Protein AF-A0A938I556-F1 (afdb_monomer)

Radius of gyration: 32.6 Å; Cα contacts (8 Å, |Δi|>4): 1958; chains: 1; bounding box: 68×65×93 Å

Foldseek 3Di:
DKWWKWFQFQVQQWIWIWIWDADPVRFIDIGGPDIHHPPHRWAEWEAQPPFQWMKTFGADDAFQAGWIKIWHADPLRHTDDIDIGGHRHRFLYWYAFPVLQWIWGAHQAQGKIFIFGADPVSDGDHTLDIDGPRDHAFHYWDADPLRFKIWIFHFDPRGWIFMWTADPVRRDTGADVVRTLRPDPQQRFHEWDAQLPAQKIWTHRFRQCWIWIWRQDPSRRTDTDDTGHQDDPPDDCPQKTKAYKDAANNRFKMWIWMARRPDPDTWIWMWGQDPVRDIDTPHIDHDFHGFHEWEAAPNRQWIWTDHQQSQKTWIFGQDPVRDTHTRDIDRHHHHGHYMYMDGSNPLLLLVLLPDQDLVSLVVSLVPNPQPQLSVLSVVCVVVSNLLNVLQVLQVVLVVLCVSQPWDWDKDAPPDPSNCVRSVHTHSSRIATAETASPRVVDDPPDADDQVGFSCDLVNLLSVLSRLNHQYDHDDHCPDALVSCLSVLSNLNHQEDAYACNLHAELSNLLNCLSNLSNQNHAYYHYENNNHYELNSPLSVLSVLNHQEYEDENYQYLQLSLLNNANNANHAYYAYANYQHALNNLLSVLVRHLNHQEYEAHNHAHYELSNLVSVLSNQNHAEYAHAYQHYECSSLQCVLVHLHAYYEYEHRHCVPVLSVLVSLLSRLNYAEYHYEHDADDLVNLQSNLSSLSYQEYEYEHCDQDPVNLLSLLSVLSHQEYEYEHPVDFDDPVSVVSNCVSNVNHHYYYYD

Sequence (750 aa):
EPFRIYAPAPKTQTLWIVDAVPKEDGGLELKASHKQDLGFKSYVIAAHPEKPLLYIAGGGGERGKVPGAVVTLAKDGTYASHQRVDLNDDAAYLSLDRSGAFLFGVSYGNGRLNVYRLDQDGLPGKAVATIDEGKKEAHCVLISPDNKFLYIPYVKGNLALFQYRFDATAGTVTPLAPANANPPVGTGPRHLVYHPKLPMVYFTNEQGIGLSTYERRADGQLALKQDIPILPEGMSKEGLSASDLEITPDGKFIFAGLRGHTQDFDRIARYRVRDDGQAELLGLTQADKIPWGLALSPDGKYLLVSAFTGATLTAYRITTEGGLEKAASLPWDAEVFDLITLKAASSAAAGLSGIKSRSDLDAVIAATTDAALKQALTDHADAILAAAERHPHVEAVIRTIQKAPGSFTTINTTPEALKKAAGGDIAIFDTLTQISTNILGGKAHDHRKESEDPYNAAFIEHLGHISSLESVKLEASGIQDAWVAPLLKLKKLKSLSVSGFGRLGDASLAQFQQLSECPDLTNLELAYFGKATDTGWEQLAGLKNLESFTPRGAGYPGHFFAKFEGWTKLKRINFHSNGLDDEGFGYVCDRFPNLEFIKLWHSKLLTDASAEHLKKLKKLTGIEISCSKATAGLVKHLRELPMEYVALEYGVNAPAADAIDTVKAIPTLRRLKLSGNPLTDANLTALAGATQLTELSFHVSDLPDERLPQLKAFSFLKSLRIDSPKKPLSPETQAKVKALVPKVEVTFSN

Mean predicted aligned error: 15.03 Å

Structure (mmCIF, N/CA/C/O backbone):
data_AF-A0A938I556-F1
#
_entry.id   AF-A0A938I556-F1
#
loop_
_atom_site.group_PDB
_atom_site.id
_atom_site.type_symbol
_atom_site.label_atom_id
_at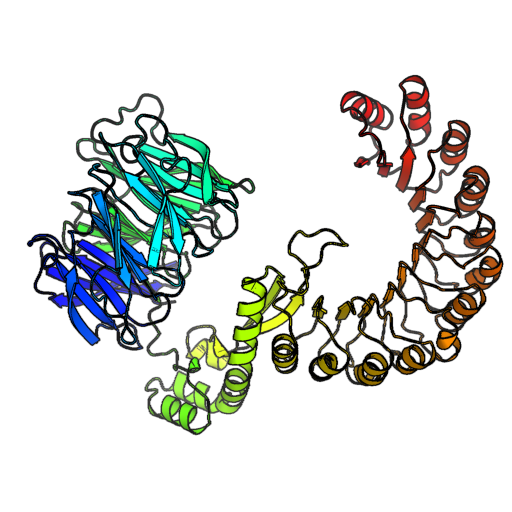om_site.label_alt_id
_atom_site.label_comp_id
_atom_site.label_asym_id
_atom_site.label_entity_id
_atom_site.label_seq_id
_atom_site.pdbx_PDB_ins_code
_atom_site.Cartn_x
_atom_site.Cartn_y
_atom_site.Cartn_z
_atom_site.occupancy
_atom_site.B_iso_or_equiv
_atom_site.auth_seq_id
_atom_site.auth_comp_id
_atom_site.auth_asym_id
_atom_site.auth_atom_id
_atom_site.pdbx_PDB_model_num
ATOM 1 N N . GLU A 1 1 ? -14.324 11.858 10.756 1.00 76.69 1 GLU A N 1
ATOM 2 C CA . GLU A 1 1 ? -15.155 11.096 11.717 1.00 76.69 1 GLU A 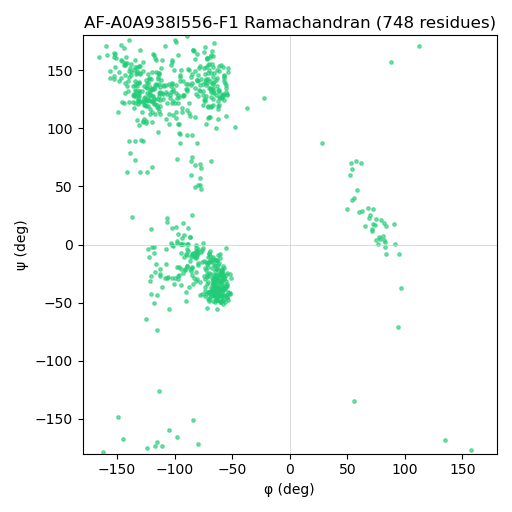CA 1
ATOM 3 C C . GLU A 1 1 ? -14.906 11.636 13.120 1.00 76.69 1 GLU A C 1
ATOM 5 O O . GLU A 1 1 ? -13.821 12.178 13.331 1.00 76.69 1 GLU A O 1
ATOM 10 N N . PRO A 1 2 ? -15.860 11.526 14.058 1.00 86.56 2 PRO A N 1
ATOM 11 C CA . PRO A 1 2 ? -15.594 11.788 15.467 1.00 86.56 2 PRO A CA 1
ATOM 12 C C . PRO A 1 2 ? -14.467 10.900 16.007 1.00 86.56 2 PRO A C 1
ATOM 14 O O . PRO A 1 2 ? -14.306 9.748 15.600 1.00 86.56 2 PRO A O 1
ATOM 17 N N . PHE A 1 3 ? -13.682 11.432 16.935 1.00 93.12 3 PHE A N 1
ATOM 18 C CA . PHE A 1 3 ? -12.609 10.697 17.596 1.00 93.12 3 PHE A CA 1
ATOM 19 C C . PHE A 1 3 ? -12.477 11.097 19.063 1.00 93.12 3 PHE A C 1
ATOM 21 O O . PHE A 1 3 ? -13.113 12.051 19.507 1.00 93.12 3 PHE A O 1
ATOM 28 N N . ARG A 1 4 ? -11.693 10.341 19.836 1.00 95.19 4 ARG A N 1
ATOM 29 C CA . ARG A 1 4 ? -11.379 10.680 21.226 1.00 95.19 4 ARG A CA 1
ATOM 30 C C . ARG A 1 4 ? -9.896 10.867 21.435 1.00 95.19 4 ARG A C 1
ATOM 32 O O . ARG A 1 4 ? -9.077 10.220 20.787 1.00 95.19 4 ARG A O 1
ATOM 39 N N . ILE A 1 5 ? -9.590 11.760 22.362 1.00 97.94 5 ILE A N 1
ATOM 40 C CA . ILE A 1 5 ? -8.243 12.082 22.808 1.00 97.94 5 ILE A CA 1
ATOM 41 C C . ILE A 1 5 ? -8.135 11.626 24.258 1.00 97.94 5 ILE A C 1
ATOM 43 O O . ILE A 1 5 ? -9.003 11.948 25.074 1.00 97.94 5 ILE A O 1
ATOM 47 N N . TYR A 1 6 ? -7.075 10.884 24.562 1.00 98.12 6 TYR A N 1
ATOM 48 C CA . TYR A 1 6 ? -6.786 10.377 25.900 1.00 98.12 6 TYR A CA 1
ATOM 49 C C . TYR A 1 6 ? -5.456 10.950 26.355 1.00 98.12 6 TYR A C 1
ATOM 51 O O . TYR A 1 6 ? -4.470 10.841 25.627 1.00 98.12 6 TYR A O 1
ATOM 59 N N . ALA A 1 7 ? -5.428 11.554 27.540 1.00 97.88 7 ALA A N 1
ATOM 60 C CA . ALA A 1 7 ? -4.225 12.199 28.049 1.00 97.88 7 ALA A CA 1
ATOM 61 C C . ALA A 1 7 ? -4.099 12.027 29.572 1.00 97.88 7 ALA A C 1
ATOM 63 O O . ALA A 1 7 ? -5.010 12.422 30.307 1.00 97.88 7 ALA A O 1
ATOM 64 N N . PRO A 1 8 ? -3.006 11.438 30.085 1.00 97.00 8 PRO A N 1
ATOM 65 C CA . PRO A 1 8 ? -2.737 11.423 31.515 1.00 97.00 8 PRO A CA 1
ATOM 66 C C . PRO A 1 8 ? -2.402 12.836 32.022 1.00 97.00 8 PRO A C 1
ATOM 68 O O . PRO A 1 8 ? -1.580 13.549 31.448 1.00 97.00 8 PRO A O 1
ATOM 71 N N . ALA A 1 9 ? -3.015 13.228 33.137 1.00 95.44 9 ALA A N 1
ATOM 72 C CA . ALA A 1 9 ? -2.806 14.506 33.808 1.00 95.44 9 ALA A CA 1
ATOM 73 C C . ALA A 1 9 ? -2.159 14.283 35.188 1.00 95.44 9 ALA A C 1
ATOM 75 O O . ALA A 1 9 ? -2.850 14.008 36.173 1.00 95.44 9 ALA A O 1
ATOM 76 N N . PRO A 1 10 ? -0.826 14.414 35.303 1.00 93.62 10 PRO A N 1
ATOM 77 C CA . PRO A 1 10 ? -0.105 14.035 36.517 1.00 93.62 10 PRO A CA 1
ATOM 78 C C . PRO A 1 10 ? -0.453 14.877 37.748 1.00 93.62 10 PRO A C 1
ATOM 80 O O . PRO A 1 10 ? -0.428 14.355 38.862 1.00 93.62 10 PRO A O 1
ATOM 83 N N . LYS A 1 11 ? -0.797 16.163 37.581 1.00 92.56 11 LYS A N 1
ATOM 84 C CA . LYS A 1 11 ? -1.189 17.036 38.704 1.00 92.56 11 LYS A CA 1
ATOM 85 C C . LYS A 1 11 ? -2.471 16.576 39.386 1.00 92.56 11 LYS A C 1
ATOM 87 O O . LYS A 1 11 ? -2.545 16.591 40.612 1.00 92.56 11 LYS A O 1
ATOM 92 N N . THR A 1 12 ? -3.461 16.184 38.592 1.00 94.00 12 THR A N 1
ATOM 93 C CA . THR A 1 12 ? -4.776 15.750 39.075 1.00 94.00 12 THR A CA 1
ATOM 94 C C . THR A 1 12 ? -4.869 14.236 39.234 1.00 94.00 12 THR A C 1
ATOM 96 O O . THR A 1 12 ? -5.847 13.766 39.797 1.00 94.00 12 THR A O 1
ATOM 99 N N . GLN A 1 13 ? -3.849 13.488 38.792 1.00 95.88 13 GLN A N 1
ATOM 100 C CA . GLN A 1 13 ? -3.804 12.019 38.804 1.00 95.88 13 GLN A CA 1
ATOM 101 C C . GLN A 1 13 ? -4.936 11.385 37.985 1.00 95.88 13 GLN A C 1
ATOM 103 O O . GLN A 1 13 ? -5.374 10.271 38.265 1.00 95.88 13 GLN A O 1
ATOM 108 N N . THR A 1 14 ? -5.412 12.106 36.965 1.00 96.00 14 THR A N 1
ATOM 109 C CA . THR A 1 14 ? -6.547 11.678 36.147 1.00 96.00 14 THR A CA 1
ATOM 110 C C . THR A 1 14 ? -6.142 11.329 34.721 1.00 96.00 14 THR A C 1
ATOM 112 O O . THR A 1 14 ? -5.195 11.886 34.176 1.00 96.00 14 THR A O 1
ATOM 115 N N . LEU A 1 15 ? -6.889 10.429 34.087 1.00 97.44 15 LEU A N 1
ATOM 116 C CA . LEU A 1 15 ? -6.937 10.274 32.640 1.00 97.44 15 LEU A CA 1
ATOM 117 C C . LEU A 1 15 ? -8.036 11.183 32.087 1.00 97.44 15 LEU A C 1
ATOM 119 O O . LEU A 1 15 ? -9.219 10.972 32.367 1.00 97.44 15 LEU A O 1
ATOM 123 N N . TRP A 1 16 ? -7.653 12.164 31.278 1.00 97.25 16 TRP A N 1
ATOM 124 C CA . TRP A 1 16 ? -8.594 12.942 30.485 1.00 97.25 16 TRP A CA 1
ATOM 125 C C . TRP A 1 16 ? -9.096 12.134 29.301 1.00 97.25 16 TRP A C 1
ATOM 127 O O . TRP A 1 16 ? -8.312 11.481 28.615 1.00 97.25 16 TRP A O 1
ATOM 137 N N . ILE A 1 17 ? -10.396 12.251 29.043 1.00 96.00 17 ILE A N 1
ATOM 138 C CA . ILE A 1 17 ? -11.053 11.767 27.835 1.00 96.00 17 ILE A CA 1
ATOM 139 C C . ILE A 1 17 ? -11.787 12.954 27.224 1.00 96.00 17 ILE A C 1
ATOM 141 O O . ILE A 1 17 ? -12.642 13.574 27.862 1.00 96.00 17 ILE A O 1
ATOM 145 N N . VAL A 1 18 ? -11.402 13.303 26.002 1.00 96.44 18 VAL A N 1
ATOM 146 C CA . VAL A 1 18 ? -11.944 14.446 25.269 1.00 96.44 18 VAL A CA 1
ATOM 147 C C . VAL A 1 18 ? -12.564 13.936 23.979 1.00 96.44 18 VAL A C 1
ATOM 149 O O . VAL A 1 18 ? -11.888 13.297 23.173 1.00 96.44 18 VAL A O 1
ATOM 152 N N . ASP A 1 19 ? -13.842 14.237 23.779 1.00 94.81 19 ASP A N 1
ATOM 153 C CA . ASP A 1 19 ? -14.529 13.991 22.519 1.00 94.81 19 ASP A CA 1
ATOM 154 C C . ASP A 1 19 ? -14.148 15.087 21.518 1.00 94.81 19 ASP A C 1
ATOM 156 O O . ASP A 1 19 ? -14.168 16.279 21.841 1.00 94.81 19 ASP A O 1
ATOM 160 N N . ALA A 1 20 ? -13.807 14.669 20.303 1.00 95.06 20 ALA A N 1
ATOM 161 C CA . ALA A 1 20 ? -13.470 15.532 19.185 1.00 95.06 20 ALA A CA 1
ATOM 162 C C . ALA A 1 20 ? -14.446 15.282 18.028 1.00 95.06 20 ALA A C 1
ATOM 164 O O . ALA A 1 20 ? -14.466 14.197 17.440 1.00 95.06 20 ALA A O 1
ATOM 165 N N . VAL A 1 21 ? -15.261 16.283 17.695 1.00 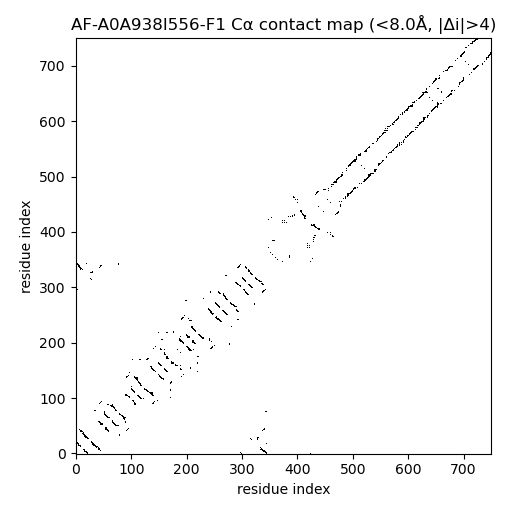93.50 21 VAL A N 1
ATOM 166 C CA . VAL A 1 21 ? -16.301 16.183 16.660 1.00 93.50 21 VAL A CA 1
ATOM 167 C C . VAL A 1 21 ? -15.997 17.169 15.528 1.00 93.50 21 VAL A C 1
ATOM 169 O O . VAL A 1 21 ? -16.038 18.381 15.750 1.00 93.50 21 VAL A O 1
ATOM 172 N N . PRO A 1 22 ? -15.656 16.690 14.316 1.00 88.62 22 PRO A N 1
ATOM 173 C CA . PRO A 1 22 ? -15.439 17.562 13.162 1.00 88.62 22 PRO A CA 1
ATOM 174 C C . PRO A 1 22 ? -16.710 18.316 12.761 1.00 88.62 22 PRO A C 1
ATOM 176 O O . PRO A 1 22 ? -17.803 17.752 12.794 1.00 88.62 22 PRO A O 1
ATOM 179 N N . LYS A 1 23 ? -16.554 19.572 12.336 1.00 86.88 23 LYS A N 1
ATOM 180 C CA . LYS A 1 23 ? -17.626 20.423 11.798 1.00 86.88 23 LYS A CA 1
ATOM 181 C C . LYS A 1 23 ? -17.546 20.496 10.271 1.00 86.88 23 LYS A C 1
ATOM 183 O O . LYS A 1 23 ? -16.486 20.265 9.690 1.00 86.88 23 LYS A O 1
ATOM 188 N N . GLU A 1 24 ? -18.655 20.842 9.615 1.00 79.62 24 GLU A N 1
ATOM 189 C CA . GLU A 1 24 ? -18.729 20.927 8.144 1.00 79.62 24 GLU A CA 1
ATOM 190 C C . GLU A 1 24 ? -17.782 21.979 7.543 1.00 79.62 24 GLU A C 1
ATOM 192 O O . GLU A 1 24 ? -17.250 21.782 6.454 1.00 79.62 24 GLU A O 1
ATOM 197 N N . ASP A 1 25 ? -17.502 23.062 8.270 1.00 83.44 25 ASP A N 1
ATOM 198 C CA . ASP A 1 25 ? -16.553 24.116 7.878 1.00 83.44 25 ASP A CA 1
ATOM 199 C C . ASP A 1 25 ? -15.071 23.706 8.042 1.00 83.44 25 ASP A C 1
ATOM 201 O O . ASP A 1 25 ? -14.147 24.482 7.771 1.00 83.44 25 ASP A O 1
ATOM 205 N N . GLY A 1 26 ? -14.828 22.468 8.482 1.00 78.62 26 GLY A N 1
ATOM 206 C CA . GLY A 1 26 ? -13.518 21.929 8.820 1.00 78.62 26 GLY A CA 1
ATOM 207 C C . GLY A 1 26 ? -12.990 22.385 10.182 1.00 78.62 26 GLY A C 1
ATOM 208 O O . GLY A 1 26 ? -11.851 22.052 10.517 1.00 78.62 26 GLY A O 1
ATOM 209 N N . GLY A 1 27 ? -13.789 23.093 10.983 1.00 91.12 27 GLY A N 1
ATOM 210 C CA . GLY A 1 27 ? -13.536 23.296 12.404 1.00 91.12 27 GLY A CA 1
ATOM 211 C C . GLY A 1 27 ? -13.632 21.991 13.201 1.00 91.12 27 GLY A C 1
ATOM 212 O O . GLY A 1 27 ? -14.016 20.939 12.685 1.00 91.12 27 GLY A O 1
ATOM 213 N N . LEU A 1 28 ? -13.282 22.057 14.484 1.00 95.50 28 LEU A N 1
ATOM 214 C CA . LEU A 1 28 ? -13.376 20.924 15.402 1.00 95.50 28 LEU A CA 1
ATOM 215 C C . LEU A 1 28 ? -14.084 21.378 16.684 1.00 95.50 28 LEU A C 1
ATOM 217 O O . LEU A 1 28 ? -13.865 22.482 17.175 1.00 95.50 28 LEU A O 1
ATOM 221 N N . GLU A 1 29 ? -14.967 20.554 17.225 1.00 96.25 29 GLU A N 1
ATOM 222 C CA . GLU A 1 29 ? -15.479 20.724 18.581 1.00 96.25 29 GLU A CA 1
ATOM 223 C C . GLU A 1 29 ? -14.696 19.811 19.518 1.00 96.25 29 GLU A C 1
ATOM 225 O O . GLU A 1 29 ? -14.602 18.614 19.262 1.00 96.25 29 GLU A O 1
ATOM 230 N N . LEU A 1 30 ? -14.131 20.378 20.586 1.00 97.19 30 LEU A N 1
ATOM 231 C CA . LEU A 1 30 ? -13.453 19.635 21.645 1.00 97.19 30 LEU A CA 1
ATOM 232 C C . LEU A 1 30 ? -14.265 19.753 22.931 1.00 97.19 30 LEU A C 1
ATOM 234 O O . LEU A 1 30 ? -14.515 20.863 23.404 1.00 97.19 30 LEU A O 1
ATOM 238 N N . LYS A 1 31 ? -14.634 18.617 23.520 1.00 94.56 31 LYS A N 1
ATOM 239 C CA . LYS A 1 31 ? -15.391 18.569 24.772 1.00 94.56 31 LYS A CA 1
ATOM 240 C C . LYS A 1 31 ? -14.785 17.547 25.720 1.00 94.56 31 LYS A C 1
ATOM 242 O O . LYS A 1 31 ? -14.713 16.367 25.400 1.00 94.56 31 LYS A O 1
ATOM 247 N N . ALA A 1 32 ? -14.390 17.991 26.910 1.00 92.38 32 ALA A N 1
ATOM 248 C CA . ALA A 1 32 ? -14.003 17.088 27.987 1.00 92.38 32 ALA A CA 1
ATOM 249 C C . ALA A 1 32 ? -15.210 16.223 28.379 1.00 92.38 32 ALA A C 1
ATOM 251 O O . ALA A 1 32 ? -16.178 16.738 28.943 1.00 92.38 32 ALA A O 1
ATOM 252 N N . SER A 1 33 ? -15.179 14.939 28.030 1.00 84.12 33 SER A N 1
ATOM 253 C CA . SER A 1 33 ? -16.306 14.028 28.225 1.00 84.12 33 SER A CA 1
ATOM 254 C C . SER A 1 33 ? -16.203 13.260 29.535 1.00 84.12 33 SER A C 1
ATOM 256 O O . SER A 1 33 ? -17.219 13.052 30.194 1.00 84.12 33 SER A O 1
ATOM 258 N N . HIS A 1 34 ? -14.986 12.907 29.959 1.00 90.44 34 HIS A N 1
ATOM 259 C CA . HIS A 1 34 ? -14.742 12.243 31.239 1.00 90.44 34 HIS A CA 1
ATOM 260 C C . HIS A 1 34 ? -13.351 12.571 31.789 1.00 90.44 34 HIS A C 1
ATOM 262 O O . HIS A 1 34 ? -12.408 12.820 31.036 1.00 90.44 34 HIS A O 1
ATOM 268 N N . LYS A 1 35 ? -13.214 12.528 33.115 1.00 93.94 35 LYS A N 1
ATOM 269 C CA . LYS A 1 35 ? -11.917 12.500 33.800 1.00 93.94 35 LYS A CA 1
ATOM 270 C C . LYS A 1 35 ? -11.919 11.337 34.772 1.00 93.94 35 LYS A C 1
ATOM 272 O O . LYS A 1 35 ? -12.681 11.344 35.736 1.00 93.94 35 LYS A O 1
ATOM 277 N N . GLN A 1 36 ? -11.072 10.350 34.521 1.00 96.75 36 GLN A N 1
ATOM 278 C CA . GLN A 1 36 ? -10.977 9.181 35.381 1.00 96.75 36 GLN A CA 1
ATOM 279 C C . GLN A 1 36 ? -9.822 9.330 36.363 1.00 96.75 36 GLN A C 1
ATOM 281 O O . GLN A 1 36 ? -8.682 9.424 35.932 1.00 96.75 36 GLN A O 1
ATOM 286 N N . ASP A 1 37 ? -10.090 9.266 37.665 1.00 96.75 37 ASP A N 1
ATOM 287 C CA . ASP A 1 37 ? -9.030 9.157 38.670 1.00 96.75 37 ASP A CA 1
ATOM 288 C C . ASP A 1 37 ? -8.307 7.804 38.554 1.00 96.75 37 ASP A C 1
ATOM 290 O O . ASP A 1 37 ? -8.943 6.743 38.565 1.00 96.75 37 ASP A O 1
ATOM 294 N N . LEU A 1 38 ? -6.983 7.856 38.412 1.00 95.94 38 LEU A N 1
ATOM 295 C CA . LEU A 1 38 ? -6.086 6.699 38.409 1.00 95.94 38 LEU A CA 1
ATOM 296 C C . LEU A 1 38 ? -5.443 6.492 39.792 1.00 95.94 38 LEU A C 1
ATOM 298 O O . LEU A 1 38 ? -4.956 5.402 40.106 1.00 95.94 38 LEU A O 1
ATOM 302 N N . GLY A 1 39 ? -5.440 7.529 40.638 1.00 94.56 39 GLY A N 1
ATOM 303 C CA . GLY A 1 39 ? -4.888 7.559 41.992 1.00 94.56 39 GLY A CA 1
ATOM 304 C C . GLY A 1 39 ? -3.359 7.466 42.066 1.00 94.56 39 GLY A C 1
ATOM 305 O O . GLY A 1 39 ? -2.817 6.979 43.064 1.00 94.56 39 GLY A O 1
ATOM 306 N N . PHE A 1 40 ? -2.659 7.825 40.990 1.00 94.81 40 PHE A N 1
ATOM 307 C CA . PHE A 1 40 ? -1.212 8.029 40.977 1.00 94.81 40 PHE A CA 1
ATOM 308 C C . PHE A 1 40 ? -0.835 9.069 39.916 1.00 94.81 40 PHE A C 1
ATOM 310 O O . PHE A 1 40 ? -1.593 9.340 38.984 1.00 94.81 40 PHE A O 1
ATOM 317 N N . LYS A 1 41 ? 0.356 9.664 40.038 1.00 94.12 41 LYS A N 1
ATOM 318 C CA . LYS A 1 41 ? 0.872 10.589 39.021 1.00 94.12 41 LYS A CA 1
ATOM 319 C C . LYS A 1 41 ? 1.212 9.814 37.752 1.00 94.12 41 LYS A C 1
ATOM 321 O O . LYS A 1 41 ? 2.177 9.058 37.753 1.00 94.12 41 LYS A O 1
ATOM 326 N N . SER A 1 42 ? 0.432 10.013 36.697 1.00 93.38 42 SER A N 1
ATOM 327 C CA . SER A 1 42 ? 0.595 9.395 35.378 1.00 93.38 42 SER A CA 1
ATOM 328 C C . SER A 1 42 ? 1.214 10.369 34.376 1.00 93.38 42 SER A C 1
ATOM 330 O O . SER A 1 42 ? 0.794 11.525 34.341 1.00 93.38 42 SER A O 1
ATOM 332 N N . TYR A 1 43 ? 2.155 9.913 33.547 1.00 93.44 43 TYR A N 1
ATOM 333 C CA . TYR A 1 43 ? 2.930 10.788 32.654 1.00 93.44 43 TYR A CA 1
ATOM 334 C C . TYR A 1 43 ? 2.793 10.451 31.173 1.00 93.44 43 TYR A C 1
ATOM 336 O O . TYR A 1 43 ? 2.677 11.368 30.365 1.00 93.44 43 TYR A O 1
ATOM 344 N N . VAL A 1 44 ? 2.815 9.163 30.828 1.00 96.50 44 VAL A N 1
ATOM 345 C CA . VAL A 1 44 ? 2.860 8.691 29.436 1.00 96.50 44 VAL A CA 1
ATOM 346 C C . VAL A 1 44 ? 1.807 7.629 29.180 1.00 96.50 44 VAL A C 1
ATOM 348 O O . VAL A 1 44 ? 1.388 6.926 30.109 1.00 96.50 44 VAL A O 1
ATOM 351 N N . ILE A 1 45 ? 1.382 7.521 27.925 1.00 98.19 45 ILE A N 1
ATOM 352 C CA . ILE A 1 45 ? 0.295 6.647 27.502 1.00 98.19 45 ILE A CA 1
ATOM 353 C C . ILE A 1 45 ? 0.610 5.959 26.169 1.00 98.19 45 ILE A C 1
ATOM 355 O O . ILE A 1 45 ? 1.211 6.540 25.278 1.00 98.19 45 ILE A O 1
ATOM 359 N N . ALA A 1 46 ? 0.171 4.713 26.013 1.00 98.00 46 ALA A N 1
ATOM 360 C CA . ALA A 1 46 ? 0.209 3.996 24.741 1.00 98.00 46 ALA A CA 1
ATOM 361 C C . ALA A 1 46 ? -1.091 3.218 24.520 1.00 98.00 46 ALA A C 1
ATOM 363 O O . ALA A 1 46 ? -1.671 2.691 25.468 1.00 98.00 46 ALA A O 1
ATOM 364 N N . ALA A 1 47 ? -1.541 3.108 23.271 1.00 96.75 47 ALA A N 1
ATOM 365 C CA . ALA A 1 47 ? -2.687 2.277 22.906 1.00 96.75 47 ALA A CA 1
ATOM 366 C C . ALA A 1 47 ? -2.238 0.898 22.421 1.00 96.75 47 ALA A C 1
ATOM 368 O O . ALA A 1 47 ? -1.269 0.781 21.668 1.00 96.75 47 ALA A O 1
ATOM 369 N N . HIS A 1 48 ? -2.976 -0.146 22.795 1.00 96.25 48 HIS A N 1
ATOM 370 C CA . HIS A 1 48 ? -2.814 -1.453 22.169 1.00 96.25 48 HIS A CA 1
ATOM 371 C C . HIS A 1 48 ? -3.249 -1.389 20.685 1.00 96.25 48 HIS A C 1
ATOM 373 O O . HIS A 1 48 ? -4.273 -0.773 20.392 1.00 96.25 48 HIS A O 1
ATOM 379 N N . PRO A 1 49 ? -2.542 -2.047 19.740 1.00 87.06 49 PRO A N 1
ATOM 380 C CA . PRO A 1 49 ? -2.880 -1.978 18.312 1.00 87.06 49 PRO A CA 1
ATOM 381 C C . PRO A 1 49 ? -4.237 -2.609 17.947 1.00 87.06 49 PRO A C 1
ATOM 383 O O . PRO A 1 49 ? -4.908 -2.116 17.047 1.00 87.06 49 PRO A O 1
ATOM 386 N N . GLU A 1 50 ? -4.639 -3.692 18.626 1.00 83.44 50 GLU A N 1
ATOM 387 C CA . GLU A 1 50 ? -5.896 -4.416 18.329 1.00 83.44 50 GLU A CA 1
ATOM 388 C C . GLU A 1 50 ? -6.964 -4.384 19.446 1.00 83.44 50 GLU A C 1
ATOM 390 O O . GLU A 1 50 ? -8.151 -4.218 19.174 1.00 83.44 50 GLU A O 1
ATOM 395 N N . LYS A 1 51 ? -6.575 -4.575 20.712 1.00 87.69 51 LYS A N 1
ATOM 396 C CA . LYS A 1 51 ? -7.474 -4.589 21.874 1.00 87.69 51 LYS A CA 1
ATOM 397 C C . LYS A 1 51 ? -7.853 -3.167 22.319 1.00 87.69 51 LYS A C 1
ATOM 399 O O . LYS A 1 51 ? -7.035 -2.259 22.188 1.00 87.69 51 LYS A O 1
ATOM 404 N N . PRO A 1 52 ? -9.031 -2.964 22.936 1.00 91.94 52 PRO A N 1
ATOM 405 C CA . PRO A 1 52 ? -9.462 -1.665 23.459 1.00 91.94 52 PRO A CA 1
ATOM 406 C C . PRO A 1 52 ? -8.773 -1.344 24.799 1.00 91.94 52 PRO A C 1
ATOM 408 O O . PRO A 1 52 ? -9.432 -1.164 25.821 1.00 91.94 52 PRO A O 1
ATOM 411 N N . LEU A 1 53 ? -7.438 -1.328 24.813 1.00 97.50 53 LEU A N 1
ATOM 412 C CA . LEU A 1 53 ? -6.618 -1.157 26.013 1.00 97.50 53 LEU A CA 1
ATOM 413 C C . LEU A 1 53 ? -5.671 0.035 25.874 1.00 97.50 53 LEU A C 1
ATOM 415 O O . LEU A 1 53 ? -5.040 0.210 24.828 1.00 97.50 53 LEU A O 1
ATOM 419 N N . LEU A 1 54 ? -5.524 0.802 26.955 1.00 98.44 54 LEU A N 1
ATOM 420 C CA . LEU A 1 54 ? -4.502 1.838 27.101 1.00 98.44 54 LEU A CA 1
ATOM 421 C C . LEU A 1 54 ? -3.538 1.462 28.225 1.00 98.44 54 LEU A C 1
ATOM 423 O O . LEU A 1 54 ? -3.965 1.047 29.300 1.00 98.44 54 LEU A O 1
ATOM 427 N N . TYR A 1 55 ? -2.248 1.665 27.998 1.00 98.56 55 TYR A N 1
ATOM 428 C CA . TYR A 1 55 ? -1.188 1.481 28.983 1.00 98.56 55 TYR A CA 1
ATOM 429 C C . TYR A 1 55 ? -0.734 2.839 29.464 1.00 98.56 55 TYR A C 1
ATOM 431 O O . TYR A 1 55 ? -0.367 3.682 28.653 1.00 98.56 55 TYR A O 1
ATOM 439 N N . ILE A 1 56 ? -0.745 3.042 30.774 1.00 98.00 56 ILE A N 1
ATOM 440 C CA . ILE A 1 56 ? -0.358 4.299 31.400 1.00 98.00 56 ILE A CA 1
ATOM 441 C C . ILE A 1 56 ? 0.760 4.008 32.388 1.00 98.00 56 ILE A C 1
ATOM 443 O O . ILE A 1 56 ? 0.595 3.173 33.280 1.00 98.00 56 ILE A O 1
ATOM 447 N N . ALA A 1 57 ? 1.880 4.716 32.257 1.00 95.81 57 ALA A N 1
ATOM 448 C CA . ALA A 1 57 ? 2.953 4.672 33.243 1.00 95.81 57 ALA A CA 1
ATOM 449 C C . ALA A 1 57 ? 2.965 5.944 34.086 1.00 95.81 57 ALA A C 1
ATOM 451 O O . ALA A 1 57 ? 2.787 7.066 33.594 1.00 95.81 57 ALA A O 1
ATOM 452 N N . GLY A 1 58 ? 3.169 5.740 35.380 1.00 90.06 58 GLY A N 1
ATOM 453 C CA . GLY A 1 58 ? 3.406 6.791 36.343 1.00 90.06 58 GLY A CA 1
ATOM 454 C C . GLY A 1 58 ? 4.876 6.992 36.647 1.00 90.06 58 GLY A C 1
ATOM 455 O O . GLY A 1 58 ? 5.760 6.545 35.917 1.00 90.06 58 GLY A O 1
ATOM 456 N N . GLY A 1 59 ? 5.115 7.717 37.732 1.00 83.75 59 GLY A N 1
ATOM 457 C CA . GLY A 1 59 ? 6.453 7.983 38.232 1.00 83.75 59 GLY A CA 1
ATOM 458 C C . GLY A 1 59 ? 6.497 8.010 39.753 1.00 83.75 59 GLY A C 1
ATOM 459 O O . GLY A 1 59 ? 5.500 8.322 40.415 1.00 83.75 59 GLY A O 1
ATOM 460 N N . GLY A 1 60 ? 7.675 7.709 40.289 1.00 79.94 60 GLY A N 1
ATOM 461 C CA . GLY A 1 60 ? 7.906 7.482 41.706 1.00 79.94 60 GLY A CA 1
ATOM 462 C C . GLY A 1 60 ? 7.667 6.025 42.106 1.00 79.94 60 GLY A C 1
ATOM 463 O O . GLY A 1 60 ? 6.940 5.287 41.455 1.00 79.94 60 GLY A O 1
ATOM 464 N N . GLY A 1 61 ? 8.274 5.613 43.217 1.00 81.50 61 GLY A N 1
ATOM 465 C CA . GLY A 1 61 ? 8.258 4.224 43.680 1.00 81.50 61 GLY A CA 1
ATOM 466 C C . GLY A 1 61 ? 9.638 3.574 43.608 1.00 81.50 61 GLY A C 1
ATOM 467 O O . GLY A 1 61 ? 10.602 4.144 43.098 1.00 81.50 61 GLY A O 1
ATOM 468 N N . GLU A 1 62 ? 9.750 2.383 44.189 1.00 87.94 62 GLU A N 1
ATOM 469 C CA . GLU A 1 62 ? 10.958 1.561 44.084 1.00 87.94 62 GLU A CA 1
ATOM 470 C C . GLU A 1 62 ? 10.949 0.778 42.768 1.00 87.94 62 GLU A C 1
ATOM 472 O O . GLU A 1 62 ? 9.891 0.535 42.184 1.00 87.94 62 GLU A O 1
ATOM 477 N N . ARG A 1 63 ? 12.123 0.317 42.320 1.00 89.88 63 ARG A N 1
ATOM 478 C CA . ARG A 1 63 ? 12.217 -0.520 41.119 1.00 89.88 63 ARG A CA 1
ATOM 479 C C . ARG A 1 63 ? 11.303 -1.744 41.240 1.00 89.88 63 ARG A C 1
ATOM 481 O O . ARG A 1 63 ? 11.401 -2.493 42.211 1.00 89.88 63 ARG A O 1
ATOM 488 N N . GLY A 1 64 ? 10.466 -1.970 40.232 1.00 91.44 64 GLY A N 1
ATOM 489 C CA . GLY A 1 64 ? 9.485 -3.063 40.218 1.00 91.44 64 GLY A CA 1
ATOM 490 C C . GLY A 1 64 ? 8.200 -2.768 40.992 1.00 91.44 64 GLY A C 1
ATOM 491 O O . GLY A 1 64 ? 7.408 -3.684 41.178 1.00 91.44 64 GLY A O 1
ATOM 492 N N . LYS A 1 65 ? 8.019 -1.530 41.467 1.00 93.50 65 LYS A N 1
ATOM 493 C CA . LYS A 1 65 ? 6.821 -1.019 42.155 1.00 93.50 65 LYS A CA 1
ATOM 494 C C . LYS A 1 65 ? 6.441 0.382 41.659 1.00 93.50 65 LYS A C 1
ATOM 496 O O . LYS A 1 65 ? 5.851 1.171 42.398 1.00 93.50 65 LYS A O 1
ATOM 501 N N . VAL A 1 66 ? 6.861 0.737 40.446 1.00 95.31 66 VAL A N 1
ATOM 502 C CA . VAL A 1 66 ? 6.480 2.012 39.837 1.00 95.31 66 VAL A CA 1
ATOM 503 C C . VAL A 1 66 ? 5.023 1.894 39.396 1.00 95.31 66 VAL A C 1
ATOM 505 O O . VAL A 1 66 ? 4.708 0.967 38.648 1.00 95.31 66 VAL A O 1
ATOM 508 N N . PRO A 1 67 ? 4.118 2.786 39.830 1.00 95.69 67 PRO A N 1
ATOM 509 C CA . PRO A 1 67 ? 2.704 2.630 39.554 1.00 95.69 67 PRO A CA 1
ATOM 510 C C . PRO A 1 67 ? 2.414 2.838 38.066 1.00 95.69 67 PRO A C 1
ATOM 512 O O . PRO A 1 67 ? 2.864 3.803 37.446 1.00 95.69 67 PRO A O 1
ATOM 515 N N . GLY A 1 68 ? 1.608 1.947 37.506 1.00 96.69 68 GLY A N 1
ATOM 516 C CA . GLY A 1 68 ? 1.004 2.066 36.189 1.00 96.69 68 GLY A CA 1
ATOM 517 C C . GLY A 1 68 ? -0.442 1.579 36.200 1.00 96.69 68 GLY A C 1
ATOM 518 O O . GLY A 1 68 ? -0.953 1.076 37.206 1.00 96.69 68 GLY A O 1
ATOM 519 N N . ALA A 1 69 ? -1.115 1.718 35.063 1.00 97.81 69 ALA A N 1
ATOM 520 C CA . ALA A 1 69 ? -2.452 1.180 34.861 1.00 97.81 69 ALA A CA 1
ATOM 521 C C . ALA A 1 69 ? -2.640 0.649 33.440 1.00 97.81 69 ALA A C 1
ATOM 523 O O . ALA A 1 69 ? -2.135 1.227 32.478 1.00 97.81 69 ALA A O 1
ATOM 524 N N . VAL A 1 70 ? -3.427 -0.419 33.322 1.00 98.50 70 VAL A N 1
ATOM 525 C CA . VAL A 1 70 ? -4.029 -0.856 32.061 1.00 98.50 70 VAL A CA 1
ATOM 526 C C . VAL A 1 70 ? -5.500 -0.470 32.101 1.00 98.50 70 VAL A C 1
ATOM 528 O O . VAL A 1 70 ? -6.266 -0.976 32.921 1.00 98.50 70 VAL A O 1
ATOM 531 N N . VAL A 1 71 ? -5.888 0.473 31.251 1.00 98.44 71 VAL A N 1
ATOM 532 C CA . VAL A 1 71 ? -7.260 0.968 31.124 1.00 98.44 71 VAL A CA 1
ATOM 533 C C . VAL A 1 71 ? -7.966 0.166 30.044 1.00 98.44 71 VAL A C 1
ATOM 535 O O . VAL A 1 71 ? -7.481 0.087 28.921 1.00 98.44 71 VAL A O 1
ATOM 538 N N . THR A 1 72 ? -9.127 -0.387 30.372 1.00 97.19 72 THR A N 1
ATOM 539 C CA . THR A 1 72 ? -10.035 -1.003 29.405 1.00 97.19 72 THR A CA 1
ATOM 540 C C . THR A 1 72 ? -11.044 0.031 28.929 1.00 97.19 72 THR A C 1
ATOM 542 O O . THR A 1 72 ? -11.710 0.693 29.731 1.00 97.19 72 THR A O 1
ATOM 545 N N . LEU A 1 73 ? -11.166 0.158 27.612 1.00 93.31 73 LEU A N 1
ATOM 546 C CA . LEU A 1 73 ? -12.172 0.979 26.958 1.00 93.31 73 LEU A CA 1
ATOM 547 C C . LEU A 1 73 ? -13.384 0.122 26.585 1.00 93.31 73 LEU A C 1
ATOM 549 O O . LEU A 1 73 ? -13.263 -1.042 26.198 1.00 93.31 73 LEU A O 1
ATOM 553 N N . ALA A 1 74 ? -14.570 0.710 26.682 1.00 86.00 74 ALA A N 1
ATOM 554 C CA . ALA A 1 74 ? -15.777 0.141 26.110 1.00 86.00 74 ALA A CA 1
ATOM 555 C C . ALA A 1 74 ? -15.703 0.161 24.575 1.00 86.00 74 ALA A C 1
ATOM 557 O O . ALA A 1 74 ? -14.876 0.854 23.978 1.00 86.00 74 ALA A O 1
ATOM 558 N N . LYS A 1 75 ? -16.605 -0.581 23.919 1.00 73.62 75 LYS A N 1
ATOM 559 C CA . LYS A 1 75 ? -16.663 -0.659 22.448 1.00 73.62 75 LYS A CA 1
ATOM 560 C C . LYS A 1 75 ? -16.789 0.703 21.784 1.00 73.62 75 LYS A C 1
ATOM 562 O O . LYS A 1 75 ? -16.239 0.882 20.710 1.00 73.62 75 LYS A O 1
ATOM 567 N N . ASP A 1 76 ? -17.515 1.623 22.408 1.00 70.50 76 ASP A N 1
ATOM 568 C CA . ASP A 1 76 ? -17.708 2.970 21.890 1.00 70.50 76 ASP A CA 1
ATOM 569 C C . ASP A 1 76 ? -16.485 3.865 22.113 1.00 70.50 76 ASP A C 1
ATOM 571 O O . ASP A 1 76 ? -16.491 4.970 21.599 1.00 70.50 76 ASP A O 1
ATOM 575 N N . GLY A 1 77 ? -15.449 3.421 22.837 1.00 83.56 77 GLY A N 1
ATOM 576 C CA . GLY A 1 77 ? -14.249 4.175 23.209 1.00 83.56 77 GLY A CA 1
ATOM 577 C C . GLY A 1 77 ? -14.346 4.902 24.557 1.00 83.56 77 GLY A C 1
ATOM 578 O O . GLY A 1 77 ? -13.397 5.574 24.957 1.00 83.56 77 GLY A O 1
ATOM 579 N N . THR A 1 78 ? -15.455 4.810 25.288 1.00 87.06 78 THR A N 1
ATOM 580 C CA . THR A 1 78 ? -15.538 5.382 26.642 1.00 87.06 78 THR A CA 1
ATOM 581 C C . THR A 1 78 ? -14.719 4.568 27.644 1.00 87.06 78 THR A C 1
ATOM 583 O O . THR A 1 78 ? -14.358 3.417 27.399 1.00 87.06 78 THR A O 1
ATOM 586 N N . TYR A 1 79 ? -14.378 5.170 28.782 1.00 93.50 79 TYR A N 1
ATOM 587 C CA . TYR A 1 79 ? -13.723 4.449 29.870 1.00 93.50 79 TYR A CA 1
ATOM 588 C C . TYR A 1 79 ? -14.652 3.368 30.441 1.00 93.50 79 TYR A C 1
ATOM 590 O O . TYR A 1 79 ? -15.777 3.682 30.826 1.00 93.50 79 TYR A O 1
ATOM 598 N N . ALA A 1 80 ? -14.173 2.125 30.543 1.00 93.38 80 ALA A N 1
ATOM 599 C CA . ALA A 1 80 ? -14.912 1.040 31.190 1.00 93.38 80 ALA A CA 1
ATOM 600 C C . ALA A 1 80 ? -14.346 0.721 32.580 1.00 93.38 80 ALA A C 1
ATOM 602 O O . ALA A 1 80 ? -15.068 0.735 33.576 1.00 93.38 80 ALA A O 1
ATOM 603 N N . SER A 1 81 ? -13.049 0.431 32.658 1.00 96.81 81 SER A N 1
ATOM 604 C CA . SER A 1 81 ? -12.368 0.070 33.903 1.00 96.81 81 SER A CA 1
ATOM 605 C C . SER A 1 81 ? -10.861 0.286 33.776 1.00 96.81 81 SER A C 1
ATOM 607 O O . SER A 1 81 ? -10.347 0.541 32.688 1.00 96.81 81 SER A O 1
ATOM 609 N N . HIS A 1 82 ? -10.125 0.173 34.879 1.00 97.62 82 HIS A N 1
ATOM 610 C CA . HIS A 1 82 ? -8.676 0.028 34.825 1.00 97.62 82 HIS A CA 1
ATOM 611 C C . HIS A 1 82 ? -8.179 -0.920 35.905 1.00 97.62 82 HIS A C 1
ATOM 613 O O . HIS A 1 82 ? -8.800 -1.076 36.957 1.00 97.62 82 HIS A O 1
ATOM 619 N N . GLN A 1 83 ? -7.026 -1.518 35.642 1.00 97.38 83 GLN A N 1
ATOM 620 C CA . GLN A 1 83 ? -6.291 -2.340 36.584 1.00 97.38 83 GLN A CA 1
ATOM 621 C C . GLN A 1 83 ? -4.933 -1.704 36.852 1.00 97.38 83 GLN A C 1
ATOM 623 O O . GLN A 1 83 ? -4.238 -1.304 35.918 1.00 97.38 83 GLN A O 1
ATOM 628 N N . ARG A 1 84 ? -4.545 -1.616 38.128 1.00 96.00 84 ARG A N 1
ATOM 629 C CA . ARG A 1 84 ? -3.198 -1.179 38.498 1.00 96.00 84 ARG A CA 1
ATOM 630 C C . ARG A 1 84 ? -2.171 -2.256 38.199 1.00 96.00 84 ARG A C 1
ATOM 632 O O . ARG A 1 84 ? -2.424 -3.440 38.416 1.00 96.00 84 ARG A O 1
ATOM 639 N N . VAL A 1 85 ? -1.008 -1.811 37.751 1.00 96.00 85 VAL A N 1
ATOM 640 C CA . VAL A 1 85 ? 0.154 -2.654 37.481 1.00 96.00 85 VAL A CA 1
ATOM 641 C C . VAL A 1 85 ? 1.402 -2.009 38.062 1.00 96.00 85 VAL A C 1
ATOM 643 O O . VAL A 1 85 ? 1.471 -0.786 38.179 1.00 96.00 85 VAL A O 1
ATOM 646 N N . ASP A 1 86 ? 2.385 -2.837 38.396 1.00 95.19 86 ASP A N 1
ATOM 647 C CA . ASP A 1 86 ? 3.700 -2.382 38.831 1.00 95.19 86 ASP A CA 1
ATOM 648 C C . ASP A 1 86 ? 4.693 -2.520 37.675 1.00 95.19 86 ASP A C 1
ATOM 650 O O . ASP A 1 86 ? 4.910 -3.606 37.132 1.00 95.19 86 ASP A O 1
ATOM 654 N N . LEU A 1 87 ? 5.306 -1.404 37.298 1.00 96.31 87 LEU A N 1
ATOM 655 C CA . LEU A 1 87 ? 6.366 -1.334 36.305 1.00 96.31 87 LEU A CA 1
ATOM 656 C C . LEU A 1 87 ? 7.737 -1.323 36.992 1.00 96.31 87 LEU A C 1
ATOM 658 O O . LEU A 1 87 ? 7.881 -1.067 38.191 1.00 96.31 87 LEU A O 1
ATOM 662 N N . ASN A 1 88 ? 8.778 -1.616 36.214 1.00 95.56 88 ASN A N 1
ATOM 663 C CA . ASN A 1 88 ? 10.139 -1.682 36.742 1.00 95.56 88 ASN A CA 1
ATOM 664 C C . ASN A 1 88 ? 10.685 -0.292 37.038 1.00 95.56 88 ASN A C 1
ATOM 666 O O . ASN A 1 88 ? 11.320 -0.122 38.069 1.00 95.56 88 ASN A O 1
ATOM 670 N N . ASP A 1 89 ? 10.476 0.663 36.136 1.00 95.12 89 ASP A N 1
ATOM 671 C CA . ASP A 1 89 ? 11.101 1.980 36.177 1.00 95.12 89 ASP A CA 1
ATOM 672 C C . ASP A 1 89 ? 10.111 3.053 35.685 1.00 95.12 89 ASP A C 1
ATOM 674 O O . ASP A 1 89 ? 9.193 2.748 34.921 1.00 95.12 89 ASP A O 1
ATOM 678 N N . ASP A 1 90 ? 10.327 4.306 36.100 1.00 91.62 90 ASP A N 1
ATOM 679 C CA . ASP A 1 90 ? 9.540 5.480 35.696 1.00 91.62 90 ASP A CA 1
ATOM 680 C C . ASP A 1 90 ? 9.704 5.732 34.194 1.00 91.62 90 ASP A C 1
ATOM 682 O O . ASP A 1 90 ? 10.732 6.268 33.756 1.00 91.62 90 ASP A O 1
ATOM 686 N N . ALA A 1 91 ? 8.724 5.305 33.397 1.00 92.88 91 ALA A N 1
ATOM 687 C CA . ALA A 1 91 ? 8.808 5.379 31.947 1.00 92.88 91 ALA A CA 1
ATOM 688 C C . ALA A 1 91 ? 8.604 6.819 31.453 1.00 92.88 91 ALA A C 1
ATOM 690 O O . ALA A 1 91 ? 7.625 7.484 31.780 1.00 92.88 91 ALA A O 1
ATOM 691 N N . ALA A 1 92 ? 9.529 7.279 30.619 1.00 94.06 92 ALA A N 1
ATOM 692 C CA . ALA A 1 92 ? 9.436 8.522 29.863 1.00 94.06 92 ALA A CA 1
ATOM 693 C C . ALA A 1 92 ? 8.819 8.329 28.473 1.00 94.06 92 ALA A C 1
ATOM 695 O O . ALA A 1 92 ? 8.507 9.312 27.804 1.00 94.06 92 ALA A O 1
ATOM 696 N N . TYR A 1 93 ? 8.653 7.075 28.050 1.00 97.31 93 TYR A N 1
ATOM 697 C CA . TYR A 1 93 ? 7.914 6.695 26.855 1.00 97.31 93 TYR A CA 1
ATOM 698 C C . TYR A 1 93 ? 7.424 5.256 26.979 1.00 97.31 93 TYR A C 1
ATOM 700 O O . TYR A 1 93 ? 8.152 4.404 27.504 1.00 97.31 93 TYR A O 1
ATOM 708 N N . LEU A 1 94 ? 6.226 4.990 26.462 1.00 98.00 94 LEU A N 1
ATOM 709 C CA . LEU A 1 94 ? 5.681 3.648 26.287 1.00 98.00 94 LEU A CA 1
ATOM 710 C C . LEU A 1 94 ? 5.382 3.399 24.811 1.00 98.00 94 LEU A C 1
ATOM 712 O O . LEU A 1 94 ? 4.891 4.277 24.110 1.00 98.00 94 LEU A O 1
ATOM 716 N N . SER A 1 95 ? 5.621 2.180 24.346 1.00 98.12 95 SER A N 1
ATOM 717 C CA . SER A 1 95 ? 5.154 1.726 23.036 1.00 98.12 95 SER A CA 1
ATOM 718 C C . SER A 1 95 ? 4.960 0.220 23.021 1.00 98.12 95 SER A C 1
ATOM 720 O O . SER A 1 95 ? 5.433 -0.479 23.913 1.00 98.12 95 SER A O 1
ATOM 722 N N . LEU A 1 96 ? 4.254 -0.295 22.020 1.00 98.25 96 LEU A N 1
ATOM 723 C CA . LEU A 1 96 ? 4.086 -1.732 21.835 1.00 98.25 96 LEU A CA 1
ATOM 724 C C . LEU A 1 96 ? 4.827 -2.217 20.598 1.00 98.25 96 LEU A C 1
ATOM 726 O O . LEU A 1 96 ? 5.103 -1.459 19.661 1.00 98.25 96 LEU A O 1
ATOM 730 N N . ASP A 1 97 ? 5.111 -3.514 20.586 1.00 97.62 97 ASP A N 1
ATOM 731 C CA . ASP A 1 97 ? 5.469 -4.192 19.354 1.00 97.62 97 ASP A CA 1
ATOM 732 C C . ASP A 1 97 ? 4.271 -4.227 18.381 1.00 97.62 97 ASP A C 1
ATOM 734 O O . ASP A 1 97 ? 3.112 -4.052 18.765 1.00 97.62 97 ASP A O 1
ATOM 738 N N . ARG A 1 98 ? 4.533 -4.472 17.095 1.00 93.06 98 ARG A N 1
ATOM 739 C CA . ARG A 1 98 ? 3.499 -4.439 16.047 1.00 93.06 98 ARG A CA 1
ATOM 740 C C . ARG A 1 98 ? 2.420 -5.509 16.213 1.00 93.06 98 ARG A C 1
ATOM 742 O O . ARG A 1 98 ? 1.344 -5.332 15.655 1.00 93.06 98 ARG A O 1
ATOM 749 N N . SER A 1 99 ? 2.689 -6.592 16.947 1.00 91.31 99 SER A N 1
ATOM 750 C CA . SER A 1 99 ? 1.685 -7.622 17.247 1.00 91.31 99 SER A CA 1
ATOM 751 C C . SER A 1 99 ? 0.847 -7.325 18.495 1.00 91.31 99 SER A C 1
ATOM 753 O O . SER A 1 99 ? -0.177 -7.970 18.697 1.00 91.31 99 SER A O 1
ATOM 755 N N . GLY A 1 100 ? 1.259 -6.366 19.334 1.00 94.19 100 GLY A N 1
ATOM 756 C CA . GLY A 1 100 ? 0.626 -6.105 20.628 1.00 94.19 100 GLY A CA 1
ATOM 757 C C . GLY A 1 100 ? 0.906 -7.179 21.687 1.00 94.19 100 GLY A C 1
ATOM 758 O O . GLY A 1 100 ? 0.188 -7.268 22.675 1.00 94.19 100 GLY A O 1
ATOM 759 N N . ALA A 1 101 ? 1.932 -8.009 21.502 1.00 96.12 101 ALA A N 1
ATOM 760 C CA . ALA A 1 101 ? 2.334 -9.037 22.458 1.00 96.12 101 ALA A CA 1
ATOM 761 C C . ALA A 1 101 ? 3.351 -8.529 23.494 1.00 96.12 101 ALA A C 1
ATOM 763 O O . ALA A 1 101 ? 3.523 -9.160 24.541 1.00 96.12 101 ALA A O 1
ATOM 764 N N . PHE A 1 102 ? 4.035 -7.415 23.220 1.00 98.44 102 PHE A N 1
ATOM 765 C CA . PHE A 1 102 ? 5.039 -6.835 24.106 1.00 98.44 102 PHE A CA 1
ATOM 766 C C . PHE A 1 102 ? 4.848 -5.330 24.286 1.00 98.44 102 PHE A C 1
ATOM 768 O O . PHE A 1 102 ? 4.606 -4.600 23.327 1.00 98.44 102 PHE A O 1
ATOM 775 N N . LEU A 1 103 ? 5.020 -4.875 25.528 1.00 98.62 103 LEU A N 1
ATOM 776 C CA . LEU A 1 103 ? 5.085 -3.468 25.914 1.00 98.62 103 LEU A CA 1
ATOM 777 C C . LEU A 1 103 ? 6.543 -3.089 26.193 1.00 98.62 103 LEU A C 1
ATOM 779 O O . LEU A 1 103 ? 7.234 -3.748 26.973 1.00 98.62 103 LEU A O 1
ATOM 783 N N . PHE A 1 104 ? 6.997 -2.007 25.578 1.00 98.62 104 PHE A N 1
ATOM 784 C CA . PHE A 1 104 ? 8.293 -1.384 25.796 1.00 98.62 104 PHE A CA 1
ATOM 785 C C . PHE A 1 104 ? 8.123 -0.141 26.661 1.00 98.62 104 PHE A C 1
ATOM 787 O O . PHE A 1 104 ? 7.235 0.675 26.420 1.00 98.62 104 PHE A O 1
ATOM 794 N N . GLY A 1 105 ? 9.005 0.027 27.641 1.00 97.88 105 GLY A N 1
ATOM 795 C CA . GLY A 1 105 ? 9.087 1.248 28.433 1.00 97.88 105 GLY A CA 1
ATOM 796 C C . GLY A 1 105 ? 10.532 1.665 28.621 1.00 97.88 105 GLY A C 1
ATOM 797 O O . GLY A 1 105 ? 11.353 0.847 29.037 1.00 97.88 105 GLY A O 1
ATOM 798 N N . VAL A 1 106 ? 10.848 2.925 28.326 1.00 97.50 106 VAL A N 1
ATOM 799 C CA . VAL A 1 106 ? 12.188 3.472 28.562 1.00 97.50 106 VAL A CA 1
ATOM 800 C C . VAL A 1 106 ? 12.145 4.533 29.650 1.00 97.50 106 VAL A C 1
ATOM 802 O O . VAL A 1 106 ? 11.250 5.373 29.646 1.00 97.50 106 VAL A O 1
ATOM 805 N N . SER A 1 107 ? 13.085 4.503 30.593 1.00 95.88 107 SER A N 1
ATOM 806 C CA . SER A 1 107 ? 13.118 5.454 31.707 1.00 95.88 107 SER A CA 1
ATOM 807 C C . SER A 1 107 ? 14.101 6.592 31.472 1.00 95.88 107 SER A C 1
ATOM 809 O O . SER A 1 107 ? 15.279 6.360 31.211 1.00 95.88 107 SER A O 1
ATOM 811 N N . TYR A 1 108 ? 13.656 7.833 31.669 1.00 94.25 108 TYR A N 1
ATOM 812 C CA . TYR A 1 108 ? 14.537 8.999 31.568 1.00 94.25 108 TYR A CA 1
ATOM 813 C C . TYR A 1 108 ? 15.577 9.042 32.698 1.00 94.25 108 TYR A C 1
ATOM 815 O O . TYR A 1 108 ? 16.743 9.351 32.465 1.00 94.25 108 TYR A O 1
ATOM 823 N N . GLY A 1 109 ? 15.189 8.724 33.937 1.00 93.19 109 GLY A N 1
ATOM 824 C CA . GLY A 1 109 ? 16.053 8.916 35.108 1.00 93.19 109 GLY A CA 1
ATOM 825 C C . GLY A 1 109 ? 17.275 7.994 35.139 1.00 93.19 109 GLY A C 1
ATOM 826 O O . GLY A 1 109 ? 18.363 8.419 35.540 1.00 93.19 109 GLY A O 1
ATOM 827 N N . ASN A 1 110 ? 17.106 6.743 34.706 1.00 94.12 110 ASN A N 1
ATOM 828 C CA . ASN A 1 110 ? 18.168 5.734 34.706 1.00 94.12 110 ASN A CA 1
ATOM 829 C C . ASN A 1 110 ? 18.544 5.207 33.313 1.00 94.12 110 ASN A C 1
ATOM 831 O O . ASN A 1 110 ? 19.530 4.491 33.211 1.00 94.12 110 ASN A O 1
ATOM 835 N N . GLY A 1 111 ? 17.796 5.577 32.268 1.00 95.94 111 GLY A N 1
ATOM 836 C CA . GLY A 1 111 ? 18.063 5.229 30.873 1.00 95.94 111 GLY A CA 1
ATOM 837 C C . GLY A 1 111 ? 17.819 3.774 30.492 1.00 95.94 111 GLY A C 1
ATOM 838 O O . GLY A 1 111 ? 18.269 3.358 29.427 1.00 95.94 111 GLY A O 1
ATOM 839 N N . ARG A 1 112 ? 17.135 2.989 31.331 1.00 97.25 112 ARG A N 1
ATOM 840 C CA . ARG A 1 112 ? 16.868 1.575 31.051 1.00 97.25 112 ARG A CA 1
ATOM 841 C C . ARG A 1 112 ? 15.696 1.385 30.106 1.00 97.25 112 ARG A C 1
ATOM 843 O O . ARG A 1 112 ? 14.672 2.050 30.252 1.00 97.25 112 ARG A O 1
ATOM 850 N N . LEU A 1 113 ? 15.824 0.404 29.217 1.00 98.38 113 LEU A N 1
ATOM 851 C CA . LEU A 1 113 ? 14.701 -0.209 28.509 1.00 98.38 113 LEU A CA 1
ATOM 852 C C . LEU A 1 113 ? 14.168 -1.376 29.338 1.00 98.38 113 LEU A C 1
ATOM 854 O O . LEU A 1 113 ? 14.944 -2.237 29.744 1.00 98.38 113 LEU A O 1
ATOM 858 N N . ASN A 1 114 ? 12.852 -1.466 29.492 1.00 98.25 114 ASN A N 1
ATOM 859 C CA . ASN A 1 114 ? 12.154 -2.655 29.959 1.00 98.25 114 ASN A CA 1
ATOM 860 C C . ASN A 1 114 ? 11.229 -3.194 28.868 1.00 98.25 114 ASN A C 1
ATOM 862 O O . ASN A 1 114 ? 10.533 -2.429 28.201 1.00 98.25 114 ASN A O 1
ATOM 866 N N . VAL A 1 115 ? 11.212 -4.517 28.722 1.00 98.56 115 VAL A N 1
ATOM 867 C CA . VAL A 1 115 ? 10.328 -5.248 27.810 1.00 98.56 115 VAL A CA 1
ATOM 868 C C . VAL A 1 115 ? 9.419 -6.141 28.636 1.00 98.56 115 VAL A C 1
ATOM 870 O O . VAL A 1 115 ? 9.904 -7.015 29.352 1.00 98.56 115 VAL A O 1
ATOM 873 N N . TYR A 1 116 ? 8.112 -5.951 28.523 1.00 98.25 116 TYR A N 1
ATOM 874 C CA . TYR A 1 116 ? 7.098 -6.744 29.209 1.00 98.25 116 TYR A CA 1
ATOM 875 C C . TYR A 1 116 ? 6.360 -7.593 28.194 1.00 98.25 116 TYR A C 1
ATOM 877 O O . TYR A 1 116 ? 5.867 -7.070 27.199 1.00 98.25 116 TYR A O 1
ATOM 885 N N . ARG A 1 117 ? 6.248 -8.895 28.454 1.00 97.62 117 ARG A N 1
ATOM 886 C CA . ARG A 1 117 ? 5.313 -9.730 27.705 1.00 97.62 117 ARG A CA 1
ATOM 887 C C . ARG A 1 117 ? 3.910 -9.493 28.245 1.00 97.62 117 ARG A C 1
ATOM 889 O O . ARG A 1 117 ? 3.714 -9.509 29.462 1.00 97.62 117 ARG A O 1
ATOM 896 N N . LEU A 1 118 ? 2.974 -9.280 27.333 1.00 97.75 118 LEU A N 1
ATOM 897 C CA . LEU A 1 118 ? 1.564 -9.130 27.640 1.00 97.75 118 LEU A CA 1
ATOM 898 C C . LEU A 1 118 ? 0.895 -10.506 27.635 1.00 97.75 118 LEU A C 1
ATOM 900 O O . LEU A 1 118 ? 1.197 -11.357 26.792 1.00 97.75 118 LEU A O 1
ATOM 904 N N . ASP A 1 119 ? 0.021 -10.742 28.606 1.00 95.50 119 ASP A N 1
ATOM 905 C CA . ASP A 1 119 ? -0.770 -11.968 28.673 1.00 95.50 119 ASP A CA 1
ATOM 906 C C . ASP A 1 119 ? -1.994 -11.929 27.731 1.00 95.50 119 ASP A C 1
ATOM 908 O O . ASP A 1 119 ? -2.152 -11.045 26.880 1.00 95.50 119 ASP A O 1
ATOM 912 N N . GLN A 1 120 ? -2.869 -12.930 27.848 1.00 91.75 120 GLN A N 1
ATOM 913 C CA . GLN A 1 120 ? -4.069 -13.036 27.013 1.00 91.75 120 GLN A CA 1
ATOM 914 C C . GLN A 1 120 ? -5.058 -11.886 27.238 1.00 91.75 120 GLN A C 1
ATOM 916 O O . GLN A 1 120 ? -5.745 -11.498 26.291 1.00 91.75 120 GLN A O 1
ATOM 921 N N . ASP A 1 121 ? -5.054 -11.275 28.421 1.00 90.75 121 ASP A N 1
ATOM 922 C CA . ASP A 1 121 ? -5.879 -10.116 28.761 1.00 90.75 121 ASP A CA 1
ATOM 923 C C . ASP A 1 121 ? -5.179 -8.794 28.410 1.00 90.75 121 ASP A C 1
ATOM 925 O O . ASP A 1 121 ? -5.790 -7.731 28.433 1.00 90.75 121 ASP A O 1
ATOM 929 N N . GLY A 1 122 ? -3.917 -8.857 27.971 1.00 94.56 122 GLY A N 1
ATOM 930 C CA . GLY A 1 122 ? -3.109 -7.691 27.629 1.00 94.56 122 GLY A CA 1
ATOM 931 C C . GLY A 1 122 ? -2.436 -7.056 28.842 1.00 94.56 122 GLY A C 1
ATOM 932 O O . GLY A 1 122 ? -1.991 -5.921 28.754 1.00 94.56 122 GLY A O 1
ATOM 933 N N . LEU A 1 123 ? -2.347 -7.744 29.979 1.00 97.31 123 LEU A N 1
ATOM 934 C CA . LEU A 1 123 ? -1.684 -7.212 31.165 1.00 97.31 123 LEU A CA 1
ATOM 935 C C . LEU A 1 123 ? -0.172 -7.484 31.107 1.00 97.31 123 LEU A C 1
ATOM 937 O O . LEU A 1 123 ? 0.245 -8.590 30.745 1.00 97.31 123 LEU A O 1
ATOM 941 N N . PRO A 1 124 ? 0.678 -6.504 31.468 1.00 96.69 124 PRO A N 1
ATOM 942 C CA . PRO A 1 124 ? 2.111 -6.724 31.583 1.00 96.69 124 PRO A CA 1
ATOM 943 C C . PRO A 1 124 ? 2.441 -7.564 32.821 1.00 96.69 124 PRO A C 1
ATOM 945 O O . PRO A 1 124 ? 2.053 -7.236 33.941 1.00 96.69 124 PRO A O 1
ATOM 948 N N . GLY A 1 125 ? 3.204 -8.640 32.612 1.00 89.94 125 GLY A N 1
ATOM 949 C CA . GLY A 1 125 ? 3.822 -9.413 33.691 1.00 89.94 125 GLY A CA 1
ATOM 950 C C . GLY A 1 125 ? 5.155 -8.817 34.161 1.00 89.94 125 GLY A C 1
ATOM 951 O O . GLY A 1 125 ? 5.416 -7.623 34.041 1.00 89.94 125 GLY A O 1
ATOM 952 N N . LYS A 1 126 ? 6.062 -9.668 34.660 1.00 93.25 126 LYS A N 1
ATOM 953 C CA . LYS A 1 126 ? 7.457 -9.262 34.915 1.00 93.25 126 LYS A CA 1
ATOM 954 C C . LYS A 1 126 ? 8.169 -8.943 33.598 1.00 93.25 126 LYS A C 1
ATOM 956 O O . LYS A 1 126 ? 7.914 -9.596 32.585 1.00 93.25 126 LYS A O 1
ATOM 961 N N . ALA A 1 127 ? 9.101 -7.989 33.628 1.00 95.81 127 ALA A N 1
ATOM 962 C CA . ALA A 1 127 ? 9.925 -7.696 32.460 1.00 95.81 127 ALA A CA 1
ATOM 963 C C . ALA A 1 127 ? 10.709 -8.948 32.024 1.00 95.81 127 ALA A C 1
ATOM 965 O O . ALA A 1 127 ? 11.388 -9.578 32.838 1.00 95.81 127 ALA A O 1
ATOM 966 N N . VAL A 1 128 ? 10.611 -9.297 30.742 1.00 96.94 128 VAL A N 1
ATOM 967 C CA . VAL A 1 128 ? 11.343 -10.407 30.111 1.00 96.94 128 VAL A CA 1
ATOM 968 C C . VAL A 1 128 ? 12.739 -9.987 29.650 1.00 96.94 128 VAL A C 1
ATOM 970 O O . VAL A 1 128 ? 13.610 -10.836 29.481 1.00 96.94 128 VAL A O 1
ATOM 973 N N . ALA A 1 129 ? 12.973 -8.680 29.502 1.00 96.94 129 ALA A N 1
ATOM 974 C CA . ALA A 1 129 ? 14.291 -8.098 29.291 1.00 96.94 129 ALA A CA 1
ATOM 975 C C . ALA A 1 129 ? 14.388 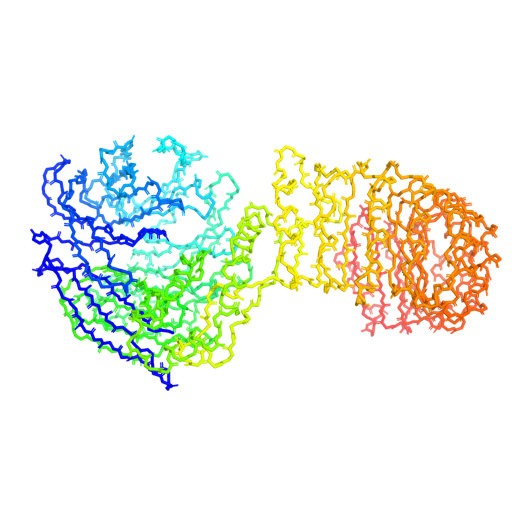-6.712 29.950 1.00 96.94 129 ALA A C 1
ATOM 977 O O . ALA A 1 129 ? 13.434 -5.931 29.917 1.00 96.94 129 ALA A O 1
ATOM 978 N N . THR A 1 130 ? 15.563 -6.400 30.503 1.00 97.38 130 THR A N 1
ATOM 979 C CA . THR A 1 130 ? 15.951 -5.045 30.914 1.00 97.38 130 THR A CA 1
ATOM 980 C C . THR A 1 130 ? 17.333 -4.739 30.347 1.00 97.38 130 THR A C 1
ATOM 982 O O . THR A 1 130 ? 18.277 -5.472 30.642 1.00 97.38 130 THR A O 1
ATOM 985 N N . ILE A 1 131 ? 17.458 -3.670 29.560 1.00 97.88 131 ILE A N 1
ATOM 986 C CA . ILE A 1 131 ? 18.733 -3.222 28.980 1.00 97.88 131 ILE A CA 1
ATOM 987 C C . ILE A 1 131 ? 19.186 -1.952 29.701 1.00 97.88 131 ILE A C 1
ATOM 989 O O . ILE A 1 131 ? 18.392 -1.030 29.884 1.00 97.88 131 ILE A O 1
ATOM 993 N N . ASP A 1 132 ? 20.451 -1.922 30.118 1.00 96.62 132 ASP A N 1
ATOM 994 C CA . ASP A 1 132 ? 21.082 -0.807 30.826 1.00 96.62 132 ASP A CA 1
ATOM 995 C C . ASP A 1 132 ? 22.435 -0.500 30.173 1.00 96.62 132 ASP A C 1
ATOM 997 O O . ASP A 1 132 ? 23.388 -1.264 30.308 1.00 96.62 132 ASP A O 1
ATOM 1001 N N . GLU A 1 133 ? 22.504 0.615 29.448 1.00 95.38 133 GLU A N 1
ATOM 1002 C CA . GLU A 1 133 ? 23.724 1.087 28.775 1.00 95.38 133 GLU A CA 1
ATOM 1003 C C . GLU A 1 133 ? 24.610 1.946 29.698 1.00 95.38 133 GLU A C 1
ATOM 1005 O O . GLU A 1 133 ? 25.574 2.571 29.250 1.00 95.38 133 GLU A O 1
ATOM 1010 N N . GLY A 1 134 ? 24.265 2.061 30.988 1.00 95.31 134 GLY A N 1
ATOM 1011 C CA . GLY A 1 134 ? 24.963 2.929 31.939 1.00 95.31 134 GLY A CA 1
ATOM 1012 C C . GLY A 1 134 ? 24.826 4.423 31.625 1.00 95.31 134 GLY A C 1
ATOM 1013 O O . GLY A 1 134 ? 25.591 5.240 32.140 1.00 95.31 134 GLY A O 1
ATOM 1014 N N . LYS A 1 135 ? 23.864 4.794 30.774 1.00 94.50 135 LYS A N 1
ATOM 1015 C CA . LYS A 1 135 ? 23.544 6.173 30.388 1.00 94.50 135 LYS A CA 1
ATOM 1016 C C . LYS A 1 135 ? 22.174 6.549 30.914 1.00 94.50 135 LYS A C 1
ATOM 1018 O O . LYS A 1 135 ? 21.290 5.709 30.964 1.00 94.50 135 LYS A O 1
ATOM 1023 N N . LYS A 1 136 ? 21.988 7.818 31.269 1.00 95.56 136 LYS A N 1
ATOM 1024 C CA . LYS A 1 136 ? 20.683 8.373 31.662 1.00 95.56 136 LYS A CA 1
ATOM 1025 C C . LYS A 1 136 ? 20.046 9.098 30.480 1.00 95.56 136 LYS A C 1
ATOM 1027 O O . LYS A 1 136 ? 20.701 9.320 29.471 1.00 95.56 136 LYS A O 1
ATOM 1032 N N . GLU A 1 137 ? 18.808 9.546 30.646 1.00 95.75 137 GLU A N 1
ATOM 1033 C CA . GLU A 1 137 ? 18.125 10.458 29.718 1.00 95.75 137 GLU A CA 1
ATOM 1034 C C . GLU A 1 137 ? 17.713 9.798 28.393 1.00 95.75 137 GLU A C 1
ATOM 1036 O O . GLU A 1 137 ? 17.625 10.461 27.359 1.00 95.75 137 GLU A O 1
ATOM 1041 N N . ALA A 1 138 ? 17.422 8.494 28.431 1.00 97.44 138 ALA A N 1
ATOM 1042 C CA . ALA A 1 138 ? 16.714 7.815 27.352 1.00 97.44 138 ALA A CA 1
ATOM 1043 C C . ALA A 1 138 ? 15.283 8.358 27.259 1.00 97.44 138 ALA A C 1
ATOM 1045 O O . ALA A 1 138 ? 14.595 8.455 28.279 1.00 97.44 138 ALA A O 1
ATOM 1046 N N . HIS A 1 139 ? 14.841 8.737 26.061 1.00 96.50 139 HIS A N 1
ATOM 1047 C CA . HIS A 1 139 ? 13.633 9.557 25.937 1.00 96.50 139 HIS A CA 1
ATOM 1048 C C . HIS A 1 139 ? 12.506 8.915 25.118 1.00 96.50 139 HIS A C 1
ATOM 1050 O O . HIS A 1 139 ? 11.341 9.224 25.348 1.00 96.50 139 HIS A O 1
ATOM 1056 N N . CYS A 1 140 ? 12.815 8.025 24.183 1.00 97.56 140 CYS A N 1
ATOM 1057 C CA . CYS A 1 140 ? 11.817 7.392 23.325 1.00 97.56 140 CYS A CA 1
ATOM 1058 C C . CYS A 1 140 ? 12.210 5.936 23.066 1.00 97.56 140 CYS A C 1
ATOM 1060 O O . CYS A 1 140 ? 13.383 5.573 23.151 1.00 97.56 140 CYS A O 1
ATOM 1062 N N . VAL A 1 141 ? 11.232 5.091 22.764 1.00 98.25 141 VAL A N 1
ATOM 1063 C CA . VAL A 1 141 ? 11.472 3.749 22.239 1.00 98.25 141 VAL A CA 1
ATOM 1064 C C . VAL A 1 141 ? 10.356 3.408 21.271 1.00 98.25 141 VAL A C 1
ATOM 1066 O O . VAL A 1 141 ? 9.186 3.412 21.644 1.00 98.25 141 VAL A O 1
ATOM 1069 N N . LEU A 1 142 ? 10.709 3.098 20.027 1.00 97.88 142 LEU A N 1
ATOM 1070 C CA . LEU A 1 142 ? 9.746 2.703 19.005 1.00 97.88 142 LEU A CA 1
ATOM 1071 C C . LEU A 1 142 ? 10.307 1.595 18.121 1.00 97.88 142 LEU A C 1
ATOM 1073 O O . LEU A 1 142 ? 11.453 1.655 17.661 1.00 97.88 142 LEU A O 1
ATOM 1077 N N . ILE A 1 143 ? 9.466 0.598 17.844 1.00 97.69 143 ILE A N 1
ATOM 1078 C CA . ILE A 1 143 ? 9.825 -0.533 16.995 1.00 97.69 143 ILE A CA 1
ATOM 1079 C C . ILE A 1 143 ? 9.609 -0.234 15.511 1.00 97.69 143 ILE A C 1
ATOM 1081 O O . ILE A 1 143 ? 8.643 0.429 15.110 1.00 97.69 143 ILE A O 1
ATOM 1085 N N . SER A 1 144 ? 10.499 -0.760 14.676 1.00 97.19 144 SER A N 1
ATOM 1086 C CA . SER A 1 144 ? 10.423 -0.640 13.226 1.00 97.19 144 SER A CA 1
ATOM 1087 C C . SER A 1 144 ? 9.108 -1.216 12.668 1.00 97.19 144 SER A C 1
ATOM 1089 O O . SER A 1 144 ? 8.509 -2.109 13.275 1.00 97.19 144 SER A O 1
ATOM 1091 N N . PRO A 1 145 ? 8.615 -0.736 11.508 1.00 94.50 145 PRO A N 1
ATOM 1092 C CA . PRO A 1 145 ? 7.382 -1.232 10.890 1.00 94.50 145 PRO A CA 1
ATOM 1093 C C . PRO A 1 145 ? 7.383 -2.736 10.587 1.00 94.50 145 PRO A C 1
ATOM 1095 O O . PRO A 1 145 ? 6.328 -3.355 10.579 1.00 94.50 145 PRO A O 1
ATOM 1098 N N . ASP A 1 146 ? 8.555 -3.340 10.379 1.00 93.50 146 ASP A N 1
ATOM 1099 C CA . ASP A 1 146 ? 8.721 -4.785 10.175 1.00 93.50 146 ASP A CA 1
ATOM 1100 C C . ASP A 1 146 ? 8.863 -5.590 11.483 1.00 93.50 146 ASP A C 1
ATOM 1102 O O . ASP A 1 146 ? 9.098 -6.795 11.431 1.00 93.50 146 ASP A O 1
ATOM 1106 N N . ASN A 1 147 ? 8.692 -4.936 12.638 1.00 96.50 147 ASN A N 1
ATOM 1107 C CA . ASN A 1 147 ? 8.725 -5.502 13.989 1.00 96.50 147 ASN A CA 1
ATOM 1108 C C . ASN A 1 147 ? 10.068 -6.125 14.416 1.00 96.50 147 ASN A C 1
ATOM 1110 O O . ASN A 1 147 ? 10.091 -7.078 15.192 1.00 96.50 147 ASN A O 1
ATOM 1114 N N . LYS A 1 148 ? 11.191 -5.626 13.881 1.00 96.88 148 LYS A N 1
ATOM 1115 C CA . LYS A 1 148 ? 12.516 -6.259 14.042 1.00 96.88 148 LYS A CA 1
ATOM 1116 C C . LYS A 1 148 ? 13.552 -5.427 14.779 1.00 96.88 148 LYS A C 1
ATOM 1118 O O . LYS A 1 148 ? 14.507 -6.012 15.286 1.00 96.88 148 LYS A O 1
ATOM 1123 N N . PHE A 1 149 ? 13.419 -4.103 14.810 1.00 98.50 149 PHE A N 1
ATOM 1124 C CA . PHE A 1 149 ? 14.463 -3.219 15.324 1.00 98.50 149 PHE A CA 1
ATOM 1125 C C . PHE A 1 149 ? 13.902 -2.152 16.257 1.00 98.50 149 PHE A C 1
ATOM 1127 O O . PHE A 1 149 ? 12.876 -1.548 15.956 1.00 98.50 149 PHE A O 1
ATOM 1134 N N . LEU A 1 150 ? 14.591 -1.910 17.370 1.00 98.44 150 LEU A N 1
ATOM 1135 C CA . LEU A 1 150 ? 14.276 -0.857 18.336 1.00 98.44 150 LEU A CA 1
ATOM 1136 C C . LEU A 1 150 ? 15.342 0.235 18.265 1.00 98.44 150 LEU A C 1
ATOM 1138 O O . LEU A 1 150 ? 16.535 -0.075 18.236 1.00 98.44 150 LEU A O 1
ATOM 1142 N N . TYR A 1 151 ? 14.907 1.494 18.302 1.00 98.62 151 TYR A N 1
ATOM 1143 C CA . TYR A 1 151 ? 15.793 2.654 18.404 1.00 98.62 151 TYR A CA 1
ATOM 1144 C C . TYR A 1 151 ? 15.482 3.449 19.661 1.00 98.62 151 TYR A C 1
ATOM 1146 O O . TYR A 1 151 ? 14.316 3.716 19.955 1.00 98.62 151 TYR A O 1
ATOM 1154 N N . ILE A 1 152 ? 16.536 3.815 20.387 1.00 98.44 152 ILE A N 1
ATOM 1155 C CA . ILE A 1 152 ? 16.440 4.491 21.678 1.00 98.44 152 ILE A CA 1
ATOM 1156 C C . ILE A 1 152 ? 17.367 5.706 21.667 1.00 98.44 152 ILE A C 1
ATOM 1158 O O . ILE A 1 152 ? 18.590 5.554 21.776 1.00 98.44 152 ILE A O 1
ATOM 1162 N N . PRO A 1 153 ? 16.815 6.916 21.503 1.00 98.12 153 PRO A N 1
ATOM 1163 C CA . PRO A 1 153 ? 17.586 8.139 21.611 1.00 98.12 153 PRO A CA 1
ATOM 1164 C C . PRO A 1 153 ? 17.807 8.557 23.075 1.00 98.12 153 PRO A C 1
ATOM 1166 O O . PRO A 1 153 ? 16.917 8.442 23.924 1.00 98.12 153 PRO A O 1
ATOM 116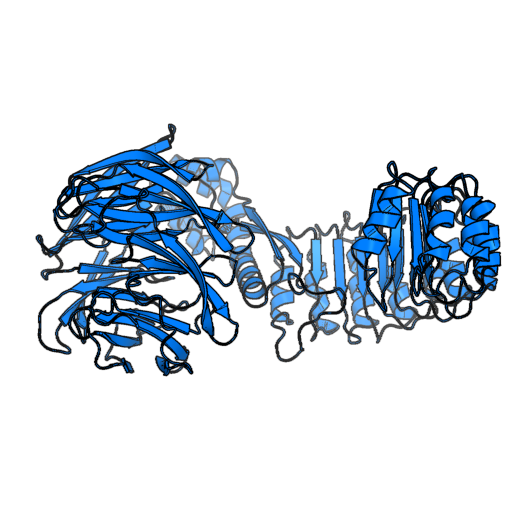9 N N . TYR A 1 154 ? 19.006 9.072 23.346 1.00 97.38 154 TYR A N 1
ATOM 1170 C CA . TYR A 1 154 ? 19.442 9.630 24.625 1.00 97.38 154 TYR A CA 1
ATOM 1171 C C . TYR A 1 154 ? 19.801 11.102 24.419 1.00 97.38 154 TYR A C 1
ATOM 1173 O O . TYR A 1 154 ? 20.667 11.427 23.599 1.00 97.38 154 TYR A O 1
ATOM 1181 N N . VAL A 1 155 ? 19.147 11.980 25.177 1.00 95.44 155 VAL A N 1
ATOM 1182 C CA . VAL A 1 155 ? 19.286 13.439 25.045 1.00 95.44 155 VAL A CA 1
ATOM 1183 C C . VAL A 1 155 ? 20.421 14.000 25.915 1.00 95.44 155 VAL A C 1
ATOM 1185 O O . VAL A 1 155 ? 21.096 13.275 26.650 1.00 95.44 155 VAL A O 1
ATOM 1188 N N . LYS A 1 156 ? 20.619 15.323 25.841 1.00 88.94 156 LYS A N 1
ATOM 1189 C CA . LYS A 1 156 ? 21.496 16.122 26.712 1.00 88.94 156 LYS A CA 1
ATOM 1190 C C . LYS A 1 156 ? 22.939 15.603 26.720 1.00 88.94 156 LYS A C 1
ATOM 1192 O O . LYS A 1 156 ? 23.517 15.378 25.660 1.00 88.94 156 LYS A O 1
ATOM 1197 N N . GLY A 1 157 ? 23.558 15.488 27.895 1.00 83.12 157 GLY A N 1
ATOM 1198 C CA . GLY A 1 157 ? 24.983 15.183 28.031 1.00 83.12 157 GLY A CA 1
ATOM 1199 C C . GLY A 1 157 ? 25.345 13.748 27.649 1.00 83.12 157 GLY A C 1
ATOM 1200 O O . GLY A 1 157 ? 26.519 13.462 27.433 1.00 83.12 157 GLY A O 1
ATOM 1201 N N . ASN A 1 158 ? 24.360 12.848 27.557 1.00 90.94 158 ASN A N 1
ATOM 1202 C CA . ASN A 1 158 ? 24.592 11.445 27.218 1.00 90.94 158 ASN A CA 1
ATOM 1203 C C . ASN A 1 158 ? 24.751 11.199 25.714 1.00 90.94 158 ASN A C 1
ATOM 1205 O O . ASN A 1 158 ? 25.490 10.274 25.365 1.00 90.94 158 ASN A O 1
ATOM 1209 N N . LEU A 1 159 ? 24.065 12.006 24.890 1.00 94.62 159 LEU A N 1
ATOM 1210 C CA . LEU A 1 159 ? 24.039 12.015 23.422 1.00 94.62 159 LEU A CA 1
ATOM 1211 C C . LEU A 1 159 ? 24.317 10.643 22.783 1.00 94.62 159 LEU A C 1
ATOM 1213 O O . LEU A 1 159 ? 25.451 10.316 22.424 1.00 94.62 159 LEU A O 1
ATOM 1217 N N . ALA A 1 160 ? 23.269 9.845 22.607 1.00 96.69 160 ALA A N 1
ATOM 1218 C CA . ALA A 1 160 ? 23.370 8.544 21.952 1.00 96.69 160 ALA A CA 1
ATOM 1219 C C . ALA A 1 160 ? 22.104 8.209 21.162 1.00 96.69 160 ALA A C 1
ATOM 1221 O O . ALA A 1 160 ? 21.028 8.740 21.427 1.00 96.69 160 ALA A O 1
ATOM 1222 N N . LEU A 1 161 ? 22.241 7.306 20.196 1.00 98.06 161 LEU A N 1
ATOM 1223 C CA . LEU A 1 161 ? 21.124 6.687 19.495 1.00 98.06 161 LEU A CA 1
ATOM 1224 C C . LEU A 1 161 ? 21.406 5.190 19.412 1.00 98.06 161 LEU A C 1
ATOM 1226 O O . LEU A 1 161 ? 22.069 4.728 18.483 1.00 98.06 161 LEU A O 1
ATOM 1230 N N . PHE A 1 162 ? 20.965 4.446 20.425 1.00 98.50 162 PHE A N 1
ATOM 1231 C CA . PHE A 1 162 ? 21.184 3.006 20.449 1.00 98.50 162 PHE A CA 1
ATOM 1232 C C . PHE A 1 162 ? 20.174 2.276 19.575 1.00 98.50 162 PHE A C 1
ATOM 1234 O O . PHE A 1 162 ? 19.017 2.681 19.449 1.00 98.50 162 PHE A O 1
ATOM 1241 N N . GLN A 1 163 ? 20.641 1.195 18.966 1.00 98.56 163 GLN A N 1
ATOM 1242 C CA . GLN A 1 163 ? 19.930 0.429 17.957 1.00 98.56 163 GLN A CA 1
ATOM 1243 C C . GLN A 1 163 ? 20.067 -1.066 18.248 1.00 98.56 163 GLN A C 1
ATOM 1245 O O . GLN A 1 163 ? 21.170 -1.592 18.422 1.00 98.56 163 GLN A O 1
ATOM 1250 N N . TYR A 1 164 ? 18.928 -1.751 18.295 1.00 98.69 164 TYR A N 1
ATOM 1251 C CA . TYR A 1 164 ? 18.837 -3.144 18.717 1.00 98.69 164 TYR A CA 1
ATOM 1252 C C . TYR A 1 164 ? 18.000 -3.967 17.746 1.00 98.69 164 TYR A C 1
ATOM 1254 O O . TYR A 1 164 ? 17.071 -3.457 17.123 1.00 98.69 164 TYR A O 1
ATOM 1262 N N . ARG A 1 165 ? 18.283 -5.266 17.680 1.00 98.56 165 ARG A N 1
ATOM 1263 C CA . ARG A 1 165 ? 17.383 -6.282 17.139 1.00 98.56 165 ARG A CA 1
ATOM 1264 C C . ARG A 1 165 ? 16.420 -6.739 18.232 1.00 98.56 165 ARG A C 1
ATOM 1266 O O . ARG A 1 165 ? 16.831 -6.960 19.369 1.00 98.56 165 ARG A O 1
ATOM 1273 N N . PHE A 1 166 ? 15.160 -6.918 17.861 1.00 98.38 166 PHE A N 1
ATOM 1274 C CA . PHE A 1 166 ? 14.109 -7.471 18.703 1.00 98.38 166 PHE A CA 1
ATOM 1275 C C . PHE A 1 166 ? 13.693 -8.853 18.193 1.00 98.38 166 PHE A C 1
ATOM 1277 O O . PHE A 1 166 ? 13.422 -9.030 17.003 1.00 98.38 166 PHE A O 1
ATOM 1284 N N . ASP A 1 167 ? 13.641 -9.830 19.094 1.00 96.94 167 ASP A N 1
ATOM 1285 C CA . ASP A 1 167 ? 13.048 -11.140 18.840 1.00 96.94 167 ASP A CA 1
ATOM 1286 C C . ASP A 1 167 ? 11.608 -11.151 19.365 1.00 96.94 167 ASP A C 1
ATOM 1288 O O . ASP A 1 167 ? 11.371 -11.280 20.565 1.00 96.94 167 ASP A O 1
ATOM 1292 N N . ALA A 1 168 ? 10.638 -11.053 18.455 1.00 93.25 168 ALA A N 1
ATOM 1293 C CA . ALA A 1 168 ? 9.215 -11.042 18.793 1.00 93.25 168 ALA A CA 1
ATOM 1294 C C . ALA A 1 168 ? 8.672 -12.390 19.313 1.00 93.25 168 ALA A C 1
ATOM 1296 O O . ALA A 1 168 ? 7.519 -12.468 19.721 1.00 93.25 168 ALA A O 1
ATOM 1297 N N . THR A 1 169 ? 9.466 -13.464 19.306 1.00 91.62 169 THR A N 1
ATOM 1298 C CA . THR A 1 169 ? 9.077 -14.754 19.897 1.00 91.62 169 THR A CA 1
ATOM 1299 C C . THR A 1 169 ? 9.489 -14.813 21.362 1.00 91.62 169 THR A C 1
ATOM 1301 O O . THR A 1 169 ? 8.693 -15.177 22.232 1.00 91.62 169 THR A O 1
ATOM 1304 N N . ALA A 1 170 ? 10.746 -14.457 21.634 1.00 90.50 170 ALA A N 1
ATOM 1305 C CA . ALA A 1 170 ? 11.340 -14.554 22.962 1.00 90.50 170 ALA A CA 1
ATOM 1306 C C . ALA A 1 170 ? 11.173 -13.275 23.803 1.00 90.50 170 ALA A C 1
ATOM 1308 O O . ALA A 1 170 ? 11.268 -13.335 25.027 1.00 90.50 170 ALA A O 1
ATOM 1309 N N . GLY A 1 171 ? 10.930 -12.126 23.168 1.00 94.44 171 GLY A N 1
ATOM 1310 C CA . GLY A 1 171 ? 10.951 -10.812 23.811 1.00 94.44 171 GLY A CA 1
ATOM 1311 C C . GLY A 1 171 ? 12.362 -10.315 24.137 1.00 94.44 171 GLY A C 1
ATOM 1312 O O . GLY A 1 171 ? 12.519 -9.430 24.976 1.00 94.44 171 GLY A O 1
ATOM 1313 N N . THR A 1 172 ? 13.397 -10.900 23.525 1.00 96.56 172 THR A N 1
ATOM 1314 C CA . THR A 1 172 ? 14.795 -10.533 23.777 1.00 96.56 172 THR A CA 1
ATOM 1315 C C . THR A 1 172 ? 15.236 -9.382 22.878 1.00 96.56 172 THR A C 1
ATOM 1317 O O . THR A 1 172 ? 14.749 -9.202 21.759 1.00 96.56 172 THR A O 1
ATOM 1320 N N . VAL A 1 173 ? 16.175 -8.586 23.389 1.00 97.94 173 VAL A N 1
ATOM 1321 C CA . VAL A 1 173 ? 16.730 -7.410 22.714 1.00 97.94 173 VAL A CA 1
ATOM 1322 C C . VAL A 1 173 ? 18.243 -7.570 22.660 1.00 97.94 173 VAL A C 1
ATOM 1324 O O . VAL A 1 173 ? 18.877 -7.768 23.695 1.00 97.94 173 VAL A O 1
ATOM 1327 N N . THR A 1 174 ? 18.824 -7.508 21.463 1.00 98.06 174 THR A N 1
ATOM 1328 C CA . THR A 1 174 ? 20.273 -7.643 21.259 1.00 98.06 174 THR A CA 1
ATOM 1329 C C . THR A 1 174 ? 20.830 -6.433 20.513 1.00 98.06 174 THR A C 1
ATOM 1331 O O . THR A 1 174 ? 20.215 -5.981 19.546 1.00 98.06 174 THR A O 1
ATOM 1334 N N . PRO A 1 175 ? 21.965 -5.857 20.948 1.00 98.25 175 PRO A N 1
ATOM 1335 C CA . PRO A 1 175 ? 22.530 -4.680 20.297 1.00 98.25 175 PRO A CA 1
ATOM 1336 C C . PRO A 1 175 ? 22.961 -5.003 18.867 1.00 98.25 175 PRO A C 1
ATOM 1338 O O . PRO A 1 175 ? 23.490 -6.083 18.592 1.00 98.25 175 PRO A O 1
ATOM 1341 N N . LEU A 1 176 ? 22.747 -4.057 17.952 1.00 98.38 176 LEU A N 1
ATOM 1342 C CA . LEU A 1 176 ? 23.374 -4.120 16.635 1.00 98.38 176 LEU A CA 1
ATOM 1343 C C . LEU A 1 176 ? 24.873 -3.786 16.742 1.00 98.38 176 LEU A C 1
ATOM 1345 O O . LEU A 1 176 ? 25.360 -3.356 17.787 1.00 98.38 176 LEU A O 1
ATOM 1349 N N . ALA A 1 177 ? 25.625 -3.994 15.660 1.00 95.75 177 ALA A N 1
ATOM 1350 C CA . ALA A 1 177 ? 27.053 -3.693 15.602 1.00 95.75 177 ALA A CA 1
ATOM 1351 C C . ALA A 1 177 ? 27.340 -2.685 14.471 1.00 95.75 177 ALA A C 1
ATOM 1353 O O . ALA A 1 177 ? 27.230 -3.051 13.300 1.00 95.75 177 ALA A O 1
ATOM 1354 N N . PRO A 1 178 ? 27.747 -1.437 14.786 1.00 96.88 178 PRO A N 1
ATOM 1355 C CA . PRO A 1 178 ? 27.853 -0.837 16.125 1.00 96.88 178 PRO A CA 1
ATOM 1356 C C . PRO A 1 178 ? 26.500 -0.636 16.828 1.00 96.88 178 PRO A C 1
ATOM 1358 O O . PRO A 1 178 ? 25.484 -0.421 16.172 1.00 96.88 178 PRO A O 1
ATOM 1361 N N . ALA A 1 179 ? 26.510 -0.640 18.165 1.00 96.81 179 ALA A N 1
ATOM 1362 C CA . ALA A 1 179 ? 25.299 -0.490 18.981 1.00 96.81 179 ALA A CA 1
ATOM 1363 C C . ALA A 1 179 ? 24.754 0.942 18.990 1.00 96.81 179 ALA A C 1
ATOM 1365 O O . ALA A 1 179 ? 23.551 1.139 19.116 1.00 96.81 179 ALA A O 1
ATOM 1366 N N . ASN A 1 180 ? 25.630 1.940 18.850 1.00 97.56 180 ASN A N 1
ATOM 1367 C CA . ASN A 1 180 ? 25.270 3.354 18.793 1.00 97.56 180 ASN A CA 1
ATOM 1368 C C . ASN A 1 180 ? 25.415 3.866 17.353 1.00 97.56 180 ASN A C 1
ATOM 1370 O O . ASN A 1 180 ? 26.467 3.688 16.735 1.00 97.56 180 ASN A O 1
ATOM 1374 N N . ALA A 1 181 ? 24.378 4.527 16.839 1.00 97.25 181 ALA A N 1
ATOM 1375 C CA . ALA A 1 181 ? 24.375 5.162 15.524 1.00 97.25 181 ALA A CA 1
ATOM 1376 C C . ALA A 1 181 ? 25.163 6.488 15.487 1.00 97.25 181 ALA A C 1
ATOM 1378 O O . ALA A 1 181 ? 25.333 7.056 14.412 1.00 97.25 181 ALA A O 1
ATOM 1379 N N . ASN A 1 182 ? 25.665 6.957 16.640 1.00 95.19 182 ASN A N 1
ATOM 1380 C CA . ASN A 1 182 ? 26.481 8.164 16.806 1.00 95.19 182 ASN A CA 1
ATOM 1381 C C . ASN A 1 182 ? 25.817 9.409 16.185 1.00 95.19 182 ASN A C 1
ATOM 1383 O O . ASN A 1 182 ? 26.285 9.908 15.158 1.00 95.19 182 ASN A O 1
ATOM 1387 N N . PRO A 1 183 ? 24.719 9.909 16.786 1.00 96.12 183 PRO A N 1
ATOM 1388 C CA . PRO A 1 183 ? 24.026 11.082 16.264 1.00 96.12 183 PRO A CA 1
ATOM 1389 C C . PRO A 1 183 ? 24.949 12.317 16.274 1.00 96.12 183 PRO A C 1
ATOM 1391 O O . PRO A 1 183 ? 25.866 12.380 17.103 1.00 96.12 183 PRO A O 1
ATOM 1394 N N . PRO A 1 184 ? 24.729 13.317 15.395 1.00 94.94 184 PRO A N 1
ATOM 1395 C CA . PRO A 1 184 ? 25.612 14.477 15.309 1.00 94.94 184 PRO A CA 1
ATOM 1396 C C . PRO A 1 184 ? 25.739 15.221 16.641 1.00 94.94 184 PRO A C 1
ATOM 1398 O O . PRO A 1 184 ? 24.775 15.356 17.403 1.00 94.94 184 PRO A O 1
ATOM 1401 N N . VAL A 1 185 ? 26.941 15.722 16.928 1.00 92.88 185 VAL A N 1
ATOM 1402 C CA . VAL A 1 185 ? 27.247 16.383 18.201 1.00 92.88 185 VAL A CA 1
ATOM 1403 C C . VAL A 1 185 ? 26.327 17.581 18.430 1.00 92.88 185 VAL A C 1
ATOM 1405 O O . VAL A 1 185 ? 26.204 18.460 17.584 1.00 92.88 185 VAL A O 1
ATOM 1408 N N . GLY A 1 186 ? 25.685 17.619 19.600 1.00 90.56 186 GLY A N 1
ATOM 1409 C CA . GLY A 1 186 ? 24.815 18.722 20.010 1.00 90.56 186 GLY A CA 1
ATOM 1410 C C . GLY A 1 186 ? 23.380 18.668 19.473 1.00 90.56 186 GLY A C 1
ATOM 1411 O O . GLY A 1 186 ? 22.617 19.585 19.778 1.00 90.56 186 GLY A O 1
ATOM 1412 N N . THR A 1 187 ? 23.003 17.622 18.723 1.00 93.31 187 THR A N 1
ATOM 1413 C CA . THR A 1 187 ? 21.619 17.410 18.249 1.00 93.31 187 THR A CA 1
ATOM 1414 C C . THR A 1 187 ? 20.693 17.004 19.385 1.00 93.31 187 THR A C 1
ATOM 1416 O O . THR A 1 187 ? 19.677 17.656 19.624 1.00 93.31 187 THR A O 1
ATOM 1419 N N . GLY A 1 188 ? 21.065 15.946 20.106 1.00 94.94 188 GLY A N 1
ATOM 1420 C CA . GLY A 1 188 ? 20.231 15.379 21.150 1.00 94.94 188 GLY A CA 1
ATOM 1421 C C . GLY A 1 188 ? 18.908 14.855 20.609 1.00 94.94 188 GLY A C 1
ATOM 1422 O O . GLY A 1 188 ? 17.877 15.484 20.861 1.00 94.94 188 GLY A O 1
ATOM 1423 N N . PRO A 1 189 ? 18.921 13.753 19.837 1.00 96.25 189 PRO A N 1
ATOM 1424 C CA . PRO A 1 189 ? 17.691 13.160 19.330 1.00 96.25 189 PRO A CA 1
ATOM 1425 C C . PRO A 1 189 ? 16.772 12.816 20.511 1.00 96.25 189 PRO A C 1
ATOM 1427 O O . PRO A 1 189 ? 17.265 12.377 21.549 1.00 96.25 189 PRO A O 1
ATOM 1430 N N . ARG A 1 190 ? 15.459 13.036 20.381 1.00 96.81 190 ARG A N 1
ATOM 1431 C CA . ARG A 1 190 ? 14.497 12.919 21.491 1.00 96.81 190 ARG A CA 1
ATOM 1432 C C . ARG A 1 190 ? 13.352 11.959 21.194 1.00 96.81 190 ARG A C 1
ATOM 1434 O O . ARG A 1 190 ? 13.239 10.946 21.872 1.00 96.81 190 ARG A O 1
ATOM 1441 N N . HIS A 1 191 ? 12.522 12.264 20.200 1.00 97.88 191 HIS A N 1
ATOM 1442 C CA . HIS A 1 191 ? 11.452 11.380 19.713 1.00 97.88 191 HIS A CA 1
ATOM 1443 C C . HIS A 1 191 ? 11.702 11.002 18.269 1.00 97.88 191 HIS A C 1
ATOM 1445 O O . HIS A 1 191 ? 12.469 11.686 17.588 1.00 97.88 191 HIS A O 1
ATOM 1451 N N . LEU A 1 192 ? 11.076 9.915 17.815 1.00 98.25 192 LEU A N 1
ATOM 1452 C CA . LEU A 1 192 ? 11.238 9.429 16.452 1.00 98.25 192 LEU A CA 1
ATOM 1453 C C . LEU A 1 192 ? 9.913 9.047 15.798 1.00 98.25 192 LEU A C 1
ATOM 1455 O O . LEU A 1 192 ? 9.004 8.575 16.466 1.00 98.25 192 LEU A O 1
ATOM 1459 N N . VAL A 1 193 ? 9.835 9.186 14.477 1.00 98.50 193 VAL A N 1
ATOM 1460 C CA . VAL A 1 193 ? 8.726 8.669 13.662 1.00 98.50 193 VAL A CA 1
ATOM 1461 C C . VAL A 1 193 ? 9.265 7.953 12.431 1.00 98.50 193 VAL A C 1
ATOM 1463 O O . VAL A 1 193 ? 10.306 8.315 11.878 1.00 98.50 193 VAL A O 1
ATOM 1466 N N . TYR A 1 194 ? 8.556 6.914 11.995 1.00 98.44 194 TYR A N 1
ATOM 1467 C CA . TYR A 1 194 ? 8.883 6.184 10.773 1.00 98.44 194 TYR A CA 1
ATOM 1468 C C . TYR A 1 194 ? 8.113 6.749 9.593 1.00 98.44 194 TYR A C 1
ATOM 1470 O O . TYR A 1 194 ? 6.914 6.998 9.695 1.00 98.44 194 TYR A O 1
ATOM 1478 N N . HIS A 1 195 ? 8.769 6.842 8.438 1.00 98.38 195 HIS A N 1
ATOM 1479 C CA . HIS A 1 195 ? 8.029 7.036 7.202 1.00 98.38 195 HIS A CA 1
ATOM 1480 C C . HIS A 1 195 ? 7.117 5.815 6.937 1.00 98.38 195 HIS A C 1
ATOM 1482 O O . HIS A 1 195 ? 7.581 4.678 7.066 1.00 98.38 195 HIS A O 1
ATOM 1488 N N . PRO A 1 196 ? 5.846 5.995 6.520 1.00 93.06 196 PRO A N 1
ATOM 1489 C CA . PRO A 1 196 ? 4.907 4.880 6.335 1.00 93.06 196 PRO A CA 1
ATOM 1490 C C . PRO A 1 196 ? 5.294 3.912 5.203 1.00 93.06 196 PRO A C 1
ATOM 1492 O O . PRO A 1 196 ? 4.936 2.739 5.242 1.00 93.06 196 PRO A O 1
ATOM 1495 N N . LYS A 1 197 ? 6.004 4.404 4.177 1.00 92.19 197 LYS A N 1
ATOM 1496 C CA . LYS A 1 197 ? 6.415 3.625 2.985 1.00 92.19 197 LYS A CA 1
ATOM 1497 C C . LYS A 1 197 ? 7.929 3.479 2.779 1.00 92.19 197 LYS A C 1
ATOM 1499 O O . LYS A 1 197 ? 8.413 2.381 2.528 1.00 92.19 197 LYS A O 1
ATOM 1504 N N . LEU A 1 198 ? 8.672 4.582 2.831 1.00 95.88 198 LEU A N 1
ATOM 1505 C CA . LEU A 1 198 ? 10.124 4.617 2.671 1.00 95.88 198 LEU A CA 1
ATOM 1506 C C . LEU A 1 198 ? 10.852 4.040 3.898 1.00 95.88 198 LEU A C 1
ATOM 1508 O O . LEU A 1 198 ? 10.345 4.141 5.016 1.00 95.88 198 LEU A O 1
ATOM 1512 N N . PRO A 1 199 ? 12.070 3.494 3.735 1.00 96.88 199 PRO A N 1
ATOM 1513 C CA . PRO A 1 199 ? 12.886 3.009 4.845 1.00 96.88 199 PRO A CA 1
ATOM 1514 C C . PRO A 1 199 ? 13.570 4.169 5.591 1.00 96.88 199 PRO A C 1
ATOM 1516 O O . PRO A 1 199 ? 14.780 4.158 5.788 1.00 96.88 199 PRO A O 1
ATOM 1519 N N . MET A 1 200 ? 12.808 5.190 5.987 1.00 98.31 200 MET A N 1
ATOM 1520 C CA . MET A 1 200 ? 13.311 6.396 6.650 1.00 98.31 200 MET A CA 1
ATOM 1521 C C . MET A 1 200 ? 12.793 6.512 8.081 1.00 98.31 200 MET A C 1
ATOM 1523 O O . MET A 1 200 ? 11.670 6.103 8.393 1.00 98.31 200 MET A O 1
ATOM 1527 N N . VAL A 1 201 ? 13.628 7.090 8.940 1.00 98.62 201 VAL A N 1
ATOM 1528 C CA . VAL A 1 201 ? 13.330 7.410 10.337 1.00 98.62 201 VAL A CA 1
ATOM 1529 C C . VAL A 1 201 ? 13.730 8.855 10.597 1.00 98.62 201 VAL A C 1
ATOM 1531 O O . VAL A 1 201 ? 14.841 9.263 10.251 1.00 98.62 201 VAL A O 1
ATOM 1534 N N . TYR A 1 202 ? 12.841 9.618 11.218 1.00 98.69 202 TYR A N 1
ATOM 1535 C CA . TYR A 1 202 ? 13.064 11.023 11.545 1.00 98.69 202 TYR A CA 1
ATOM 1536 C C . TYR A 1 202 ? 13.118 11.199 13.049 1.00 98.69 202 TYR A C 1
ATOM 1538 O O . TYR A 1 202 ? 12.364 10.536 13.755 1.00 98.69 202 TYR A O 1
ATOM 1546 N N . PHE A 1 203 ? 13.973 12.101 13.525 1.00 98.44 203 PHE A N 1
ATOM 1547 C CA . PHE A 1 203 ? 14.131 12.402 14.943 1.00 98.44 203 PHE A CA 1
ATOM 1548 C C . PHE A 1 203 ? 13.986 13.896 15.203 1.00 98.44 203 PHE A C 1
ATOM 1550 O O . PHE A 1 203 ? 14.596 14.700 14.492 1.00 98.44 203 PHE A O 1
ATOM 1557 N N . THR A 1 204 ? 13.252 14.273 16.255 1.00 97.75 204 THR A N 1
ATOM 1558 C CA . THR A 1 204 ? 13.381 15.626 16.818 1.00 97.75 204 THR A CA 1
ATOM 1559 C C . THR A 1 204 ? 14.700 15.762 17.544 1.00 97.75 204 THR A C 1
ATOM 1561 O O . THR A 1 204 ? 15.092 14.874 18.297 1.00 97.75 204 THR A O 1
ATOM 1564 N N . ASN A 1 205 ? 15.346 16.911 17.378 1.00 96.31 205 ASN A N 1
ATOM 1565 C CA . ASN A 1 205 ? 16.595 17.236 18.057 1.00 96.31 205 ASN A CA 1
ATOM 1566 C C . ASN A 1 205 ? 16.330 18.242 19.176 1.00 96.31 205 ASN A C 1
ATOM 1568 O O . ASN A 1 205 ? 16.131 19.430 18.911 1.00 96.31 205 ASN A O 1
ATOM 1572 N N . GLU A 1 206 ? 16.320 17.781 20.429 1.00 95.25 206 GLU A N 1
ATOM 1573 C CA . GLU A 1 206 ? 15.974 18.602 21.591 1.00 95.25 206 GLU A CA 1
ATOM 1574 C C . GLU A 1 206 ? 16.972 19.738 21.805 1.00 95.25 206 GLU A C 1
ATOM 1576 O O . GLU A 1 206 ? 16.549 20.872 22.004 1.00 95.25 206 GLU A O 1
ATOM 1581 N N . GLN A 1 207 ? 18.277 19.456 21.749 1.00 93.75 207 GLN A N 1
ATOM 1582 C CA . GLN A 1 207 ? 19.329 20.462 21.947 1.00 93.75 207 GLN A CA 1
ATOM 1583 C C . GLN A 1 207 ? 19.772 21.128 20.637 1.00 93.75 207 GLN A C 1
ATOM 1585 O O . GLN A 1 207 ? 20.340 22.224 20.657 1.00 93.75 207 GLN A O 1
ATOM 1590 N N . GLY A 1 208 ? 19.546 20.468 19.501 1.00 92.38 208 GLY A N 1
ATOM 1591 C CA . GLY A 1 208 ? 19.859 20.981 18.170 1.00 92.38 208 GLY A CA 1
ATOM 1592 C C . GLY A 1 208 ? 18.804 21.941 17.626 1.00 92.38 208 GLY A C 1
ATOM 1593 O O . GLY A 1 208 ? 19.140 22.782 16.803 1.00 92.38 208 GLY A O 1
ATOM 1594 N N . ILE A 1 209 ? 17.559 21.844 18.111 1.00 94.31 209 ILE A N 1
ATOM 1595 C CA . ILE A 1 209 ? 16.387 22.564 17.587 1.00 94.31 209 ILE A CA 1
ATOM 1596 C C . ILE A 1 209 ? 16.235 22.298 16.088 1.00 94.31 209 ILE A C 1
ATOM 1598 O O . ILE A 1 209 ? 16.424 23.170 15.239 1.00 94.31 209 ILE A O 1
ATOM 1602 N N . GLY A 1 210 ? 15.957 21.036 15.773 1.00 93.38 210 GLY A N 1
ATOM 1603 C CA . GLY A 1 210 ? 16.109 20.509 14.425 1.00 93.38 210 GLY A CA 1
ATOM 1604 C C . GLY A 1 210 ? 15.362 19.210 14.172 1.00 93.38 210 GLY A C 1
ATOM 1605 O O . GLY A 1 210 ? 14.710 18.659 15.066 1.00 93.38 210 GLY A O 1
ATOM 1606 N N . LEU A 1 211 ? 15.524 18.716 12.949 1.00 97.62 211 LEU A N 1
ATOM 1607 C CA . LEU A 1 211 ? 15.120 17.381 12.530 1.00 97.62 211 LEU A CA 1
ATOM 1608 C C . LEU A 1 211 ? 16.322 16.668 11.910 1.00 97.62 211 LEU A C 1
ATOM 1610 O O . LEU A 1 211 ? 16.920 17.176 10.960 1.00 97.62 211 LEU A O 1
ATOM 1614 N N . SER A 1 212 ? 16.637 15.470 12.395 1.00 97.94 212 SER A N 1
ATOM 1615 C CA . SER A 1 212 ? 17.569 14.573 11.707 1.00 97.94 212 SER A CA 1
ATOM 1616 C C . SER A 1 212 ? 16.814 13.466 10.976 1.00 97.94 212 SER A C 1
ATOM 1618 O O . SER A 1 212 ? 15.872 12.886 11.512 1.00 97.94 212 SER A O 1
ATOM 1620 N N . THR A 1 213 ? 17.261 13.146 9.763 1.00 98.44 213 THR A N 1
ATOM 1621 C CA . THR A 1 213 ? 16.728 12.075 8.913 1.00 98.44 213 THR A CA 1
ATOM 1622 C C . THR A 1 213 ? 17.765 10.973 8.764 1.00 98.44 213 THR A C 1
ATOM 1624 O O . THR A 1 213 ? 18.913 11.238 8.391 1.00 98.44 213 THR A O 1
ATOM 1627 N N . TYR A 1 214 ? 17.350 9.732 8.996 1.00 98.69 214 TYR A N 1
ATOM 1628 C CA . TYR A 1 214 ? 18.170 8.538 8.841 1.00 98.69 214 TYR A CA 1
ATOM 1629 C C . TYR A 1 214 ? 17.507 7.554 7.876 1.00 98.69 214 TYR A C 1
ATOM 1631 O O . TYR A 1 214 ? 16.307 7.303 7.955 1.00 98.69 214 TYR A O 1
ATOM 1639 N N . GLU A 1 215 ? 18.307 6.933 7.014 1.00 98.50 215 GLU A N 1
ATOM 1640 C CA . GLU A 1 215 ? 17.914 5.719 6.299 1.00 98.50 215 GLU A CA 1
ATOM 1641 C C . GLU A 1 215 ? 18.075 4.517 7.230 1.00 98.50 215 GLU A C 1
ATOM 1643 O O . GLU A 1 215 ? 19.155 4.299 7.784 1.00 98.50 215 GLU A O 1
ATOM 1648 N N . ARG A 1 216 ? 17.025 3.704 7.363 1.00 98.19 216 ARG A N 1
ATOM 1649 C CA . ARG A 1 216 ? 17.105 2.380 7.975 1.00 98.19 216 ARG A CA 1
ATOM 1650 C C . ARG A 1 216 ? 17.505 1.360 6.919 1.00 98.19 216 ARG A C 1
ATOM 1652 O O . ARG A 1 216 ? 16.709 0.993 6.056 1.00 98.19 216 ARG A O 1
ATOM 1659 N N . ARG A 1 217 ? 18.721 0.840 7.032 1.00 97.69 217 ARG A N 1
ATOM 1660 C CA . ARG A 1 217 ? 19.204 -0.255 6.186 1.00 97.69 217 ARG A CA 1
ATOM 1661 C C . ARG A 1 217 ? 18.483 -1.564 6.515 1.00 97.69 217 ARG A C 1
ATOM 1663 O O . ARG A 1 217 ? 17.907 -1.727 7.589 1.00 97.69 217 ARG A O 1
ATOM 1670 N N . ALA A 1 218 ? 18.541 -2.526 5.596 1.00 94.88 218 ALA A N 1
ATOM 1671 C CA . ALA A 1 218 ? 17.884 -3.829 5.753 1.00 94.88 218 ALA A CA 1
ATOM 1672 C C . ALA A 1 218 ? 18.379 -4.636 6.972 1.00 94.88 218 ALA A C 1
ATOM 1674 O O . ALA A 1 218 ? 17.646 -5.461 7.513 1.00 94.88 218 ALA A O 1
ATOM 1675 N N . ASP A 1 219 ? 19.615 -4.393 7.412 1.00 94.81 219 ASP A N 1
ATOM 1676 C CA . ASP A 1 219 ? 20.210 -4.989 8.612 1.00 94.81 219 ASP A CA 1
ATOM 1677 C C . ASP A 1 219 ? 19.791 -4.295 9.922 1.00 94.81 219 ASP A C 1
ATOM 1679 O O . ASP A 1 219 ? 20.116 -4.797 10.999 1.00 94.81 219 ASP A O 1
ATOM 1683 N N . GLY A 1 220 ? 19.045 -3.189 9.833 1.00 97.44 220 GLY A N 1
ATOM 1684 C CA . GLY A 1 220 ? 18.578 -2.379 10.954 1.00 97.44 220 GLY A CA 1
ATOM 1685 C C . GLY A 1 220 ? 19.465 -1.181 11.286 1.00 97.44 220 GLY A C 1
ATOM 1686 O O . GLY A 1 220 ? 19.048 -0.345 12.086 1.00 97.44 220 GLY A O 1
ATOM 1687 N N . GLN A 1 221 ? 20.649 -1.049 10.679 1.00 98.50 221 GLN A N 1
ATOM 1688 C CA . GLN A 1 221 ? 21.549 0.071 10.952 1.00 98.50 221 GLN A CA 1
ATOM 1689 C C . GLN A 1 221 ? 20.958 1.386 10.436 1.00 98.50 221 GLN A C 1
ATOM 1691 O O . GLN A 1 221 ? 20.532 1.477 9.279 1.00 98.50 221 GLN A O 1
ATOM 1696 N N . LEU A 1 222 ? 20.993 2.424 11.272 1.00 98.56 222 LEU A N 1
ATOM 1697 C CA . LEU A 1 222 ? 20.651 3.780 10.854 1.00 98.56 222 LEU A CA 1
ATOM 1698 C C . LEU A 1 222 ? 21.846 4.460 10.180 1.00 98.56 222 LEU A C 1
ATOM 1700 O O . LEU A 1 222 ? 22.971 4.423 10.675 1.00 98.56 222 LEU A O 1
ATOM 1704 N N . ALA A 1 223 ? 21.592 5.110 9.048 1.00 98.00 223 ALA A N 1
ATOM 1705 C CA . ALA A 1 223 ? 22.565 5.927 8.337 1.00 98.00 223 ALA A CA 1
ATOM 1706 C C . ALA A 1 223 ? 22.041 7.356 8.205 1.00 98.00 223 ALA A C 1
ATOM 1708 O O . ALA A 1 223 ? 21.029 7.577 7.541 1.00 98.00 223 ALA A O 1
ATOM 1709 N N . LEU A 1 224 ? 22.732 8.320 8.818 1.00 97.94 224 LEU A N 1
ATOM 1710 C CA . LEU A 1 224 ? 22.369 9.734 8.735 1.00 97.94 224 LEU A CA 1
ATOM 1711 C C . LEU A 1 224 ? 22.354 10.189 7.269 1.00 97.94 224 LEU A C 1
ATOM 1713 O O . LEU A 1 224 ? 23.321 9.982 6.535 1.00 97.94 224 LEU A O 1
ATOM 1717 N N . LYS A 1 225 ? 21.252 10.813 6.857 1.00 98.06 225 LYS A N 1
ATOM 1718 C CA . LYS A 1 225 ? 21.081 11.411 5.526 1.00 98.06 225 LYS A CA 1
ATOM 1719 C C . LYS A 1 225 ? 21.030 12.922 5.578 1.00 98.06 225 LYS A C 1
ATOM 1721 O O . LYS A 1 225 ? 21.541 13.575 4.677 1.00 98.06 225 LYS A O 1
ATOM 1726 N N . GLN A 1 226 ? 20.413 13.460 6.622 1.00 97.31 226 GLN A N 1
ATOM 1727 C CA . GLN A 1 226 ? 20.151 14.883 6.725 1.00 97.31 226 GLN A CA 1
ATOM 1728 C C . GLN A 1 226 ? 20.088 15.298 8.189 1.00 97.31 226 GLN A C 1
ATOM 1730 O O . GLN A 1 226 ? 19.567 14.557 9.021 1.00 97.31 226 GLN A O 1
ATOM 1735 N N . ASP A 1 227 ? 20.567 16.498 8.482 1.00 94.69 227 ASP A N 1
ATOM 1736 C CA . ASP A 1 227 ? 20.354 17.186 9.750 1.00 94.69 227 ASP A CA 1
ATOM 1737 C C . ASP A 1 227 ? 19.986 18.638 9.435 1.00 94.69 227 ASP A C 1
ATOM 1739 O O . ASP A 1 227 ? 20.751 19.336 8.767 1.00 94.69 227 ASP A O 1
ATOM 1743 N N . ILE A 1 228 ? 18.779 19.057 9.815 1.00 90.06 228 ILE A N 1
ATOM 1744 C CA . ILE A 1 228 ? 18.220 20.364 9.459 1.00 90.06 228 ILE A CA 1
ATOM 1745 C C . ILE A 1 228 ? 18.054 21.202 10.731 1.00 90.06 228 ILE A C 1
ATOM 1747 O O . ILE A 1 228 ? 17.245 20.829 11.589 1.00 90.06 228 ILE A O 1
ATOM 1751 N N . PRO A 1 229 ? 18.746 22.348 10.858 1.00 85.62 229 PRO A N 1
ATOM 1752 C CA . PRO A 1 229 ? 18.432 23.331 11.887 1.00 85.62 229 PRO A CA 1
ATOM 1753 C C . PRO A 1 229 ? 17.125 24.060 11.543 1.00 85.62 229 PRO A C 1
ATOM 1755 O O . PRO A 1 229 ? 16.862 24.374 10.384 1.00 85.62 229 PRO A O 1
ATOM 1758 N N . ILE A 1 230 ? 16.301 24.351 12.551 1.00 87.38 230 ILE A N 1
ATOM 1759 C CA . ILE A 1 230 ? 15.004 25.026 12.353 1.00 87.38 230 ILE A CA 1
ATOM 1760 C C . ILE A 1 230 ? 15.079 26.531 12.605 1.00 87.38 230 ILE A C 1
ATOM 1762 O O . ILE A 1 230 ? 14.251 27.294 12.103 1.00 87.38 230 ILE A O 1
ATOM 1766 N N . LEU A 1 231 ? 16.020 26.960 13.444 1.00 88.25 231 LEU A N 1
ATOM 1767 C CA . LEU A 1 231 ? 16.080 28.347 13.882 1.00 88.25 231 LEU A CA 1
ATOM 1768 C C . LEU A 1 231 ? 16.526 29.272 12.741 1.00 88.25 231 LEU A C 1
ATOM 1770 O O . LEU A 1 231 ? 17.411 28.894 11.970 1.00 88.25 231 LEU A O 1
ATOM 1774 N N . PRO A 1 232 ? 15.956 30.490 12.651 1.00 81.19 232 PRO A N 1
ATOM 1775 C CA . PRO A 1 232 ? 16.468 31.523 11.763 1.00 81.19 232 PRO A CA 1
ATOM 1776 C C . PRO A 1 232 ? 17.958 31.772 11.995 1.00 81.19 232 PRO A C 1
ATOM 1778 O O . PRO A 1 232 ? 18.453 31.668 13.121 1.00 81.19 232 PRO A O 1
ATOM 1781 N N . GLU A 1 233 ? 18.662 32.148 10.932 1.00 82.88 233 GLU A N 1
ATOM 1782 C CA . GLU A 1 233 ? 20.083 32.467 11.011 1.00 82.88 233 GLU A CA 1
ATOM 1783 C C . GLU A 1 233 ? 20.347 33.552 12.072 1.00 82.88 233 GLU A C 1
ATOM 1785 O O . GLU A 1 233 ? 19.655 34.568 12.140 1.00 82.88 233 GLU A O 1
ATOM 1790 N N . GLY A 1 234 ? 21.330 33.306 12.944 1.00 85.69 234 GLY A N 1
ATOM 1791 C CA . GLY A 1 234 ? 21.713 34.213 14.031 1.00 85.69 234 GLY A CA 1
ATOM 1792 C C . GLY A 1 234 ? 20.879 34.116 15.317 1.00 85.69 234 GLY A C 1
ATOM 1793 O O . GLY A 1 234 ? 21.267 34.713 16.320 1.00 85.69 234 GLY A O 1
ATOM 1794 N N . MET A 1 235 ? 19.775 33.358 15.345 1.00 91.06 235 MET A N 1
ATOM 1795 C CA . MET A 1 235 ? 19.002 33.150 16.577 1.00 91.06 235 MET A CA 1
ATOM 1796 C C . MET A 1 235 ? 19.713 32.172 17.526 1.00 91.06 235 MET A C 1
ATOM 1798 O O . MET A 1 235 ? 20.116 31.077 17.131 1.00 91.06 235 MET A O 1
ATOM 1802 N N . SER A 1 236 ? 19.829 32.544 18.805 1.00 91.81 236 SER A N 1
ATOM 1803 C CA . SER A 1 236 ? 20.361 31.648 19.837 1.00 91.81 236 SER A CA 1
ATOM 1804 C C . SER A 1 236 ? 19.364 30.542 20.177 1.00 91.81 236 SER A C 1
ATOM 1806 O O . SER A 1 236 ? 18.176 30.794 20.379 1.00 91.81 236 SER A O 1
ATOM 1808 N N . LYS A 1 237 ? 19.872 29.315 20.318 1.00 92.62 237 LYS A N 1
ATOM 1809 C CA . LYS A 1 237 ? 19.103 28.157 20.791 1.00 92.62 237 LYS A CA 1
ATOM 1810 C C . LYS A 1 237 ? 18.977 28.072 22.316 1.00 92.62 237 LYS A C 1
ATOM 1812 O O . LYS A 1 237 ? 18.282 27.195 22.821 1.00 92.62 237 LYS A O 1
ATOM 1817 N N . GLU A 1 238 ? 19.669 28.930 23.065 1.00 92.69 238 GLU A N 1
ATOM 1818 C CA . GLU A 1 238 ? 19.663 28.897 24.531 1.00 92.69 238 GLU A CA 1
ATOM 1819 C C . GLU A 1 238 ? 18.260 29.127 25.094 1.00 92.69 238 GLU A C 1
ATOM 1821 O O . GLU A 1 238 ? 17.598 30.100 24.757 1.00 92.69 238 GLU A O 1
ATOM 1826 N N . GLY A 1 239 ? 17.784 28.235 25.962 1.00 94.12 239 GLY A N 1
ATOM 1827 C CA . GLY A 1 239 ? 16.421 28.330 26.492 1.00 94.12 239 GLY A CA 1
ATOM 1828 C C . GLY A 1 239 ? 15.327 27.839 25.543 1.00 94.12 239 GLY A C 1
ATOM 1829 O O . GLY A 1 239 ? 14.149 27.931 25.889 1.00 94.12 239 GLY A O 1
ATOM 1830 N N . LEU A 1 240 ? 15.697 27.287 24.384 1.00 95.94 240 LEU A N 1
ATOM 1831 C CA . LEU A 1 240 ? 14.798 26.566 23.488 1.00 95.94 240 LEU A CA 1
ATOM 1832 C C . LEU A 1 240 ? 15.017 25.059 23.610 1.00 95.94 240 LEU A C 1
ATOM 1834 O O . LEU A 1 240 ? 16.097 24.590 23.968 1.00 95.94 240 LEU A O 1
ATOM 1838 N N . SER A 1 241 ? 13.982 24.286 23.293 1.00 96.06 241 SER A N 1
ATOM 1839 C CA . SER A 1 241 ? 14.098 22.834 23.130 1.00 96.06 241 SER A CA 1
ATOM 1840 C C . SER A 1 241 ? 13.038 22.307 22.169 1.00 96.06 241 SER A C 1
ATOM 1842 O O . SER A 1 241 ? 11.895 22.765 22.213 1.00 96.06 241 SER A O 1
ATOM 1844 N N . ALA A 1 242 ? 13.372 21.325 21.332 1.00 96.25 242 ALA A N 1
ATOM 1845 C CA . ALA A 1 242 ? 12.347 20.594 20.585 1.00 96.25 242 ALA A CA 1
ATOM 1846 C C . ALA A 1 242 ? 11.595 19.620 21.510 1.00 96.25 242 ALA A C 1
ATOM 1848 O O . ALA A 1 242 ? 12.136 19.167 22.526 1.00 96.25 242 ALA A O 1
ATOM 1849 N N . SER A 1 243 ? 10.340 19.324 21.186 1.00 95.44 243 SER A N 1
ATOM 1850 C CA . SER A 1 243 ? 9.507 18.364 21.902 1.00 95.44 243 SER A CA 1
ATOM 1851 C C . SER A 1 243 ? 9.190 17.149 21.028 1.00 95.44 243 SER A C 1
ATOM 1853 O O . SER A 1 243 ? 10.116 16.429 20.638 1.00 95.44 243 SER A O 1
ATOM 1855 N N . ASP A 1 244 ? 7.919 16.816 20.873 1.00 96.44 244 ASP A N 1
ATOM 1856 C CA . ASP A 1 244 ? 7.452 15.639 20.152 1.00 96.44 244 ASP A CA 1
ATOM 1857 C C . ASP A 1 244 ? 7.375 15.900 18.638 1.00 96.44 244 ASP A C 1
ATOM 1859 O O . ASP A 1 244 ? 7.460 17.059 18.204 1.00 96.44 244 ASP A O 1
ATOM 1863 N N . LEU A 1 245 ? 7.239 14.839 17.840 1.00 97.94 245 LEU A N 1
ATOM 1864 C CA . LEU A 1 245 ? 6.954 14.930 16.408 1.00 97.94 245 LEU A CA 1
ATOM 1865 C C . LEU A 1 245 ? 5.947 13.902 15.924 1.00 97.94 245 LEU A C 1
ATOM 1867 O O . LEU A 1 245 ? 5.903 12.775 16.394 1.00 97.94 245 LEU A O 1
ATOM 1871 N N . GLU A 1 246 ? 5.243 14.289 14.870 1.00 98.50 246 GLU A N 1
ATOM 1872 C CA . GLU A 1 246 ? 4.277 13.451 14.179 1.00 98.50 246 GLU A CA 1
ATOM 1873 C C . GLU A 1 246 ? 4.481 13.508 12.668 1.00 98.50 246 GLU A C 1
ATOM 1875 O O . GLU A 1 246 ? 4.899 14.538 12.131 1.00 98.50 246 GLU A O 1
ATOM 1880 N N . ILE A 1 247 ? 4.163 12.412 11.976 1.00 98.56 247 ILE A N 1
ATOM 1881 C CA . ILE A 1 247 ? 4.175 12.324 10.509 1.00 98.56 247 ILE A CA 1
ATOM 1882 C C . ILE A 1 247 ? 2.794 11.936 9.990 1.00 98.56 247 ILE A C 1
ATOM 1884 O O . ILE A 1 247 ? 2.156 11.024 10.513 1.00 98.56 247 ILE A O 1
ATOM 1888 N N . THR A 1 248 ? 2.321 12.614 8.943 1.00 97.81 248 THR A N 1
ATOM 1889 C CA . THR A 1 248 ? 1.011 12.317 8.354 1.00 97.81 248 THR A CA 1
ATOM 1890 C C . THR A 1 248 ? 0.948 10.884 7.809 1.00 97.81 248 THR A C 1
ATOM 1892 O O . THR A 1 248 ? 1.959 10.365 7.330 1.00 97.81 248 THR A O 1
ATOM 1895 N N . PRO A 1 249 ? -0.231 10.225 7.807 1.00 93.75 249 PRO A N 1
ATOM 1896 C CA . PRO A 1 249 ? -0.360 8.834 7.352 1.00 93.75 249 PRO A CA 1
ATOM 1897 C C . PRO A 1 249 ? 0.078 8.591 5.901 1.00 93.75 249 PRO A C 1
ATOM 1899 O O . PRO A 1 249 ? 0.482 7.485 5.539 1.00 93.75 249 PRO A O 1
ATOM 1902 N N . ASP A 1 250 ? 0.006 9.619 5.054 1.00 93.25 250 ASP A N 1
ATOM 1903 C CA . ASP A 1 250 ? 0.482 9.567 3.671 1.00 93.25 250 ASP A CA 1
ATOM 1904 C C . ASP A 1 250 ? 2.004 9.761 3.533 1.00 93.25 250 ASP A C 1
ATOM 1906 O O . ASP A 1 250 ? 2.547 9.542 2.448 1.00 93.25 250 ASP A O 1
ATOM 1910 N N . GLY A 1 251 ? 2.687 10.111 4.626 1.00 96.75 251 GLY A N 1
ATOM 1911 C CA . GLY A 1 251 ? 4.128 10.320 4.722 1.00 96.75 251 GLY A CA 1
ATOM 1912 C C . GLY A 1 251 ? 4.602 11.692 4.257 1.00 96.75 251 GLY A C 1
ATOM 1913 O O . GLY A 1 251 ? 5.805 11.917 4.224 1.00 96.75 251 GLY A O 1
ATOM 1914 N N . LYS A 1 252 ? 3.699 12.606 3.880 1.00 97.62 252 LYS A N 1
ATOM 1915 C CA . LYS A 1 252 ? 4.078 13.855 3.204 1.00 97.62 252 LYS A CA 1
ATOM 1916 C C . LYS A 1 252 ? 4.514 14.975 4.132 1.00 97.62 252 LYS A C 1
ATOM 1918 O O . LYS A 1 252 ? 5.297 15.816 3.694 1.00 97.62 252 LYS A O 1
ATOM 1923 N N . PHE A 1 253 ? 4.013 15.027 5.364 1.00 98.69 253 PHE A N 1
ATOM 1924 C CA . PHE A 1 253 ? 4.289 16.139 6.270 1.00 98.69 253 PHE A CA 1
ATOM 1925 C C . PHE A 1 253 ? 4.728 15.664 7.647 1.00 98.69 253 PHE A C 1
ATOM 1927 O O . PHE A 1 253 ? 4.160 14.718 8.186 1.00 98.69 253 PHE A O 1
ATOM 1934 N N . ILE A 1 254 ? 5.716 16.357 8.218 1.00 98.75 254 ILE A N 1
ATOM 1935 C CA . ILE A 1 254 ? 6.179 16.160 9.596 1.00 98.75 254 ILE A CA 1
ATOM 1936 C C . ILE A 1 254 ? 5.931 17.444 10.384 1.00 98.75 254 ILE A C 1
ATOM 1938 O O . ILE A 1 254 ? 6.213 18.545 9.901 1.00 98.75 254 ILE A O 1
ATOM 1942 N N . PHE A 1 255 ? 5.448 17.299 11.612 1.00 98.69 255 PHE A N 1
ATOM 1943 C CA . PHE A 1 255 ? 5.221 18.391 12.550 1.00 98.69 255 PHE A CA 1
ATOM 1944 C C . PHE A 1 255 ? 6.033 18.155 13.814 1.00 98.69 255 PHE A C 1
ATOM 1946 O O . PHE A 1 255 ? 5.998 17.053 14.341 1.00 98.69 255 PHE A O 1
ATOM 1953 N N . ALA A 1 256 ? 6.746 19.168 14.303 1.00 98.06 256 ALA A N 1
ATOM 1954 C CA . ALA A 1 256 ? 7.547 19.064 15.523 1.00 98.06 256 ALA A CA 1
ATOM 1955 C C . ALA A 1 256 ? 7.331 20.271 16.439 1.00 98.06 256 ALA A C 1
ATOM 1957 O O . ALA A 1 256 ? 7.379 21.416 15.984 1.00 98.06 256 ALA A O 1
ATOM 1958 N N . GLY A 1 257 ? 7.111 20.036 17.732 1.00 97.56 257 GLY A N 1
ATOM 1959 C CA . GLY A 1 257 ? 6.936 21.111 18.709 1.00 97.56 257 GLY A CA 1
ATOM 1960 C C . GLY A 1 257 ? 8.262 21.765 19.112 1.00 97.56 257 GLY A C 1
ATOM 1961 O O . GLY A 1 257 ? 9.285 21.095 19.261 1.00 97.56 257 GLY A O 1
ATOM 1962 N N . LEU A 1 258 ? 8.249 23.085 19.306 1.00 97.12 258 LEU A N 1
ATOM 1963 C CA . LEU A 1 258 ? 9.366 23.894 19.796 1.00 97.12 258 LEU A CA 1
ATOM 1964 C C . LEU A 1 258 ? 8.929 24.669 21.040 1.00 97.12 258 LEU A C 1
ATOM 1966 O O . LEU A 1 258 ? 7.957 25.424 20.998 1.00 97.12 258 LEU A O 1
ATOM 1970 N N . ARG A 1 259 ? 9.664 24.479 22.136 1.00 96.94 259 ARG A N 1
ATOM 1971 C CA . ARG A 1 259 ? 9.356 25.000 23.471 1.00 96.94 259 ARG A CA 1
ATOM 1972 C C . ARG A 1 259 ? 10.293 26.148 23.826 1.00 96.94 259 ARG A C 1
ATOM 1974 O O . ARG A 1 259 ? 11.507 25.932 23.892 1.00 96.94 259 ARG A O 1
ATOM 1981 N N . GLY A 1 260 ? 9.729 27.320 24.106 1.00 96.44 260 GLY A N 1
ATOM 1982 C CA . GLY A 1 260 ? 10.463 28.488 24.586 1.00 96.44 260 GLY A CA 1
ATOM 1983 C C . GLY A 1 260 ? 10.421 28.596 26.108 1.00 96.44 260 GLY A C 1
ATOM 1984 O O . GLY A 1 260 ? 9.477 29.144 26.664 1.00 96.44 260 GLY A O 1
ATOM 1985 N N . HIS A 1 261 ? 11.442 28.086 26.804 1.00 94.56 261 HIS A N 1
ATOM 1986 C CA . HIS A 1 261 ? 11.477 28.089 28.278 1.00 94.56 261 HIS A CA 1
ATOM 1987 C C . HIS A 1 261 ? 11.814 29.461 28.854 1.00 94.56 261 HIS A C 1
ATOM 1989 O O . HIS A 1 261 ? 11.216 29.894 29.835 1.00 94.56 261 HIS A O 1
ATOM 1995 N N . THR A 1 262 ? 12.787 30.138 28.248 1.00 94.75 262 THR A N 1
ATOM 1996 C CA . THR A 1 262 ? 13.223 31.487 28.649 1.00 94.75 262 THR A CA 1
ATOM 1997 C C . THR A 1 262 ? 13.124 32.500 27.512 1.00 94.75 262 THR A C 1
ATOM 1999 O O . THR A 1 262 ? 13.374 33.684 27.724 1.00 94.75 262 THR A O 1
ATOM 2002 N N . GLN A 1 263 ? 12.742 32.050 26.315 1.00 93.25 263 GLN A N 1
ATOM 2003 C CA . GLN A 1 263 ? 12.466 32.896 25.158 1.00 93.25 263 GLN A CA 1
ATOM 2004 C C . GLN A 1 263 ? 10.977 32.829 24.808 1.00 93.25 263 GLN A C 1
ATOM 2006 O O . GLN A 1 263 ? 10.358 31.774 24.932 1.00 93.25 263 GLN A O 1
ATOM 2011 N N . ASP A 1 264 ? 10.412 33.925 24.297 1.00 92.81 264 ASP A N 1
ATOM 2012 C CA . ASP A 1 264 ? 9.035 33.959 23.788 1.00 92.81 264 ASP A CA 1
ATOM 2013 C C . ASP A 1 264 ? 8.929 33.317 22.389 1.00 92.81 264 ASP A C 1
ATOM 2015 O O . ASP A 1 264 ? 8.696 33.977 21.374 1.00 92.81 264 ASP A O 1
ATOM 2019 N N . PHE A 1 265 ? 9.172 32.005 22.324 1.00 94.56 265 PHE A N 1
ATOM 2020 C CA . PHE A 1 265 ? 9.328 31.262 21.072 1.00 94.56 265 PHE A CA 1
ATOM 2021 C C . PHE A 1 265 ? 8.676 29.874 21.128 1.00 94.56 265 PHE A C 1
ATOM 2023 O O . PHE A 1 265 ? 9.323 28.839 20.995 1.00 94.56 265 PHE A O 1
ATOM 2030 N N . ASP A 1 266 ? 7.360 29.851 21.311 1.00 97.44 266 ASP A N 1
ATOM 2031 C CA . ASP A 1 266 ? 6.570 28.620 21.242 1.00 97.44 266 ASP A CA 1
ATOM 2032 C C . ASP A 1 266 ? 6.005 28.431 19.835 1.00 97.44 266 ASP A C 1
ATOM 2034 O O . ASP A 1 266 ? 5.225 29.257 19.340 1.00 97.44 266 ASP A O 1
ATOM 2038 N N . ARG A 1 267 ? 6.458 27.383 19.141 1.00 97.44 267 ARG A N 1
ATOM 2039 C CA . ARG A 1 267 ? 6.166 27.156 17.718 1.00 97.44 267 ARG A CA 1
ATOM 2040 C C . ARG A 1 267 ? 5.950 25.676 17.411 1.00 97.44 267 ARG A C 1
ATOM 2042 O O . ARG A 1 267 ? 6.395 24.805 18.146 1.00 97.44 267 ARG A O 1
ATOM 2049 N N . ILE A 1 268 ? 5.320 25.406 16.273 1.00 98.44 268 ILE A N 1
ATOM 2050 C CA . ILE A 1 268 ? 5.315 24.098 15.613 1.00 98.44 268 ILE A CA 1
ATOM 2051 C C . ILE A 1 268 ? 6.084 24.253 14.302 1.00 98.44 268 ILE A C 1
ATOM 2053 O O . ILE A 1 268 ? 5.708 25.065 13.450 1.00 98.44 268 ILE A O 1
ATOM 2057 N N . ALA A 1 269 ? 7.171 23.506 14.151 1.00 98.00 269 ALA A N 1
ATOM 2058 C CA . ALA A 1 269 ? 7.901 23.389 12.899 1.00 98.00 269 ALA A CA 1
ATOM 2059 C C . ALA A 1 269 ? 7.164 22.439 11.954 1.00 98.00 269 ALA A C 1
ATOM 2061 O O . ALA A 1 269 ? 6.682 21.391 12.381 1.00 98.00 269 ALA A O 1
ATOM 2062 N N . ARG A 1 270 ? 7.073 22.814 10.678 1.00 98.19 270 ARG A N 1
ATOM 2063 C CA . ARG A 1 270 ? 6.360 22.062 9.642 1.00 98.19 270 ARG A CA 1
ATOM 2064 C C . ARG A 1 270 ? 7.332 21.701 8.537 1.00 98.19 270 ARG A C 1
ATOM 2066 O O . ARG A 1 270 ? 8.031 22.581 8.034 1.00 98.19 270 ARG A O 1
ATOM 2073 N N . TYR A 1 271 ? 7.333 20.444 8.129 1.00 98.44 271 TYR A N 1
ATOM 2074 C CA . TYR A 1 271 ? 8.186 19.952 7.059 1.00 98.44 271 TYR A CA 1
ATOM 2075 C C . TYR A 1 271 ? 7.377 19.223 6.006 1.00 98.44 271 TYR A C 1
ATOM 2077 O O . TYR A 1 271 ? 6.395 18.561 6.331 1.00 98.44 271 TYR A O 1
ATOM 2085 N N . ARG A 1 272 ? 7.847 19.285 4.763 1.00 98.31 272 ARG A N 1
ATOM 2086 C CA . ARG A 1 272 ? 7.453 18.386 3.683 1.00 98.31 272 ARG A CA 1
ATOM 2087 C C . ARG A 1 272 ? 8.508 17.299 3.533 1.00 98.31 272 ARG A C 1
ATOM 2089 O O . ARG A 1 272 ? 9.699 17.592 3.558 1.00 98.31 272 ARG A O 1
ATOM 2096 N N . VAL A 1 273 ? 8.079 16.061 3.345 1.00 98.50 273 VAL A N 1
ATOM 2097 C CA . VAL A 1 273 ? 8.956 14.952 2.970 1.00 98.50 273 VAL A CA 1
ATOM 2098 C C . VAL A 1 273 ? 8.979 14.841 1.449 1.00 98.50 273 VAL A C 1
ATOM 2100 O O . VAL A 1 273 ? 7.932 14.817 0.802 1.00 98.50 273 VAL A O 1
ATOM 2103 N N . ARG A 1 274 ? 10.181 14.809 0.875 1.00 97.38 274 ARG A N 1
ATOM 2104 C CA . ARG A 1 274 ? 10.413 14.639 -0.563 1.00 97.38 274 ARG A CA 1
ATOM 2105 C C . ARG A 1 274 ? 10.404 13.160 -0.947 1.00 97.38 274 ARG A C 1
ATOM 2107 O O . ARG A 1 274 ? 10.524 12.285 -0.095 1.00 97.38 274 ARG A O 1
ATOM 2114 N N . ASP A 1 275 ? 10.344 12.880 -2.246 1.00 94.19 275 ASP A N 1
ATOM 2115 C CA . ASP A 1 275 ? 10.322 11.507 -2.777 1.00 94.19 275 ASP A CA 1
ATOM 2116 C C . ASP A 1 275 ? 11.563 10.677 -2.398 1.00 94.19 275 ASP A C 1
ATOM 2118 O O . ASP A 1 275 ? 11.490 9.453 -2.300 1.00 94.19 275 ASP A O 1
ATOM 2122 N N . ASP A 1 276 ? 12.700 11.334 -2.150 1.00 93.56 276 ASP A N 1
ATOM 2123 C CA . ASP A 1 276 ? 13.938 10.703 -1.677 1.00 93.56 276 ASP A CA 1
ATOM 2124 C C . ASP A 1 276 ? 13.955 10.441 -0.158 1.00 93.56 276 ASP A C 1
ATOM 2126 O O . ASP A 1 276 ? 14.929 9.907 0.374 1.00 93.56 276 ASP A O 1
ATOM 2130 N N . GLY A 1 277 ? 12.883 10.813 0.544 1.00 96.50 277 GLY A N 1
ATOM 2131 C CA . GLY A 1 277 ? 12.724 10.652 1.982 1.00 96.50 277 GLY A CA 1
ATOM 2132 C C . GLY A 1 277 ? 13.367 11.750 2.826 1.00 96.50 277 GLY A C 1
ATOM 2133 O O . GLY A 1 277 ? 13.218 11.718 4.045 1.00 96.50 277 GLY A O 1
ATOM 2134 N N . GLN A 1 278 ? 14.051 12.729 2.233 1.00 97.88 278 GLN A N 1
ATOM 2135 C CA . GLN A 1 278 ? 14.578 13.876 2.974 1.00 97.88 278 GLN A CA 1
ATOM 2136 C C . GLN A 1 278 ? 13.478 14.899 3.278 1.00 97.88 278 GLN A C 1
ATOM 2138 O O . GLN A 1 278 ? 12.495 15.017 2.546 1.00 97.88 278 GLN A O 1
ATOM 2143 N N . ALA A 1 279 ? 13.659 15.665 4.351 1.00 97.75 279 ALA A N 1
ATOM 2144 C CA . ALA A 1 279 ? 12.723 16.695 4.776 1.00 97.75 279 ALA A CA 1
ATOM 2145 C C . ALA A 1 279 ? 13.107 18.087 4.240 1.00 97.75 279 ALA A C 1
ATOM 2147 O O . ALA A 1 279 ? 14.277 18.422 4.042 1.00 97.75 279 ALA A O 1
ATOM 2148 N N . GLU A 1 280 ? 12.097 18.922 4.030 1.00 97.06 280 GLU A N 1
ATOM 2149 C CA . GLU A 1 280 ? 12.189 20.329 3.650 1.00 97.06 280 GLU A CA 1
ATOM 2150 C C . GLU A 1 280 ? 11.373 21.155 4.648 1.00 97.06 280 GLU A C 1
ATOM 2152 O O . GLU A 1 280 ? 10.195 20.872 4.861 1.00 97.06 280 GLU A O 1
ATOM 2157 N N . LEU A 1 281 ? 11.978 22.171 5.272 1.00 96.75 281 LEU A N 1
ATOM 2158 C CA . LEU A 1 281 ? 11.278 23.055 6.206 1.00 96.75 281 LEU A CA 1
ATOM 2159 C C . LEU A 1 281 ? 10.305 23.969 5.443 1.00 96.75 281 LEU A C 1
ATOM 2161 O O . LEU A 1 281 ? 10.726 24.804 4.651 1.00 96.75 281 LEU A O 1
ATOM 2165 N N . LEU A 1 282 ? 9.008 23.851 5.735 1.00 96.81 282 LEU A N 1
ATOM 2166 C CA . LEU A 1 282 ? 7.958 24.722 5.189 1.00 96.81 282 LEU A CA 1
ATOM 2167 C C . LEU A 1 282 ? 7.799 26.016 5.994 1.00 96.81 282 LEU A C 1
ATOM 2169 O O . LEU A 1 282 ? 7.314 27.023 5.481 1.00 96.81 282 LEU A O 1
ATOM 2173 N N . GLY A 1 283 ? 8.166 25.981 7.275 1.00 95.81 283 GLY A N 1
ATOM 2174 C CA . GLY A 1 283 ? 8.158 27.135 8.167 1.00 95.81 283 GLY A CA 1
ATOM 2175 C C . GLY A 1 283 ? 7.552 26.832 9.533 1.00 95.81 283 GLY A C 1
ATOM 2176 O O . GLY A 1 283 ? 7.308 25.682 9.899 1.00 95.81 283 GLY A O 1
ATOM 2177 N N . LEU A 1 284 ? 7.297 27.896 10.294 1.00 96.94 284 LEU A N 1
ATOM 2178 C CA . LEU A 1 284 ? 6.863 27.829 11.690 1.00 96.94 284 LEU A CA 1
ATOM 2179 C C . LEU A 1 284 ? 5.421 28.312 11.848 1.00 96.94 284 LEU A C 1
ATOM 2181 O O . LEU A 1 284 ? 5.025 29.290 11.218 1.00 96.94 284 LEU A O 1
ATOM 2185 N N . THR A 1 285 ? 4.660 27.653 12.717 1.00 98.00 285 THR A N 1
ATOM 2186 C CA . THR A 1 285 ? 3.326 28.088 13.157 1.00 98.00 285 THR A CA 1
ATOM 2187 C C . THR A 1 285 ? 3.374 28.454 14.635 1.00 98.00 285 THR A C 1
ATOM 2189 O O . THR A 1 285 ? 4.015 27.759 15.419 1.00 98.00 285 THR A O 1
ATOM 2192 N N . GLN A 1 286 ? 2.715 29.543 15.034 1.00 97.50 286 GLN A N 1
ATOM 2193 C CA . GLN A 1 286 ? 2.616 29.926 16.444 1.00 97.50 286 GLN A CA 1
ATOM 2194 C C . GLN A 1 286 ? 1.794 28.914 17.251 1.00 97.50 286 GLN A C 1
ATOM 2196 O O . GLN A 1 286 ? 0.717 28.495 16.823 1.00 97.50 286 GLN A O 1
ATOM 2201 N N . ALA A 1 287 ? 2.313 28.544 18.422 1.00 97.56 287 ALA A N 1
ATOM 2202 C CA . ALA A 1 287 ? 1.672 27.624 19.349 1.00 97.56 287 ALA A CA 1
ATOM 2203 C C . ALA A 1 287 ? 1.361 28.297 20.690 1.00 97.56 287 ALA A C 1
ATOM 2205 O O . ALA A 1 287 ? 1.905 29.357 21.011 1.00 97.56 287 ALA A O 1
ATOM 2206 N N . ASP A 1 288 ? 0.482 27.665 21.464 1.00 96.88 288 ASP A N 1
ATOM 2207 C CA . ASP A 1 288 ? 0.275 28.019 22.867 1.00 96.88 288 ASP A CA 1
ATOM 2208 C C . ASP A 1 288 ? 1.527 27.645 23.698 1.00 96.88 288 ASP A C 1
ATOM 2210 O O . ASP A 1 288 ? 2.382 26.879 23.248 1.00 96.88 288 ASP A O 1
ATOM 2214 N N . LYS A 1 289 ? 1.657 28.206 24.908 1.00 96.50 289 LYS A N 1
ATOM 2215 C CA . LYS A 1 289 ? 2.895 28.155 25.705 1.00 96.50 289 LYS A CA 1
ATOM 2216 C C . LYS A 1 289 ? 3.382 26.727 25.998 1.00 96.50 289 LYS A C 1
ATOM 2218 O O . LYS A 1 289 ? 2.673 25.944 26.636 1.00 96.50 289 LYS A O 1
ATOM 2223 N N . ILE A 1 290 ? 4.632 26.448 25.610 1.00 97.31 290 ILE A N 1
ATOM 2224 C CA . ILE A 1 290 ? 5.352 25.179 25.772 1.00 97.31 290 ILE A CA 1
ATOM 2225 C C . ILE A 1 290 ? 4.596 24.002 25.112 1.00 97.31 290 ILE A C 1
ATOM 2227 O O . ILE A 1 290 ? 4.047 23.154 25.821 1.00 97.31 290 ILE A O 1
ATOM 2231 N N . PRO A 1 291 ? 4.555 23.912 23.766 1.00 97.38 291 PRO A N 1
ATOM 2232 C CA . PRO A 1 291 ? 3.938 22.786 23.065 1.00 97.38 291 PRO A CA 1
ATOM 2233 C C . PRO A 1 291 ? 4.745 21.508 23.320 1.00 97.38 291 PRO A C 1
ATOM 2235 O O . PRO A 1 291 ? 5.943 21.445 23.020 1.00 97.38 291 PRO A O 1
ATOM 2238 N N . TRP A 1 292 ? 4.121 20.491 23.908 1.00 95.81 292 TRP A N 1
ATOM 2239 C CA . TRP A 1 292 ? 4.829 19.330 24.443 1.00 95.81 292 TRP A CA 1
ATOM 2240 C C . TRP A 1 292 ? 4.501 18.030 23.720 1.00 95.81 292 TRP A C 1
ATOM 2242 O O . TRP A 1 292 ? 5.368 17.537 23.003 1.00 95.81 292 TRP A O 1
ATOM 2252 N N . GLY A 1 293 ? 3.308 17.479 23.936 1.00 96.81 293 GLY A N 1
ATOM 2253 C CA . GLY A 1 293 ? 2.831 16.261 23.287 1.00 96.81 293 GLY A CA 1
ATOM 2254 C C . GLY A 1 293 ? 2.097 16.608 22.001 1.00 96.81 293 GLY A C 1
ATOM 2255 O O . GLY A 1 293 ? 1.345 17.592 21.957 1.00 96.81 293 GLY A O 1
ATOM 2256 N N . LEU A 1 294 ? 2.336 15.826 20.953 1.00 98.38 294 LEU A N 1
ATOM 2257 C CA . LEU A 1 294 ? 1.676 15.961 19.661 1.00 98.38 294 LEU A CA 1
ATOM 2258 C C . LEU A 1 294 ? 0.974 14.639 19.337 1.00 98.38 294 LEU A C 1
ATOM 2260 O O . LEU A 1 294 ? 1.492 13.579 19.640 1.00 98.38 294 LEU A O 1
ATOM 2264 N N . ALA A 1 295 ? -0.198 14.703 18.712 1.00 98.25 295 ALA A N 1
ATOM 2265 C CA . ALA A 1 295 ? -0.844 13.526 18.137 1.00 98.25 295 ALA A CA 1
ATOM 2266 C C . ALA A 1 295 ? -1.661 13.926 16.909 1.00 98.25 295 ALA A C 1
ATOM 2268 O O . ALA A 1 295 ? -2.212 15.027 16.848 1.00 98.25 295 ALA A O 1
ATOM 2269 N N . LEU A 1 296 ? -1.784 13.038 15.928 1.00 98.38 296 LEU A N 1
ATOM 2270 C CA . LEU A 1 296 ? -2.678 13.249 14.788 1.00 98.38 296 LEU A CA 1
ATOM 2271 C C . LEU A 1 296 ? -4.076 12.718 15.081 1.00 98.38 296 LEU A C 1
ATOM 2273 O O . LEU A 1 296 ? -4.231 11.748 15.819 1.00 98.38 296 LEU A O 1
ATOM 2277 N N . SER A 1 297 ? -5.105 13.308 14.469 1.00 97.06 297 SER A N 1
ATOM 2278 C CA . SER A 1 297 ? -6.406 12.643 14.369 1.00 97.06 297 SER A CA 1
ATOM 2279 C C . SER A 1 297 ? -6.258 11.319 13.604 1.00 97.06 297 SER A C 1
ATOM 2281 O O . SER A 1 297 ? -5.368 11.203 12.757 1.00 97.06 297 SER A O 1
ATOM 2283 N N . PRO A 1 298 ? -7.136 10.323 13.817 1.00 91.75 298 PRO A N 1
ATOM 2284 C CA . PRO A 1 298 ? -6.996 9.014 13.170 1.00 91.75 298 PRO A CA 1
ATOM 2285 C C . PRO A 1 298 ? -7.004 9.043 11.632 1.00 91.75 298 PRO A C 1
ATOM 2287 O O . PRO A 1 298 ? -6.511 8.120 10.992 1.00 91.75 298 PRO A O 1
ATOM 2290 N N . ASP A 1 299 ? -7.584 10.084 11.033 1.00 88.44 299 ASP A N 1
ATOM 2291 C CA . ASP A 1 299 ? -7.596 10.324 9.585 1.00 88.44 299 ASP A CA 1
ATOM 2292 C C . ASP A 1 299 ? -6.463 11.247 9.097 1.00 88.44 299 ASP A C 1
ATOM 2294 O O . ASP A 1 299 ? -6.378 11.539 7.906 1.00 88.44 299 ASP A O 1
ATOM 2298 N N . GLY A 1 300 ? -5.602 11.723 10.001 1.00 94.62 300 GLY A N 1
ATOM 2299 C CA . GLY A 1 300 ? -4.466 12.593 9.704 1.00 94.62 300 GLY A CA 1
ATOM 2300 C C . GLY A 1 300 ? -4.826 14.029 9.316 1.00 94.62 300 GLY A C 1
ATOM 2301 O O . GLY A 1 300 ? -3.958 14.740 8.817 1.00 94.62 300 GLY A O 1
ATOM 2302 N N . LYS A 1 301 ? -6.079 14.468 9.501 1.00 95.75 301 LYS A N 1
ATOM 2303 C CA . LYS A 1 301 ? -6.536 15.815 9.102 1.00 95.75 301 LYS A CA 1
ATOM 2304 C C . LYS A 1 301 ? -6.294 16.899 10.147 1.00 95.75 301 LYS A C 1
ATOM 2306 O O . LYS A 1 301 ? -6.274 18.079 9.797 1.00 95.75 301 LYS A O 1
ATOM 2311 N N . TYR A 1 302 ? -6.129 16.522 11.411 1.00 98.31 302 TYR A N 1
ATOM 2312 C CA . TYR A 1 302 ? -5.871 17.452 12.503 1.00 98.31 302 TYR A CA 1
ATOM 2313 C C . TYR A 1 302 ? -4.602 17.065 13.256 1.00 98.31 302 TYR A C 1
ATOM 2315 O O . TYR A 1 302 ? -4.357 15.886 13.500 1.00 98.31 302 TYR A O 1
ATOM 2323 N N . LEU A 1 303 ? -3.835 18.072 13.667 1.00 98.69 303 LEU A N 1
ATOM 2324 C CA . LEU A 1 303 ? -2.755 17.955 14.639 1.00 98.69 303 LEU A CA 1
ATOM 2325 C C . LEU A 1 303 ? -3.248 18.471 15.992 1.00 98.69 303 LEU A C 1
ATOM 2327 O O . LEU A 1 303 ? -3.693 19.614 16.101 1.00 98.69 303 LEU A O 1
ATOM 2331 N N . LEU A 1 304 ? -3.162 17.633 17.015 1.00 98.62 304 LEU A N 1
ATOM 2332 C CA . LEU A 1 304 ? -3.526 17.924 18.393 1.00 98.62 304 LEU A CA 1
ATOM 2333 C C . LEU A 1 304 ? -2.242 18.204 19.171 1.00 98.62 304 LEU A C 1
ATOM 2335 O O . LEU A 1 304 ? -1.283 17.444 19.066 1.00 98.62 304 LEU A O 1
ATOM 2339 N N . VAL A 1 305 ? -2.221 19.292 19.937 1.00 98.44 305 VAL A N 1
ATOM 2340 C CA . VAL A 1 305 ? -1.023 19.745 20.653 1.00 98.44 305 VAL A CA 1
ATOM 2341 C C . VAL A 1 305 ? -1.371 20.057 22.101 1.00 98.44 305 VAL A C 1
ATOM 2343 O O . VAL A 1 305 ? -2.247 20.888 22.362 1.00 98.44 305 VAL A O 1
ATOM 2346 N N . SER A 1 306 ? -0.666 19.419 23.038 1.00 97.75 306 SER A N 1
ATOM 2347 C CA . SER A 1 306 ? -0.715 19.787 24.452 1.00 97.75 306 SER A CA 1
ATOM 2348 C C . SER A 1 306 ? 0.206 20.973 24.732 1.00 97.75 306 SER A C 1
ATOM 2350 O O . SER A 1 306 ? 1.381 20.968 24.367 1.00 97.75 306 SER A O 1
ATOM 2352 N N . ALA A 1 307 ? -0.312 22.003 25.396 1.00 96.06 307 ALA A N 1
ATOM 2353 C CA . ALA A 1 307 ? 0.469 23.137 25.876 1.00 96.06 307 ALA A CA 1
ATOM 2354 C C . ALA A 1 307 ? 0.732 22.979 27.377 1.00 96.06 307 ALA A C 1
ATOM 2356 O O . ALA A 1 307 ? -0.183 23.063 28.198 1.00 96.06 307 ALA A O 1
ATOM 2357 N N . PHE A 1 308 ? 1.991 22.741 27.736 1.00 93.56 308 PHE A N 1
ATOM 2358 C CA . PHE A 1 308 ? 2.401 22.320 29.073 1.00 93.56 308 PHE A CA 1
ATOM 2359 C C . PHE A 1 308 ? 2.099 23.376 30.146 1.00 93.56 308 PHE A C 1
ATOM 2361 O O . PHE A 1 308 ? 1.393 23.092 31.112 1.00 93.56 308 PHE A O 1
ATOM 2368 N N . THR A 1 309 ? 2.593 24.606 29.974 1.00 94.19 309 THR A N 1
ATOM 2369 C CA . THR A 1 309 ? 2.263 25.747 30.852 1.00 94.19 309 THR A CA 1
ATOM 2370 C C . THR A 1 309 ? 1.106 26.573 30.312 1.00 94.19 309 THR A C 1
ATOM 2372 O O . THR A 1 309 ? 0.452 27.263 31.090 1.00 94.19 309 THR A O 1
ATOM 2375 N N . GLY A 1 310 ? 0.825 26.486 29.007 1.00 94.62 310 GLY A N 1
ATOM 2376 C CA . GLY A 1 310 ? -0.354 27.102 28.399 1.00 94.62 310 GLY A CA 1
ATOM 2377 C C . GLY A 1 310 ? -1.673 26.511 28.897 1.00 94.62 310 GLY A C 1
ATOM 2378 O O . GLY A 1 310 ? -2.684 27.201 28.845 1.00 94.62 310 GLY A O 1
ATOM 2379 N N . ALA A 1 311 ? -1.651 25.277 29.419 1.00 96.69 311 ALA A N 1
ATOM 2380 C CA . ALA A 1 311 ? -2.812 24.571 29.961 1.00 96.69 311 ALA A CA 1
ATOM 2381 C C . ALA A 1 311 ? -3.966 24.460 28.945 1.00 96.69 311 ALA A C 1
ATOM 2383 O O . ALA A 1 311 ? -5.145 24.585 29.279 1.00 96.69 311 ALA A O 1
ATOM 2384 N N . THR A 1 312 ? -3.617 24.208 27.682 1.00 97.44 312 THR A N 1
ATOM 2385 C CA . THR A 1 312 ? -4.569 24.030 26.581 1.00 97.44 312 THR A CA 1
ATOM 2386 C C . THR A 1 312 ? -4.274 22.765 25.784 1.00 97.44 312 THR A C 1
ATOM 2388 O O . THR A 1 312 ? -3.122 22.361 25.614 1.00 97.44 312 THR A O 1
ATOM 2391 N N . LEU A 1 313 ? -5.337 22.147 25.279 1.00 98.38 313 LEU A N 1
ATOM 2392 C CA . LEU A 1 313 ? -5.310 21.246 24.136 1.00 98.38 313 LEU A CA 1
ATOM 2393 C C . LEU A 1 313 ? -5.741 22.053 22.919 1.00 98.38 313 LEU A C 1
ATOM 2395 O O . LEU A 1 313 ? -6.893 22.484 22.843 1.00 98.38 313 LEU A O 1
ATOM 2399 N N . THR A 1 314 ? -4.843 22.250 21.963 1.00 98.25 314 THR A N 1
ATOM 2400 C CA . THR A 1 314 ? -5.158 22.984 20.736 1.00 98.25 314 THR A CA 1
ATOM 2401 C C . THR A 1 314 ? -5.127 22.052 19.536 1.00 98.25 314 THR A C 1
ATOM 2403 O O . THR A 1 314 ? -4.183 21.289 19.350 1.00 98.25 314 THR A O 1
ATOM 2406 N N . ALA A 1 315 ? -6.178 22.122 18.720 1.00 98.31 315 ALA A N 1
ATOM 2407 C CA . ALA A 1 315 ? -6.288 21.385 17.472 1.00 98.31 315 ALA A CA 1
ATOM 2408 C C . ALA A 1 315 ? -6.027 22.319 16.291 1.00 98.31 315 ALA A C 1
ATOM 2410 O O . ALA A 1 315 ? -6.638 23.387 16.183 1.00 98.31 315 ALA A O 1
ATOM 2411 N N . TYR A 1 316 ? -5.168 21.886 15.379 1.00 98.56 316 TYR A N 1
ATOM 2412 C CA . TYR A 1 316 ? -4.882 22.554 14.120 1.00 98.56 316 TYR A CA 1
ATOM 2413 C C . TYR A 1 316 ? -5.368 21.687 12.964 1.00 98.56 316 TYR A C 1
ATOM 2415 O O . TYR A 1 316 ? -4.996 20.522 12.873 1.00 98.56 316 TYR A O 1
ATOM 2423 N N . ARG A 1 317 ? -6.170 22.246 12.060 1.00 98.06 317 ARG A N 1
ATOM 2424 C CA . ARG A 1 317 ? -6.459 21.634 10.764 1.00 98.06 317 ARG A CA 1
ATOM 2425 C C . ARG A 1 317 ? -5.195 21.662 9.912 1.00 98.06 317 ARG A C 1
ATOM 2427 O O . ARG A 1 317 ? -4.564 22.712 9.780 1.00 98.06 317 ARG A O 1
ATOM 2434 N N . ILE A 1 318 ? -4.857 20.520 9.327 1.00 98.12 318 ILE A N 1
ATOM 2435 C CA . ILE A 1 318 ? -3.745 20.374 8.393 1.00 98.12 318 ILE A CA 1
ATOM 2436 C C . ILE A 1 318 ? -4.259 20.694 6.987 1.00 98.12 318 ILE A C 1
ATOM 2438 O O . ILE A 1 318 ? -5.205 20.069 6.506 1.00 98.12 318 ILE A O 1
ATOM 2442 N N . THR A 1 319 ? -3.665 21.687 6.325 1.00 96.69 319 THR A N 1
ATOM 2443 C CA . THR A 1 319 ? -4.024 22.027 4.940 1.00 96.69 319 THR A CA 1
ATOM 2444 C C . THR A 1 319 ? -3.346 21.079 3.952 1.00 96.69 319 THR A C 1
ATOM 2446 O O . THR A 1 319 ? -2.371 20.403 4.281 1.00 96.69 319 THR A O 1
ATOM 2449 N N . THR A 1 320 ? -3.821 21.058 2.705 1.00 93.31 320 THR A N 1
ATOM 2450 C CA . THR A 1 320 ? -3.263 20.213 1.630 1.00 93.31 320 THR A CA 1
ATOM 2451 C C . THR A 1 320 ? -1.782 20.478 1.352 1.00 93.31 320 THR A C 1
ATOM 2453 O O . THR A 1 320 ? -1.085 19.590 0.873 1.00 93.31 320 THR A O 1
ATOM 2456 N N . GLU A 1 321 ? -1.298 21.676 1.686 1.00 95.06 321 GLU A N 1
ATOM 2457 C CA . GLU A 1 321 ? 0.095 22.099 1.512 1.00 95.06 321 GLU A CA 1
ATOM 2458 C C . GLU A 1 321 ? 0.945 21.957 2.787 1.00 95.06 321 GLU A C 1
ATOM 2460 O O . GLU A 1 321 ? 2.069 22.454 2.834 1.00 95.06 321 GLU A O 1
ATOM 2465 N N . GLY A 1 322 ? 0.427 21.312 3.839 1.00 95.31 322 GLY A N 1
ATOM 2466 C CA . GLY A 1 322 ? 1.124 21.181 5.125 1.00 95.31 322 GLY A CA 1
ATOM 2467 C C . GLY A 1 322 ? 1.028 22.437 5.998 1.00 95.31 322 GLY A C 1
ATOM 2468 O O . GLY A 1 322 ? 1.863 22.675 6.873 1.00 95.31 322 GLY A O 1
ATOM 2469 N N . GLY A 1 323 ? 0.030 23.287 5.747 1.00 98.00 323 GLY A N 1
ATOM 2470 C CA . GLY A 1 323 ? -0.360 24.398 6.614 1.00 98.00 323 GLY A CA 1
ATOM 2471 C C . GLY A 1 323 ? -1.002 23.922 7.913 1.00 98.00 323 GLY A C 1
ATOM 2472 O O . GLY A 1 323 ? -1.567 22.835 7.950 1.00 98.00 323 GLY A O 1
ATOM 2473 N N . LEU A 1 324 ? -0.940 24.744 8.964 1.00 98.50 324 LEU A N 1
ATOM 2474 C CA . LEU A 1 324 ? -1.656 24.508 10.221 1.00 98.50 324 LEU A CA 1
ATOM 2475 C C . LEU A 1 324 ? -2.558 25.702 10.531 1.00 98.50 324 LEU A C 1
ATOM 2477 O O . LEU A 1 324 ? -2.068 26.815 10.721 1.00 98.50 324 LEU A O 1
ATOM 2481 N N . GLU A 1 325 ? -3.861 25.456 10.615 1.00 97.25 325 GLU A N 1
ATOM 2482 C CA . GLU A 1 325 ? -4.885 26.458 10.920 1.00 97.25 325 GLU A CA 1
ATOM 2483 C C . GLU A 1 325 ? -5.583 26.083 12.226 1.00 97.25 325 GLU A C 1
ATOM 2485 O O . GLU A 1 325 ? -6.078 24.967 12.358 1.00 97.25 325 GLU A O 1
ATOM 2490 N N . LYS A 1 326 ? -5.625 26.981 13.218 1.00 97.31 326 LYS A N 1
ATOM 2491 C CA . LYS A 1 326 ? -6.248 26.676 14.518 1.00 97.31 326 LYS A CA 1
ATOM 2492 C C . LYS A 1 326 ? -7.741 26.382 14.322 1.00 97.31 326 LYS A C 1
ATOM 2494 O O . LYS A 1 326 ? -8.492 27.256 13.906 1.00 97.31 326 LYS A O 1
ATOM 2499 N N . ALA A 1 327 ? -8.152 25.154 14.630 1.00 97.25 327 ALA A N 1
ATOM 2500 C CA . ALA A 1 327 ? -9.514 24.653 14.442 1.00 97.25 327 ALA A CA 1
ATOM 2501 C C . ALA A 1 327 ? -10.320 24.648 15.748 1.00 97.25 327 ALA A C 1
ATOM 2503 O O . ALA A 1 327 ? -11.530 24.862 15.724 1.00 97.25 327 ALA A O 1
ATOM 2504 N N . ALA A 1 328 ? -9.654 24.399 16.879 1.00 97.56 328 ALA A N 1
ATOM 2505 C CA . ALA A 1 328 ? -10.263 24.392 18.205 1.00 97.56 328 ALA A CA 1
ATOM 2506 C C . ALA A 1 328 ? -9.216 24.594 19.301 1.00 97.56 328 ALA A C 1
ATOM 2508 O O . ALA A 1 328 ? -8.019 24.390 19.087 1.00 97.56 328 ALA A O 1
ATOM 2509 N N . SER A 1 329 ? -9.673 24.949 20.497 1.00 97.25 329 SER A N 1
ATOM 2510 C CA . SER A 1 329 ? -8.858 24.922 21.707 1.00 97.25 329 SER A CA 1
ATOM 2511 C C . SER A 1 329 ? -9.740 24.599 22.904 1.00 97.25 329 SER A C 1
ATOM 2513 O O . SER A 1 329 ? -10.872 25.076 22.982 1.00 97.25 329 SER A O 1
ATOM 2515 N N . LEU A 1 330 ? -9.223 23.785 23.816 1.00 97.75 330 LEU A N 1
ATOM 2516 C CA . LEU A 1 330 ? -9.877 23.381 25.051 1.00 97.75 330 LEU A CA 1
ATOM 2517 C C . LEU A 1 330 ? -8.929 23.675 26.221 1.00 97.75 330 LEU A C 1
ATOM 2519 O O . LEU A 1 330 ? -7.831 23.117 26.251 1.00 97.75 330 LEU A O 1
ATOM 2523 N N . PRO A 1 331 ? -9.321 24.513 27.195 1.00 96.56 331 PRO A N 1
ATOM 2524 C CA . PRO A 1 331 ? -8.596 24.621 28.455 1.00 96.56 331 PRO A CA 1
ATOM 2525 C C . PRO A 1 331 ? -8.609 23.279 29.198 1.00 96.56 331 PRO A C 1
ATOM 2527 O O . PRO A 1 331 ? -9.671 22.676 29.373 1.00 96.56 331 PRO A O 1
ATOM 2530 N N . TRP A 1 332 ? -7.447 22.819 29.653 1.00 93.56 332 TRP A N 1
ATOM 2531 C CA . TRP A 1 332 ? -7.321 21.599 30.456 1.00 93.56 332 TRP A CA 1
ATOM 2532 C C . TRP A 1 332 ? -6.217 21.727 31.512 1.00 93.56 332 TRP A C 1
ATOM 2534 O O . TRP A 1 332 ? -5.772 22.833 31.806 1.00 93.56 332 TRP A O 1
ATOM 2544 N N . ASP A 1 333 ? -5.811 20.628 32.145 1.00 93.25 333 ASP A N 1
ATOM 2545 C CA . ASP A 1 333 ? -4.826 20.695 33.226 1.00 93.25 333 ASP A CA 1
ATOM 2546 C C . ASP A 1 333 ? -3.448 21.132 32.695 1.00 93.25 333 ASP A C 1
ATOM 2548 O O . ASP A 1 333 ? -3.024 20.763 31.599 1.00 93.25 333 ASP A O 1
ATOM 2552 N N . ALA A 1 334 ? -2.721 21.918 33.491 1.00 93.81 334 ALA A N 1
ATOM 2553 C CA . ALA A 1 334 ? -1.313 22.182 33.220 1.00 93.81 334 ALA A CA 1
ATOM 2554 C C . ALA A 1 334 ? -0.486 20.901 33.412 1.00 93.81 334 ALA A C 1
ATOM 2556 O O . ALA A 1 334 ? -0.818 20.044 34.231 1.00 93.81 334 ALA A O 1
ATOM 2557 N N . GLU A 1 335 ? 0.654 20.840 32.736 1.00 94.12 335 GLU A N 1
ATOM 2558 C CA . GLU A 1 335 ? 1.607 19.730 32.801 1.00 94.12 335 GLU A CA 1
ATOM 2559 C C . GLU A 1 335 ? 1.122 18.399 32.202 1.00 94.12 335 GLU A C 1
ATOM 2561 O O . GLU A 1 335 ? 1.533 17.326 32.636 1.00 94.12 335 GLU A O 1
ATOM 2566 N N . VAL A 1 336 ? 0.269 18.460 31.177 1.00 95.00 336 VAL A N 1
ATOM 2567 C CA . VAL A 1 336 ? -0.097 17.295 30.356 1.00 95.00 336 VAL A CA 1
ATOM 2568 C C . VAL A 1 336 ? 0.977 17.066 29.288 1.00 95.00 336 VAL A C 1
ATOM 2570 O O . VAL A 1 336 ? 1.141 17.866 28.362 1.00 95.00 336 VAL A O 1
ATOM 2573 N N . PHE A 1 337 ? 1.739 15.985 29.449 1.00 89.62 337 PHE A N 1
ATOM 2574 C CA . PHE A 1 337 ? 2.931 15.694 28.646 1.00 89.62 337 PHE A CA 1
ATOM 2575 C C . PHE A 1 337 ? 2.635 14.936 27.355 1.00 89.62 337 PHE A C 1
ATOM 2577 O O . PHE A 1 337 ? 3.318 15.154 26.361 1.00 89.62 337 PHE A O 1
ATOM 2584 N N . ASP A 1 338 ? 1.668 14.028 27.398 1.00 95.88 338 ASP A N 1
ATOM 2585 C CA . ASP A 1 338 ? 1.476 12.993 26.391 1.00 95.88 338 ASP A CA 1
ATOM 2586 C C . ASP A 1 338 ? -0.016 12.826 26.101 1.00 95.88 338 ASP A C 1
ATOM 2588 O O . ASP A 1 338 ? -0.863 13.082 26.965 1.00 95.88 338 ASP A O 1
ATOM 2592 N N . LEU A 1 339 ? -0.338 12.441 24.875 1.00 98.00 339 LEU A N 1
ATOM 2593 C CA . LEU A 1 339 ? -1.700 12.229 24.419 1.00 98.00 339 LEU A CA 1
ATOM 2594 C C . LEU A 1 339 ? -1.718 11.269 23.237 1.00 98.00 339 LEU A C 1
ATOM 2596 O O . LEU A 1 339 ? -0.827 11.267 22.398 1.00 98.00 339 LEU A O 1
ATOM 2600 N N . ILE A 1 340 ? -2.802 10.517 23.127 1.00 97.81 340 ILE A N 1
ATOM 2601 C CA . ILE A 1 340 ? -3.086 9.688 21.957 1.00 97.81 340 ILE A CA 1
ATOM 2602 C C . ILE A 1 340 ? -4.481 10.001 21.437 1.00 97.81 340 ILE A C 1
ATOM 2604 O O . ILE A 1 340 ? -5.352 10.462 22.184 1.00 97.81 340 ILE A O 1
ATOM 2608 N N . THR A 1 341 ? -4.715 9.705 20.163 1.00 97.06 341 THR A N 1
ATOM 2609 C CA . THR A 1 341 ? -6.059 9.727 19.589 1.00 97.06 341 THR A CA 1
ATOM 2610 C C . THR A 1 341 ? -6.477 8.324 19.183 1.00 97.06 341 THR A C 1
ATOM 2612 O O . THR A 1 341 ? -5.672 7.530 18.700 1.00 97.06 341 THR A O 1
ATOM 2615 N N . LEU A 1 342 ? -7.752 8.009 19.379 1.00 91.38 342 LEU A N 1
ATOM 2616 C CA . LEU A 1 342 ? -8.373 6.803 18.842 1.00 91.38 342 LEU A CA 1
ATOM 2617 C C . LEU A 1 342 ? -9.662 7.197 18.143 1.00 91.38 342 LEU A C 1
ATOM 2619 O O . LEU A 1 342 ? -10.348 8.131 18.570 1.00 91.38 342 LEU A O 1
ATOM 2623 N N . LYS A 1 343 ? -10.022 6.470 17.081 1.00 81.81 343 LYS A N 1
ATOM 2624 C CA . LYS A 1 343 ? -11.348 6.623 16.479 1.00 81.81 343 LYS A CA 1
ATOM 2625 C C . LYS A 1 343 ? -12.390 6.429 17.573 1.00 81.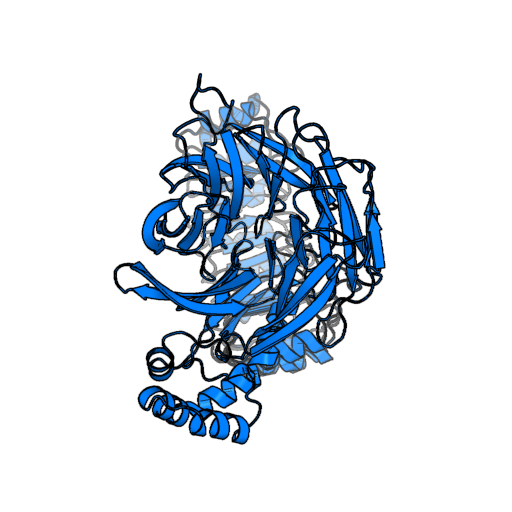81 343 LYS A C 1
ATOM 2627 O O . LYS A 1 343 ? -12.347 5.445 18.308 1.00 81.81 343 LYS A O 1
ATOM 2632 N N . ALA A 1 344 ? -13.324 7.367 17.673 1.00 62.94 344 ALA A N 1
ATOM 2633 C CA . ALA A 1 344 ? -14.522 7.122 18.437 1.00 62.94 344 ALA A CA 1
ATOM 2634 C C . ALA A 1 344 ? -15.251 6.099 17.585 1.00 62.94 344 ALA A C 1
ATOM 2636 O O . ALA A 1 344 ? -15.667 6.414 16.470 1.00 62.94 344 ALA A O 1
ATOM 2637 N N . ALA A 1 345 ? -15.323 4.857 18.057 1.00 50.38 345 ALA A N 1
ATOM 2638 C CA . ALA A 1 345 ? -16.303 3.949 17.507 1.00 50.38 345 ALA A CA 1
ATOM 2639 C C . ALA A 1 345 ? -17.626 4.682 17.684 1.00 50.38 345 ALA A C 1
ATOM 2641 O O . ALA A 1 345 ? -18.028 4.988 18.811 1.00 50.38 345 ALA A O 1
ATOM 2642 N N . SER A 1 346 ? -18.213 5.122 16.575 1.00 40.69 346 SER A N 1
ATOM 2643 C CA . SER A 1 346 ? -19.460 5.847 16.656 1.00 40.69 346 SER A CA 1
ATOM 2644 C C . SER A 1 346 ? -20.418 4.944 17.424 1.00 40.69 346 SER A C 1
ATOM 2646 O O . SER A 1 346 ? -20.523 3.747 17.152 1.00 40.69 346 SER A O 1
ATOM 2648 N N . SER A 1 347 ? -21.180 5.524 18.346 1.00 41.94 347 SER A N 1
ATOM 2649 C CA . SER A 1 347 ? -22.416 4.895 18.819 1.00 41.94 347 SER A CA 1
ATOM 2650 C C . SER A 1 347 ? -23.383 4.578 17.656 1.00 41.94 347 SER A C 1
ATOM 2652 O O . SER A 1 347 ? -24.419 3.959 17.870 1.00 41.94 347 SER A O 1
ATOM 2654 N N . ALA A 1 348 ? -23.017 4.966 16.426 1.00 35.75 348 ALA A N 1
ATOM 2655 C CA . ALA A 1 348 ? -23.668 4.716 15.152 1.00 35.75 348 ALA A CA 1
ATOM 2656 C C . ALA A 1 348 ? -22.810 3.947 14.114 1.00 35.75 348 ALA A C 1
ATOM 2658 O O . ALA A 1 348 ? -23.201 3.862 12.954 1.00 35.75 348 ALA A O 1
ATOM 2659 N N . ALA A 1 349 ? -21.682 3.337 14.484 1.00 44.00 349 ALA A N 1
ATOM 2660 C CA . ALA A 1 349 ? -21.139 2.217 13.727 1.00 44.00 349 ALA A CA 1
ATOM 2661 C C . ALA A 1 349 ? -21.693 1.019 14.463 1.00 44.00 349 ALA A C 1
ATOM 2663 O O . ALA A 1 349 ? -21.098 0.519 15.418 1.00 44.00 349 ALA A O 1
ATOM 2664 N N . ALA A 1 350 ? -22.893 0.608 14.059 1.00 48.94 350 ALA A N 1
ATOM 2665 C CA . ALA A 1 350 ? -23.371 -0.731 14.336 1.00 48.94 350 ALA A CA 1
ATOM 2666 C C . ALA A 1 350 ? -22.152 -1.656 14.200 1.00 48.94 350 ALA A C 1
ATOM 2668 O O . ALA A 1 350 ? -21.474 -1.604 13.178 1.00 48.94 350 ALA A O 1
ATOM 2669 N N . GLY A 1 351 ? -21.736 -2.341 15.267 1.00 58.22 351 GLY A N 1
ATOM 2670 C CA . GLY A 1 351 ? -20.497 -3.120 15.270 1.00 58.22 351 GLY A CA 1
ATOM 2671 C C . GLY A 1 351 ? -20.639 -4.328 14.349 1.00 58.22 351 GLY A C 1
ATOM 2672 O O . GLY A 1 351 ? -20.789 -5.446 14.831 1.00 58.22 351 GLY A O 1
ATOM 2673 N N . LEU A 1 352 ? -20.658 -4.096 13.032 1.00 73.38 352 LEU A N 1
ATOM 2674 C CA . LEU A 1 352 ? -21.040 -5.075 12.022 1.00 73.38 352 LEU A CA 1
ATOM 2675 C C . LEU A 1 352 ? -19.896 -6.051 11.732 1.00 73.38 352 LEU A C 1
ATOM 2677 O O . LEU A 1 352 ? -20.144 -7.132 11.216 1.00 73.38 352 LEU A O 1
ATOM 2681 N N . SER A 1 353 ? -18.656 -5.717 12.110 1.00 69.44 353 SER A N 1
ATOM 2682 C CA . SER A 1 353 ? -17.487 -6.598 11.955 1.00 69.44 353 SER A CA 1
ATOM 2683 C C . SER A 1 353 ? -17.587 -7.895 12.762 1.00 69.44 353 SER A C 1
ATOM 2685 O O . SER A 1 353 ? -16.917 -8.871 12.441 1.00 69.44 353 SER A O 1
ATOM 2687 N N . GLY A 1 354 ? -18.437 -7.930 13.795 1.00 75.12 354 GLY A N 1
ATOM 2688 C CA . GLY A 1 354 ? -18.711 -9.132 14.583 1.00 75.12 354 GLY A CA 1
ATOM 2689 C C . GLY A 1 354 ? -19.852 -10.003 14.052 1.00 75.12 354 GLY A C 1
ATOM 2690 O O . GLY A 1 354 ? -20.111 -11.050 14.642 1.00 75.12 354 GLY A O 1
ATOM 2691 N N . ILE A 1 355 ? -20.548 -9.587 12.989 1.00 85.56 355 ILE A N 1
ATOM 2692 C CA . ILE A 1 355 ? -21.703 -10.318 12.459 1.00 85.56 355 ILE A CA 1
ATOM 2693 C C . ILE A 1 355 ? -21.220 -11.573 11.740 1.00 85.56 355 ILE A C 1
ATOM 2695 O O . ILE A 1 355 ? -20.430 -11.499 10.806 1.00 85.56 355 ILE A O 1
ATOM 2699 N N . LYS A 1 356 ? -21.723 -12.733 12.161 1.00 86.06 356 LYS A N 1
ATOM 2700 C CA . LYS A 1 356 ? -21.492 -14.024 11.495 1.00 86.06 356 LYS A CA 1
ATOM 2701 C C . LYS A 1 356 ? -22.795 -14.693 11.071 1.00 86.06 356 LYS A C 1
ATOM 2703 O O . LYS A 1 356 ? -22.779 -15.693 10.361 1.00 86.06 356 LYS A O 1
ATOM 2708 N N . SER A 1 357 ? -23.923 -14.167 11.534 1.00 91.12 357 SER A N 1
ATOM 2709 C CA . SER A 1 357 ? -25.241 -14.759 11.363 1.00 91.12 357 SER A CA 1
ATOM 2710 C C . SER A 1 357 ? -26.332 -13.695 11.348 1.00 91.12 357 SER A C 1
ATOM 2712 O O . SER A 1 357 ? -26.144 -12.569 11.818 1.00 91.12 357 SER A O 1
ATOM 2714 N N . ARG A 1 358 ? -27.519 -14.077 10.866 1.00 94.06 358 ARG A N 1
ATOM 2715 C CA . ARG A 1 358 ? -28.703 -13.216 10.928 1.00 94.06 358 ARG A CA 1
ATOM 2716 C C . ARG A 1 358 ? -29.050 -12.816 12.364 1.00 94.06 358 ARG A C 1
ATOM 2718 O O . ARG A 1 358 ? -29.376 -11.660 12.599 1.00 94.06 358 ARG A O 1
ATOM 2725 N N . SER A 1 359 ? -28.901 -13.734 13.318 1.00 93.69 359 SER A N 1
ATOM 2726 C CA . SER A 1 359 ? -29.136 -13.458 14.738 1.00 93.69 359 SER A CA 1
ATOM 2727 C C . SER A 1 359 ? -28.210 -12.382 15.304 1.00 93.69 359 SER A C 1
ATOM 2729 O O . SER A 1 359 ? -28.666 -11.560 16.096 1.00 93.69 359 SER A O 1
ATOM 2731 N N . ASP A 1 360 ? -26.941 -12.343 14.882 1.00 89.25 360 ASP A N 1
ATOM 2732 C CA . ASP A 1 360 ? -26.011 -11.296 15.325 1.00 89.25 360 ASP A CA 1
ATOM 2733 C C . ASP A 1 360 ? -26.464 -9.924 14.817 1.00 89.25 360 ASP A C 1
ATOM 2735 O O . ASP A 1 360 ? -26.484 -8.949 15.568 1.00 89.25 360 ASP A O 1
ATOM 2739 N N . LEU A 1 361 ? -26.876 -9.856 13.546 1.00 92.56 361 LEU A N 1
ATOM 2740 C CA . LEU A 1 361 ? -27.388 -8.629 12.945 1.00 92.56 361 LEU A CA 1
ATOM 2741 C C . LEU A 1 361 ? -28.699 -8.177 13.600 1.00 92.56 361 LEU A C 1
ATOM 2743 O O . LEU A 1 361 ? -28.835 -7.002 13.930 1.00 92.56 361 LEU A O 1
ATOM 2747 N N . ASP A 1 362 ? -29.641 -9.087 13.840 1.00 92.12 362 ASP A N 1
ATOM 2748 C CA . ASP A 1 362 ? -30.910 -8.750 14.490 1.00 92.12 362 ASP A CA 1
ATOM 2749 C C . ASP A 1 362 ? -30.684 -8.235 15.924 1.00 92.12 362 ASP A C 1
ATOM 2751 O O . ASP A 1 362 ? -31.359 -7.298 16.353 1.00 92.12 362 ASP A O 1
ATOM 2755 N N . ALA A 1 363 ? -29.690 -8.765 16.649 1.00 83.50 363 ALA A N 1
ATOM 2756 C CA . ALA A 1 363 ? -29.295 -8.247 17.960 1.00 83.50 363 ALA A CA 1
ATOM 2757 C C . ALA A 1 363 ? -28.727 -6.820 17.872 1.00 83.50 363 ALA A C 1
ATOM 2759 O O . ALA A 1 363 ? -29.060 -5.965 18.696 1.00 83.50 363 ALA A O 1
ATOM 2760 N N . VAL A 1 364 ? -27.916 -6.536 16.847 1.00 83.19 364 VAL A N 1
ATOM 2761 C CA . VAL A 1 364 ? -27.401 -5.186 16.574 1.00 83.19 364 VAL A CA 1
ATOM 2762 C C . VAL A 1 364 ? -28.538 -4.224 16.207 1.00 83.19 364 VAL A C 1
ATOM 2764 O O . VAL A 1 364 ? -28.604 -3.122 16.753 1.00 83.19 364 VAL A O 1
ATOM 2767 N N . ILE A 1 365 ? -29.478 -4.640 15.353 1.00 86.94 365 ILE A N 1
ATOM 2768 C CA . ILE A 1 365 ? -30.674 -3.860 14.990 1.00 86.94 365 ILE A CA 1
ATOM 2769 C C . ILE A 1 365 ? -31.530 -3.576 16.232 1.00 86.94 365 ILE A C 1
ATOM 2771 O O . ILE A 1 365 ? -31.991 -2.450 16.426 1.00 86.94 365 ILE A O 1
ATOM 2775 N N . ALA A 1 366 ? -31.737 -4.573 17.095 1.00 83.69 366 ALA A N 1
ATOM 2776 C CA . ALA A 1 366 ? -32.513 -4.424 18.322 1.00 83.69 366 ALA A CA 1
ATOM 2777 C C . ALA A 1 366 ? -31.870 -3.424 19.296 1.00 83.69 366 ALA A C 1
ATOM 2779 O O . ALA A 1 366 ? -32.584 -2.605 19.874 1.00 83.69 366 ALA A O 1
ATOM 2780 N N . ALA A 1 367 ? -30.540 -3.460 19.430 1.00 77.12 367 ALA A N 1
ATOM 2781 C CA . ALA A 1 367 ? -29.764 -2.563 20.285 1.00 77.12 367 ALA A CA 1
ATOM 2782 C C . ALA A 1 367 ? -29.577 -1.144 19.709 1.00 77.12 367 ALA A C 1
ATOM 2784 O O . ALA A 1 367 ? -29.194 -0.234 20.444 1.00 77.12 367 ALA A O 1
ATOM 2785 N N . THR A 1 368 ? -29.845 -0.936 18.416 1.00 78.06 368 THR A N 1
ATOM 2786 C CA . THR A 1 368 ? -29.706 0.374 17.764 1.00 78.06 368 THR A CA 1
ATOM 2787 C C . THR A 1 368 ? -30.863 1.294 18.162 1.00 78.06 368 THR A C 1
ATOM 2789 O O . THR A 1 368 ? -32.031 0.989 17.913 1.00 78.06 368 THR A O 1
ATOM 2792 N N . THR A 1 369 ? -30.539 2.431 18.784 1.00 77.12 369 THR A N 1
ATOM 2793 C CA . THR A 1 369 ? -31.517 3.425 19.261 1.00 77.12 369 THR A CA 1
ATOM 2794 C C . THR A 1 369 ? -31.805 4.529 18.244 1.00 77.12 369 THR A C 1
ATOM 2796 O O . THR A 1 369 ? -32.893 5.102 18.271 1.00 77.12 369 THR A O 1
ATOM 2799 N N . ASP A 1 370 ? -30.874 4.806 17.325 1.00 79.50 370 ASP A N 1
ATOM 2800 C CA . ASP A 1 370 ? -31.096 5.738 16.217 1.00 79.50 370 ASP A CA 1
ATOM 2801 C C . ASP A 1 370 ? -32.075 5.131 15.200 1.00 79.50 370 ASP A C 1
ATOM 2803 O O . ASP A 1 370 ? -31.822 4.074 14.619 1.00 79.50 370 ASP A O 1
ATOM 2807 N N . ALA A 1 371 ? -33.215 5.792 14.995 1.00 81.25 371 ALA A N 1
ATOM 2808 C CA . ALA A 1 371 ? -34.289 5.272 14.154 1.00 81.25 371 ALA A CA 1
ATOM 2809 C C . ALA A 1 371 ? -33.899 5.174 12.668 1.00 81.25 371 ALA A C 1
ATOM 2811 O O . ALA A 1 371 ? -34.309 4.225 11.998 1.00 81.25 371 ALA A O 1
ATOM 2812 N N . ALA A 1 372 ? -33.103 6.118 12.154 1.00 80.50 372 ALA A N 1
ATOM 2813 C CA . ALA A 1 372 ? -32.693 6.136 10.752 1.00 80.50 372 ALA A CA 1
ATOM 2814 C C . ALA A 1 372 ? -31.666 5.033 10.466 1.00 80.50 372 ALA A C 1
ATOM 2816 O O . ALA A 1 372 ? -31.796 4.306 9.481 1.00 80.50 372 ALA A O 1
ATOM 2817 N N . LEU A 1 373 ? -30.694 4.851 11.361 1.00 82.88 373 LEU A N 1
ATOM 2818 C CA . LEU A 1 373 ? -29.722 3.767 11.294 1.00 82.88 373 LEU A CA 1
ATOM 2819 C C . LEU A 1 373 ? -30.389 2.408 11.487 1.00 82.88 373 LEU A C 1
ATOM 2821 O O . LEU A 1 373 ? -30.109 1.487 10.728 1.00 82.88 373 LEU A O 1
ATOM 2825 N N . LYS A 1 374 ? -31.311 2.272 12.444 1.00 86.75 374 LYS A N 1
ATOM 2826 C CA . LYS A 1 374 ? -32.054 1.024 12.658 1.00 86.75 374 LYS A CA 1
ATOM 2827 C C . LYS A 1 374 ? -32.833 0.604 11.412 1.00 86.75 374 LYS A C 1
ATOM 2829 O O . LYS A 1 374 ? -32.795 -0.570 11.036 1.00 86.75 374 LYS A O 1
ATOM 2834 N N . GLN A 1 375 ? -33.507 1.554 10.763 1.00 91.50 375 GLN A N 1
ATOM 2835 C CA . GLN A 1 375 ? -34.208 1.300 9.509 1.00 91.50 375 GLN A CA 1
ATOM 2836 C C . GLN A 1 375 ? -33.222 0.910 8.402 1.00 91.50 375 GLN A C 1
ATOM 2838 O O . GLN A 1 375 ? -33.406 -0.126 7.775 1.00 91.50 375 GLN A O 1
ATOM 2843 N N . ALA A 1 376 ? -32.124 1.652 8.230 1.00 91.62 376 ALA A N 1
ATOM 2844 C CA . ALA A 1 376 ? -31.118 1.348 7.213 1.00 91.62 376 ALA A CA 1
ATOM 2845 C C . ALA A 1 376 ? -30.446 -0.025 7.415 1.00 91.62 376 ALA A C 1
ATOM 2847 O O . ALA A 1 376 ? -30.223 -0.748 6.447 1.00 91.62 376 ALA A O 1
ATOM 2848 N N . LEU A 1 377 ? -30.154 -0.420 8.659 1.00 92.62 377 LEU A N 1
ATOM 2849 C CA . LEU A 1 377 ? -29.638 -1.754 8.987 1.00 92.62 377 LEU A CA 1
ATOM 2850 C C . LEU A 1 377 ? -30.646 -2.857 8.644 1.00 92.62 377 LEU A C 1
ATOM 2852 O O . LEU A 1 377 ? -30.248 -3.931 8.199 1.00 92.62 377 LEU A O 1
ATOM 2856 N N . THR A 1 378 ? -31.938 -2.588 8.839 1.00 94.81 378 THR A N 1
ATOM 2857 C CA . THR A 1 378 ? -33.023 -3.519 8.501 1.00 94.81 378 THR A CA 1
ATOM 2858 C C . THR A 1 378 ? -33.179 -3.647 6.985 1.00 94.81 378 THR A C 1
ATOM 2860 O O . THR A 1 378 ? -33.191 -4.762 6.466 1.00 94.81 378 THR A O 1
ATOM 2863 N N . ASP A 1 379 ? -33.224 -2.519 6.273 1.00 96.75 379 ASP A N 1
ATOM 2864 C CA . ASP A 1 379 ? -33.412 -2.453 4.818 1.00 96.75 379 ASP A CA 1
ATOM 2865 C C . ASP A 1 379 ? -32.232 -3.057 4.045 1.00 96.75 379 ASP A C 1
ATOM 2867 O O . ASP A 1 379 ? -32.404 -3.607 2.958 1.00 96.75 379 ASP A O 1
ATOM 2871 N N . HIS A 1 380 ? -31.023 -2.977 4.606 1.00 96.25 380 HIS A N 1
ATOM 2872 C CA . HIS A 1 380 ? -29.795 -3.483 3.991 1.00 96.25 380 HIS A CA 1
ATOM 2873 C C . HIS A 1 380 ? -29.258 -4.756 4.645 1.00 96.25 380 HIS A C 1
ATOM 2875 O O . HIS A 1 380 ? -28.086 -5.093 4.461 1.00 96.25 380 HIS A O 1
ATOM 2881 N N . ALA A 1 381 ? -30.093 -5.490 5.379 1.00 95.38 381 ALA A N 1
ATOM 2882 C CA . ALA A 1 381 ? -29.641 -6.634 6.157 1.00 95.38 381 ALA A CA 1
ATOM 2883 C C . ALA A 1 381 ? -28.955 -7.725 5.314 1.00 95.38 381 ALA A C 1
ATOM 2885 O O . ALA A 1 381 ? -27.917 -8.252 5.711 1.00 95.38 381 ALA A O 1
ATOM 2886 N N . ASP A 1 382 ? -29.469 -8.009 4.117 1.00 95.81 382 ASP A N 1
ATOM 2887 C CA . ASP A 1 382 ? -28.873 -9.004 3.216 1.00 95.81 382 ASP A CA 1
ATOM 2888 C C . ASP A 1 382 ? -27.510 -8.547 2.681 1.00 95.81 382 ASP A C 1
ATOM 2890 O O . ASP A 1 382 ? -26.567 -9.335 2.596 1.00 95.81 382 ASP A O 1
ATOM 2894 N N . ALA A 1 383 ? -27.371 -7.253 2.376 1.00 94.25 383 ALA A N 1
ATOM 2895 C CA . ALA A 1 383 ? -26.103 -6.677 1.941 1.00 94.25 383 ALA A CA 1
ATOM 2896 C C . ALA A 1 383 ? -25.057 -6.726 3.064 1.00 94.25 383 ALA A C 1
ATOM 2898 O O . ALA A 1 383 ? -23.894 -7.028 2.801 1.00 94.25 383 ALA A O 1
ATOM 2899 N N . ILE A 1 384 ? -25.475 -6.478 4.310 1.00 94.50 384 ILE A N 1
ATOM 2900 C CA . ILE A 1 384 ? -24.626 -6.586 5.501 1.00 94.50 384 ILE A CA 1
ATOM 2901 C C . ILE A 1 384 ? -24.156 -8.027 5.699 1.00 94.50 384 ILE A C 1
ATOM 2903 O O . ILE A 1 384 ? -22.965 -8.244 5.893 1.00 94.50 384 ILE A O 1
ATOM 2907 N N . LEU A 1 385 ? -25.054 -9.012 5.614 1.00 94.44 3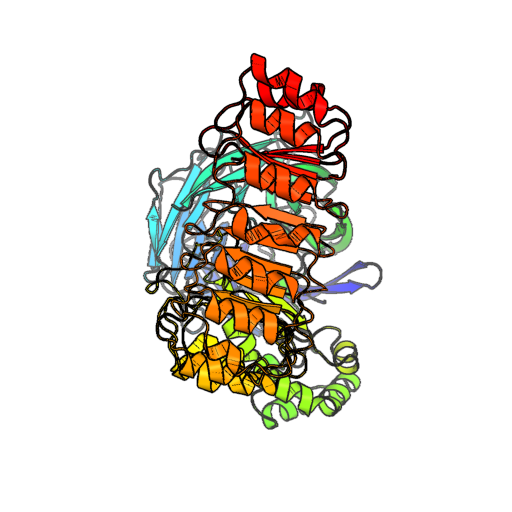85 LEU A N 1
ATOM 2908 C CA . LEU A 1 385 ? -24.692 -10.424 5.773 1.00 94.44 385 LEU A CA 1
ATOM 2909 C C . LEU A 1 385 ? -23.731 -10.889 4.674 1.00 94.44 385 LEU A C 1
ATOM 2911 O O . LEU A 1 385 ? -22.709 -11.500 4.976 1.00 94.44 385 LEU A O 1
ATOM 2915 N N . ALA A 1 386 ? -23.995 -10.525 3.417 1.00 92.94 386 ALA A N 1
ATOM 2916 C CA . ALA A 1 386 ? -23.108 -10.844 2.300 1.00 92.94 386 ALA A CA 1
ATOM 2917 C C . ALA A 1 386 ? -21.742 -10.137 2.402 1.00 92.94 386 ALA A C 1
ATOM 2919 O O . ALA A 1 386 ? -20.725 -10.645 1.928 1.00 92.94 386 ALA A O 1
ATOM 2920 N N . ALA A 1 387 ? -21.695 -8.931 2.970 1.00 92.81 387 ALA A N 1
ATOM 2921 C CA . ALA A 1 387 ? -20.449 -8.228 3.254 1.00 92.81 387 ALA A CA 1
ATOM 2922 C C . ALA A 1 387 ? -19.682 -8.908 4.398 1.00 92.81 387 ALA A C 1
ATOM 2924 O O . ALA A 1 387 ? -18.503 -9.212 4.240 1.00 92.81 387 ALA A O 1
ATOM 2925 N N . ALA A 1 388 ? -20.364 -9.247 5.491 1.00 91.69 388 ALA A N 1
ATOM 2926 C CA . ALA A 1 388 ? -19.787 -9.920 6.648 1.00 91.69 388 ALA A CA 1
ATOM 2927 C C . ALA A 1 388 ? -19.220 -11.311 6.316 1.00 91.69 388 ALA A C 1
ATOM 2929 O O . ALA A 1 388 ? -18.146 -11.658 6.796 1.00 91.69 388 ALA A O 1
ATOM 2930 N N . GLU A 1 389 ? -19.882 -12.078 5.446 1.00 92.25 389 GLU A N 1
ATOM 2931 C CA . GLU A 1 389 ? -19.375 -13.371 4.968 1.00 92.25 389 GLU A CA 1
ATOM 2932 C C . GLU A 1 389 ? -18.065 -13.217 4.177 1.00 92.25 389 GLU A C 1
ATOM 2934 O O . GLU A 1 389 ? -17.124 -13.988 4.356 1.00 92.25 389 GLU A O 1
ATOM 2939 N N . ARG A 1 390 ? -17.966 -12.187 3.329 1.00 93.12 390 ARG A N 1
ATOM 2940 C CA . ARG A 1 390 ? -16.783 -11.943 2.487 1.00 93.12 390 ARG A CA 1
ATOM 2941 C C . ARG A 1 390 ? -15.638 -11.266 3.233 1.00 93.12 390 ARG A C 1
ATOM 2943 O O . ARG A 1 390 ? -14.478 -11.463 2.869 1.00 93.12 390 ARG A O 1
ATOM 2950 N N . HIS A 1 391 ? -15.944 -10.464 4.247 1.00 92.56 391 HIS A N 1
ATOM 2951 C CA . HIS A 1 391 ? -14.987 -9.592 4.921 1.00 92.56 391 HIS A CA 1
ATOM 2952 C C . HIS A 1 391 ? -13.736 -10.327 5.450 1.00 92.56 391 HIS A C 1
ATOM 2954 O O . HIS A 1 391 ? -12.631 -9.886 5.121 1.00 92.56 391 HIS A O 1
ATOM 2960 N N . PRO A 1 392 ? -13.835 -11.500 6.115 1.00 91.88 392 PRO A N 1
ATOM 2961 C CA . PRO A 1 392 ? -12.655 -12.257 6.539 1.00 91.88 392 PRO A CA 1
ATOM 2962 C C . PRO A 1 392 ? -11.737 -12.675 5.381 1.00 91.88 392 PRO A C 1
ATOM 2964 O O . PRO A 1 392 ? -10.518 -12.733 5.542 1.00 91.88 392 PRO A O 1
ATOM 2967 N N . HIS A 1 393 ? -12.296 -12.954 4.197 1.00 96.75 393 HIS A N 1
ATOM 2968 C CA . HIS A 1 393 ? -11.505 -13.291 3.011 1.00 96.75 393 HIS A CA 1
ATOM 2969 C C . HIS A 1 393 ? -10.766 -12.065 2.468 1.00 96.75 393 HIS A C 1
ATOM 2971 O O . HIS A 1 393 ? -9.590 -12.168 2.117 1.00 96.75 393 HIS A O 1
ATOM 2977 N N . VAL A 1 394 ? -11.425 -10.902 2.446 1.00 95.81 394 VAL A N 1
ATOM 2978 C CA . VAL A 1 394 ? -10.810 -9.627 2.045 1.00 95.81 394 VAL A CA 1
ATOM 2979 C C . VAL A 1 394 ? -9.642 -9.283 2.971 1.00 95.81 394 VAL A C 1
ATOM 2981 O O . VAL A 1 394 ? -8.538 -9.017 2.492 1.00 95.81 394 VAL A O 1
ATOM 2984 N N . GLU A 1 395 ? -9.844 -9.363 4.287 1.00 93.31 395 GLU A N 1
ATOM 2985 C CA . GLU A 1 395 ? -8.792 -9.098 5.272 1.00 93.31 395 GLU A CA 1
ATOM 2986 C C . GLU A 1 395 ? -7.620 -10.078 5.156 1.00 93.31 395 GLU A C 1
ATOM 2988 O O . GLU A 1 395 ? -6.458 -9.661 5.183 1.00 93.31 395 GLU A O 1
ATOM 2993 N N . ALA A 1 396 ? -7.896 -11.376 4.981 1.00 94.38 396 ALA A N 1
ATOM 2994 C CA . ALA A 1 396 ? -6.861 -12.394 4.816 1.00 94.38 396 ALA A CA 1
ATOM 2995 C C . ALA A 1 396 ? -5.989 -12.131 3.576 1.00 94.38 396 ALA A C 1
ATOM 2997 O O . ALA A 1 396 ? -4.757 -12.242 3.640 1.00 94.38 396 ALA A O 1
ATOM 2998 N N . VAL A 1 397 ? -6.606 -11.734 2.458 1.00 97.44 397 VAL A N 1
ATOM 2999 C CA . VAL A 1 397 ? -5.899 -11.399 1.214 1.00 97.44 397 VAL A CA 1
ATOM 3000 C C . VAL A 1 397 ? -5.051 -10.142 1.392 1.00 97.44 397 VAL A C 1
ATOM 3002 O O . VAL A 1 397 ? -3.860 -10.177 1.077 1.00 97.44 397 VAL A O 1
ATOM 3005 N N . ILE A 1 398 ? -5.614 -9.066 1.954 1.00 93.50 398 ILE A N 1
ATOM 3006 C CA . ILE A 1 398 ? -4.886 -7.813 2.222 1.00 93.50 398 ILE A CA 1
ATOM 3007 C C . ILE A 1 398 ? -3.677 -8.080 3.120 1.00 93.50 398 ILE A C 1
ATOM 3009 O O . ILE A 1 398 ? -2.553 -7.723 2.762 1.00 93.50 398 ILE A O 1
ATOM 3013 N N . ARG A 1 399 ? -3.885 -8.774 4.245 1.00 92.19 399 ARG A N 1
ATOM 3014 C CA . ARG A 1 399 ? -2.826 -9.119 5.202 1.00 92.19 399 ARG A CA 1
ATOM 3015 C C . ARG A 1 399 ? -1.696 -9.897 4.528 1.00 92.19 399 ARG A C 1
ATOM 3017 O O . ARG A 1 399 ? -0.520 -9.617 4.761 1.00 92.19 399 ARG A O 1
ATOM 3024 N N . THR A 1 400 ? -2.041 -10.859 3.674 1.00 93.75 400 THR A N 1
ATOM 3025 C CA . THR A 1 400 ? -1.054 -11.680 2.959 1.00 93.75 400 THR A CA 1
ATOM 3026 C C . THR A 1 400 ? -0.267 -10.855 1.937 1.00 93.75 400 THR A C 1
ATOM 3028 O O . THR A 1 400 ? 0.961 -10.949 1.899 1.00 93.75 400 THR A O 1
ATOM 3031 N N . ILE A 1 401 ? -0.933 -10.000 1.150 1.00 91.31 401 ILE A N 1
ATOM 3032 C CA . ILE A 1 401 ? -0.267 -9.137 0.160 1.00 91.31 401 ILE A CA 1
ATOM 3033 C C . ILE A 1 401 ? 0.643 -8.104 0.839 1.00 91.31 401 ILE A C 1
ATOM 3035 O O . ILE A 1 401 ? 1.747 -7.857 0.355 1.00 91.31 401 ILE A O 1
ATOM 3039 N N . GLN A 1 402 ? 0.226 -7.529 1.968 1.00 87.38 402 GLN A N 1
ATOM 3040 C CA . GLN A 1 402 ? 1.041 -6.577 2.730 1.00 87.38 402 GLN A CA 1
ATOM 3041 C C . GLN A 1 402 ? 2.296 -7.230 3.325 1.00 87.38 402 GLN A C 1
ATOM 3043 O O . GLN A 1 402 ? 3.358 -6.612 3.343 1.00 87.38 402 GLN A O 1
ATOM 3048 N N . LYS A 1 403 ? 2.201 -8.492 3.770 1.00 84.38 403 LYS A N 1
ATOM 3049 C CA . LYS A 1 403 ? 3.341 -9.238 4.327 1.00 84.38 403 LYS A CA 1
ATOM 3050 C C . LYS A 1 403 ? 4.425 -9.541 3.287 1.00 84.38 403 LYS A C 1
ATOM 3052 O O . LYS A 1 403 ? 5.601 -9.593 3.640 1.00 84.38 403 LYS A O 1
ATOM 3057 N N . ALA A 1 404 ? 4.051 -9.741 2.024 1.00 84.94 404 ALA A N 1
ATOM 3058 C CA . ALA A 1 404 ? 4.989 -9.947 0.925 1.00 84.94 404 ALA A CA 1
ATOM 3059 C C . ALA A 1 404 ? 4.645 -9.002 -0.235 1.00 84.94 404 ALA A C 1
ATOM 3061 O O . ALA A 1 404 ? 3.881 -9.400 -1.107 1.00 84.94 404 ALA A O 1
ATOM 3062 N N . PRO A 1 405 ? 5.213 -7.784 -0.279 1.00 77.25 405 PRO A N 1
ATOM 3063 C CA . PRO A 1 405 ? 4.678 -6.648 -1.032 1.00 77.25 405 PRO A CA 1
ATOM 3064 C C . PRO A 1 405 ? 4.274 -6.957 -2.481 1.00 77.25 405 PRO A C 1
ATOM 3066 O O . PRO A 1 405 ? 5.118 -7.035 -3.377 1.00 77.25 405 PRO A O 1
ATOM 3069 N N . GLY A 1 406 ? 2.968 -7.127 -2.684 1.00 86.88 406 GLY A N 1
ATOM 3070 C CA . GLY A 1 406 ? 2.283 -6.993 -3.971 1.00 86.88 406 GLY A CA 1
ATOM 3071 C C . GLY A 1 406 ? 1.497 -5.680 -4.022 1.00 86.88 406 GLY A C 1
ATOM 3072 O O . GLY A 1 406 ? 1.759 -4.761 -3.245 1.00 86.88 406 GLY A O 1
ATOM 3073 N N . SER A 1 407 ? 0.508 -5.582 -4.907 1.00 91.38 407 SER A N 1
ATOM 3074 C CA . SER A 1 407 ? -0.412 -4.441 -4.961 1.00 91.38 407 SER A CA 1
ATOM 3075 C C . SER A 1 407 ? -1.870 -4.888 -5.006 1.00 91.38 407 SER A C 1
ATOM 3077 O O . SER A 1 407 ? -2.192 -5.993 -5.443 1.00 91.38 407 SER A O 1
ATOM 3079 N N . PHE A 1 408 ? -2.759 -4.025 -4.523 1.00 95.31 408 PHE A N 1
ATOM 3080 C CA . PHE A 1 408 ? -4.200 -4.236 -4.560 1.00 95.31 408 PHE A CA 1
ATOM 3081 C C . PHE A 1 408 ? -4.940 -2.896 -4.577 1.00 95.31 408 PHE A C 1
ATOM 3083 O O . PHE A 1 408 ? -4.384 -1.862 -4.201 1.00 95.31 408 PHE A O 1
ATOM 3090 N N . THR A 1 409 ? -6.202 -2.924 -4.993 1.00 93.56 409 THR A N 1
ATOM 3091 C CA . THR A 1 409 ? -7.111 -1.775 -4.942 1.00 93.56 409 THR A CA 1
ATOM 3092 C C . THR A 1 409 ? -8.331 -2.138 -4.116 1.00 93.56 409 THR A C 1
ATOM 3094 O O . THR A 1 409 ? -9.011 -3.120 -4.421 1.00 93.56 409 THR A O 1
ATOM 3097 N N . THR A 1 410 ? -8.598 -1.341 -3.083 1.00 89.50 410 THR A N 1
ATOM 3098 C CA . THR A 1 410 ? -9.798 -1.447 -2.254 1.00 89.50 410 THR A CA 1
ATOM 3099 C C . THR A 1 410 ? -10.873 -0.487 -2.737 1.00 89.50 410 THR A C 1
ATOM 3101 O O . THR A 1 410 ? -10.585 0.624 -3.183 1.00 89.50 410 THR A O 1
ATOM 3104 N N . ILE A 1 411 ? -12.125 -0.912 -2.613 1.00 92.19 411 ILE A N 1
ATOM 3105 C CA . ILE A 1 411 ? -13.297 -0.042 -2.697 1.00 92.19 411 ILE A CA 1
ATOM 3106 C C . ILE A 1 411 ? -14.216 -0.360 -1.524 1.00 92.19 411 ILE A C 1
ATOM 3108 O O . ILE A 1 411 ? -14.302 -1.518 -1.113 1.00 92.19 411 ILE A O 1
ATOM 3112 N N . ASN A 1 412 ? -14.931 0.642 -1.027 1.00 91.12 412 ASN A N 1
ATOM 3113 C CA . ASN A 1 412 ? -15.998 0.421 -0.068 1.00 91.12 412 ASN A CA 1
ATOM 3114 C C . ASN A 1 412 ? -17.340 0.370 -0.808 1.00 91.12 412 ASN A C 1
ATOM 3116 O O . ASN A 1 412 ? -17.654 1.261 -1.595 1.00 91.12 412 ASN A O 1
ATOM 3120 N N . THR A 1 413 ? -18.106 -0.698 -0.590 1.00 93.06 413 THR A N 1
ATOM 3121 C CA . THR A 1 413 ? -19.390 -0.943 -1.272 1.00 93.06 413 THR A CA 1
ATOM 3122 C C . THR A 1 413 ? -20.605 -0.733 -0.366 1.00 93.06 413 THR A C 1
ATOM 3124 O O . THR A 1 413 ? -21.669 -1.297 -0.625 1.00 93.06 413 THR A O 1
ATOM 3127 N N . THR A 1 414 ? -20.459 0.057 0.705 1.00 91.75 414 THR A N 1
ATOM 3128 C CA . THR A 1 414 ? -21.558 0.351 1.637 1.00 91.75 414 THR A CA 1
ATOM 3129 C C . THR A 1 414 ? -22.729 0.982 0.872 1.00 91.75 414 THR A C 1
ATOM 3131 O O . THR A 1 414 ? -22.518 1.954 0.145 1.00 91.75 414 THR A O 1
ATOM 3134 N N . PRO A 1 415 ? -23.970 0.478 1.023 1.00 94.00 415 PRO A N 1
ATOM 3135 C CA . PRO A 1 415 ? -25.144 1.114 0.432 1.00 94.00 415 PRO A CA 1
ATOM 3136 C C . PRO A 1 415 ? -25.266 2.582 0.859 1.00 94.00 415 PRO A C 1
ATOM 3138 O O . PRO A 1 415 ? -25.160 2.880 2.044 1.00 94.00 415 PRO A O 1
ATOM 3141 N N . GLU A 1 416 ? -25.542 3.499 -0.073 1.00 89.69 416 GLU A N 1
ATOM 3142 C CA . GLU A 1 416 ? -25.555 4.950 0.207 1.00 89.69 416 GLU A CA 1
ATOM 3143 C C . GLU A 1 416 ? -26.507 5.357 1.342 1.00 89.69 416 GLU A C 1
ATOM 3145 O O . GLU A 1 416 ? -26.176 6.211 2.164 1.00 89.69 416 GLU A O 1
ATOM 3150 N N . ALA A 1 417 ? -27.679 4.722 1.444 1.00 88.31 417 ALA A N 1
ATOM 3151 C CA . ALA A 1 417 ? -28.604 4.990 2.544 1.00 88.31 417 ALA A CA 1
ATOM 3152 C C . ALA A 1 417 ? -28.029 4.546 3.901 1.00 88.31 417 ALA A C 1
ATOM 3154 O O . ALA A 1 417 ? -28.162 5.273 4.886 1.00 88.31 417 ALA A O 1
ATOM 3155 N N . LEU A 1 418 ? -27.321 3.411 3.941 1.00 86.88 418 LEU A N 1
ATOM 3156 C CA . LEU A 1 418 ? -26.616 2.945 5.134 1.00 86.88 418 LEU A CA 1
ATOM 3157 C C . LEU A 1 418 ? -25.404 3.827 5.454 1.00 86.88 418 LEU A C 1
ATOM 3159 O O . LEU A 1 418 ? -25.218 4.184 6.611 1.00 86.88 418 LEU A O 1
ATOM 3163 N N . LYS A 1 419 ? -24.639 4.251 4.444 1.00 82.69 419 LYS A N 1
ATOM 3164 C CA . LYS A 1 419 ? -23.516 5.189 4.581 1.00 82.69 419 LYS A CA 1
ATOM 3165 C C . LYS A 1 419 ? -23.970 6.511 5.196 1.00 82.69 419 LYS A C 1
ATOM 3167 O O . LYS A 1 419 ? -23.375 7.001 6.153 1.00 82.69 419 LYS A O 1
ATOM 3172 N N . LYS A 1 420 ? -25.071 7.069 4.686 1.00 80.31 420 LYS A N 1
ATOM 3173 C CA . LYS A 1 420 ? -25.685 8.293 5.210 1.00 80.31 420 LYS A CA 1
ATOM 3174 C C . LYS A 1 420 ? -26.161 8.118 6.652 1.00 80.31 420 LYS A C 1
ATOM 3176 O O . LYS A 1 420 ? -25.919 9.000 7.468 1.00 80.31 420 LYS A O 1
ATOM 3181 N N . ALA A 1 421 ? -26.820 7.001 6.964 1.00 77.19 421 ALA A N 1
ATOM 3182 C CA . ALA A 1 421 ? -27.352 6.739 8.300 1.00 77.19 421 ALA A CA 1
ATOM 3183 C C . ALA A 1 421 ? -26.257 6.422 9.338 1.00 77.19 421 ALA A C 1
ATOM 3185 O O . ALA A 1 421 ? -26.382 6.810 10.495 1.00 77.19 421 ALA A O 1
ATOM 3186 N N . ALA A 1 422 ? -25.174 5.759 8.928 1.00 69.31 422 ALA A N 1
ATOM 3187 C CA . ALA A 1 422 ? -24.025 5.430 9.775 1.00 69.31 422 ALA A CA 1
ATOM 3188 C C . ALA A 1 422 ? -22.997 6.575 9.885 1.00 69.31 422 ALA A C 1
ATOM 3190 O O . ALA A 1 422 ? -22.053 6.491 10.670 1.00 69.31 422 ALA A O 1
ATOM 3191 N N . GLY A 1 423 ? -23.170 7.650 9.105 1.00 68.81 423 GLY A N 1
ATOM 3192 C CA . GLY A 1 423 ? -22.269 8.803 9.093 1.00 68.81 423 GLY A CA 1
ATOM 3193 C C . GLY A 1 423 ? -20.942 8.562 8.365 1.00 68.81 423 GLY A C 1
ATOM 3194 O O . GLY A 1 423 ? -19.970 9.268 8.631 1.00 68.81 423 GLY A O 1
ATOM 3195 N N . GLY A 1 424 ? -20.880 7.582 7.460 1.00 72.38 424 GLY A N 1
ATOM 3196 C CA . GLY A 1 424 ? -19.665 7.237 6.728 1.00 72.38 424 GLY A CA 1
ATOM 3197 C C . GLY A 1 424 ? -19.651 5.814 6.178 1.00 72.38 424 GLY A C 1
ATOM 3198 O O . GLY A 1 424 ? -20.626 5.070 6.277 1.00 72.38 424 GLY A O 1
ATOM 3199 N N . ASP A 1 425 ? -18.527 5.459 5.558 1.00 76.31 425 ASP A N 1
ATOM 3200 C CA . ASP A 1 425 ? -18.276 4.114 5.042 1.00 76.31 425 ASP A CA 1
ATOM 3201 C C . ASP A 1 425 ? -18.128 3.096 6.181 1.00 76.31 425 ASP A C 1
ATOM 3203 O O . ASP A 1 425 ? -17.616 3.411 7.255 1.00 76.31 425 ASP A O 1
ATOM 3207 N N . ILE A 1 426 ? -18.543 1.851 5.936 1.00 79.44 426 ILE A N 1
ATOM 3208 C CA . ILE A 1 426 ? -18.435 0.764 6.911 1.00 79.44 426 ILE A CA 1
ATOM 3209 C C . ILE A 1 426 ? -17.453 -0.290 6.393 1.00 79.44 426 ILE A C 1
ATOM 3211 O O . ILE A 1 426 ? -17.641 -0.852 5.314 1.00 79.44 426 ILE A O 1
ATOM 3215 N N . ALA A 1 427 ? -16.432 -0.606 7.192 1.00 79.81 427 ALA A N 1
ATOM 3216 C CA . ALA A 1 427 ? -15.303 -1.451 6.787 1.00 79.81 427 ALA A CA 1
ATOM 3217 C C . ALA A 1 427 ? -15.685 -2.871 6.322 1.00 79.81 427 ALA A C 1
ATOM 3219 O O . ALA A 1 427 ? -15.018 -3.428 5.456 1.00 79.81 427 ALA A O 1
ATOM 3220 N N . ILE A 1 428 ? -16.780 -3.463 6.821 1.00 87.00 428 ILE A N 1
ATOM 3221 C CA . ILE A 1 428 ? -17.198 -4.804 6.364 1.00 87.00 428 ILE A CA 1
ATOM 3222 C C . ILE A 1 428 ? -17.544 -4.849 4.868 1.00 87.00 428 ILE A C 1
ATOM 3224 O O . ILE A 1 428 ? -17.508 -5.915 4.261 1.00 87.00 428 ILE A O 1
ATOM 3228 N N . PHE A 1 429 ? -17.866 -3.696 4.272 1.00 91.88 429 PHE A N 1
ATOM 3229 C CA . PHE A 1 429 ? -18.145 -3.552 2.845 1.00 91.88 429 PHE A CA 1
ATOM 3230 C C . PHE A 1 429 ? -16.898 -3.252 2.009 1.00 91.88 429 PHE A C 1
ATOM 3232 O O . PHE A 1 429 ? -17.022 -3.094 0.786 1.00 91.88 429 PHE A O 1
ATOM 3239 N N . ASP A 1 430 ? -15.720 -3.160 2.630 1.00 89.69 430 ASP A N 1
ATOM 3240 C CA . ASP A 1 430 ? -14.465 -3.088 1.899 1.00 89.69 430 ASP A CA 1
ATOM 3241 C C . ASP A 1 430 ? -14.277 -4.369 1.091 1.00 89.69 430 ASP A C 1
ATOM 3243 O O . ASP A 1 430 ? -14.460 -5.492 1.566 1.00 89.69 430 ASP A O 1
ATOM 3247 N N . THR A 1 431 ? -13.916 -4.200 -0.172 1.00 95.69 431 THR A N 1
ATOM 3248 C CA . THR A 1 431 ? -13.666 -5.307 -1.081 1.00 95.69 431 THR A CA 1
ATOM 3249 C C . THR A 1 431 ? -12.568 -4.958 -2.076 1.00 95.69 431 THR A C 1
ATOM 3251 O O . THR A 1 431 ? -12.106 -3.817 -2.131 1.00 95.69 431 THR A O 1
ATOM 3254 N N . LEU A 1 432 ? -12.119 -5.946 -2.851 1.00 97.38 432 LEU A N 1
ATOM 3255 C CA . LEU A 1 432 ? -11.015 -5.788 -3.797 1.00 97.38 432 LEU A CA 1
ATOM 3256 C C . LEU A 1 432 ? -11.526 -5.834 -5.233 1.00 97.38 432 LEU A C 1
ATOM 3258 O O . LEU A 1 432 ? -12.328 -6.699 -5.586 1.00 97.38 432 LEU A O 1
ATOM 3262 N N . THR A 1 433 ? -11.028 -4.929 -6.071 1.00 97.62 433 THR A N 1
ATOM 3263 C CA . THR A 1 433 ? -11.298 -4.933 -7.521 1.00 97.62 433 THR A CA 1
ATOM 3264 C C . THR A 1 433 ? -10.095 -5.391 -8.328 1.00 97.62 433 THR A C 1
ATOM 3266 O O . THR A 1 433 ? -10.253 -5.974 -9.399 1.00 97.62 433 THR A O 1
ATOM 3269 N N . GLN A 1 434 ? -8.886 -5.158 -7.821 1.00 98.12 434 GLN A N 1
ATOM 3270 C CA . GLN A 1 434 ? -7.649 -5.514 -8.501 1.00 98.12 434 GLN A CA 1
ATOM 3271 C C . GLN A 1 434 ? -6.632 -6.047 -7.507 1.00 98.12 434 GLN A C 1
ATOM 3273 O O . GLN A 1 434 ? -6.489 -5.496 -6.413 1.00 98.12 434 GLN A O 1
ATOM 3278 N N . ILE A 1 435 ? -5.898 -7.080 -7.915 1.00 97.62 435 ILE A N 1
ATOM 3279 C CA . ILE A 1 435 ? -4.740 -7.594 -7.185 1.00 97.62 435 ILE A CA 1
ATOM 3280 C C . ILE A 1 435 ? -3.596 -7.926 -8.139 1.00 97.62 435 ILE A C 1
ATOM 3282 O O . ILE A 1 435 ? -3.800 -8.389 -9.263 1.00 97.62 435 ILE A O 1
ATOM 3286 N N . SER A 1 436 ? -2.378 -7.758 -7.642 1.00 96.31 436 SER A N 1
ATOM 3287 C CA . SER A 1 436 ? -1.163 -8.264 -8.261 1.00 96.31 436 SER A CA 1
ATOM 3288 C C . SER A 1 436 ? -0.234 -8.804 -7.188 1.00 96.31 436 SER A C 1
ATOM 3290 O O . SER A 1 436 ? 0.187 -8.071 -6.293 1.00 96.31 436 SER A O 1
ATOM 3292 N N . THR A 1 437 ? 0.137 -10.074 -7.307 1.00 95.31 437 THR A N 1
ATOM 3293 C CA . THR A 1 437 ? 1.095 -10.704 -6.396 1.00 95.31 437 THR A CA 1
ATOM 3294 C C . THR A 1 437 ? 2.547 -10.544 -6.845 1.00 95.31 437 THR A C 1
ATOM 3296 O O . THR A 1 437 ? 3.447 -10.991 -6.141 1.00 95.31 437 THR A O 1
ATOM 3299 N N . ASN A 1 438 ? 2.826 -9.879 -7.971 1.00 89.94 438 ASN A N 1
ATOM 3300 C CA . ASN A 1 438 ? 4.195 -9.560 -8.388 1.00 89.94 438 ASN A CA 1
ATOM 3301 C C . ASN A 1 438 ? 4.972 -8.829 -7.289 1.00 89.94 438 ASN A C 1
ATOM 3303 O O . ASN A 1 438 ? 4.396 -8.107 -6.476 1.00 89.94 438 ASN A O 1
ATOM 3307 N N . ILE A 1 439 ? 6.293 -8.994 -7.283 1.00 85.12 439 ILE A N 1
ATOM 3308 C CA . ILE A 1 439 ? 7.165 -8.235 -6.385 1.00 85.12 439 ILE A CA 1
ATOM 3309 C C . ILE A 1 439 ? 7.037 -6.748 -6.729 1.00 85.12 439 ILE A C 1
ATOM 3311 O O . ILE A 1 439 ? 7.328 -6.335 -7.854 1.00 85.12 439 ILE A O 1
ATOM 3315 N N . LEU A 1 440 ? 6.593 -5.941 -5.766 1.00 79.88 440 LEU A N 1
ATOM 3316 C CA . LEU A 1 440 ? 6.466 -4.498 -5.941 1.00 79.88 440 LEU A CA 1
ATOM 3317 C C . LEU A 1 440 ? 7.840 -3.875 -6.241 1.00 79.88 440 LEU A C 1
ATOM 3319 O O . LEU A 1 440 ? 8.771 -4.003 -5.450 1.00 79.88 440 LEU A O 1
ATOM 3323 N N . GLY A 1 441 ? 7.972 -3.219 -7.398 1.00 75.69 441 GLY A N 1
ATOM 3324 C CA . GLY A 1 441 ? 9.250 -2.671 -7.875 1.00 75.69 441 GLY A CA 1
ATOM 3325 C C . GLY A 1 441 ? 10.241 -3.713 -8.417 1.00 75.69 441 GLY A C 1
ATOM 3326 O O . GLY A 1 441 ? 11.361 -3.349 -8.774 1.00 75.69 441 GLY A O 1
ATOM 3327 N N . GLY A 1 442 ? 9.847 -4.988 -8.496 1.00 72.75 442 GLY A N 1
ATOM 3328 C CA . GLY A 1 442 ? 10.654 -6.058 -9.080 1.00 72.75 442 GLY A CA 1
ATOM 3329 C C . GLY A 1 442 ? 10.772 -5.952 -10.603 1.00 72.75 442 GLY A C 1
ATOM 3330 O O . GLY A 1 442 ? 9.914 -5.390 -11.290 1.00 72.75 442 GLY A O 1
ATOM 3331 N N . LYS A 1 443 ? 11.850 -6.515 -11.152 1.00 76.00 443 LYS A N 1
ATOM 3332 C CA . LYS A 1 443 ? 12.062 -6.663 -12.597 1.00 76.00 443 LYS A CA 1
ATOM 3333 C C . LYS A 1 443 ? 11.176 -7.778 -13.164 1.00 76.00 443 LYS A C 1
ATOM 3335 O O . LYS A 1 443 ? 10.671 -8.628 -12.441 1.00 76.00 443 LYS A O 1
ATOM 3340 N N . ALA A 1 444 ? 11.048 -7.836 -14.491 1.00 65.88 444 ALA A N 1
ATOM 3341 C CA . ALA A 1 444 ? 10.162 -8.768 -15.209 1.00 65.88 444 ALA A CA 1
ATOM 3342 C C . ALA A 1 444 ? 10.433 -10.281 -15.002 1.00 65.88 444 ALA A C 1
ATOM 3344 O O . ALA A 1 444 ? 9.655 -11.108 -15.484 1.00 65.88 444 ALA A O 1
ATOM 3345 N N . HIS A 1 445 ? 11.535 -10.643 -14.337 1.00 70.44 445 HIS A N 1
ATOM 3346 C CA . HIS A 1 445 ? 11.915 -12.023 -14.012 1.00 70.44 445 HIS A CA 1
ATOM 3347 C C . HIS A 1 445 ? 12.042 -12.275 -12.506 1.00 70.44 445 HIS A C 1
ATOM 3349 O O . HIS A 1 445 ? 12.315 -13.408 -12.102 1.00 70.44 445 HIS A O 1
ATOM 3355 N N . ASP A 1 446 ? 11.851 -11.241 -11.687 1.00 82.56 446 ASP A N 1
ATOM 3356 C CA . ASP A 1 446 ? 11.955 -11.366 -10.244 1.00 82.56 446 ASP A CA 1
ATOM 3357 C C . ASP A 1 446 ? 10.728 -12.115 -9.736 1.00 82.56 446 ASP A C 1
ATOM 3359 O O . ASP A 1 446 ? 9.589 -11.730 -9.990 1.00 82.56 446 ASP A O 1
ATOM 3363 N N . HIS A 1 447 ? 10.973 -13.196 -9.011 1.00 85.75 447 HIS A N 1
ATOM 3364 C CA . HIS A 1 447 ? 9.943 -14.004 -8.382 1.00 85.75 447 HIS A CA 1
ATOM 3365 C C . HIS A 1 447 ? 10.397 -14.396 -6.983 1.00 85.75 447 HIS A C 1
ATOM 3367 O O . HIS A 1 447 ? 11.593 -14.424 -6.675 1.00 85.75 447 HIS A O 1
ATOM 3373 N N . ARG A 1 448 ? 9.425 -14.674 -6.115 1.00 88.75 448 ARG A N 1
ATOM 3374 C CA . ARG A 1 448 ? 9.704 -15.136 -4.755 1.00 88.75 448 ARG A CA 1
ATOM 3375 C C . ARG A 1 448 ? 10.246 -16.560 -4.808 1.00 88.75 448 ARG A C 1
ATOM 3377 O O . ARG A 1 448 ? 9.873 -17.346 -5.680 1.00 88.75 448 ARG A O 1
ATOM 3384 N N . LYS A 1 449 ? 11.130 -16.889 -3.868 1.00 88.62 449 LYS A N 1
ATOM 3385 C CA . LYS A 1 449 ? 11.544 -18.275 -3.645 1.00 88.62 449 LYS A CA 1
ATOM 3386 C C . LYS A 1 449 ? 10.369 -19.052 -3.065 1.00 88.62 449 LYS A C 1
ATOM 3388 O O . LYS A 1 449 ? 9.700 -18.546 -2.172 1.00 88.62 449 LYS A O 1
ATOM 3393 N N . GLU A 1 450 ? 10.188 -20.297 -3.496 1.00 88.38 450 GLU A N 1
ATOM 3394 C CA . GLU A 1 450 ? 9.083 -21.162 -3.050 1.00 88.38 450 GLU A CA 1
ATOM 3395 C C . GLU A 1 450 ? 8.977 -21.285 -1.525 1.00 88.38 450 GLU A C 1
ATOM 3397 O O . GLU A 1 450 ? 7.885 -21.196 -0.976 1.00 88.38 450 GLU A O 1
ATOM 3402 N N . SER A 1 451 ? 10.104 -21.415 -0.822 1.00 87.00 451 SER A N 1
ATOM 3403 C CA . SER A 1 451 ? 10.138 -21.517 0.644 1.00 87.00 451 SER A CA 1
ATOM 3404 C C . SER A 1 451 ? 9.732 -20.234 1.380 1.00 87.00 451 SER A C 1
ATOM 3406 O O . SER A 1 451 ? 9.519 -20.263 2.588 1.00 87.00 451 SER A O 1
ATOM 3408 N N . GLU A 1 452 ? 9.683 -19.102 0.679 1.00 86.88 452 GLU A N 1
ATOM 3409 C CA . GLU A 1 452 ? 9.444 -17.763 1.230 1.00 86.88 452 GLU A CA 1
ATOM 3410 C C . GLU A 1 452 ? 8.161 -17.127 0.666 1.00 86.88 452 GLU A C 1
ATOM 3412 O O . GLU A 1 452 ? 7.801 -16.016 1.055 1.00 86.88 452 GLU A O 1
ATOM 3417 N N . ASP A 1 453 ? 7.473 -17.808 -0.254 1.00 92.44 453 ASP A N 1
ATOM 3418 C CA . ASP A 1 453 ? 6.307 -17.283 -0.954 1.00 92.44 453 ASP A CA 1
ATOM 3419 C C . ASP A 1 453 ? 5.018 -17.561 -0.165 1.00 92.44 453 ASP A C 1
ATOM 3421 O O . ASP A 1 453 ? 4.620 -18.720 -0.014 1.00 92.44 453 ASP A O 1
ATOM 3425 N N . PRO A 1 454 ? 4.334 -16.530 0.367 1.00 92.75 454 PRO A N 1
ATOM 3426 C CA . PRO A 1 454 ? 3.130 -16.745 1.158 1.00 92.75 454 PRO A CA 1
ATOM 3427 C C . PRO A 1 454 ? 1.886 -17.009 0.299 1.00 92.75 454 PRO A C 1
ATOM 3429 O O . PRO A 1 454 ? 0.830 -17.319 0.854 1.00 92.75 454 PRO A O 1
ATOM 3432 N N . TYR A 1 455 ? 1.971 -16.878 -1.030 1.00 95.81 455 TYR A N 1
ATOM 3433 C CA . TYR A 1 455 ? 0.845 -17.122 -1.928 1.00 95.81 455 TYR A CA 1
ATOM 3434 C C . TYR A 1 455 ? 0.684 -18.622 -2.182 1.00 95.81 455 TYR A C 1
ATOM 3436 O O . TYR A 1 455 ? 1.233 -19.196 -3.120 1.00 95.81 455 TYR A O 1
ATOM 3444 N N . ASN A 1 456 ? -0.075 -19.268 -1.302 1.00 95.56 456 ASN A N 1
ATOM 3445 C CA . ASN A 1 456 ? -0.328 -20.706 -1.312 1.00 95.56 456 ASN A CA 1
ATOM 3446 C C . ASN A 1 456 ? -1.791 -21.036 -1.680 1.00 95.56 456 ASN A C 1
ATOM 3448 O O . ASN A 1 456 ? -2.580 -20.153 -2.020 1.00 95.56 456 ASN A O 1
ATOM 3452 N N . ALA A 1 457 ? -2.167 -22.316 -1.582 1.00 97.31 457 ALA A N 1
ATOM 3453 C CA . ALA A 1 457 ? -3.535 -22.778 -1.831 1.00 97.31 457 ALA A CA 1
ATOM 3454 C C . ALA A 1 457 ? -4.595 -22.000 -1.032 1.00 97.31 457 ALA A C 1
ATOM 3456 O O . ALA A 1 457 ? -5.626 -21.629 -1.584 1.00 97.31 457 ALA A O 1
ATOM 3457 N N . ALA A 1 458 ? -4.337 -21.723 0.252 1.00 97.56 458 ALA A N 1
ATOM 3458 C CA . ALA A 1 458 ? -5.282 -21.018 1.116 1.00 97.56 458 ALA A CA 1
ATOM 3459 C C . ALA A 1 458 ? -5.469 -19.560 0.677 1.00 97.56 458 ALA A C 1
ATOM 3461 O O . ALA A 1 458 ? -6.593 -19.065 0.648 1.00 97.56 458 ALA A O 1
ATOM 3462 N N . PHE A 1 459 ? -4.387 -18.889 0.271 1.00 98.06 459 PHE A N 1
ATOM 3463 C CA . PHE A 1 459 ? -4.472 -17.547 -0.303 1.00 98.06 459 PHE A CA 1
ATOM 3464 C C . PHE A 1 459 ? -5.378 -17.523 -1.542 1.00 98.06 459 PHE A C 1
ATOM 3466 O O . PHE A 1 459 ? -6.278 -16.690 -1.624 1.00 98.06 459 PHE A O 1
ATOM 3473 N N . ILE A 1 460 ? -5.185 -18.462 -2.476 1.00 98.31 460 ILE A N 1
ATOM 3474 C CA . ILE A 1 460 ? -5.995 -18.544 -3.701 1.00 98.31 460 ILE A CA 1
ATOM 3475 C C . ILE A 1 460 ? -7.448 -18.934 -3.389 1.00 98.31 460 ILE A C 1
ATOM 3477 O O . ILE A 1 460 ? -8.362 -18.413 -4.025 1.00 98.31 460 ILE A O 1
ATOM 3481 N N . GLU A 1 461 ? -7.688 -19.776 -2.379 1.00 98.25 461 GLU A N 1
ATOM 3482 C CA . GLU A 1 461 ? -9.048 -20.057 -1.911 1.00 98.25 461 GLU A CA 1
ATOM 3483 C C . GLU A 1 461 ? -9.734 -18.774 -1.435 1.00 98.25 461 GLU A C 1
ATOM 3485 O O . GLU A 1 461 ? -10.834 -18.486 -1.900 1.00 98.25 461 GLU A O 1
ATOM 3490 N N . HIS A 1 462 ? -9.083 -17.956 -0.594 1.00 98.38 462 HIS A N 1
ATOM 3491 C CA . HIS A 1 462 ? -9.649 -16.671 -0.168 1.00 98.38 462 HIS A CA 1
ATOM 3492 C C . HIS A 1 462 ? -9.950 -15.743 -1.349 1.00 98.38 462 HIS A C 1
ATOM 3494 O O . HIS A 1 462 ? -11.005 -15.111 -1.344 1.00 98.38 462 HIS A O 1
ATOM 3500 N N . LEU A 1 463 ? -9.085 -15.699 -2.373 1.00 97.88 463 LEU A N 1
ATOM 3501 C CA . LEU A 1 463 ? -9.356 -14.925 -3.588 1.00 97.88 463 LEU A CA 1
ATOM 3502 C C . LEU A 1 463 ? -10.692 -15.308 -4.218 1.00 97.88 463 LEU A C 1
ATOM 3504 O O . LEU A 1 463 ? -11.459 -14.418 -4.571 1.00 97.88 463 LEU A O 1
ATOM 3508 N N . GLY A 1 464 ? -10.994 -16.605 -4.305 1.00 97.56 464 G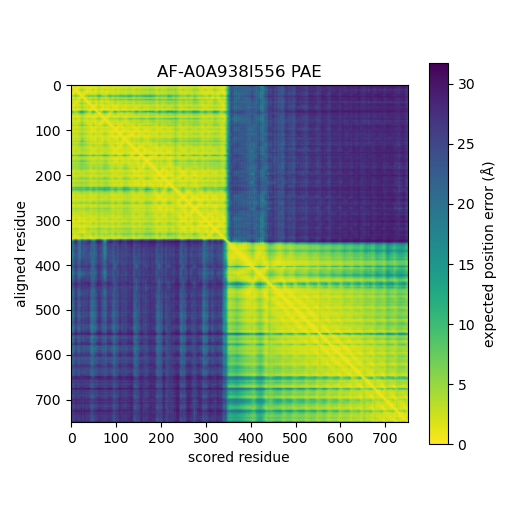LY A N 1
ATOM 3509 C CA . GLY A 1 464 ? -12.216 -17.120 -4.924 1.00 97.56 464 GLY A CA 1
ATOM 3510 C C . GLY A 1 464 ? -13.526 -16.663 -4.269 1.00 97.56 464 GLY A C 1
ATOM 3511 O O . GLY A 1 464 ? -14.575 -16.764 -4.899 1.00 97.56 464 GLY A O 1
ATOM 3512 N N . HIS A 1 465 ? -13.487 -16.132 -3.042 1.00 97.38 465 HIS A N 1
ATOM 3513 C CA . HIS A 1 465 ? -14.663 -15.588 -2.342 1.00 97.38 465 HIS A CA 1
ATOM 3514 C C . HIS A 1 465 ? -14.892 -14.090 -2.608 1.00 97.38 465 HIS A C 1
ATOM 3516 O O . HIS A 1 465 ? -15.931 -13.535 -2.248 1.00 97.38 465 HIS A O 1
ATOM 3522 N N . ILE A 1 466 ? -13.952 -13.413 -3.274 1.00 97.31 466 ILE A N 1
ATOM 3523 C CA . ILE A 1 466 ? -14.004 -11.968 -3.528 1.00 97.31 466 ILE A CA 1
ATOM 3524 C C . ILE A 1 466 ? -14.544 -11.714 -4.941 1.00 97.31 466 ILE A C 1
ATOM 3526 O O . ILE A 1 466 ? -13.828 -11.333 -5.864 1.00 97.31 466 ILE A O 1
ATOM 3530 N N . SER A 1 467 ? -15.850 -11.920 -5.115 1.00 94.06 467 SER A N 1
ATOM 3531 C CA . SER A 1 467 ? -16.550 -11.852 -6.412 1.00 94.06 467 SER A CA 1
ATOM 3532 C C . SER A 1 467 ? -16.522 -10.488 -7.122 1.00 94.06 467 SER A C 1
ATOM 3534 O O . SER A 1 467 ? -16.941 -10.382 -8.275 1.00 94.06 467 SER A O 1
ATOM 3536 N N . SER A 1 468 ? -16.044 -9.439 -6.452 1.00 95.69 468 SER A N 1
ATOM 3537 C CA . SER A 1 468 ? -15.823 -8.105 -7.020 1.00 95.69 468 SER A CA 1
ATOM 3538 C C . SER A 1 468 ? -14.524 -7.970 -7.815 1.00 95.69 468 SER A C 1
ATOM 3540 O O . SER A 1 468 ? -14.337 -6.938 -8.455 1.00 95.69 468 SER A O 1
ATOM 3542 N N . LEU A 1 469 ? -13.623 -8.958 -7.764 1.00 98.19 469 LEU A N 1
ATOM 3543 C CA . LEU A 1 469 ? -12.352 -8.905 -8.481 1.00 98.19 469 LEU A CA 1
ATOM 3544 C C . LEU A 1 469 ? -12.575 -8.842 -9.996 1.00 98.19 469 LEU A C 1
ATOM 3546 O O . LEU A 1 469 ? -13.192 -9.721 -10.596 1.00 98.19 469 LEU A O 1
ATOM 3550 N N . GLU A 1 470 ? -12.011 -7.804 -10.607 1.00 98.44 470 GLU A N 1
ATOM 3551 C CA . GLU A 1 470 ? -12.029 -7.566 -12.049 1.00 98.44 470 GLU A CA 1
ATOM 3552 C C . GLU A 1 470 ? -10.670 -7.861 -12.693 1.00 98.44 470 GLU A C 1
ATOM 3554 O O . GLU A 1 470 ? -10.600 -8.211 -13.870 1.00 98.44 470 GLU A O 1
ATOM 3559 N N . SER A 1 471 ? -9.576 -7.719 -11.940 1.00 98.62 471 SER A N 1
ATOM 3560 C CA . SER A 1 471 ? -8.221 -7.970 -12.433 1.00 98.62 471 SER A CA 1
ATOM 3561 C C . SER A 1 471 ? -7.399 -8.750 -11.418 1.00 98.62 471 SER A C 1
ATOM 3563 O O . SER A 1 471 ? -7.219 -8.310 -10.280 1.00 98.62 471 SER A O 1
ATOM 3565 N N . VAL A 1 472 ? -6.881 -9.903 -11.837 1.00 98.62 472 VAL A N 1
ATOM 3566 C CA . VAL A 1 472 ? -6.021 -10.757 -11.013 1.00 98.62 472 VAL A CA 1
ATOM 3567 C C . VAL A 1 472 ? -4.725 -11.036 -11.756 1.00 98.62 472 VAL A C 1
ATOM 3569 O O . VAL A 1 472 ? -4.737 -11.643 -12.826 1.00 98.62 472 VAL A O 1
ATOM 3572 N N . LYS A 1 473 ? -3.600 -10.637 -11.159 1.00 97.81 473 LYS A N 1
ATOM 3573 C CA . LYS A 1 473 ? -2.264 -11.077 -11.564 1.00 97.81 473 LYS A CA 1
ATOM 3574 C C . LYS A 1 473 ? -1.643 -11.939 -10.469 1.00 97.81 473 LYS A C 1
ATOM 3576 O O . LYS A 1 473 ? -1.348 -11.444 -9.381 1.00 97.81 473 LYS A O 1
ATOM 3581 N N . LEU A 1 474 ? -1.467 -13.223 -10.765 1.00 97.00 474 LEU A N 1
ATOM 3582 C CA . LEU A 1 474 ? -1.062 -14.251 -9.818 1.00 97.00 474 LEU A CA 1
ATOM 3583 C C . LEU A 1 474 ? 0.266 -14.900 -10.226 1.00 97.00 474 LEU A C 1
ATOM 3585 O O . LEU A 1 474 ? 0.345 -15.750 -11.114 1.00 97.00 474 LEU A O 1
ATOM 3589 N N . GLU A 1 475 ? 1.307 -14.531 -9.499 1.00 95.00 475 GLU A N 1
ATOM 3590 C CA . GLU A 1 475 ? 2.572 -15.241 -9.378 1.00 95.00 475 GLU A CA 1
ATOM 3591 C C . GLU A 1 475 ? 2.643 -15.888 -7.990 1.00 95.00 475 GLU A C 1
ATOM 3593 O O . GLU A 1 475 ? 2.787 -15.197 -6.980 1.00 95.00 475 GLU A O 1
ATOM 3598 N N . ALA A 1 476 ? 2.512 -17.214 -7.965 1.00 95.44 476 ALA A N 1
ATOM 3599 C CA . ALA A 1 476 ? 2.673 -18.061 -6.789 1.00 95.44 476 ALA A CA 1
ATOM 3600 C C . ALA A 1 476 ? 3.674 -19.170 -7.141 1.00 95.44 476 ALA A C 1
ATOM 3602 O O . ALA A 1 476 ? 3.367 -20.088 -7.899 1.00 95.44 476 ALA A O 1
ATOM 3603 N N . SER A 1 477 ? 4.899 -19.075 -6.633 1.00 93.94 477 SER A N 1
ATOM 3604 C CA . SER A 1 477 ? 6.020 -19.952 -7.014 1.00 93.94 477 SER A CA 1
ATOM 3605 C C . SER A 1 477 ? 5.779 -21.438 -6.704 1.00 93.94 477 SER A C 1
ATOM 3607 O O . SER A 1 477 ? 6.316 -22.309 -7.391 1.00 93.94 477 SER A O 1
ATOM 3609 N N . GLY A 1 478 ? 4.926 -21.733 -5.717 1.00 95.12 478 GLY A N 1
ATOM 3610 C CA . GLY A 1 478 ? 4.501 -23.084 -5.343 1.00 95.12 478 GLY A CA 1
ATOM 3611 C C . GLY A 1 478 ? 3.231 -23.597 -6.036 1.00 95.12 478 GLY A C 1
ATOM 3612 O O . GLY A 1 478 ? 2.735 -24.648 -5.635 1.00 95.12 478 GLY A O 1
ATOM 3613 N N . ILE A 1 479 ? 2.682 -22.883 -7.030 1.00 97.06 479 ILE A N 1
ATOM 3614 C CA . ILE A 1 479 ? 1.363 -23.178 -7.620 1.00 97.06 479 ILE A CA 1
ATOM 3615 C C . ILE A 1 479 ? 1.248 -24.603 -8.188 1.00 97.06 479 ILE A C 1
ATOM 3617 O O . ILE A 1 479 ? 2.201 -25.163 -8.735 1.00 97.06 479 ILE A O 1
ATOM 3621 N N . GLN A 1 480 ? 0.054 -25.187 -8.067 1.00 96.94 480 GLN A N 1
ATOM 3622 C CA . GLN A 1 480 ? -0.280 -26.535 -8.538 1.00 96.94 480 GLN A CA 1
ATOM 3623 C C . GLN A 1 480 ? -1.622 -26.533 -9.274 1.00 96.94 480 GLN A C 1
ATOM 3625 O O . GLN A 1 480 ? -2.455 -25.661 -9.030 1.00 96.94 480 GLN A O 1
ATOM 3630 N N . ASP A 1 481 ? -1.868 -27.539 -10.121 1.00 97.31 481 ASP A N 1
ATOM 3631 C CA . ASP A 1 481 ? -3.099 -27.615 -10.922 1.00 97.31 481 ASP A CA 1
ATOM 3632 C C . ASP A 1 481 ? -4.383 -27.633 -10.079 1.00 97.31 481 ASP A C 1
ATOM 3634 O O . ASP A 1 481 ? -5.410 -27.101 -10.490 1.00 97.31 481 ASP A O 1
ATOM 3638 N N . ALA A 1 482 ? -4.331 -28.195 -8.870 1.00 96.69 482 ALA A N 1
ATOM 3639 C CA . ALA A 1 482 ? -5.477 -28.231 -7.963 1.00 96.69 482 ALA A CA 1
ATOM 3640 C C . ALA A 1 482 ? -5.847 -26.852 -7.381 1.00 96.69 482 ALA A C 1
ATOM 3642 O O . ALA A 1 482 ? -6.925 -26.697 -6.817 1.00 96.69 482 ALA A O 1
ATOM 3643 N N . TRP A 1 483 ? -4.964 -25.851 -7.478 1.00 97.50 483 TRP A N 1
ATOM 3644 C CA . TRP A 1 483 ? -5.159 -24.555 -6.821 1.00 97.50 483 TRP A CA 1
ATOM 3645 C C . TRP A 1 483 ? -5.928 -23.551 -7.680 1.00 97.50 483 TRP A C 1
ATOM 3647 O O . TRP A 1 483 ? -6.272 -22.490 -7.175 1.00 97.50 483 TRP A O 1
ATOM 3657 N N . VAL A 1 484 ? -6.185 -23.831 -8.964 1.00 97.25 484 VAL A N 1
ATOM 3658 C CA . VAL A 1 484 ? -6.775 -22.835 -9.882 1.00 97.25 484 VAL A CA 1
ATOM 3659 C C . VAL A 1 484 ? -8.302 -22.764 -9.818 1.00 97.25 484 VAL A C 1
ATOM 3661 O O . VAL A 1 484 ? -8.872 -21.738 -10.187 1.00 97.25 484 VAL A O 1
ATOM 3664 N N . ALA A 1 485 ? -8.970 -23.806 -9.310 1.00 97.81 485 ALA A N 1
ATOM 3665 C CA . ALA A 1 485 ? -10.431 -23.883 -9.223 1.00 97.81 485 ALA A CA 1
ATOM 3666 C C . ALA A 1 485 ? -11.101 -22.663 -8.550 1.00 97.81 485 ALA A C 1
ATOM 3668 O O . ALA A 1 485 ? -12.112 -22.186 -9.074 1.00 97.81 485 ALA A O 1
ATOM 3669 N N . PRO A 1 486 ? -10.571 -22.088 -7.449 1.00 98.31 486 PRO A N 1
ATOM 3670 C CA . PRO A 1 486 ? -11.189 -20.930 -6.804 1.00 98.31 486 PRO A CA 1
ATOM 3671 C C . PRO A 1 486 ? -11.236 -19.688 -7.702 1.00 98.31 486 PRO A C 1
ATOM 3673 O O . PRO A 1 486 ? -12.180 -18.907 -7.606 1.00 98.31 486 PRO A O 1
ATOM 3676 N N . LEU A 1 487 ? -10.279 -19.524 -8.625 1.00 97.75 487 LEU A N 1
ATOM 3677 C CA . LEU A 1 487 ? -10.251 -18.393 -9.563 1.00 97.75 487 LEU A CA 1
ATOM 3678 C C . LEU A 1 487 ? -11.450 -18.408 -10.523 1.00 97.75 487 LEU A C 1
ATOM 3680 O O . LEU A 1 487 ? -11.881 -17.357 -10.987 1.00 97.75 487 LEU A O 1
ATOM 3684 N N . LEU A 1 488 ? -12.028 -19.583 -10.789 1.00 96.94 488 LEU A N 1
ATOM 3685 C CA . LEU A 1 488 ? -13.174 -19.750 -11.689 1.00 96.94 488 LEU A CA 1
ATOM 3686 C C . LEU A 1 488 ? -14.489 -19.228 -11.088 1.00 96.94 488 LEU A C 1
ATOM 3688 O O . LEU A 1 488 ? -15.462 -19.021 -11.818 1.00 96.94 488 LEU A O 1
ATOM 3692 N N . LYS A 1 489 ? -14.525 -18.987 -9.770 1.00 97.00 489 LYS A N 1
ATOM 3693 C CA . LYS A 1 489 ? -15.659 -18.359 -9.070 1.00 97.00 489 LYS A CA 1
ATOM 3694 C C . LYS A 1 489 ? -15.773 -16.857 -9.390 1.00 97.00 489 LYS A C 1
ATOM 3696 O O . LYS A 1 489 ? -16.826 -16.257 -9.177 1.00 97.00 489 LYS A O 1
ATOM 3701 N N . LEU A 1 490 ? -14.717 -16.240 -9.927 1.00 97.50 490 LEU A N 1
ATOM 3702 C CA . LEU A 1 490 ? -14.610 -14.795 -10.150 1.00 97.50 490 LEU A CA 1
ATOM 3703 C C . LEU A 1 490 ? -15.249 -14.359 -11.479 1.00 97.50 490 LEU A C 1
ATOM 3705 O O . LEU A 1 490 ? -14.572 -14.043 -12.455 1.00 97.50 490 LEU A O 1
ATOM 3709 N N . LYS A 1 491 ? -16.583 -14.315 -11.523 1.00 96.75 491 LYS A N 1
ATOM 3710 C CA . LYS A 1 491 ? -17.342 -14.055 -12.764 1.00 96.75 491 LYS A CA 1
ATOM 3711 C C . LYS A 1 491 ? -17.259 -12.616 -13.300 1.00 96.75 491 LYS A C 1
ATOM 3713 O O . LYS A 1 491 ? -17.675 -12.375 -14.427 1.00 96.75 491 LYS A O 1
ATOM 3718 N N . LYS A 1 492 ? -16.712 -11.671 -12.524 1.00 97.31 492 LYS A N 1
ATOM 3719 C CA . LYS A 1 492 ? -16.493 -10.267 -12.933 1.00 97.31 492 LYS A CA 1
ATOM 3720 C C . LYS A 1 492 ? -15.101 -9.996 -13.516 1.00 97.31 492 LYS A C 1
ATOM 3722 O O . LYS A 1 492 ? -14.768 -8.842 -13.785 1.00 97.31 492 LYS A O 1
ATOM 3727 N N . LEU A 1 493 ? -14.282 -11.034 -13.705 1.00 98.44 493 LEU A N 1
ATOM 3728 C CA . LEU A 1 493 ? -12.943 -10.876 -14.264 1.00 98.44 493 LEU A CA 1
ATOM 3729 C C . LEU A 1 493 ? -12.994 -10.271 -15.671 1.00 98.44 493 LEU A C 1
ATOM 3731 O O . LEU A 1 493 ? -13.620 -10.813 -16.575 1.00 98.44 493 LEU A O 1
ATOM 3735 N N . LYS A 1 494 ? -12.242 -9.185 -15.842 1.00 98.62 494 LYS A N 1
ATOM 3736 C CA . LYS A 1 494 ? -11.889 -8.545 -17.115 1.00 98.62 494 LYS A CA 1
ATOM 3737 C C . LYS A 1 494 ? -10.484 -8.935 -17.567 1.00 98.62 494 LYS A C 1
ATOM 3739 O O . LYS A 1 494 ? -10.196 -8.961 -18.767 1.00 98.62 494 LYS A O 1
ATOM 3744 N N . SER A 1 495 ? -9.611 -9.235 -16.604 1.00 98.75 495 SER A N 1
ATOM 3745 C CA . SER A 1 495 ? -8.218 -9.610 -16.830 1.00 98.75 495 SER A CA 1
ATOM 3746 C C . SER A 1 495 ? -7.756 -10.685 -15.851 1.00 98.75 495 SER A C 1
ATOM 3748 O O . SER A 1 495 ? -7.891 -10.526 -14.637 1.00 98.75 495 SER A O 1
ATOM 3750 N N . LEU A 1 496 ? -7.140 -11.744 -16.374 1.00 98.69 496 LEU A N 1
ATOM 3751 C CA . LEU A 1 496 ? -6.497 -12.788 -15.581 1.00 98.69 496 LEU A CA 1
ATOM 3752 C C . LEU A 1 496 ? -5.086 -13.059 -16.108 1.00 98.69 496 LEU A C 1
ATOM 3754 O O . LEU A 1 496 ? -4.900 -13.333 -17.291 1.00 98.69 496 LEU A O 1
ATOM 3758 N N . SER A 1 497 ? -4.098 -13.012 -15.220 1.00 98.12 497 SER A N 1
ATOM 3759 C CA . SER A 1 497 ? -2.714 -13.393 -15.493 1.00 98.12 497 SER A CA 1
ATOM 3760 C C . SER A 1 497 ? -2.262 -14.414 -14.454 1.00 98.12 497 SER A C 1
ATOM 3762 O O . SER A 1 497 ? -2.353 -14.152 -13.254 1.00 98.12 497 SER A O 1
ATOM 3764 N N . VAL A 1 498 ? -1.811 -15.587 -14.902 1.00 97.56 498 VAL A N 1
ATOM 3765 C CA . VAL A 1 498 ? -1.334 -16.678 -14.038 1.00 97.56 498 VAL A CA 1
ATOM 3766 C C . VAL A 1 498 ? 0.032 -17.153 -14.521 1.00 97.56 498 VAL A C 1
ATOM 3768 O O . VAL A 1 498 ? 0.185 -17.584 -15.666 1.00 97.56 498 VAL A O 1
ATOM 3771 N N . SER A 1 499 ? 1.026 -17.117 -13.632 1.00 95.31 499 SER A N 1
ATOM 3772 C CA . SER A 1 499 ? 2.325 -17.753 -13.858 1.00 95.31 499 SER A CA 1
ATOM 3773 C C . SER A 1 499 ? 2.334 -19.153 -13.257 1.00 95.31 499 SER A C 1
ATOM 3775 O O . SER A 1 499 ? 2.211 -19.324 -12.047 1.00 95.31 499 SER A O 1
ATOM 3777 N N . GLY A 1 500 ? 2.503 -20.158 -14.109 1.00 93.50 500 GLY A N 1
ATOM 3778 C CA . GLY A 1 500 ? 2.516 -21.563 -13.741 1.00 93.50 500 GLY A CA 1
ATOM 3779 C C . GLY A 1 500 ? 3.865 -22.092 -13.264 1.00 93.50 500 GLY A C 1
ATOM 3780 O O . GLY A 1 500 ? 3.908 -23.227 -12.805 1.00 93.50 500 GLY A O 1
ATOM 3781 N N . PHE A 1 501 ? 4.962 -21.328 -13.377 1.00 92.44 501 PHE A N 1
ATOM 3782 C CA . PHE A 1 501 ? 6.315 -21.713 -12.920 1.00 92.44 501 PHE A CA 1
ATOM 3783 C C . PHE A 1 501 ? 6.793 -23.111 -13.375 1.00 92.44 501 PHE A C 1
ATOM 3785 O O . PHE A 1 501 ? 7.546 -23.789 -12.680 1.00 92.44 501 PHE A O 1
ATOM 3792 N N . GLY A 1 502 ? 6.340 -23.576 -14.541 1.00 91.81 502 GLY A N 1
ATOM 3793 C CA . GLY A 1 502 ? 6.611 -24.918 -15.065 1.00 91.81 502 GLY A CA 1
ATOM 3794 C C . GLY A 1 502 ? 5.784 -26.037 -14.418 1.00 91.81 502 GLY A C 1
ATOM 3795 O O . GLY A 1 502 ? 5.941 -27.199 -14.779 1.00 91.81 502 GLY A O 1
ATOM 3796 N N . ARG A 1 503 ? 4.909 -25.709 -13.462 1.00 94.25 503 ARG A N 1
ATOM 3797 C CA . ARG A 1 503 ? 4.164 -26.659 -12.625 1.00 94.25 503 ARG A CA 1
ATOM 3798 C C . ARG A 1 503 ? 2.760 -26.947 -13.123 1.00 94.25 503 ARG A C 1
ATOM 3800 O O . ARG A 1 503 ? 2.290 -28.055 -12.874 1.00 94.25 503 ARG A O 1
ATOM 3807 N N . LEU A 1 504 ? 2.130 -25.982 -13.792 1.00 96.50 504 LEU A N 1
ATOM 3808 C CA . LEU A 1 504 ? 0.789 -26.123 -14.359 1.00 96.50 504 LEU A CA 1
ATOM 3809 C C . LEU A 1 504 ? 0.830 -26.778 -15.742 1.00 96.50 504 LEU A C 1
ATOM 3811 O O . LEU A 1 504 ? 1.779 -26.571 -16.510 1.00 96.50 504 LEU A O 1
ATOM 3815 N N . GLY A 1 505 ? -0.208 -27.554 -16.052 1.00 95.25 505 GLY A N 1
ATOM 3816 C CA . GLY A 1 505 ? -0.364 -28.253 -17.325 1.00 95.25 505 GLY A CA 1
ATOM 3817 C C . GLY A 1 505 ? -1.819 -28.429 -17.747 1.00 95.25 505 GLY A C 1
ATOM 3818 O O . GLY A 1 505 ? -2.677 -27.600 -17.437 1.00 95.25 505 GLY A O 1
ATOM 3819 N N . ASP A 1 506 ? -2.092 -29.528 -18.449 1.00 96.56 506 ASP A N 1
ATOM 3820 C CA . ASP A 1 506 ? -3.397 -29.816 -19.061 1.00 96.56 506 ASP A CA 1
ATOM 3821 C C . ASP A 1 506 ? -4.549 -29.812 -18.047 1.00 96.56 506 ASP A C 1
ATOM 3823 O O . ASP A 1 506 ? -5.639 -29.340 -18.360 1.00 96.56 506 ASP A O 1
ATOM 3827 N N . ALA A 1 507 ? -4.310 -30.258 -16.810 1.00 97.81 507 ALA A N 1
ATOM 3828 C CA . ALA A 1 507 ? -5.323 -30.262 -15.754 1.00 97.81 507 ALA A CA 1
ATOM 3829 C C . ALA A 1 507 ? -5.789 -28.845 -15.364 1.00 97.81 507 ALA A C 1
ATOM 3831 O O . ALA A 1 507 ? -6.977 -28.636 -15.111 1.00 97.81 507 ALA A O 1
ATOM 3832 N N . SER A 1 508 ? -4.888 -27.857 -15.339 1.00 97.62 508 SER A N 1
ATOM 3833 C CA . SER A 1 508 ? -5.272 -26.451 -15.155 1.00 97.62 508 SER A CA 1
ATOM 3834 C C . SER A 1 508 ? -5.995 -25.892 -16.374 1.00 97.62 508 SER A C 1
ATOM 3836 O O . SER A 1 508 ? -6.973 -25.167 -16.228 1.00 97.62 508 SER A O 1
ATOM 3838 N N . LEU A 1 509 ? -5.542 -26.224 -17.585 1.00 97.62 509 LEU A N 1
ATOM 3839 C CA . LEU A 1 509 ? -6.149 -25.719 -18.822 1.00 97.62 509 LEU A CA 1
ATOM 3840 C C . LEU A 1 509 ? -7.573 -26.259 -19.027 1.00 97.62 509 LEU A C 1
ATOM 3842 O O . LEU A 1 509 ? -8.474 -25.500 -19.379 1.00 97.62 509 LEU A O 1
ATOM 3846 N N . ALA A 1 510 ? -7.805 -27.532 -18.696 1.00 98.19 510 ALA A N 1
ATOM 3847 C CA . ALA A 1 510 ? -9.133 -28.139 -18.673 1.00 98.19 510 ALA A CA 1
ATOM 3848 C C . ALA A 1 510 ? -10.076 -27.460 -17.666 1.00 98.19 510 ALA A C 1
ATOM 3850 O O . ALA A 1 510 ? -11.283 -27.427 -17.878 1.00 98.19 510 ALA A O 1
ATOM 3851 N N . GLN A 1 511 ? -9.550 -26.891 -16.580 1.00 98.44 511 GLN A N 1
ATOM 3852 C CA . GLN A 1 511 ? -10.329 -26.070 -15.652 1.00 98.44 511 GLN A CA 1
ATOM 3853 C C . GLN A 1 511 ? -10.567 -24.659 -16.217 1.00 98.44 511 GLN A C 1
ATOM 3855 O O . GLN A 1 511 ? -11.692 -24.162 -16.189 1.00 98.44 511 GLN A O 1
ATOM 3860 N N . PHE A 1 512 ? -9.542 -24.031 -16.802 1.00 98.38 512 PHE A N 1
ATOM 3861 C CA . PHE A 1 512 ? -9.630 -22.681 -17.367 1.00 98.38 512 PHE A CA 1
ATOM 3862 C C . PHE A 1 512 ? -10.564 -22.545 -18.577 1.00 98.38 512 PHE A C 1
ATOM 3864 O O . PHE A 1 512 ? -10.959 -21.423 -18.887 1.00 98.38 512 PHE A O 1
ATOM 3871 N N . GLN A 1 513 ? -11.019 -23.632 -19.208 1.00 97.00 513 GLN A N 1
ATOM 3872 C CA . GLN A 1 513 ? -12.104 -23.548 -20.199 1.00 97.00 513 GLN A CA 1
ATOM 3873 C C . GLN A 1 513 ? -13.389 -22.905 -19.624 1.00 97.00 513 GLN A C 1
ATOM 3875 O O . GLN A 1 513 ? -14.136 -22.239 -20.345 1.00 97.00 513 GLN A O 1
ATOM 3880 N N . GLN A 1 514 ? -13.623 -23.037 -18.308 1.00 97.69 514 GLN A N 1
ATOM 3881 C CA . GLN A 1 514 ? -14.767 -22.440 -17.600 1.00 97.69 514 GLN A CA 1
ATOM 3882 C C . GLN A 1 514 ? -14.680 -20.910 -17.494 1.00 97.69 514 GLN A C 1
ATOM 3884 O O . GLN A 1 514 ? -15.663 -20.261 -17.147 1.00 97.69 514 GLN A O 1
ATOM 3889 N N . LEU A 1 515 ? -13.541 -20.297 -17.841 1.00 98.06 515 LEU A N 1
ATOM 3890 C CA . LEU A 1 515 ? -13.438 -18.839 -17.971 1.00 98.06 515 LEU A CA 1
ATOM 3891 C C . LEU A 1 515 ? -14.347 -18.280 -19.079 1.00 98.06 515 LEU A C 1
ATOM 3893 O O . LEU A 1 515 ? -14.588 -17.077 -19.116 1.00 98.06 515 LEU A O 1
ATOM 3897 N N . SER A 1 516 ? -14.896 -19.136 -19.949 1.00 95.94 516 SER A N 1
ATOM 3898 C CA . SER A 1 516 ? -15.964 -18.773 -20.892 1.00 95.94 516 SER A CA 1
ATOM 3899 C C . SER A 1 516 ? -17.230 -18.255 -20.197 1.00 95.94 516 SER A C 1
ATOM 3901 O O . SER A 1 516 ? -18.005 -17.523 -20.809 1.00 95.94 516 SER A O 1
ATOM 3903 N N . GLU A 1 517 ? -17.414 -18.570 -18.913 1.00 96.12 517 GLU A N 1
ATOM 3904 C CA . GLU A 1 517 ? -18.504 -18.065 -18.074 1.00 96.12 517 GLU A CA 1
ATOM 3905 C C . GLU A 1 517 ? -18.242 -16.656 -17.508 1.00 96.12 517 GLU A C 1
ATOM 3907 O O . GLU A 1 517 ? -19.101 -16.110 -16.818 1.00 96.12 517 GLU A O 1
ATOM 3912 N N . CYS A 1 518 ? -17.073 -16.059 -17.770 1.00 97.00 518 CYS A N 1
ATOM 3913 C CA . CYS A 1 518 ? -16.755 -14.677 -17.410 1.00 97.00 518 CYS A CA 1
ATOM 3914 C C . CYS A 1 518 ? -17.025 -13.767 -18.626 1.00 97.00 518 CYS A C 1
ATOM 3916 O O . CYS A 1 518 ? -16.165 -13.659 -19.505 1.00 97.00 518 CYS A O 1
ATOM 3918 N N . PRO A 1 519 ? -18.201 -13.116 -18.723 1.00 94.56 519 PRO A N 1
ATOM 3919 C CA . PRO A 1 519 ? -18.625 -12.425 -19.946 1.00 94.56 519 PRO A CA 1
ATOM 3920 C C . PRO A 1 519 ? -17.729 -11.237 -20.317 1.00 94.56 519 PRO A C 1
ATOM 3922 O O . PRO A 1 519 ? -17.571 -10.942 -21.502 1.00 94.56 519 PRO A O 1
ATOM 3925 N N . ASP A 1 520 ? -17.119 -10.600 -19.316 1.00 97.62 520 ASP A N 1
ATOM 3926 C CA . ASP A 1 520 ? -16.285 -9.408 -19.481 1.00 97.62 520 ASP A CA 1
ATOM 3927 C C . ASP A 1 520 ? -14.786 -9.728 -19.618 1.00 97.62 520 ASP A C 1
ATOM 3929 O O . ASP A 1 520 ? -13.966 -8.814 -19.767 1.00 97.62 520 ASP A O 1
ATOM 3933 N N . LEU A 1 521 ? -14.403 -11.014 -19.586 1.00 98.56 521 LEU A N 1
ATOM 3934 C CA . LEU A 1 521 ? -13.006 -11.424 -19.682 1.00 98.56 521 LEU A CA 1
ATOM 3935 C C . LEU A 1 521 ? -12.486 -11.182 -21.099 1.00 98.56 521 LEU A C 1
ATOM 3937 O O . LEU A 1 521 ? -12.815 -11.897 -22.046 1.00 98.56 521 LEU A O 1
ATOM 3941 N N . THR A 1 522 ? -11.624 -10.179 -21.219 1.00 98.62 522 THR A N 1
ATOM 3942 C CA . THR A 1 522 ? -11.045 -9.739 -22.495 1.00 98.62 522 THR A CA 1
ATOM 3943 C C . THR A 1 522 ? -9.532 -9.927 -22.548 1.00 98.62 522 THR A C 1
ATOM 3945 O O . THR A 1 522 ? -8.962 -9.944 -23.639 1.00 98.62 522 THR A O 1
ATOM 3948 N N . ASN A 1 523 ? -8.870 -10.109 -21.401 1.00 98.81 523 ASN A N 1
ATOM 3949 C CA . ASN A 1 523 ? -7.419 -10.255 -21.310 1.00 98.81 523 ASN A CA 1
ATOM 3950 C C . ASN A 1 523 ? -7.041 -11.523 -20.539 1.00 98.81 523 ASN A C 1
ATOM 3952 O O . ASN A 1 523 ? -7.409 -11.676 -19.373 1.00 98.81 523 ASN A O 1
ATOM 3956 N N . LEU A 1 524 ? -6.272 -12.406 -21.179 1.00 98.62 524 LEU A N 1
ATOM 3957 C CA . LEU A 1 524 ? -5.771 -13.631 -20.559 1.00 98.62 524 LEU A CA 1
ATOM 3958 C C . LEU A 1 524 ? -4.269 -13.798 -20.802 1.00 98.62 524 LEU A C 1
ATOM 3960 O O . LEU A 1 524 ? -3.813 -13.861 -21.944 1.00 98.62 524 LEU A O 1
ATOM 3964 N N . GLU A 1 525 ? -3.502 -13.922 -19.724 1.00 97.69 525 GLU A N 1
ATOM 3965 C CA . GLU A 1 525 ? -2.084 -14.274 -19.751 1.00 97.69 525 GLU A CA 1
ATOM 3966 C C . GLU A 1 525 ? -1.844 -15.569 -18.975 1.00 97.69 525 GLU A C 1
ATOM 3968 O O . GLU A 1 525 ? -2.156 -15.677 -17.791 1.00 97.69 525 GLU A O 1
ATOM 3973 N N . LEU A 1 526 ? -1.253 -16.551 -19.649 1.00 96.69 526 LEU A N 1
ATOM 3974 C CA . LEU A 1 526 ? -0.884 -17.841 -19.080 1.00 96.69 526 LEU A CA 1
ATOM 3975 C C . LEU A 1 526 ? 0.606 -18.055 -19.344 1.00 96.69 526 LEU A C 1
ATOM 3977 O O . LEU A 1 526 ? 1.018 -18.317 -20.476 1.00 96.69 526 LEU A O 1
ATOM 3981 N N . ALA A 1 527 ? 1.425 -17.891 -18.307 1.00 94.12 527 ALA A N 1
ATOM 3982 C CA . ALA A 1 527 ? 2.878 -17.929 -18.416 1.00 94.12 527 ALA A CA 1
ATOM 3983 C C . ALA A 1 527 ? 3.461 -19.208 -17.805 1.00 94.12 527 ALA A C 1
ATOM 3985 O O . ALA A 1 527 ? 3.083 -19.605 -16.712 1.00 94.12 527 ALA A O 1
ATOM 3986 N N . TYR A 1 528 ? 4.428 -19.833 -18.475 1.00 93.19 528 TYR A N 1
ATOM 3987 C CA . TYR A 1 528 ? 5.214 -20.967 -17.974 1.00 93.19 528 TYR A CA 1
ATOM 3988 C C . TYR A 1 528 ? 4.381 -22.202 -17.583 1.00 93.19 528 TYR A C 1
ATOM 3990 O O . TYR A 1 528 ? 4.601 -22.808 -16.535 1.00 93.19 528 TYR A O 1
ATOM 3998 N N . PHE A 1 529 ? 3.440 -22.614 -18.433 1.00 94.44 529 PHE A N 1
ATOM 3999 C CA . PHE A 1 529 ? 2.678 -23.864 -18.276 1.00 94.44 529 PHE A CA 1
ATOM 4000 C C . PHE A 1 529 ? 3.497 -25.053 -18.806 1.00 94.44 529 PHE A C 1
ATOM 4002 O O . PHE A 1 529 ? 3.207 -25.623 -19.854 1.00 94.44 529 PHE A O 1
ATOM 4009 N N . GLY A 1 530 ? 4.590 -25.379 -18.112 1.00 90.38 530 GLY A N 1
ATOM 4010 C CA . GLY A 1 530 ? 5.609 -26.327 -18.587 1.00 90.38 530 GLY A CA 1
ATOM 4011 C C . GLY A 1 530 ? 5.145 -27.779 -18.735 1.00 90.38 530 GLY A C 1
ATOM 4012 O O . GLY A 1 530 ? 5.808 -28.542 -19.430 1.00 90.38 530 GLY A O 1
ATOM 4013 N N . LYS A 1 531 ? 4.021 -28.162 -18.115 1.00 90.81 531 LYS A N 1
ATOM 4014 C CA . LYS A 1 531 ? 3.426 -29.504 -18.246 1.00 90.81 531 LYS A CA 1
ATOM 4015 C C . LYS A 1 531 ? 2.290 -29.564 -19.269 1.00 90.81 531 LYS A C 1
ATOM 4017 O O . LYS A 1 531 ? 1.649 -30.604 -19.386 1.00 90.81 531 LYS A O 1
ATOM 4022 N N . ALA A 1 532 ? 1.983 -28.453 -19.936 1.00 93.50 532 ALA A N 1
ATOM 4023 C CA . ALA A 1 532 ? 0.896 -28.410 -20.900 1.00 93.50 532 ALA A CA 1
ATOM 4024 C C . ALA A 1 532 ? 1.318 -29.001 -22.250 1.00 93.50 532 ALA A C 1
ATOM 4026 O O . ALA A 1 532 ? 2.422 -28.747 -22.735 1.00 93.50 532 ALA A O 1
ATOM 4027 N N . THR A 1 533 ? 0.404 -29.737 -22.867 1.00 91.88 533 THR A N 1
ATOM 4028 C CA . THR A 1 533 ? 0.486 -30.258 -24.231 1.00 91.88 533 THR A CA 1
ATOM 4029 C C . THR A 1 533 ? -0.489 -29.511 -25.137 1.00 91.88 533 THR A C 1
ATOM 4031 O O . THR A 1 533 ? -1.344 -28.761 -24.658 1.00 91.88 533 THR A O 1
ATOM 4034 N N . ASP A 1 534 ? -0.404 -29.732 -26.449 1.00 89.69 534 ASP A N 1
ATOM 4035 C CA . ASP A 1 534 ? -1.374 -29.180 -27.401 1.00 89.69 534 ASP A CA 1
ATOM 4036 C C . ASP A 1 534 ? -2.818 -29.540 -27.011 1.00 89.69 534 ASP A C 1
ATOM 4038 O O . ASP A 1 534 ? -3.667 -28.655 -26.977 1.00 89.69 534 ASP A O 1
ATOM 4042 N N . THR A 1 535 ? -3.072 -30.777 -26.566 1.00 92.88 535 THR A N 1
ATOM 4043 C CA . THR A 1 535 ? -4.394 -31.229 -26.083 1.00 92.88 535 THR A CA 1
ATOM 4044 C C . THR A 1 535 ? -4.938 -30.363 -24.942 1.00 92.88 535 THR A C 1
ATOM 4046 O O . THR A 1 535 ? -6.139 -30.087 -24.879 1.00 92.88 535 THR A O 1
ATOM 4049 N N . GLY A 1 536 ? -4.071 -29.924 -24.026 1.00 94.88 536 GLY A N 1
ATOM 4050 C CA . GLY A 1 536 ? -4.456 -29.018 -22.949 1.00 94.88 536 GLY A CA 1
ATOM 4051 C C . GLY A 1 536 ? -4.798 -27.626 -23.463 1.00 94.88 536 GLY A C 1
ATOM 4052 O O . GLY A 1 536 ? -5.820 -27.062 -23.081 1.00 94.88 536 GLY A O 1
ATOM 4053 N N . TRP A 1 537 ? -3.978 -27.067 -24.354 1.00 95.50 537 TRP A N 1
ATOM 4054 C CA . TRP A 1 537 ? -4.222 -25.736 -24.918 1.00 95.50 537 TRP A CA 1
ATOM 4055 C C . TRP A 1 537 ? -5.466 -25.683 -25.810 1.00 95.50 537 TRP A C 1
ATOM 4057 O O . TRP A 1 537 ? -6.154 -24.660 -25.820 1.00 95.50 537 TRP A O 1
ATOM 4067 N N . GLU A 1 538 ? -5.815 -26.783 -26.486 1.00 96.44 538 GLU A N 1
ATOM 4068 C CA . GLU A 1 538 ? -7.066 -26.913 -27.248 1.00 96.44 538 GLU A CA 1
ATOM 4069 C C . GLU A 1 538 ? -8.310 -26.632 -26.393 1.00 96.44 538 GLU A C 1
ATOM 4071 O O . GLU A 1 538 ? -9.283 -26.075 -26.902 1.00 96.44 538 GLU A O 1
ATOM 4076 N N . GLN A 1 539 ? -8.273 -26.934 -25.088 1.00 97.50 539 GLN A N 1
ATOM 4077 C CA . GLN A 1 539 ? -9.398 -26.693 -24.172 1.00 97.50 539 GLN A CA 1
ATOM 4078 C C . GLN A 1 539 ? -9.788 -25.210 -24.094 1.00 97.50 539 GLN A C 1
ATOM 4080 O O . GLN A 1 539 ? -10.928 -24.874 -23.778 1.00 97.50 539 GLN A O 1
ATOM 4085 N N . LEU A 1 540 ? -8.861 -24.301 -24.410 1.00 97.62 540 LEU A N 1
ATOM 4086 C CA . LEU A 1 540 ? -9.123 -22.866 -24.375 1.00 97.62 540 LEU A CA 1
ATOM 4087 C C . LEU A 1 540 ? -9.833 -22.346 -25.631 1.00 97.62 540 LEU A C 1
ATOM 4089 O O . LEU A 1 540 ? -10.234 -21.185 -25.641 1.00 97.62 540 LEU A O 1
ATOM 4093 N N . ALA A 1 541 ? -10.048 -23.161 -26.671 1.00 97.50 541 ALA A N 1
ATOM 4094 C CA . ALA A 1 541 ? -10.636 -22.728 -27.944 1.00 97.50 541 ALA A CA 1
ATOM 4095 C C . ALA A 1 541 ? -12.033 -22.076 -27.810 1.00 97.50 541 ALA A C 1
ATOM 4097 O O . ALA A 1 541 ? -12.456 -21.323 -28.692 1.00 97.50 541 ALA A O 1
ATOM 4098 N N . GLY A 1 542 ? -12.745 -22.322 -26.704 1.00 97.25 542 GLY A N 1
ATOM 4099 C CA . GLY A 1 542 ? -14.031 -21.697 -26.386 1.00 97.25 542 GLY A CA 1
ATOM 4100 C C . GLY A 1 542 ? -13.961 -20.233 -25.921 1.00 97.25 542 GLY A C 1
ATOM 4101 O O . GLY A 1 542 ? -14.990 -19.559 -25.921 1.00 97.25 542 GLY A O 1
ATOM 4102 N N . LEU A 1 543 ? -12.783 -19.700 -25.565 1.00 97.81 543 LEU A N 1
ATOM 4103 C CA . LEU A 1 543 ? -12.607 -18.363 -24.965 1.00 97.81 543 LEU A CA 1
ATOM 4104 C C . LEU A 1 543 ? -12.646 -17.210 -25.993 1.00 97.81 543 LEU A C 1
ATOM 4106 O O . LEU A 1 543 ? -11.785 -16.335 -26.034 1.00 97.81 543 LEU A O 1
ATOM 4110 N N . LYS A 1 544 ? -13.688 -17.180 -26.826 1.00 96.50 544 LYS A N 1
ATOM 4111 C CA . LYS A 1 544 ? -13.813 -16.305 -28.010 1.00 96.50 544 LYS A CA 1
ATOM 4112 C C . LYS A 1 544 ? -14.014 -14.815 -27.699 1.00 96.50 544 LYS A C 1
ATOM 4114 O O . LYS A 1 544 ? -14.019 -13.997 -28.619 1.00 96.50 544 LYS A O 1
ATOM 4119 N N . ASN A 1 545 ? -14.206 -14.456 -26.428 1.00 96.81 545 ASN A N 1
ATOM 4120 C CA . ASN A 1 545 ? -14.385 -13.069 -25.991 1.00 96.81 545 ASN A CA 1
ATOM 4121 C C . ASN A 1 545 ? -13.073 -12.297 -25.810 1.00 96.81 545 ASN A C 1
ATOM 4123 O O . ASN A 1 545 ? -13.117 -11.075 -25.682 1.00 96.81 545 ASN A O 1
ATOM 4127 N N . LEU A 1 546 ? -11.925 -12.978 -25.846 1.00 98.62 546 LEU A N 1
ATOM 4128 C CA . LEU A 1 546 ? -10.631 -12.351 -25.615 1.00 98.62 546 LEU A CA 1
ATOM 4129 C C . LEU A 1 546 ? -10.260 -11.351 -26.721 1.00 98.62 546 LEU A C 1
ATOM 4131 O O . LEU A 1 546 ? -10.324 -11.651 -27.913 1.00 98.62 546 LEU A O 1
ATOM 4135 N N . GLU A 1 547 ? -9.809 -10.171 -26.297 1.00 98.69 547 GLU A N 1
ATOM 4136 C CA . GLU A 1 547 ? -9.173 -9.153 -27.139 1.00 98.69 547 GLU A CA 1
ATOM 4137 C C . GLU A 1 547 ? -7.640 -9.247 -27.078 1.00 98.69 547 GLU A C 1
ATOM 4139 O O . GLU A 1 547 ? -6.957 -8.889 -28.043 1.00 98.69 547 GLU A O 1
ATOM 4144 N N . SER A 1 548 ? -7.102 -9.781 -25.976 1.00 98.75 548 SER A N 1
ATOM 4145 C CA . SER A 1 548 ? -5.674 -10.013 -25.760 1.00 98.75 548 SER A CA 1
ATOM 4146 C C . SER A 1 548 ? -5.415 -11.400 -25.171 1.00 98.75 548 SER A C 1
ATOM 4148 O O . SER A 1 548 ? -6.003 -11.768 -24.149 1.00 98.75 548 SER A O 1
ATOM 4150 N N . PHE A 1 549 ? -4.496 -12.151 -25.782 1.00 98.06 549 PHE A N 1
ATOM 4151 C CA . PHE A 1 549 ? -4.076 -13.469 -25.304 1.00 98.06 549 PHE A CA 1
ATOM 4152 C C . PHE A 1 549 ? -2.548 -13.583 -25.260 1.00 98.06 549 PHE A C 1
ATOM 4154 O O . PHE A 1 549 ? -1.854 -13.282 -26.229 1.00 98.06 549 PHE A O 1
ATOM 4161 N N . THR A 1 550 ? -2.001 -14.006 -24.123 1.00 96.38 550 THR A N 1
ATOM 4162 C CA . THR A 1 550 ? -0.551 -14.135 -23.912 1.00 96.38 550 THR A CA 1
ATOM 4163 C C . THR A 1 550 ? -0.209 -15.533 -23.402 1.00 96.38 550 THR A C 1
ATOM 4165 O O . THR A 1 550 ? -0.167 -15.750 -22.190 1.00 96.38 550 THR A O 1
ATOM 4168 N N . PRO A 1 551 ? 0.040 -16.499 -24.299 1.00 93.81 551 PRO A N 1
ATOM 4169 C CA . PRO A 1 551 ? 0.553 -17.806 -23.915 1.00 93.81 551 PRO A CA 1
ATOM 4170 C C . PRO A 1 551 ? 2.096 -17.776 -23.899 1.00 93.81 551 PRO A C 1
ATOM 4172 O O . PRO A 1 551 ? 2.764 -17.946 -24.920 1.00 93.81 551 PRO A O 1
ATOM 4175 N N . ARG A 1 552 ? 2.688 -17.522 -22.727 1.00 90.25 552 ARG A N 1
ATOM 4176 C CA . ARG A 1 552 ? 4.138 -17.302 -22.540 1.00 90.25 552 ARG A CA 1
ATOM 4177 C C . ARG A 1 552 ? 4.844 -18.547 -22.004 1.00 90.25 552 ARG A C 1
ATOM 4179 O O . ARG A 1 552 ? 4.290 -19.279 -21.193 1.00 90.25 552 ARG A O 1
ATOM 4186 N N . GLY A 1 553 ? 6.120 -18.729 -22.349 1.00 83.12 553 GLY A N 1
ATOM 4187 C CA . GLY A 1 553 ? 7.004 -19.654 -21.630 1.00 83.12 553 GLY A CA 1
ATOM 4188 C C . GLY A 1 553 ? 6.666 -21.131 -21.825 1.00 83.12 553 GLY A C 1
ATOM 4189 O O . GLY A 1 553 ? 6.930 -21.931 -20.932 1.00 83.12 553 GLY A O 1
ATOM 4190 N N . ALA A 1 554 ? 6.027 -21.478 -22.938 1.00 70.81 554 ALA A N 1
ATOM 4191 C CA . ALA A 1 554 ? 5.472 -22.799 -23.170 1.00 70.81 554 ALA A CA 1
ATOM 4192 C C . ALA A 1 554 ? 6.152 -23.472 -24.371 1.00 70.81 554 ALA A C 1
ATOM 4194 O O . ALA A 1 554 ? 6.384 -22.848 -25.407 1.00 70.81 554 ALA A O 1
ATOM 4195 N N . GLY A 1 555 ? 6.511 -24.745 -24.197 1.00 74.31 555 GLY A N 1
ATOM 4196 C CA . GLY A 1 555 ? 7.265 -25.542 -25.169 1.00 74.31 555 GLY A CA 1
ATOM 4197 C C . GLY A 1 555 ? 6.410 -26.199 -26.254 1.00 74.31 555 GLY A C 1
ATOM 4198 O O . GLY A 1 555 ? 6.806 -27.240 -26.763 1.00 74.31 555 GLY A O 1
ATOM 4199 N N . TYR A 1 556 ? 5.238 -25.645 -26.568 1.00 82.38 556 TYR A N 1
ATOM 4200 C CA . TYR A 1 556 ? 4.340 -26.191 -27.588 1.00 82.38 556 TYR A CA 1
ATOM 4201 C C . TYR A 1 556 ? 4.749 -25.745 -29.005 1.00 82.38 556 TYR A C 1
ATOM 4203 O O . TYR A 1 556 ? 5.229 -24.619 -29.142 1.00 82.38 556 TYR A O 1
ATOM 4211 N N . PRO A 1 557 ? 4.507 -26.562 -30.052 1.00 88.62 557 PRO A N 1
ATOM 4212 C CA . PRO A 1 557 ? 4.640 -26.161 -31.458 1.00 88.62 557 PRO A CA 1
ATOM 4213 C C . PRO A 1 557 ? 3.504 -25.240 -31.929 1.00 88.62 557 PRO A C 1
ATOM 4215 O O . PRO A 1 557 ? 3.678 -24.498 -32.890 1.00 88.62 557 PRO A O 1
ATOM 4218 N N . GLY A 1 558 ? 2.364 -25.234 -31.226 1.00 91.38 558 GLY A N 1
ATOM 4219 C CA . GLY A 1 558 ? 1.228 -24.340 -31.479 1.00 91.38 558 GLY A CA 1
ATOM 4220 C C . GLY A 1 558 ? 0.196 -24.899 -32.457 1.00 91.38 558 GLY A C 1
ATOM 4221 O O . GLY A 1 558 ? -0.609 -24.139 -32.993 1.00 91.38 558 GLY A O 1
ATOM 4222 N N . HIS A 1 559 ? 0.189 -26.210 -32.701 1.00 95.12 559 HIS A N 1
ATOM 4223 C CA . HIS A 1 559 ? -0.740 -26.835 -33.648 1.00 95.12 559 HIS A CA 1
ATOM 4224 C C . HIS A 1 559 ? -2.173 -26.858 -33.108 1.00 95.12 559 HIS A C 1
ATOM 4226 O O . HIS A 1 559 ? -3.125 -26.768 -33.883 1.00 95.12 559 HIS A O 1
ATOM 4232 N N . PHE A 1 560 ? -2.344 -26.831 -31.782 1.00 94.88 560 PHE A N 1
ATOM 4233 C CA . PHE A 1 560 ? -3.645 -26.664 -31.120 1.00 94.88 560 PHE A CA 1
ATOM 4234 C C . PHE A 1 560 ? -4.455 -25.452 -31.607 1.00 94.88 560 PHE A C 1
ATOM 4236 O O . PHE A 1 560 ? -5.688 -25.461 -31.534 1.00 94.88 560 PHE A O 1
ATOM 4243 N N . PHE A 1 561 ? -3.804 -24.402 -32.132 1.00 97.44 561 PHE A N 1
ATOM 4244 C CA . PHE A 1 561 ? -4.516 -23.246 -32.675 1.00 97.44 561 PHE A CA 1
ATOM 4245 C C . PHE A 1 561 ? -5.446 -23.628 -33.826 1.00 97.44 561 PHE A C 1
ATOM 4247 O O . PHE A 1 561 ? -6.438 -22.937 -34.031 1.00 97.44 561 PHE A O 1
ATOM 4254 N N . ALA A 1 562 ? -5.235 -24.761 -34.507 1.00 97.56 562 ALA A N 1
ATOM 4255 C CA . ALA A 1 562 ? -6.151 -25.275 -35.523 1.00 97.56 562 ALA A CA 1
ATOM 4256 C C . ALA A 1 562 ? -7.617 -25.362 -35.040 1.00 97.56 562 ALA A C 1
ATOM 4258 O O . ALA A 1 562 ? -8.534 -25.194 -35.851 1.00 97.56 562 ALA A O 1
ATOM 4259 N N . LYS A 1 563 ? -7.845 -25.557 -33.730 1.00 97.81 563 LYS A N 1
ATOM 4260 C CA . LYS A 1 563 ? -9.172 -25.646 -33.093 1.00 97.81 563 LYS A CA 1
ATOM 4261 C C . LYS A 1 563 ? -9.805 -24.298 -32.717 1.00 97.81 563 LYS A C 1
ATOM 4263 O O . LYS A 1 563 ? -10.973 -24.270 -32.339 1.00 97.81 563 LYS A O 1
ATOM 4268 N N . PHE A 1 564 ? -9.086 -23.177 -32.819 1.00 97.62 564 PHE A N 1
ATOM 4269 C CA . PHE A 1 564 ? -9.516 -21.858 -32.319 1.00 97.62 564 PHE A CA 1
ATOM 4270 C C . PHE A 1 564 ? -10.456 -21.134 -33.301 1.00 97.62 564 PHE A C 1
ATOM 4272 O O . PHE A 1 564 ? -10.267 -19.977 -33.672 1.00 97.62 564 PHE A O 1
ATOM 4279 N N . GLU A 1 565 ? -11.493 -21.820 -33.770 1.00 95.44 565 GLU A N 1
ATOM 4280 C CA . GLU A 1 565 ? -12.416 -21.292 -34.774 1.00 95.44 565 GLU A CA 1
ATOM 4281 C C . GLU A 1 565 ? -13.306 -20.161 -34.229 1.00 95.44 565 GLU A C 1
ATOM 4283 O O . GLU A 1 565 ? -13.925 -20.264 -33.163 1.00 95.44 565 GLU A O 1
ATOM 4288 N N . GLY A 1 566 ? -13.431 -19.079 -35.004 1.00 95.19 566 GLY A N 1
ATOM 4289 C CA . GLY A 1 566 ? -14.338 -17.966 -34.703 1.00 95.19 566 GLY A CA 1
ATOM 4290 C C . GLY A 1 566 ? -13.807 -16.939 -33.697 1.00 95.19 566 GLY A C 1
ATOM 4291 O O . GLY A 1 566 ? -14.595 -16.175 -33.143 1.00 95.19 566 GLY A O 1
ATOM 4292 N N . TRP A 1 567 ? -12.495 -16.883 -33.459 1.00 97.38 567 TRP A N 1
ATOM 4293 C CA . TRP A 1 567 ? -11.857 -15.874 -32.605 1.00 97.38 567 TRP A CA 1
ATOM 4294 C C . TRP A 1 567 ? -11.706 -14.521 -33.314 1.00 97.38 567 TRP A C 1
ATOM 4296 O O . TRP A 1 567 ? -10.616 -14.059 -33.646 1.00 97.38 567 TRP A O 1
ATOM 4306 N N . THR A 1 568 ? -12.830 -13.852 -33.555 1.00 96.44 568 THR A N 1
ATOM 4307 C CA . THR A 1 568 ? -12.858 -12.585 -34.299 1.00 96.44 568 THR A CA 1
ATOM 4308 C C . THR A 1 568 ? -12.605 -11.352 -33.433 1.00 96.44 568 THR A C 1
ATOM 4310 O O . THR A 1 568 ? -12.438 -10.266 -33.981 1.00 96.44 568 THR A O 1
ATOM 4313 N N . LYS A 1 569 ? -12.601 -11.476 -32.101 1.00 98.19 569 LYS A N 1
ATOM 4314 C CA . LYS A 1 569 ? -12.365 -10.348 -31.183 1.00 98.19 569 LYS A CA 1
ATOM 4315 C C . LYS A 1 569 ? -10.891 -10.132 -30.843 1.00 98.19 569 LYS A C 1
ATOM 4317 O O . LYS A 1 569 ? -10.537 -9.041 -30.407 1.00 98.19 569 LYS A O 1
ATOM 4322 N N . LEU A 1 570 ? -10.041 -11.134 -31.070 1.00 98.62 570 LEU A N 1
ATOM 4323 C CA . LEU A 1 570 ? -8.636 -11.069 -30.693 1.00 98.62 570 LEU A CA 1
ATOM 4324 C C . LEU A 1 570 ? -7.893 -10.038 -31.549 1.00 98.62 570 LEU A C 1
ATOM 4326 O O . LEU A 1 570 ? -7.811 -10.177 -32.769 1.00 98.62 570 LEU A O 1
ATOM 4330 N N . LYS A 1 571 ? -7.331 -9.024 -30.889 1.00 98.75 571 LYS A N 1
ATOM 4331 C CA . LYS A 1 571 ? -6.548 -7.946 -31.509 1.00 98.75 571 LYS A CA 1
ATOM 4332 C C . LYS A 1 571 ? -5.065 -8.065 -31.198 1.00 98.75 571 LYS A C 1
ATOM 4334 O O . LYS A 1 571 ? -4.235 -7.610 -31.981 1.00 98.75 571 LYS A O 1
ATOM 4339 N N . ARG A 1 572 ? -4.711 -8.643 -30.049 1.00 98.81 572 ARG A N 1
ATOM 4340 C CA . ARG A 1 572 ? -3.327 -8.709 -29.571 1.00 98.81 572 ARG A CA 1
ATOM 4341 C C . ARG A 1 572 ? -2.980 -10.126 -29.150 1.00 98.81 572 ARG A C 1
ATOM 4343 O O . ARG A 1 572 ? -3.697 -10.732 -28.357 1.00 98.81 572 ARG A O 1
ATOM 4350 N N . ILE A 1 573 ? -1.852 -10.630 -29.635 1.00 97.81 573 ILE A N 1
ATOM 4351 C CA . ILE A 1 573 ? -1.300 -11.901 -29.167 1.00 97.81 573 ILE A CA 1
ATOM 4352 C C . ILE A 1 573 ? 0.190 -11.764 -28.870 1.00 97.81 573 ILE A C 1
ATOM 4354 O O . ILE A 1 573 ? 0.937 -11.122 -29.615 1.00 97.81 573 ILE A O 1
ATOM 4358 N N . ASN A 1 574 ? 0.618 -12.331 -27.744 1.00 95.88 574 ASN A N 1
ATOM 4359 C CA . ASN A 1 574 ? 1.993 -12.224 -27.277 1.00 95.88 574 ASN A CA 1
ATOM 4360 C C . ASN A 1 574 ? 2.597 -13.597 -26.994 1.00 95.88 574 ASN A C 1
ATOM 4362 O O . ASN A 1 574 ? 2.303 -14.239 -25.986 1.00 95.88 574 ASN A O 1
ATOM 4366 N N . PHE A 1 575 ? 3.506 -13.989 -27.876 1.00 94.25 575 PHE A N 1
ATOM 4367 C CA . PHE A 1 575 ? 4.364 -15.144 -27.731 1.00 94.25 575 PHE A CA 1
ATOM 4368 C C . PHE A 1 575 ? 5.732 -14.683 -27.233 1.00 94.25 575 PHE A C 1
ATOM 4370 O O . PHE A 1 575 ? 6.522 -14.086 -27.964 1.00 94.25 575 PHE A O 1
ATOM 4377 N N . HIS A 1 576 ? 6.040 -14.991 -25.977 1.00 90.88 576 HIS A N 1
ATOM 4378 C CA . HIS A 1 576 ? 7.359 -14.760 -25.395 1.00 90.88 576 HIS A CA 1
ATOM 4379 C C . HIS A 1 576 ? 7.926 -16.084 -24.888 1.00 90.88 576 HIS A C 1
ATOM 4381 O O . HIS A 1 576 ? 7.259 -16.782 -24.128 1.00 90.88 576 HIS A O 1
ATOM 4387 N N . SER A 1 577 ? 9.167 -16.411 -25.260 1.00 88.50 577 SER A N 1
ATOM 4388 C CA . SER A 1 577 ? 9.842 -17.662 -24.866 1.00 88.50 577 SER A CA 1
ATOM 4389 C C . SER A 1 577 ? 8.988 -18.892 -25.180 1.00 88.50 577 SER A C 1
ATOM 4391 O O . SER A 1 577 ? 8.579 -19.619 -24.279 1.00 88.50 577 SER A O 1
ATOM 4393 N N . ASN A 1 578 ? 8.669 -19.077 -26.456 1.00 88.94 578 ASN A N 1
ATOM 4394 C CA . ASN A 1 578 ? 7.706 -20.067 -26.935 1.00 88.94 578 ASN A CA 1
ATOM 4395 C C . ASN A 1 578 ? 8.367 -21.090 -27.880 1.00 88.94 578 ASN A C 1
ATOM 4397 O O . ASN A 1 578 ? 9.474 -20.863 -28.381 1.00 88.94 578 ASN A O 1
ATOM 4401 N N . GLY A 1 579 ? 7.676 -22.207 -28.112 1.00 89.31 579 GLY A N 1
ATOM 4402 C CA . GLY A 1 579 ? 8.058 -23.253 -29.063 1.00 89.31 579 GLY A CA 1
ATOM 4403 C C . GLY A 1 579 ? 7.350 -23.185 -30.420 1.00 89.31 579 GLY A C 1
ATOM 4404 O O . GLY A 1 579 ? 7.402 -24.174 -31.137 1.00 89.31 579 GLY A O 1
ATOM 4405 N N . LEU A 1 580 ? 6.693 -22.071 -30.768 1.00 93.00 580 LEU A N 1
ATOM 4406 C CA . LEU A 1 580 ? 5.862 -21.955 -31.972 1.00 93.00 580 LEU A CA 1
ATOM 4407 C C . LEU A 1 580 ? 6.681 -22.242 -33.240 1.00 93.00 580 LEU A C 1
ATOM 4409 O O . LEU A 1 580 ? 7.723 -21.610 -33.454 1.00 93.00 580 LEU A O 1
ATOM 4413 N N . ASP A 1 581 ? 6.210 -23.179 -34.063 1.00 95.38 581 ASP A N 1
ATOM 4414 C CA . ASP A 1 581 ? 6.776 -23.480 -35.380 1.00 95.38 581 ASP A CA 1
ATOM 4415 C C . ASP A 1 581 ? 5.971 -22.828 -36.517 1.00 95.38 581 ASP A C 1
ATOM 4417 O O . ASP A 1 581 ? 4.967 -22.148 -36.282 1.00 95.38 581 ASP A O 1
ATOM 4421 N N . ASP A 1 582 ? 6.456 -22.967 -37.755 1.00 97.50 582 ASP A N 1
ATOM 4422 C CA . ASP A 1 582 ? 5.863 -22.288 -38.912 1.00 97.50 582 ASP A CA 1
ATOM 4423 C C . ASP A 1 582 ? 4.411 -22.732 -39.177 1.00 97.50 582 ASP A C 1
ATOM 4425 O O . ASP A 1 582 ? 3.572 -21.902 -39.528 1.00 97.50 582 ASP A O 1
ATOM 4429 N N . GLU A 1 583 ? 4.089 -24.012 -38.959 1.00 97.50 583 GLU A N 1
ATOM 4430 C CA . GLU A 1 583 ? 2.731 -24.541 -39.137 1.00 97.50 583 GLU A CA 1
ATOM 4431 C C . GLU A 1 583 ? 1.788 -24.023 -38.041 1.00 97.50 583 GLU A C 1
ATOM 4433 O O . GLU A 1 583 ? 0.707 -23.505 -38.338 1.00 97.50 583 GLU A O 1
ATOM 4438 N N . GLY A 1 584 ? 2.225 -24.075 -36.779 1.00 96.62 584 GLY A N 1
ATOM 4439 C CA . GLY A 1 584 ? 1.508 -23.515 -35.637 1.00 96.62 584 GLY A CA 1
ATOM 4440 C C . GLY A 1 584 ? 1.204 -22.031 -35.820 1.00 96.62 584 GLY A C 1
ATOM 4441 O O . GLY A 1 584 ? 0.075 -21.582 -35.604 1.00 96.62 584 GLY A O 1
ATOM 4442 N N . PHE A 1 585 ? 2.185 -21.259 -36.288 1.00 97.38 585 PHE A N 1
ATOM 4443 C CA . PHE A 1 585 ? 1.985 -19.850 -36.616 1.00 97.38 585 PHE A CA 1
ATOM 4444 C C . PHE A 1 585 ? 1.038 -19.648 -37.809 1.00 97.38 585 PHE A C 1
ATOM 4446 O O . PHE A 1 585 ? 0.237 -18.710 -37.808 1.00 97.38 585 PHE A O 1
ATOM 4453 N N . GLY A 1 586 ? 1.047 -20.556 -38.786 1.00 98.12 586 GLY A N 1
ATOM 4454 C CA . GLY A 1 586 ? 0.046 -20.606 -39.849 1.00 98.12 586 GLY A CA 1
ATOM 4455 C C . GLY A 1 586 ? -1.383 -20.654 -39.304 1.00 98.12 586 GLY A C 1
ATOM 4456 O O . GLY A 1 586 ? -2.213 -19.830 -39.703 1.00 98.12 586 GLY A O 1
ATOM 4457 N N . TYR A 1 587 ? -1.653 -21.527 -38.327 1.00 98.25 587 TYR A N 1
ATOM 4458 C CA . TYR A 1 587 ? -2.962 -21.596 -37.669 1.00 98.25 587 TYR A CA 1
ATOM 4459 C C . TYR A 1 587 ? -3.315 -20.311 -36.909 1.00 98.25 587 TYR A C 1
ATOM 4461 O O . TYR A 1 587 ? -4.461 -19.868 -36.984 1.00 98.25 587 TYR A O 1
ATOM 4469 N N . VAL A 1 588 ? -2.352 -19.669 -36.235 1.00 97.62 588 VAL A N 1
ATOM 4470 C CA . VAL A 1 588 ? -2.549 -18.350 -35.595 1.00 97.62 588 VAL A CA 1
ATOM 4471 C C . VAL A 1 588 ? -3.034 -17.326 -36.627 1.00 97.62 588 VAL A C 1
ATOM 4473 O O . VAL A 1 588 ? -4.039 -16.648 -36.406 1.00 97.62 588 VAL A O 1
ATOM 4476 N N . CYS A 1 589 ? -2.366 -17.238 -37.780 1.00 97.62 589 CYS A N 1
ATOM 4477 C CA . CYS A 1 589 ? -2.752 -16.318 -38.849 1.00 97.62 589 CYS A CA 1
ATOM 4478 C C . CYS A 1 589 ? -4.123 -16.643 -39.463 1.00 97.62 589 CYS A C 1
ATOM 4480 O O . CYS A 1 589 ? -4.841 -15.729 -39.864 1.00 97.62 589 CYS A O 1
ATOM 4482 N N . ASP A 1 590 ? -4.494 -17.923 -39.528 1.00 97.19 590 ASP A N 1
ATOM 4483 C CA . ASP A 1 590 ? -5.773 -18.369 -40.091 1.00 97.19 590 ASP A CA 1
ATOM 4484 C C . ASP A 1 590 ? -6.961 -18.163 -39.149 1.00 97.19 590 ASP A C 1
ATOM 4486 O O . ASP A 1 590 ? -8.086 -17.946 -39.602 1.00 97.19 590 ASP A O 1
ATOM 4490 N N . ARG A 1 591 ? -6.744 -18.266 -37.836 1.00 97.69 591 ARG A N 1
ATOM 4491 C CA . ARG A 1 591 ? -7.824 -18.269 -36.838 1.00 97.69 591 ARG A CA 1
ATOM 4492 C C . ARG A 1 591 ? -8.085 -16.908 -36.210 1.00 97.69 591 ARG A C 1
ATOM 4494 O O . ARG A 1 591 ? -9.190 -16.682 -35.717 1.00 97.69 591 ARG A O 1
ATOM 4501 N N . PHE A 1 592 ? -7.124 -15.988 -36.292 1.00 98.00 592 PHE A N 1
ATOM 4502 C CA . PHE A 1 592 ? -7.216 -14.651 -35.702 1.00 98.00 592 PHE A CA 1
ATOM 4503 C C . PHE A 1 592 ? -7.111 -13.543 -36.769 1.00 98.00 592 PHE A C 1
ATOM 4505 O O . PHE A 1 592 ? -6.153 -12.767 -36.786 1.00 98.00 592 PHE A O 1
ATOM 4512 N N . PRO A 1 593 ? -8.103 -13.416 -37.671 1.00 96.19 593 PRO A N 1
ATOM 4513 C CA . PRO A 1 593 ? -8.019 -12.520 -38.830 1.00 96.19 593 PRO A CA 1
ATOM 4514 C C . PRO A 1 593 ? -8.008 -11.025 -38.471 1.00 96.19 593 PRO A C 1
ATOM 4516 O O . PRO A 1 593 ? -7.683 -10.190 -39.315 1.00 96.19 593 PRO A O 1
ATOM 4519 N N . ASN A 1 594 ? -8.378 -10.677 -37.234 1.00 98.00 594 ASN A N 1
ATOM 4520 C CA . ASN A 1 594 ? -8.461 -9.301 -36.746 1.00 98.00 594 ASN A CA 1
ATOM 4521 C C . ASN A 1 594 ? -7.277 -8.887 -35.860 1.00 98.00 594 ASN A C 1
ATOM 4523 O O . ASN A 1 594 ? -7.363 -7.852 -35.203 1.00 98.00 594 ASN A O 1
ATOM 4527 N N . LEU A 1 595 ? -6.181 -9.655 -35.848 1.00 98.62 595 LEU A N 1
ATOM 4528 C CA . LEU A 1 595 ? -4.978 -9.257 -35.122 1.00 98.62 595 LEU A CA 1
ATOM 4529 C C . LEU A 1 595 ? -4.435 -7.923 -35.643 1.00 98.62 595 LEU A C 1
ATOM 4531 O O . LEU A 1 595 ? -4.165 -7.757 -36.830 1.00 98.62 595 LEU A O 1
ATOM 4535 N N . GLU A 1 596 ? -4.239 -7.006 -34.706 1.00 98.62 596 GLU A N 1
ATOM 4536 C CA . GLU A 1 596 ? -3.634 -5.690 -34.894 1.00 98.62 596 GLU A CA 1
ATOM 4537 C C . GLU A 1 596 ? -2.180 -5.690 -34.409 1.00 98.62 596 GLU A C 1
ATOM 4539 O O . GLU A 1 596 ? -1.343 -4.963 -34.943 1.00 98.62 596 GLU A O 1
ATOM 4544 N N . PHE A 1 597 ? -1.853 -6.535 -33.422 1.00 98.75 597 PHE A N 1
ATOM 4545 C CA . PHE A 1 597 ? -0.518 -6.610 -32.843 1.00 98.75 597 PHE A CA 1
ATOM 4546 C C . PHE A 1 597 ? -0.072 -8.041 -32.539 1.00 98.75 597 PHE A C 1
ATOM 4548 O O . PHE A 1 597 ? -0.775 -8.793 -31.858 1.00 98.75 597 PHE A O 1
ATOM 4555 N N . ILE A 1 598 ? 1.147 -8.375 -32.961 1.00 97.81 598 ILE A N 1
ATOM 4556 C CA . ILE A 1 598 ? 1.794 -9.655 -32.667 1.00 97.81 598 ILE A CA 1
ATOM 4557 C C . ILE A 1 598 ? 3.153 -9.424 -32.009 1.00 97.81 598 ILE A C 1
ATOM 4559 O O . ILE A 1 598 ? 3.967 -8.631 -32.478 1.00 97.81 598 ILE A O 1
ATOM 4563 N N . LYS A 1 599 ? 3.441 -10.190 -30.959 1.00 96.50 599 LYS A N 1
ATOM 4564 C CA . LYS A 1 599 ? 4.784 -10.299 -30.385 1.00 96.50 599 LYS A CA 1
ATOM 4565 C C . LYS A 1 599 ? 5.295 -11.731 -30.506 1.00 96.50 599 LYS A C 1
ATOM 4567 O O . LYS A 1 599 ? 4.627 -12.652 -30.057 1.00 96.50 599 LYS A O 1
ATOM 4572 N N . LEU A 1 600 ? 6.466 -11.894 -31.119 1.00 94.62 600 LEU A N 1
ATOM 4573 C CA . LEU A 1 600 ? 7.170 -13.152 -31.392 1.00 94.62 600 LEU A CA 1
ATOM 4574 C C . LEU A 1 600 ? 8.575 -13.088 -30.783 1.00 94.62 600 LEU A C 1
ATOM 4576 O O . LEU A 1 600 ? 9.581 -13.087 -31.493 1.00 94.62 600 LEU A O 1
ATOM 4580 N N . TRP A 1 601 ? 8.655 -12.956 -29.462 1.00 91.75 601 TRP A N 1
ATOM 4581 C CA . TRP A 1 601 ? 9.930 -12.875 -28.757 1.00 91.75 601 TRP A CA 1
ATOM 4582 C C . TRP A 1 601 ? 10.456 -14.248 -28.357 1.00 91.75 601 TRP A C 1
ATOM 4584 O O . TRP A 1 601 ? 9.752 -15.046 -27.734 1.00 91.75 601 TRP A O 1
ATOM 4594 N N . HIS A 1 602 ? 11.738 -14.486 -28.640 1.00 90.38 602 HIS A N 1
ATOM 4595 C CA . HIS A 1 602 ? 12.413 -15.755 -28.381 1.00 90.38 602 HIS A CA 1
ATOM 4596 C C . HIS A 1 602 ? 11.676 -16.958 -28.999 1.00 90.38 602 HIS A C 1
ATOM 4598 O O . HIS A 1 602 ? 11.627 -18.027 -28.387 1.00 90.38 602 HIS A O 1
ATOM 4604 N N . SER A 1 603 ? 11.112 -16.786 -30.198 1.00 91.31 603 SER A N 1
ATOM 4605 C CA . SER A 1 603 ? 10.456 -17.854 -30.962 1.00 91.31 603 SER A CA 1
ATOM 4606 C C . SER A 1 603 ? 11.526 -18.609 -31.751 1.00 91.31 603 SER A C 1
ATOM 4608 O O . SER A 1 603 ? 11.974 -18.177 -32.812 1.00 91.31 603 SER A O 1
ATOM 4610 N N . LYS A 1 604 ? 12.034 -19.705 -31.186 1.00 88.69 604 LYS A N 1
ATOM 4611 C CA . LYS A 1 604 ? 13.265 -20.350 -31.682 1.00 88.69 604 LYS A CA 1
ATOM 4612 C C . LYS A 1 604 ? 13.058 -21.270 -32.888 1.00 88.69 604 LYS A C 1
ATOM 4614 O O . LYS A 1 604 ? 14.055 -21.722 -33.453 1.00 88.69 604 LYS A O 1
ATOM 4619 N N . LEU A 1 605 ? 11.813 -21.599 -33.236 1.00 92.75 605 LEU A N 1
ATOM 4620 C CA . LEU A 1 605 ? 11.497 -22.558 -34.299 1.00 92.75 605 LEU A CA 1
ATOM 4621 C C . LEU A 1 605 ? 10.947 -21.917 -35.577 1.00 92.75 605 LEU A C 1
ATOM 4623 O O . LEU A 1 605 ? 11.029 -22.565 -36.613 1.00 92.75 605 LEU A O 1
ATOM 4627 N N . LEU A 1 606 ? 10.490 -20.662 -35.534 1.00 94.25 606 LEU A N 1
ATOM 4628 C CA . LEU A 1 606 ? 10.031 -19.940 -36.724 1.00 94.25 606 LEU A CA 1
ATOM 4629 C C . LEU A 1 606 ? 11.172 -19.668 -37.709 1.00 94.25 606 LEU A C 1
ATOM 4631 O O . LEU A 1 606 ? 12.268 -19.253 -37.312 1.00 94.25 606 LEU A O 1
ATOM 4635 N N . THR A 1 607 ? 10.876 -19.857 -38.992 1.00 95.31 607 THR A N 1
ATOM 4636 C CA . THR A 1 607 ? 11.779 -19.611 -40.120 1.00 95.31 607 THR A CA 1
ATOM 4637 C C . THR A 1 607 ? 11.144 -18.635 -41.114 1.00 95.31 607 THR A C 1
ATOM 4639 O O . THR A 1 607 ? 10.059 -18.099 -40.888 1.00 95.31 607 THR A O 1
ATOM 4642 N N . ASP A 1 608 ? 11.802 -18.395 -42.249 1.00 94.94 608 ASP A N 1
ATOM 4643 C CA . ASP A 1 608 ? 11.253 -17.547 -43.314 1.00 94.94 608 ASP A CA 1
ATOM 4644 C C . ASP A 1 608 ? 10.003 -18.148 -43.987 1.00 94.94 608 ASP A C 1
ATOM 4646 O O . ASP A 1 608 ? 9.286 -17.432 -44.691 1.00 94.94 608 ASP A O 1
ATOM 4650 N N . ALA A 1 609 ? 9.690 -19.431 -43.752 1.00 96.38 609 ALA A N 1
ATOM 4651 C CA . ALA A 1 609 ? 8.466 -20.064 -44.249 1.00 96.38 609 ALA A CA 1
ATOM 4652 C C . ALA A 1 609 ? 7.194 -19.381 -43.708 1.00 96.38 609 ALA A C 1
ATOM 4654 O O . ALA A 1 609 ? 6.207 -19.240 -44.432 1.00 96.38 609 ALA A O 1
ATOM 4655 N N . SER A 1 610 ? 7.249 -18.847 -42.483 1.00 96.50 610 SER A N 1
ATOM 4656 C CA . SER A 1 610 ? 6.154 -18.088 -41.865 1.00 96.50 610 SER A CA 1
ATOM 4657 C C . SER A 1 610 ? 5.784 -16.786 -42.592 1.00 96.50 610 SER A C 1
ATOM 4659 O O . SER A 1 610 ? 4.708 -16.228 -42.353 1.00 96.50 610 SER A O 1
ATOM 4661 N N . ALA A 1 611 ? 6.622 -16.291 -43.510 1.00 95.81 611 ALA A N 1
ATOM 4662 C CA . ALA A 1 611 ? 6.368 -15.046 -44.237 1.00 95.81 611 ALA A CA 1
ATOM 4663 C C . ALA A 1 611 ? 5.062 -15.075 -45.050 1.00 95.81 611 ALA A C 1
ATOM 4665 O O . ALA A 1 611 ? 4.379 -14.055 -45.172 1.00 95.81 611 ALA A O 1
ATOM 4666 N N . GLU A 1 612 ? 4.702 -16.231 -45.616 1.00 96.44 612 GLU A N 1
ATOM 4667 C CA . GLU A 1 612 ? 3.474 -16.372 -46.410 1.00 96.44 612 GLU A CA 1
ATOM 4668 C C . GLU A 1 612 ? 2.213 -16.323 -45.536 1.00 96.44 612 GLU A C 1
ATOM 4670 O O . GLU A 1 612 ? 1.158 -15.872 -45.986 1.00 96.44 612 GLU A O 1
ATOM 4675 N N . HIS A 1 613 ? 2.317 -16.720 -44.266 1.00 97.44 613 HIS A N 1
ATOM 4676 C CA . HIS A 1 613 ? 1.209 -16.660 -43.316 1.00 97.44 613 HIS A CA 1
ATOM 4677 C C . HIS A 1 613 ? 0.911 -15.224 -42.869 1.00 97.44 613 HIS A C 1
ATOM 4679 O O . HIS A 1 613 ? -0.258 -14.834 -42.831 1.00 97.44 613 HIS A O 1
ATOM 4685 N N . LEU A 1 614 ? 1.942 -14.396 -42.643 1.00 95.81 614 LEU A N 1
ATOM 4686 C CA . LEU A 1 614 ? 1.784 -12.992 -42.227 1.00 95.81 614 LEU A CA 1
ATOM 4687 C C . LEU A 1 614 ? 0.884 -12.180 -43.166 1.00 95.81 614 LEU A C 1
ATOM 4689 O O . LEU A 1 614 ? 0.096 -11.357 -42.702 1.00 95.81 614 LEU A O 1
ATOM 4693 N N . LYS A 1 615 ? 0.928 -12.446 -44.480 1.00 94.25 615 LYS A N 1
ATOM 4694 C CA . LYS A 1 615 ? 0.084 -11.764 -45.480 1.00 94.25 615 LYS A CA 1
ATOM 4695 C C . LYS A 1 615 ? -1.409 -11.845 -45.193 1.00 94.25 615 LYS A C 1
ATOM 4697 O O . LYS A 1 615 ? -2.159 -11.002 -45.692 1.00 94.25 615 LYS A O 1
ATOM 4702 N N . LYS A 1 616 ? -1.857 -12.880 -44.481 1.00 96.12 616 LYS A N 1
ATOM 4703 C CA . LYS A 1 616 ? -3.274 -13.117 -44.188 1.00 96.12 616 LYS A CA 1
ATOM 4704 C C . LYS A 1 616 ? -3.825 -12.086 -43.195 1.00 96.12 616 LYS A C 1
ATOM 4706 O O . LYS A 1 616 ? -5.014 -11.782 -43.226 1.00 96.12 616 LYS A O 1
ATOM 4711 N N . LEU A 1 617 ? -2.963 -11.482 -42.376 1.00 97.56 617 LEU A N 1
ATOM 4712 C CA . LEU A 1 617 ? -3.338 -10.573 -41.295 1.00 97.56 617 LEU A CA 1
ATOM 4713 C C . LEU A 1 617 ? -3.503 -9.129 -41.779 1.00 97.56 617 LEU A C 1
ATOM 4715 O O . LEU A 1 617 ? -2.698 -8.248 -41.490 1.00 97.56 617 LEU A O 1
ATOM 4719 N N . LYS A 1 618 ? -4.583 -8.871 -42.520 1.00 97.06 618 LYS A N 1
ATOM 4720 C CA . LYS A 1 618 ? -4.834 -7.575 -43.181 1.00 97.06 618 LYS A CA 1
ATOM 4721 C C . LYS A 1 618 ? -5.034 -6.385 -42.236 1.00 97.06 618 LYS A C 1
ATOM 4723 O O . LYS A 1 618 ? -5.006 -5.252 -42.705 1.00 97.06 618 LYS A O 1
ATOM 4728 N N . LYS A 1 619 ? -5.235 -6.629 -40.939 1.00 98.31 619 LYS A N 1
ATOM 4729 C CA . LYS A 1 619 ? -5.377 -5.594 -39.902 1.00 98.31 619 LYS A CA 1
ATOM 4730 C C . LYS A 1 619 ? -4.124 -5.401 -39.046 1.00 98.31 619 LYS A C 1
ATOM 4732 O O . LYS A 1 619 ? -4.148 -4.571 -38.144 1.00 98.31 619 LYS A O 1
ATOM 4737 N N . LEU A 1 620 ? -3.044 -6.135 -39.320 1.00 98.50 620 LEU A N 1
ATOM 4738 C CA . LEU A 1 620 ? -1.820 -6.058 -38.532 1.00 98.50 620 LEU A CA 1
ATOM 4739 C C . LEU A 1 620 ? -1.150 -4.696 -38.734 1.00 98.50 620 LEU A C 1
ATOM 4741 O O . LEU A 1 620 ? -0.755 -4.354 -39.848 1.00 98.50 620 LEU A O 1
ATOM 4745 N N . THR A 1 621 ? -1.016 -3.935 -37.650 1.00 98.50 621 THR A N 1
ATOM 4746 C CA . THR A 1 621 ? -0.363 -2.618 -37.637 1.00 98.50 621 THR A CA 1
ATOM 4747 C C . THR A 1 621 ? 0.939 -2.633 -36.839 1.00 98.50 621 THR A C 1
ATOM 4749 O O . THR A 1 621 ? 1.802 -1.780 -37.054 1.00 98.50 621 THR A O 1
ATOM 4752 N N . GLY A 1 622 ? 1.132 -3.602 -35.939 1.00 98.50 622 GLY A N 1
ATOM 4753 C CA . GLY A 1 622 ? 2.325 -3.704 -35.102 1.00 98.50 622 GLY A CA 1
ATOM 4754 C C . GLY A 1 622 ? 2.881 -5.120 -34.993 1.00 98.50 622 GLY A C 1
ATOM 4755 O O . GLY A 1 622 ? 2.133 -6.069 -34.763 1.00 98.50 622 GLY A O 1
ATOM 4756 N N . ILE A 1 623 ? 4.203 -5.270 -35.099 1.00 97.44 623 ILE A N 1
ATOM 4757 C CA . ILE A 1 623 ? 4.864 -6.557 -34.858 1.00 97.44 623 ILE A CA 1
ATOM 4758 C C . ILE A 1 623 ? 6.216 -6.403 -34.155 1.00 97.44 623 ILE A C 1
ATOM 4760 O O . ILE A 1 623 ? 7.008 -5.525 -34.495 1.00 97.44 623 ILE A O 1
ATOM 4764 N N . GLU A 1 624 ? 6.496 -7.282 -33.193 1.00 96.62 624 GLU A N 1
ATOM 4765 C CA . GLU A 1 624 ? 7.819 -7.425 -32.574 1.00 96.62 624 GLU A CA 1
ATOM 4766 C C . GLU A 1 624 ? 8.358 -8.834 -32.802 1.00 96.62 624 GLU A C 1
ATOM 4768 O O . GLU A 1 624 ? 7.681 -9.807 -32.476 1.00 96.62 624 GLU A O 1
ATOM 4773 N N . ILE A 1 625 ? 9.577 -8.959 -33.325 1.00 93.50 625 ILE A N 1
ATOM 4774 C CA . ILE A 1 625 ? 10.122 -10.240 -33.777 1.00 93.50 625 ILE A CA 1
ATOM 4775 C C . ILE A 1 625 ? 11.532 -10.448 -33.234 1.00 93.50 625 ILE A C 1
ATOM 4777 O O . ILE A 1 625 ? 12.420 -9.628 -33.439 1.00 93.50 625 ILE A O 1
ATOM 4781 N N . SER A 1 626 ? 11.736 -11.587 -32.579 1.00 92.12 626 SER A N 1
ATOM 4782 C CA . SER A 1 626 ? 13.034 -12.106 -32.150 1.00 92.12 626 SER A CA 1
ATOM 4783 C C . SER A 1 626 ? 13.029 -13.615 -32.397 1.00 92.12 626 SER A C 1
ATOM 4785 O O . SER A 1 626 ? 12.585 -14.401 -31.552 1.00 92.12 626 SER A O 1
ATOM 4787 N N . CYS A 1 627 ? 13.443 -14.003 -33.605 1.00 91.88 627 CYS A N 1
ATOM 4788 C CA . CYS A 1 627 ? 13.398 -15.377 -34.107 1.00 91.88 627 CYS A CA 1
ATOM 4789 C C . CYS A 1 627 ? 14.786 -15.773 -34.610 1.00 91.88 627 CYS A C 1
ATOM 4791 O O . CYS A 1 627 ? 15.224 -15.329 -35.667 1.00 91.88 627 CYS A O 1
ATOM 4793 N N . SER A 1 628 ? 15.489 -16.622 -33.861 1.00 89.00 628 SER A N 1
ATOM 4794 C CA . SER A 1 628 ? 16.902 -16.930 -34.123 1.00 89.00 628 SER A CA 1
ATOM 4795 C C . SER A 1 628 ? 17.165 -17.749 -35.394 1.00 89.00 628 SER A C 1
ATOM 4797 O O . SER A 1 628 ? 18.321 -17.880 -35.780 1.00 89.00 628 SER A O 1
ATOM 4799 N N . LYS A 1 629 ? 16.130 -18.346 -36.001 1.00 91.19 629 LYS A N 1
ATOM 4800 C CA . LYS A 1 629 ? 16.228 -19.167 -37.225 1.00 91.19 629 LYS A CA 1
ATOM 4801 C C . LYS A 1 629 ? 15.654 -18.491 -38.474 1.00 91.19 629 LYS A C 1
ATOM 4803 O O . LYS A 1 629 ? 15.733 -19.066 -39.554 1.00 91.19 629 LYS A O 1
ATOM 4808 N N . ALA A 1 630 ? 15.072 -17.307 -38.324 1.00 92.06 630 ALA A N 1
ATOM 4809 C CA . ALA A 1 630 ? 14.532 -16.529 -39.426 1.00 92.06 630 ALA A CA 1
ATOM 4810 C C . ALA A 1 630 ? 15.497 -15.399 -39.805 1.00 92.06 630 ALA A C 1
ATOM 4812 O O . ALA A 1 630 ? 16.312 -14.961 -38.991 1.00 92.06 630 ALA A O 1
ATOM 4813 N N . THR A 1 631 ? 15.376 -14.924 -41.038 1.00 91.31 631 THR A N 1
ATOM 4814 C CA . THR A 1 631 ? 16.120 -13.787 -41.586 1.00 91.31 631 THR A CA 1
ATOM 4815 C C . THR A 1 631 ? 15.149 -12.649 -41.913 1.00 91.31 631 THR A C 1
ATOM 4817 O O . THR A 1 631 ? 13.961 -12.709 -41.583 1.00 91.31 631 THR A O 1
ATOM 4820 N N . ALA A 1 632 ? 15.614 -11.612 -42.617 1.00 89.62 632 ALA A N 1
ATOM 4821 C CA . ALA A 1 632 ? 14.730 -10.595 -43.185 1.00 89.62 632 ALA A CA 1
ATOM 4822 C C . ALA A 1 632 ? 13.668 -11.189 -44.142 1.00 89.62 632 ALA A C 1
ATOM 4824 O O . ALA A 1 632 ? 12.630 -10.566 -44.379 1.00 89.62 632 ALA A O 1
ATOM 4825 N N . GLY A 1 633 ? 13.875 -12.415 -44.643 1.00 92.06 633 GLY A N 1
ATOM 4826 C CA . GLY A 1 633 ? 12.905 -13.164 -45.438 1.00 92.06 633 GLY A CA 1
ATOM 4827 C C . GLY A 1 633 ? 11.546 -13.338 -44.751 1.00 92.06 633 GLY A C 1
ATOM 4828 O O . GLY A 1 633 ? 10.521 -13.228 -45.425 1.00 92.06 633 GLY A O 1
ATOM 4829 N N . LEU A 1 634 ? 11.510 -13.500 -43.423 1.00 93.75 634 LEU A N 1
ATOM 4830 C CA . LEU A 1 634 ? 10.273 -13.580 -42.637 1.00 93.75 634 LEU A CA 1
ATOM 4831 C C . LEU A 1 634 ? 9.392 -12.332 -42.795 1.00 93.75 634 LEU A C 1
ATOM 4833 O O . LEU A 1 634 ? 8.169 -12.426 -42.852 1.00 93.75 634 LEU A O 1
ATOM 4837 N N . VAL A 1 635 ? 10.004 -11.151 -42.898 1.00 92.62 635 VAL A N 1
ATOM 4838 C CA . VAL A 1 635 ? 9.291 -9.865 -42.914 1.00 92.62 635 VAL A CA 1
ATOM 4839 C C . VAL A 1 635 ? 9.068 -9.294 -44.313 1.00 92.62 635 VAL A C 1
ATOM 4841 O O . VAL A 1 635 ? 8.471 -8.225 -44.447 1.00 92.62 635 VAL A O 1
ATOM 4844 N N . LYS A 1 636 ? 9.462 -10.013 -45.374 1.00 91.25 636 LYS A N 1
ATOM 4845 C CA . LYS A 1 636 ? 9.422 -9.539 -46.775 1.00 91.25 636 LYS A CA 1
ATOM 4846 C C . LYS A 1 636 ? 8.048 -9.031 -47.242 1.00 91.25 636 LYS A C 1
ATOM 4848 O O . LYS A 1 636 ? 7.969 -8.221 -48.165 1.00 91.25 636 LYS A O 1
ATOM 4853 N N . HIS A 1 637 ? 6.969 -9.495 -46.610 1.00 94.38 637 HIS A N 1
ATOM 4854 C CA . HIS A 1 637 ? 5.588 -9.163 -46.964 1.00 94.38 637 HIS A CA 1
ATOM 4855 C C . HIS A 1 637 ? 4.920 -8.134 -46.051 1.00 94.38 637 HIS A C 1
ATOM 4857 O O . HIS A 1 637 ? 3.791 -7.734 -46.320 1.00 94.38 637 HIS A O 1
ATOM 4863 N N . LEU A 1 638 ? 5.613 -7.629 -45.025 1.00 94.75 638 LEU A N 1
ATOM 4864 C CA . LEU A 1 638 ? 5.074 -6.576 -44.154 1.00 94.75 638 LEU A CA 1
ATOM 4865 C C . LEU A 1 638 ? 4.739 -5.282 -44.915 1.00 94.75 638 LEU A C 1
ATOM 4867 O O . LEU A 1 638 ? 3.846 -4.547 -44.511 1.00 94.75 638 LEU A O 1
ATOM 4871 N N . ARG A 1 639 ? 5.397 -5.033 -46.053 1.00 93.81 639 ARG A N 1
ATOM 4872 C CA . ARG A 1 639 ? 5.088 -3.917 -46.969 1.00 93.81 639 ARG A CA 1
ATOM 4873 C C . ARG A 1 639 ? 3.692 -3.970 -47.595 1.00 93.81 639 ARG A C 1
ATOM 4875 O O . ARG A 1 639 ? 3.230 -2.969 -48.125 1.00 93.81 639 ARG A O 1
ATOM 4882 N N . GLU A 1 640 ? 3.043 -5.132 -47.572 1.00 94.75 640 GLU A N 1
ATOM 4883 C CA . GLU A 1 640 ? 1.695 -5.347 -48.117 1.00 94.75 640 GLU A CA 1
ATOM 4884 C C . GLU A 1 640 ? 0.600 -5.154 -47.050 1.00 94.75 640 GLU A C 1
ATOM 4886 O O . GLU A 1 640 ? -0.584 -5.336 -47.335 1.00 94.75 640 GLU A O 1
ATOM 4891 N N . LEU A 1 641 ? 0.993 -4.827 -45.816 1.00 96.50 641 LEU A N 1
ATOM 4892 C CA . LEU A 1 641 ? 0.128 -4.684 -44.649 1.00 96.50 641 LEU A CA 1
ATOM 4893 C C . LEU A 1 641 ? 0.149 -3.228 -44.146 1.00 96.50 641 LEU A C 1
ATOM 4895 O O . LEU A 1 641 ? 1.107 -2.503 -44.430 1.00 96.50 641 LEU A O 1
ATOM 4899 N N . PRO A 1 642 ? -0.868 -2.779 -43.385 1.00 97.00 642 PRO A N 1
ATOM 4900 C CA . PRO A 1 642 ? -0.948 -1.412 -42.861 1.00 97.00 642 PRO A CA 1
ATOM 4901 C C . PRO A 1 642 ? -0.015 -1.200 -41.652 1.00 97.00 642 PRO A C 1
ATOM 4903 O O . PRO A 1 642 ? -0.416 -0.680 -40.615 1.00 97.00 642 PRO A O 1
ATOM 4906 N N . MET A 1 643 ? 1.240 -1.633 -41.761 1.00 98.06 643 MET A N 1
ATOM 4907 C CA . MET A 1 643 ? 2.198 -1.634 -40.661 1.00 98.06 643 MET A CA 1
ATOM 4908 C C . MET A 1 643 ? 2.586 -0.212 -40.259 1.00 98.06 643 MET A C 1
ATOM 4910 O O . MET A 1 643 ? 3.065 0.565 -41.083 1.00 98.06 643 MET A O 1
ATOM 4914 N N . GLU A 1 644 ? 2.454 0.096 -38.975 1.00 98.31 644 GLU A N 1
ATOM 4915 C CA . GLU A 1 644 ? 2.830 1.366 -38.349 1.00 98.31 644 GLU A CA 1
ATOM 4916 C C . GLU A 1 644 ? 4.012 1.204 -37.385 1.00 98.31 644 GLU A C 1
ATOM 4918 O O . GLU A 1 644 ? 4.782 2.150 -37.186 1.00 98.31 644 GLU A O 1
ATOM 4923 N N . TYR A 1 645 ? 4.182 0.006 -36.812 1.00 98.38 645 TYR A N 1
ATOM 4924 C CA . TYR A 1 645 ? 5.251 -0.329 -35.874 1.00 98.38 645 TYR A CA 1
ATOM 4925 C C . TYR A 1 645 ? 5.909 -1.675 -36.190 1.00 98.38 645 TYR A C 1
ATOM 4927 O O . TYR A 1 645 ? 5.238 -2.700 -36.321 1.00 98.38 645 TYR A O 1
ATOM 4935 N N . VAL A 1 646 ? 7.239 -1.679 -36.255 1.00 97.25 646 VAL A N 1
ATOM 4936 C CA . VAL A 1 646 ? 8.048 -2.889 -36.424 1.00 97.25 646 VAL A CA 1
ATOM 4937 C C . VAL A 1 646 ? 9.216 -2.852 -35.441 1.00 97.25 646 VAL A C 1
ATOM 4939 O O . VAL A 1 646 ? 9.986 -1.893 -35.421 1.00 97.25 646 VAL A O 1
ATOM 4942 N N . ALA A 1 647 ? 9.383 -3.915 -34.658 1.00 95.56 647 ALA A N 1
ATOM 4943 C CA . ALA A 1 647 ? 10.589 -4.158 -33.877 1.00 95.56 647 ALA A CA 1
ATOM 4944 C C . ALA A 1 647 ? 11.257 -5.456 -34.329 1.00 95.56 647 ALA A C 1
ATOM 4946 O O . ALA A 1 647 ? 10.646 -6.522 -34.251 1.00 95.56 647 ALA A O 1
ATOM 4947 N N . LEU A 1 648 ? 12.508 -5.371 -34.775 1.00 93.38 648 LEU A N 1
ATOM 4948 C CA . LEU A 1 648 ? 13.313 -6.518 -35.183 1.00 93.38 648 LEU A CA 1
ATOM 4949 C C . LEU A 1 648 ? 14.502 -6.656 -34.239 1.00 93.38 648 LEU A C 1
ATOM 4951 O O . LEU A 1 648 ? 15.352 -5.766 -34.142 1.00 93.38 648 LEU A O 1
ATOM 4955 N N . GLU A 1 649 ? 14.554 -7.790 -33.557 1.00 87.19 649 GLU A N 1
ATOM 4956 C CA . GLU A 1 649 ? 15.627 -8.168 -32.649 1.00 87.19 649 GLU A CA 1
ATOM 4957 C C . GLU A 1 649 ? 16.344 -9.436 -33.159 1.00 87.19 649 GLU A C 1
ATOM 4959 O O . GLU A 1 649 ? 16.084 -9.895 -34.273 1.00 87.19 649 GLU A O 1
ATOM 4964 N N . TYR A 1 650 ? 17.259 -9.980 -32.346 1.00 78.25 650 TYR A N 1
ATOM 4965 C CA . TYR A 1 650 ? 18.101 -11.160 -32.603 1.00 78.25 650 TYR A CA 1
ATOM 4966 C C . TYR A 1 650 ? 17.579 -12.150 -33.670 1.00 78.25 650 TYR A C 1
ATOM 4968 O O . TYR A 1 650 ? 16.480 -12.699 -33.560 1.00 78.25 650 TYR A O 1
ATOM 4976 N N . GLY A 1 651 ? 18.428 -12.443 -34.660 1.00 78.25 651 GLY A N 1
ATOM 4977 C CA . GLY A 1 651 ? 18.143 -13.355 -35.774 1.00 78.25 651 GLY A CA 1
ATOM 4978 C C . GLY A 1 651 ? 17.621 -12.618 -37.005 1.00 78.25 651 GLY A C 1
ATOM 4979 O O . GLY A 1 651 ? 18.358 -12.439 -37.968 1.00 78.25 651 GLY A O 1
ATOM 4980 N N . VAL A 1 652 ? 16.392 -12.104 -36.940 1.00 80.00 652 VAL A N 1
ATOM 4981 C CA . VAL A 1 652 ? 15.654 -11.565 -38.105 1.00 80.00 652 VAL A CA 1
ATOM 4982 C C . VAL A 1 652 ? 16.286 -10.314 -38.709 1.00 80.00 652 VAL A C 1
ATOM 4984 O O . VAL A 1 652 ? 16.166 -10.070 -39.905 1.00 80.00 652 VAL A O 1
ATOM 4987 N N . ASN A 1 653 ? 16.985 -9.518 -37.903 1.00 77.44 653 ASN A N 1
ATOM 4988 C CA . ASN A 1 653 ? 17.702 -8.337 -38.379 1.00 77.44 653 ASN A CA 1
ATOM 4989 C C . ASN A 1 653 ? 19.171 -8.605 -38.749 1.00 77.44 653 ASN A C 1
ATOM 4991 O O . ASN A 1 653 ? 19.961 -7.663 -38.799 1.00 77.44 653 ASN A O 1
ATOM 4995 N N . ALA A 1 654 ? 19.556 -9.865 -38.968 1.00 79.12 654 ALA A N 1
ATOM 4996 C CA . ALA A 1 654 ? 20.892 -10.245 -39.408 1.00 79.12 654 ALA A CA 1
ATOM 4997 C C . ALA A 1 654 ? 20.844 -10.886 -40.816 1.00 79.12 654 ALA A C 1
ATOM 4999 O O . ALA A 1 654 ? 20.211 -11.931 -40.968 1.00 79.12 654 ALA A O 1
ATOM 5000 N N . PRO A 1 655 ? 21.534 -10.316 -41.827 1.00 79.94 655 PRO A N 1
ATOM 5001 C CA . PRO A 1 655 ? 22.237 -9.031 -41.800 1.00 79.94 655 PRO A CA 1
ATOM 5002 C C . PRO A 1 655 ? 21.264 -7.837 -41.748 1.00 79.94 655 PRO A C 1
ATOM 5004 O O . PRO A 1 655 ? 20.157 -7.884 -42.278 1.00 79.94 655 PRO A O 1
ATOM 5007 N N . ALA A 1 656 ? 21.691 -6.728 -41.135 1.00 82.50 656 ALA A N 1
ATOM 5008 C CA . ALA A 1 656 ? 20.819 -5.566 -40.921 1.00 82.50 656 ALA A CA 1
ATOM 5009 C C . ALA A 1 656 ? 20.389 -4.865 -42.220 1.00 82.50 656 ALA A C 1
ATOM 5011 O O . ALA A 1 656 ? 19.334 -4.239 -42.242 1.00 82.50 656 ALA A O 1
ATOM 5012 N N . ALA A 1 657 ? 21.176 -4.972 -43.295 1.00 86.06 657 ALA A N 1
ATOM 5013 C CA . ALA A 1 657 ? 20.878 -4.332 -44.578 1.00 86.06 657 ALA A CA 1
ATOM 5014 C C . ALA A 1 657 ? 19.533 -4.800 -45.165 1.00 86.06 657 ALA A C 1
ATOM 5016 O O . ALA A 1 657 ? 18.674 -3.970 -45.447 1.00 86.06 657 ALA A O 1
ATOM 5017 N N . ASP A 1 658 ? 19.305 -6.112 -45.230 1.00 87.69 658 ASP A N 1
ATOM 5018 C CA . ASP A 1 658 ? 18.087 -6.692 -45.813 1.00 87.69 658 ASP A CA 1
ATOM 5019 C C . ASP A 1 658 ? 16.830 -6.311 -45.012 1.00 87.69 658 ASP A C 1
ATOM 5021 O O . ASP A 1 658 ? 15.756 -6.034 -45.560 1.00 87.69 658 ASP A O 1
ATOM 5025 N N . ALA A 1 659 ? 16.971 -6.251 -43.685 1.00 87.44 659 ALA A N 1
ATOM 5026 C CA . ALA A 1 659 ? 15.915 -5.794 -42.793 1.00 87.44 659 ALA A CA 1
ATOM 5027 C C . ALA A 1 659 ? 15.598 -4.305 -43.013 1.00 87.44 659 ALA A C 1
ATOM 5029 O O . ALA A 1 659 ? 14.424 -3.938 -43.078 1.00 87.44 659 ALA A O 1
ATOM 5030 N N . ILE A 1 660 ? 16.626 -3.461 -43.174 1.00 91.44 660 ILE A N 1
ATOM 5031 C CA . ILE A 1 660 ? 16.488 -2.025 -43.470 1.00 91.44 660 ILE A CA 1
ATOM 5032 C C . ILE A 1 660 ? 15.782 -1.809 -44.814 1.00 91.44 660 ILE A C 1
ATOM 5034 O O . ILE A 1 660 ? 14.862 -0.994 -44.900 1.00 91.44 660 ILE A O 1
ATOM 5038 N N . ASP A 1 661 ? 16.159 -2.556 -45.849 1.00 90.62 661 ASP A N 1
ATOM 5039 C CA . ASP A 1 661 ? 15.523 -2.463 -47.165 1.00 90.62 661 ASP A CA 1
ATOM 5040 C C . ASP A 1 661 ? 14.046 -2.857 -47.102 1.00 90.62 661 ASP A C 1
ATOM 5042 O O . ASP A 1 661 ? 13.184 -2.176 -47.669 1.00 90.62 661 ASP A O 1
ATOM 5046 N N . THR A 1 662 ? 13.730 -3.899 -46.332 1.00 87.00 662 THR A N 1
ATOM 5047 C CA . THR A 1 662 ? 12.349 -4.339 -46.133 1.00 87.00 662 THR A CA 1
ATOM 5048 C C . THR A 1 662 ? 11.502 -3.270 -45.445 1.00 87.00 662 THR A C 1
ATOM 5050 O O . THR A 1 662 ? 10.414 -2.964 -45.928 1.00 87.00 662 THR A O 1
ATOM 5053 N N . VAL A 1 663 ? 11.983 -2.660 -44.355 1.00 89.12 663 VAL A N 1
ATOM 5054 C CA . VAL A 1 663 ? 11.214 -1.635 -43.620 1.00 89.12 663 VAL A CA 1
ATOM 5055 C C . VAL A 1 663 ? 11.089 -0.324 -44.396 1.00 89.12 663 VAL A C 1
ATOM 5057 O O . VAL A 1 663 ? 10.046 0.325 -44.323 1.00 89.12 663 VAL A O 1
ATOM 5060 N N . LYS A 1 664 ? 12.095 0.045 -45.203 1.00 93.56 664 LYS A N 1
ATOM 5061 C CA . LYS A 1 664 ? 12.026 1.213 -46.098 1.00 93.56 664 LYS A CA 1
ATOM 5062 C C . LYS A 1 664 ? 10.917 1.085 -47.134 1.00 93.56 664 LYS A C 1
ATOM 5064 O O . LYS A 1 664 ? 10.322 2.094 -47.501 1.00 93.56 664 LYS A O 1
ATOM 5069 N N . ALA A 1 665 ? 10.619 -0.138 -47.567 1.00 93.62 665 ALA A N 1
ATOM 5070 C CA . ALA A 1 665 ? 9.541 -0.421 -48.506 1.00 93.62 665 ALA A CA 1
ATOM 5071 C C . ALA A 1 665 ? 8.133 -0.350 -47.880 1.00 93.62 665 ALA A C 1
ATOM 5073 O O . ALA A 1 665 ? 7.154 -0.517 -48.604 1.00 93.62 665 ALA A O 1
ATOM 5074 N N . ILE A 1 666 ? 8.004 -0.108 -46.568 1.00 95.81 666 ILE A N 1
ATOM 5075 C CA . ILE A 1 666 ? 6.719 0.009 -45.868 1.00 95.81 666 ILE A CA 1
ATOM 5076 C C . ILE A 1 666 ? 6.331 1.499 -45.762 1.00 95.81 666 ILE A C 1
ATOM 5078 O O . ILE A 1 666 ? 6.884 2.215 -44.921 1.00 95.81 666 ILE A O 1
ATOM 5082 N N . PRO A 1 667 ? 5.379 2.005 -46.570 1.00 93.56 667 PRO A N 1
ATOM 5083 C CA . PRO A 1 667 ? 5.063 3.439 -46.619 1.00 93.56 667 PRO A CA 1
ATOM 5084 C C . PRO A 1 667 ? 4.319 3.950 -45.372 1.00 93.56 667 PRO A C 1
ATOM 5086 O O . PRO A 1 667 ? 4.427 5.121 -44.994 1.00 93.56 667 PRO A O 1
ATOM 5089 N N . THR A 1 668 ? 3.562 3.076 -44.711 1.00 97.06 668 THR A N 1
ATOM 5090 C CA . THR A 1 668 ? 2.781 3.390 -43.505 1.00 97.06 668 THR A CA 1
ATOM 5091 C C . THR A 1 668 ? 3.613 3.359 -42.226 1.00 97.06 668 THR A C 1
ATOM 5093 O O . THR A 1 668 ? 3.143 3.829 -41.193 1.00 97.06 668 THR A O 1
ATOM 5096 N N . LEU A 1 669 ? 4.854 2.861 -42.277 1.00 98.25 669 LEU A N 1
ATOM 5097 C CA . LEU A 1 669 ? 5.672 2.665 -41.086 1.00 98.25 669 LEU A CA 1
ATOM 5098 C C . LEU A 1 669 ? 6.039 4.005 -40.446 1.00 98.25 669 LEU A C 1
ATOM 5100 O O . LEU A 1 669 ? 6.497 4.923 -41.127 1.00 98.25 669 LEU A O 1
ATOM 5104 N N . ARG A 1 670 ? 5.848 4.115 -39.130 1.00 98.25 670 ARG A N 1
ATOM 5105 C CA . ARG A 1 670 ? 6.182 5.317 -38.350 1.00 98.25 670 ARG A CA 1
ATOM 5106 C C . ARG A 1 670 ? 7.179 5.033 -37.241 1.00 98.25 670 ARG A C 1
ATOM 5108 O O . ARG A 1 670 ? 7.979 5.905 -36.915 1.00 98.25 670 ARG A O 1
ATOM 5115 N N . ARG A 1 671 ? 7.158 3.826 -36.679 1.00 98.44 671 ARG A N 1
ATOM 5116 C CA . ARG A 1 671 ? 7.988 3.454 -35.534 1.00 98.44 671 ARG A CA 1
ATOM 5117 C C . ARG A 1 671 ? 8.807 2.212 -35.855 1.00 98.44 671 ARG A C 1
ATOM 5119 O O . ARG A 1 671 ? 8.245 1.177 -36.214 1.00 98.44 671 ARG A O 1
ATOM 5126 N N . LEU A 1 672 ? 10.125 2.315 -35.711 1.00 96.94 672 LEU A N 1
ATOM 5127 C CA . LEU A 1 672 ? 11.060 1.222 -35.971 1.00 96.94 672 LEU A CA 1
ATOM 5128 C C . LEU A 1 672 ? 11.990 1.003 -34.777 1.00 96.94 672 LEU A C 1
ATOM 5130 O O . LEU A 1 672 ? 12.613 1.946 -34.294 1.00 96.94 672 LEU A O 1
ATOM 5134 N N . LYS A 1 673 ? 12.139 -0.252 -34.350 1.00 94.94 673 LYS A N 1
ATOM 5135 C CA . LYS A 1 673 ? 13.165 -0.678 -33.391 1.00 94.94 673 LYS A CA 1
ATOM 5136 C C . LYS A 1 673 ? 14.064 -1.750 -34.009 1.00 94.94 673 LYS A C 1
ATOM 5138 O O . LYS A 1 673 ? 13.562 -2.759 -34.494 1.00 94.94 673 LYS A O 1
ATOM 5143 N N . LEU A 1 674 ? 15.380 -1.557 -33.951 1.00 92.12 674 LEU A N 1
ATOM 5144 C CA . LEU A 1 674 ? 16.393 -2.517 -34.403 1.00 92.12 674 LEU A CA 1
ATOM 5145 C C . LEU A 1 674 ? 17.382 -2.820 -33.267 1.00 92.12 674 LEU A C 1
ATOM 5147 O O . LEU A 1 674 ? 18.231 -1.994 -32.943 1.00 92.12 674 LEU A O 1
ATOM 5151 N N . SER A 1 675 ? 17.299 -3.999 -32.649 1.00 83.75 675 SER A N 1
ATOM 5152 C CA . SER A 1 675 ? 18.124 -4.351 -31.478 1.00 83.75 675 SER A CA 1
ATOM 5153 C C . SER A 1 675 ? 18.826 -5.709 -31.619 1.00 83.75 675 SER A C 1
ATOM 5155 O O . SER A 1 675 ? 18.546 -6.496 -32.513 1.00 83.75 675 SER A O 1
ATOM 5157 N N . GLY A 1 676 ? 19.794 -6.006 -30.751 1.00 73.06 676 GLY A N 1
ATOM 5158 C CA . GLY A 1 676 ? 20.492 -7.300 -30.726 1.00 73.06 676 GLY A CA 1
ATOM 5159 C C . GLY A 1 676 ? 21.827 -7.336 -31.476 1.00 73.06 676 GLY A C 1
ATOM 5160 O O . GLY A 1 676 ? 22.784 -7.884 -30.934 1.00 73.06 676 GLY A O 1
ATOM 5161 N N . ASN A 1 677 ? 21.952 -6.660 -32.625 1.00 76.00 677 ASN A N 1
ATOM 5162 C CA . ASN A 1 677 ? 23.221 -6.499 -33.355 1.00 76.00 677 ASN A CA 1
ATOM 5163 C C . ASN A 1 677 ? 23.596 -5.011 -33.491 1.00 76.00 677 ASN A C 1
ATOM 5165 O O . ASN A 1 677 ? 22.718 -4.218 -33.830 1.00 76.00 677 ASN A O 1
ATOM 5169 N N . PRO A 1 678 ? 24.856 -4.611 -33.228 1.00 77.50 678 PRO A N 1
ATOM 5170 C CA . PRO A 1 678 ? 25.302 -3.236 -33.452 1.00 77.50 678 PRO A CA 1
ATOM 5171 C C . PRO A 1 678 ? 25.188 -2.836 -34.927 1.00 77.50 678 PRO A C 1
ATOM 5173 O O . PRO A 1 678 ? 25.635 -3.577 -35.804 1.00 77.50 678 PRO A O 1
ATOM 5176 N N . LEU A 1 679 ? 24.624 -1.660 -35.203 1.00 85.50 679 LEU A N 1
ATOM 5177 C CA . LEU A 1 679 ? 24.557 -1.125 -36.565 1.00 85.50 679 LEU A CA 1
ATOM 5178 C C . LEU A 1 679 ? 25.926 -0.618 -37.050 1.00 85.50 679 LEU A C 1
ATOM 5180 O O . LEU A 1 679 ? 26.657 0.037 -36.308 1.00 85.50 679 LEU A O 1
ATOM 5184 N N . THR A 1 680 ? 26.247 -0.886 -38.318 1.00 87.62 680 THR A N 1
ATOM 5185 C CA . THR A 1 680 ? 27.429 -0.328 -39.002 1.00 87.62 680 THR A CA 1
ATOM 5186 C C . THR A 1 680 ? 27.145 1.064 -39.581 1.00 87.62 680 THR A C 1
ATOM 5188 O O . THR A 1 680 ? 25.986 1.458 -39.728 1.00 87.62 680 THR A O 1
ATOM 5191 N N . ASP A 1 681 ? 28.186 1.792 -39.998 1.00 87.38 681 ASP A N 1
ATOM 5192 C CA . ASP A 1 681 ? 28.050 3.090 -40.689 1.00 87.38 681 ASP A CA 1
ATOM 5193 C C . ASP A 1 681 ? 27.218 2.996 -41.979 1.00 87.38 681 ASP A C 1
ATOM 5195 O O . ASP A 1 681 ? 26.378 3.853 -42.269 1.00 87.38 681 ASP A O 1
ATOM 5199 N N . ALA A 1 682 ? 27.379 1.902 -42.730 1.00 89.81 682 ALA A N 1
ATOM 5200 C CA . ALA A 1 682 ? 26.565 1.631 -43.912 1.00 89.81 682 ALA A CA 1
ATOM 5201 C C . ALA A 1 682 ? 25.081 1.451 -43.548 1.00 89.81 682 ALA A C 1
ATOM 5203 O O . ALA A 1 682 ? 24.202 1.933 -44.263 1.00 89.81 682 ALA A O 1
ATOM 5204 N N . ASN A 1 683 ? 24.785 0.811 -42.410 1.00 90.69 683 ASN A N 1
ATOM 5205 C CA . ASN A 1 683 ? 23.410 0.639 -41.937 1.00 90.69 683 ASN A CA 1
ATOM 5206 C C . ASN A 1 683 ? 22.786 1.965 -41.487 1.00 90.69 683 ASN A C 1
ATOM 5208 O O . ASN A 1 683 ? 21.638 2.236 -41.836 1.00 90.69 683 ASN A O 1
ATOM 5212 N N . LEU A 1 684 ? 23.533 2.804 -40.760 1.00 90.56 684 LEU A N 1
ATOM 5213 C CA . LEU A 1 684 ? 23.073 4.139 -40.361 1.00 90.56 684 LEU A CA 1
ATOM 5214 C C . LEU A 1 684 ? 22.772 5.011 -41.584 1.00 90.56 684 LEU A C 1
ATOM 5216 O O . LEU A 1 684 ? 21.717 5.642 -41.650 1.00 90.56 684 LEU A O 1
ATOM 5220 N N . THR A 1 685 ? 23.648 4.971 -42.588 1.00 91.50 685 THR A N 1
ATOM 5221 C CA . THR A 1 685 ? 23.447 5.675 -43.861 1.00 91.50 685 THR A CA 1
ATOM 5222 C C . THR A 1 685 ? 22.197 5.175 -44.590 1.00 91.50 685 THR A C 1
ATOM 5224 O O . THR A 1 685 ? 21.390 5.976 -45.061 1.00 91.50 685 THR A O 1
ATOM 5227 N N . ALA A 1 686 ? 21.984 3.858 -44.654 1.00 92.19 686 ALA A N 1
ATOM 5228 C CA . ALA A 1 686 ? 20.802 3.285 -45.294 1.00 92.19 686 ALA A CA 1
ATOM 5229 C C . ALA A 1 686 ? 19.494 3.677 -44.577 1.00 92.19 686 ALA A C 1
ATOM 5231 O O . ALA A 1 686 ? 18.513 4.022 -45.249 1.00 92.19 686 ALA A O 1
ATOM 5232 N N . LEU A 1 687 ? 19.495 3.665 -43.236 1.00 92.88 687 LEU A N 1
ATOM 5233 C CA . LEU A 1 687 ? 18.366 4.049 -42.378 1.00 92.88 687 LEU A CA 1
ATOM 5234 C C . LEU A 1 687 ? 18.021 5.532 -42.457 1.00 92.88 687 LEU A C 1
ATOM 5236 O O . LEU A 1 687 ? 16.848 5.878 -42.353 1.00 92.88 687 LEU A O 1
ATOM 5240 N N . ALA A 1 688 ? 19.002 6.409 -42.673 1.00 92.62 688 ALA A N 1
ATOM 5241 C CA . ALA A 1 688 ? 18.746 7.834 -42.865 1.00 92.62 688 ALA A CA 1
ATOM 5242 C C . ALA A 1 688 ? 17.813 8.113 -44.060 1.00 92.62 688 ALA A C 1
ATOM 5244 O O . ALA A 1 688 ? 17.125 9.130 -44.090 1.00 92.62 688 ALA A O 1
ATOM 5245 N N . GLY A 1 689 ? 17.746 7.191 -45.028 1.00 92.25 689 GLY A N 1
ATOM 5246 C CA . GLY A 1 689 ? 16.799 7.246 -46.141 1.00 92.25 689 GLY A CA 1
ATOM 5247 C C . GLY A 1 689 ? 15.373 6.782 -45.812 1.00 92.25 689 GLY A C 1
ATOM 5248 O O . GLY A 1 689 ? 14.522 6.843 -46.694 1.00 92.25 689 GLY A O 1
ATOM 5249 N N . ALA A 1 690 ? 15.091 6.299 -44.598 1.00 94.81 690 ALA A N 1
ATOM 5250 C CA . ALA A 1 690 ? 13.760 5.867 -44.158 1.00 94.81 690 ALA A CA 1
ATOM 5251 C C . ALA A 1 690 ? 12.933 7.054 -43.624 1.00 94.81 690 ALA A C 1
ATOM 5253 O O . ALA A 1 690 ? 12.532 7.097 -42.459 1.00 94.81 690 ALA A O 1
ATOM 5254 N N . THR A 1 691 ? 12.702 8.052 -44.480 1.00 94.38 691 THR A N 1
ATOM 5255 C CA . THR A 1 691 ? 12.094 9.342 -44.110 1.00 94.38 691 THR A CA 1
ATOM 5256 C C . THR A 1 691 ? 10.610 9.264 -43.748 1.00 94.38 691 THR A C 1
ATOM 5258 O O . THR A 1 691 ? 10.051 10.244 -43.260 1.00 94.38 691 THR A O 1
ATOM 5261 N N . GLN A 1 692 ? 9.963 8.110 -43.943 1.00 96.06 692 GLN A N 1
ATOM 5262 C CA . GLN A 1 692 ? 8.602 7.870 -43.462 1.00 96.06 692 GLN A CA 1
ATOM 5263 C C . GLN A 1 692 ? 8.518 7.717 -41.934 1.00 96.06 692 GLN A C 1
ATOM 5265 O O . GLN A 1 692 ? 7.427 7.834 -41.375 1.00 96.06 692 GLN A O 1
ATOM 5270 N N . LEU A 1 693 ? 9.637 7.423 -41.262 1.00 98.06 693 LEU A N 1
ATOM 5271 C CA . LEU A 1 693 ? 9.672 7.184 -39.822 1.00 98.06 693 LEU A CA 1
ATOM 5272 C C . LEU A 1 693 ? 9.517 8.482 -39.027 1.00 98.06 693 LEU A C 1
ATOM 5274 O O . LEU A 1 693 ? 10.025 9.537 -39.398 1.00 98.06 693 LEU A O 1
ATOM 5278 N N . THR A 1 694 ? 8.867 8.375 -37.873 1.00 98.06 694 THR A N 1
ATOM 5279 C CA . THR A 1 694 ? 8.803 9.425 -36.851 1.00 98.06 694 THR A CA 1
ATOM 5280 C C . THR A 1 694 ? 9.549 9.035 -35.583 1.00 98.06 694 THR A C 1
ATOM 5282 O O . THR A 1 694 ? 9.997 9.918 -34.856 1.00 98.06 694 THR A O 1
ATOM 5285 N N . GLU A 1 695 ? 9.695 7.740 -35.304 1.00 98.44 695 GLU A N 1
ATOM 5286 C CA . GLU A 1 695 ? 10.421 7.236 -34.139 1.00 98.44 695 GLU A CA 1
ATOM 5287 C C . GLU A 1 695 ? 11.362 6.109 -34.555 1.00 98.44 695 GLU A C 1
ATOM 5289 O O . GLU A 1 695 ? 10.962 5.169 -35.252 1.00 98.44 695 GLU A O 1
ATOM 5294 N N . LEU A 1 696 ? 12.609 6.197 -34.101 1.00 97.00 696 LEU A N 1
ATOM 5295 C CA . LEU A 1 696 ? 13.633 5.195 -34.360 1.00 97.00 696 LEU A CA 1
ATOM 5296 C C . LEU A 1 696 ? 14.329 4.807 -33.058 1.00 97.00 696 LEU A C 1
ATOM 5298 O O . LEU A 1 696 ? 14.766 5.665 -32.296 1.00 97.00 696 LEU A O 1
ATOM 5302 N N . SER A 1 697 ? 14.476 3.507 -32.831 1.00 95.19 697 SER A N 1
ATOM 5303 C CA . SER A 1 697 ? 15.293 2.942 -31.763 1.00 95.19 697 SER A CA 1
ATOM 5304 C C . SER A 1 697 ? 16.316 1.985 -32.359 1.00 95.19 697 SER A C 1
ATOM 5306 O O . SER A 1 697 ? 15.951 1.115 -33.152 1.00 95.19 697 SER A O 1
ATOM 5308 N N . PHE A 1 698 ? 17.589 2.121 -31.990 1.00 92.19 698 PHE A N 1
ATOM 5309 C CA . PHE A 1 698 ? 18.596 1.139 -32.381 1.00 92.19 698 PHE A CA 1
ATOM 5310 C C . PHE A 1 698 ? 19.692 0.913 -31.345 1.00 92.19 698 PHE A C 1
ATOM 5312 O O . PHE A 1 698 ? 19.980 1.763 -30.503 1.00 92.19 698 PHE A O 1
ATOM 5319 N N . HIS A 1 699 ? 20.318 -0.256 -31.456 1.00 88.56 699 HIS A N 1
ATOM 5320 C CA . HIS A 1 699 ? 21.463 -0.670 -30.657 1.00 88.56 699 HIS A CA 1
ATOM 5321 C C . HIS A 1 699 ? 22.795 -0.263 -31.311 1.00 88.56 699 HIS A C 1
ATOM 5323 O O . HIS A 1 699 ? 23.023 -0.516 -32.497 1.00 88.56 699 HIS A O 1
ATOM 5329 N N . VAL A 1 700 ? 23.704 0.304 -30.514 1.00 86.56 700 VAL A N 1
ATOM 5330 C CA . VAL A 1 700 ? 25.118 0.511 -30.868 1.00 86.56 700 VAL A CA 1
ATOM 5331 C C . VAL A 1 700 ? 26.040 -0.153 -29.846 1.00 86.56 700 VAL A C 1
ATOM 5333 O O . VAL A 1 700 ? 25.733 -0.206 -28.659 1.00 86.56 700 VAL A O 1
ATOM 5336 N N . SER A 1 701 ? 27.189 -0.654 -30.303 1.00 82.56 701 SER A N 1
ATOM 5337 C CA . SER A 1 701 ? 28.277 -1.105 -29.422 1.00 82.56 701 SER A CA 1
ATOM 5338 C C . SER A 1 701 ? 29.020 0.068 -28.787 1.00 82.56 701 SER A C 1
ATOM 5340 O O . SER A 1 701 ? 29.475 -0.013 -27.648 1.00 82.56 701 SER A O 1
ATOM 5342 N N . ASP A 1 702 ? 29.169 1.129 -29.572 1.00 83.12 702 ASP A N 1
ATOM 5343 C CA . ASP A 1 702 ? 29.897 2.353 -29.300 1.00 83.12 702 ASP A CA 1
ATOM 5344 C C . ASP A 1 702 ? 29.500 3.418 -30.336 1.00 83.12 702 ASP A C 1
ATOM 5346 O O . ASP A 1 702 ? 28.943 3.123 -31.400 1.00 83.12 702 ASP A O 1
ATOM 5350 N N . LEU A 1 703 ? 29.767 4.681 -30.008 1.00 88.62 703 LEU A N 1
ATOM 5351 C CA . LEU A 1 703 ? 29.457 5.820 -30.863 1.00 88.62 703 LEU A CA 1
ATOM 5352 C C . LEU A 1 703 ? 30.624 6.818 -30.815 1.00 88.62 703 LEU A C 1
ATOM 5354 O O . LEU A 1 703 ? 30.565 7.782 -30.046 1.00 88.62 703 LEU A O 1
ATOM 5358 N N . PRO A 1 704 ? 31.714 6.549 -31.555 1.00 89.88 704 PRO A N 1
ATOM 5359 C CA . PRO A 1 704 ? 32.893 7.404 -31.541 1.00 89.88 704 PRO A CA 1
ATOM 5360 C C . PRO A 1 704 ? 32.620 8.733 -32.265 1.00 89.88 704 PRO A C 1
ATOM 5362 O O . PRO A 1 704 ? 31.669 8.842 -33.048 1.00 89.88 704 PRO A O 1
ATOM 5365 N N . ASP A 1 705 ? 33.440 9.753 -31.992 1.00 89.75 705 ASP A N 1
ATOM 5366 C CA . ASP A 1 705 ? 33.213 11.125 -32.467 1.00 89.75 705 ASP A CA 1
ATOM 5367 C C . ASP A 1 705 ? 33.138 11.211 -34.007 1.00 89.75 705 ASP A C 1
ATOM 5369 O O . ASP A 1 705 ? 32.364 12.013 -34.532 1.00 89.75 705 ASP A O 1
ATOM 5373 N N . GLU A 1 706 ? 33.838 10.339 -34.746 1.00 92.06 706 GLU A N 1
ATOM 5374 C CA . GLU A 1 706 ? 33.798 10.298 -36.216 1.00 92.06 706 GLU A CA 1
ATOM 5375 C C . GLU A 1 706 ? 32.439 9.833 -36.769 1.00 92.06 706 GLU A C 1
ATOM 5377 O O . GLU A 1 706 ? 32.067 10.185 -37.891 1.00 92.06 706 GLU A O 1
ATOM 5382 N N . ARG A 1 707 ? 31.673 9.060 -35.987 1.00 90.00 707 ARG A N 1
ATOM 5383 C CA . ARG A 1 707 ? 30.346 8.547 -36.371 1.00 90.00 707 ARG A CA 1
ATOM 5384 C C . ARG A 1 707 ? 29.226 9.541 -36.058 1.00 90.00 707 ARG A C 1
ATOM 5386 O O . ARG A 1 707 ? 28.176 9.498 -36.700 1.00 90.00 707 ARG A O 1
ATOM 5393 N N . LEU A 1 708 ? 29.441 10.466 -35.118 1.00 92.62 708 LEU A N 1
ATOM 5394 C CA . LEU A 1 708 ? 28.420 11.419 -34.671 1.00 92.62 708 LEU A CA 1
ATOM 5395 C C . LEU A 1 708 ? 27.786 12.237 -35.808 1.00 92.62 708 LEU A C 1
ATOM 5397 O O . LEU A 1 708 ? 26.555 12.299 -35.841 1.00 92.62 708 LEU A O 1
ATOM 5401 N N . PRO A 1 709 ? 28.535 12.813 -36.774 1.00 93.19 709 PRO A N 1
ATOM 5402 C CA . PRO A 1 709 ? 27.942 13.646 -37.820 1.00 93.19 709 PRO A CA 1
ATOM 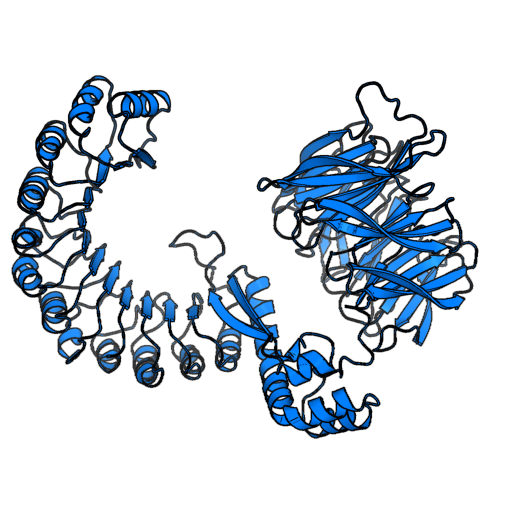5403 C C . PRO A 1 709 ? 26.851 12.949 -38.643 1.00 93.19 709 PRO A C 1
ATOM 5405 O O . PRO A 1 709 ? 25.925 13.618 -39.104 1.00 93.19 709 PRO A O 1
ATOM 5408 N N . GLN A 1 710 ? 26.907 11.618 -38.787 1.00 92.69 710 GLN A N 1
ATOM 5409 C CA . GLN A 1 710 ? 25.887 10.845 -39.507 1.00 92.69 710 GLN A CA 1
ATOM 5410 C C . GLN A 1 710 ? 24.509 10.944 -38.841 1.00 92.69 710 GLN A C 1
ATOM 5412 O O . GLN A 1 710 ? 23.488 10.912 -39.526 1.00 92.69 710 GLN A O 1
ATOM 5417 N N . LEU A 1 711 ? 24.457 11.140 -37.518 1.00 95.00 711 LEU A N 1
ATOM 5418 C CA . LEU A 1 711 ? 23.193 11.223 -36.789 1.00 95.00 711 LEU A CA 1
ATOM 5419 C C . LEU A 1 711 ? 22.375 12.470 -37.141 1.00 95.00 711 LEU A C 1
ATOM 5421 O O . LEU A 1 711 ? 21.154 12.457 -36.995 1.00 95.00 711 LEU A O 1
ATOM 5425 N N . LYS A 1 712 ? 23.010 13.513 -37.693 1.00 95.50 712 LYS A N 1
ATOM 5426 C CA . LYS A 1 712 ? 22.315 14.698 -38.219 1.00 95.50 712 LYS A CA 1
ATOM 5427 C C . LYS A 1 712 ? 21.288 14.330 -39.293 1.00 95.50 712 LYS A C 1
ATOM 5429 O O . LYS A 1 712 ? 20.269 15.011 -39.422 1.00 95.50 712 LYS A O 1
ATOM 5434 N N . ALA A 1 713 ? 21.518 13.249 -40.039 1.00 95.62 713 ALA A N 1
ATOM 5435 C CA . ALA A 1 713 ? 20.605 12.795 -41.080 1.00 95.62 713 ALA A CA 1
ATOM 5436 C C . ALA A 1 713 ? 19.240 12.338 -40.528 1.00 95.62 713 ALA A C 1
ATOM 5438 O O . ALA A 1 713 ? 18.263 12.337 -41.266 1.00 95.62 713 ALA A O 1
ATOM 5439 N N . PHE A 1 714 ? 19.135 12.053 -39.224 1.00 96.94 714 PHE A N 1
ATOM 5440 C CA . PHE A 1 714 ? 17.882 11.702 -38.548 1.00 96.94 714 PHE A CA 1
ATOM 5441 C C . PHE A 1 714 ? 17.090 12.912 -38.019 1.00 96.94 714 PHE A C 1
ATOM 5443 O O . PHE A 1 714 ? 16.143 12.744 -37.257 1.00 96.94 714 PHE A O 1
ATOM 5450 N N . SER A 1 715 ? 17.424 14.139 -38.442 1.00 96.00 715 SER A N 1
ATOM 5451 C CA . SER A 1 715 ? 16.717 15.372 -38.030 1.00 96.00 715 SER A CA 1
ATOM 5452 C C . SER A 1 715 ? 15.230 15.413 -38.418 1.00 96.00 715 SER A C 1
ATOM 5454 O O . SER A 1 715 ? 14.515 16.308 -37.975 1.00 96.00 715 SER A O 1
ATOM 5456 N N . PHE A 1 716 ? 14.773 14.492 -39.272 1.00 96.06 716 PHE A N 1
ATOM 5457 C CA . PHE A 1 716 ? 13.367 14.355 -39.659 1.00 96.06 716 PHE A CA 1
ATOM 5458 C C . PHE A 1 716 ? 12.515 13.617 -38.611 1.00 96.06 716 PHE A C 1
ATOM 5460 O O . PHE A 1 716 ? 11.288 13.684 -38.676 1.00 96.06 716 PHE A O 1
ATOM 5467 N N . LEU A 1 717 ? 13.140 12.910 -37.662 1.00 98.25 717 LEU A N 1
ATOM 5468 C CA . LEU A 1 717 ? 12.433 12.164 -36.624 1.00 98.25 717 LEU A CA 1
ATOM 5469 C C . LEU A 1 717 ? 11.789 13.099 -35.591 1.00 98.25 717 LEU A C 1
ATOM 5471 O O . LEU A 1 717 ? 12.201 14.238 -35.397 1.00 98.25 717 LEU A O 1
ATOM 5475 N N . LYS A 1 718 ? 10.800 12.576 -34.867 1.00 98.12 718 LYS A N 1
ATOM 5476 C CA . LYS A 1 718 ? 10.299 13.168 -33.621 1.00 98.12 718 LYS A CA 1
ATOM 5477 C C . LYS A 1 718 ? 11.056 12.631 -32.411 1.00 98.12 718 LYS A C 1
ATOM 5479 O O . LYS A 1 718 ? 11.394 13.405 -31.525 1.00 98.12 718 LYS A O 1
ATOM 5484 N N . SER A 1 719 ? 11.344 11.328 -32.396 1.00 98.31 719 SER A N 1
ATOM 5485 C CA . SER A 1 719 ? 12.057 10.665 -31.302 1.00 98.31 719 SER A CA 1
ATOM 5486 C C . SER A 1 719 ? 13.150 9.730 -31.817 1.00 98.31 719 SER A C 1
ATOM 5488 O O . SER A 1 719 ? 12.967 9.026 -32.815 1.00 98.31 719 SER A O 1
ATOM 5490 N N . LEU A 1 720 ? 14.286 9.720 -31.121 1.00 97.38 720 LEU A N 1
ATOM 5491 C CA . LEU A 1 720 ? 15.422 8.842 -31.377 1.00 97.38 720 LEU A CA 1
ATOM 5492 C C . LEU A 1 720 ? 15.888 8.207 -30.063 1.00 97.38 720 LEU A C 1
ATOM 5494 O O . LEU A 1 720 ? 16.304 8.900 -29.136 1.00 97.38 720 LEU A O 1
ATOM 5498 N N . ARG A 1 721 ? 15.870 6.877 -29.990 1.00 96.44 721 ARG A N 1
ATOM 5499 C CA . ARG A 1 721 ? 16.404 6.116 -28.858 1.00 96.44 721 ARG A CA 1
ATOM 5500 C C . ARG A 1 721 ? 17.667 5.366 -29.259 1.00 96.44 721 ARG A C 1
ATOM 5502 O O . ARG A 1 721 ? 17.645 4.565 -30.191 1.00 96.44 721 ARG A O 1
ATOM 5509 N N . ILE A 1 722 ? 18.747 5.585 -28.517 1.00 93.81 722 ILE A N 1
ATOM 5510 C CA . ILE A 1 722 ? 20.013 4.878 -28.724 1.00 93.81 722 ILE A CA 1
ATOM 5511 C C . ILE A 1 722 ? 20.278 3.987 -27.511 1.00 93.81 722 ILE A C 1
ATOM 5513 O O . ILE A 1 722 ? 20.476 4.474 -26.396 1.00 93.81 722 ILE A O 1
ATOM 5517 N N . ASP A 1 723 ? 20.277 2.678 -27.747 1.00 89.81 723 ASP A N 1
ATOM 5518 C CA . ASP A 1 723 ? 20.530 1.660 -26.732 1.00 89.81 723 ASP A CA 1
ATOM 5519 C C . ASP A 1 723 ? 22.001 1.222 -26.803 1.00 89.81 723 ASP A C 1
ATOM 5521 O O . ASP A 1 723 ? 22.496 0.870 -27.875 1.00 89.81 723 ASP A O 1
ATOM 5525 N N . SER A 1 724 ? 22.706 1.236 -25.667 1.00 87.38 724 SER A N 1
ATOM 5526 C CA . SER A 1 724 ? 24.116 0.826 -25.565 1.00 87.38 724 SER A CA 1
ATOM 5527 C C . SER A 1 724 ? 24.340 -0.085 -24.348 1.00 87.38 724 SER A C 1
ATOM 5529 O O . SER A 1 724 ? 24.937 0.317 -23.345 1.00 87.38 724 SER A O 1
ATOM 5531 N N . PRO A 1 725 ? 23.862 -1.341 -24.411 1.00 78.62 725 PRO A N 1
ATOM 5532 C CA . PRO A 1 725 ? 23.682 -2.184 -23.239 1.00 78.62 725 PRO A CA 1
ATOM 5533 C C . PRO A 1 725 ? 24.966 -2.723 -22.618 1.00 78.62 725 PRO A C 1
ATOM 5535 O O . PRO A 1 725 ? 24.995 -3.089 -21.446 1.00 78.62 725 PRO A O 1
ATOM 5538 N N . LYS A 1 726 ? 26.062 -2.776 -23.383 1.00 82.19 726 LYS A N 1
ATOM 5539 C CA . LYS A 1 726 ? 27.365 -3.198 -22.847 1.00 82.19 726 LYS A CA 1
ATOM 5540 C C . LYS A 1 726 ? 28.118 -2.061 -22.164 1.00 82.19 726 LYS A C 1
ATOM 5542 O O . LYS A 1 726 ? 28.873 -2.312 -21.228 1.00 82.19 726 LYS A O 1
ATOM 5547 N N . LYS A 1 727 ? 27.969 -0.831 -22.659 1.00 84.69 727 LYS A N 1
ATOM 5548 C CA . LYS A 1 727 ? 28.716 0.332 -22.180 1.00 84.69 727 LYS A CA 1
ATOM 5549 C C . LYS A 1 727 ? 27.866 1.594 -22.343 1.00 84.69 727 LYS A C 1
ATOM 5551 O O . LYS A 1 727 ? 27.630 1.994 -23.482 1.00 84.69 727 LYS A O 1
ATOM 5556 N N . PRO A 1 728 ? 27.461 2.253 -21.246 1.00 87.81 728 PRO A N 1
ATOM 5557 C CA . PRO A 1 728 ? 26.726 3.509 -21.322 1.00 87.81 728 PRO A CA 1
ATOM 5558 C C . PRO A 1 728 ? 27.494 4.557 -22.134 1.00 87.81 728 PRO A C 1
ATOM 5560 O O . PRO A 1 728 ? 28.712 4.696 -21.981 1.00 87.81 728 PRO A O 1
ATOM 5563 N N . LEU A 1 729 ? 26.791 5.319 -22.972 1.00 90.62 729 LEU A N 1
ATOM 5564 C CA . LEU A 1 729 ? 27.389 6.465 -23.661 1.00 90.62 729 LEU A CA 1
ATOM 5565 C C . LEU A 1 729 ? 27.739 7.553 -22.641 1.00 90.62 729 LEU A C 1
ATOM 5567 O O . LEU A 1 729 ? 26.952 7.824 -21.731 1.00 90.62 729 LEU A O 1
ATOM 5571 N N . SER A 1 730 ? 28.901 8.193 -22.794 1.00 92.50 730 SER A N 1
ATOM 5572 C CA . SER A 1 730 ? 29.325 9.252 -21.873 1.00 92.50 730 SER A CA 1
ATOM 5573 C C . SER A 1 730 ? 28.358 10.448 -21.931 1.00 92.50 730 SER A C 1
ATOM 5575 O O . SER A 1 730 ? 27.781 10.711 -22.991 1.00 92.50 730 SER A O 1
ATOM 5577 N N . PRO A 1 731 ? 28.185 11.213 -20.835 1.00 94.06 731 PRO A N 1
ATOM 5578 C CA . PRO A 1 731 ? 27.362 12.425 -20.851 1.00 94.06 731 PRO A CA 1
ATOM 5579 C C . PRO A 1 731 ? 27.775 13.423 -21.942 1.00 94.06 731 PRO A C 1
ATOM 5581 O O . PRO A 1 731 ? 26.921 14.068 -22.544 1.00 94.06 731 PRO A O 1
ATOM 5584 N N . GLU A 1 732 ? 29.074 13.505 -22.243 1.00 95.25 732 GLU A N 1
ATOM 5585 C CA . GLU A 1 732 ? 29.606 14.340 -23.321 1.00 95.25 732 GLU A CA 1
ATOM 5586 C C . GLU A 1 732 ? 29.120 13.863 -24.697 1.00 95.25 732 GLU A C 1
ATOM 5588 O O . GLU A 1 732 ? 28.570 14.653 -25.464 1.00 95.25 732 GLU A O 1
ATOM 5593 N N . THR A 1 733 ? 29.244 12.566 -24.998 1.00 94.44 733 THR A N 1
ATOM 5594 C CA . THR A 1 733 ? 28.732 11.984 -26.246 1.00 94.44 733 THR A CA 1
ATOM 5595 C C . THR A 1 733 ? 27.220 12.182 -26.351 1.00 94.44 733 THR A C 1
ATOM 5597 O O . THR A 1 733 ? 26.729 12.607 -27.394 1.00 94.44 733 THR A O 1
ATOM 5600 N N . GLN A 1 734 ? 26.471 11.955 -25.268 1.00 95.50 734 GLN A N 1
ATOM 5601 C CA . GLN A 1 734 ? 25.023 12.182 -25.234 1.00 95.50 734 GLN A CA 1
ATOM 5602 C C . GLN A 1 734 ? 24.653 13.643 -25.541 1.00 95.50 734 GLN A C 1
ATOM 5604 O O . GLN A 1 734 ? 23.710 13.897 -26.296 1.00 95.50 734 GLN A O 1
ATOM 5609 N N . ALA A 1 735 ? 25.401 14.607 -24.993 1.00 96.06 735 ALA A N 1
ATOM 5610 C CA . ALA A 1 735 ? 25.213 16.029 -25.268 1.00 96.06 735 ALA A CA 1
ATOM 5611 C C . ALA A 1 735 ? 25.526 16.376 -26.733 1.00 96.06 735 ALA A C 1
ATOM 5613 O O . ALA A 1 735 ? 24.732 17.068 -27.372 1.00 96.06 735 ALA A O 1
ATOM 5614 N N . LYS A 1 736 ? 26.623 15.843 -27.293 1.00 96.75 736 LYS A N 1
ATOM 5615 C CA . LYS A 1 736 ? 26.979 16.019 -28.713 1.00 96.75 736 LYS A CA 1
ATOM 5616 C C . LYS A 1 736 ? 25.883 15.481 -29.640 1.00 96.75 736 LYS A C 1
ATOM 5618 O O . LYS A 1 736 ? 25.491 16.171 -30.576 1.00 96.75 736 LYS A O 1
ATOM 5623 N N . VAL A 1 737 ? 25.333 14.296 -29.358 1.00 96.06 737 VAL A N 1
ATOM 5624 C CA . VAL A 1 737 ? 24.214 13.722 -30.131 1.00 96.06 737 VAL A CA 1
ATOM 5625 C C . VAL A 1 737 ? 22.984 14.630 -30.080 1.00 96.06 737 VAL A C 1
ATOM 5627 O O . VAL A 1 737 ? 22.436 14.968 -31.126 1.00 96.06 737 VAL A O 1
ATOM 5630 N N . LYS A 1 738 ? 22.568 15.072 -28.885 1.00 97.25 738 LYS A N 1
ATOM 5631 C CA . LYS A 1 738 ? 21.423 15.987 -28.724 1.00 97.25 738 LYS A CA 1
ATOM 5632 C C . LYS A 1 738 ? 21.617 17.298 -29.492 1.00 97.25 738 LYS A C 1
ATOM 5634 O O . LYS A 1 738 ? 20.674 17.793 -30.101 1.00 97.25 738 LYS A O 1
ATOM 5639 N N . ALA A 1 739 ? 22.838 17.833 -29.512 1.00 96.81 739 ALA A N 1
ATOM 5640 C CA . ALA A 1 739 ? 23.163 19.058 -30.241 1.00 96.81 739 ALA A CA 1
ATOM 5641 C C . ALA A 1 739 ? 23.079 18.901 -31.772 1.00 96.81 739 ALA A C 1
ATOM 5643 O O . ALA A 1 739 ? 22.785 19.870 -32.470 1.00 96.81 739 ALA A O 1
ATOM 5644 N N . LEU A 1 740 ? 23.311 17.696 -32.307 1.00 96.62 740 LEU A N 1
ATOM 5645 C CA . LEU A 1 740 ? 23.244 17.421 -33.748 1.00 96.62 740 LEU A CA 1
ATOM 5646 C C . LEU A 1 740 ? 21.813 17.353 -34.289 1.00 96.62 740 LEU A C 1
ATOM 5648 O O . LEU A 1 740 ? 21.594 17.642 -35.467 1.00 96.62 740 LEU A O 1
ATOM 5652 N N . VAL A 1 741 ? 20.852 16.987 -33.440 1.00 96.44 741 VAL A N 1
ATOM 5653 C CA . VAL A 1 741 ? 19.430 16.846 -33.781 1.00 96.44 741 VAL A CA 1
ATOM 5654 C C . VAL A 1 741 ? 18.546 17.594 -32.767 1.00 96.44 741 VAL A C 1
ATOM 5656 O O . VAL A 1 741 ? 17.714 16.993 -32.094 1.00 96.44 741 VAL A O 1
ATOM 5659 N N . PRO A 1 742 ? 18.671 18.932 -32.655 1.00 95.44 742 PRO A N 1
ATOM 5660 C CA . PRO A 1 742 ? 18.118 19.710 -31.536 1.00 95.44 742 PRO A CA 1
ATOM 5661 C C . PRO A 1 742 ? 16.582 19.753 -31.468 1.00 95.44 742 PRO A C 1
ATOM 5663 O O . PRO A 1 742 ? 16.026 20.233 -30.485 1.00 95.44 742 PRO A O 1
ATOM 5666 N N . LYS A 1 743 ? 15.889 19.288 -32.514 1.00 96.44 743 LYS A N 1
ATOM 5667 C CA . LYS A 1 743 ? 14.420 19.205 -32.582 1.00 96.44 743 LYS A CA 1
ATOM 5668 C C . LYS A 1 743 ? 13.880 17.791 -32.331 1.00 96.44 743 LYS A C 1
ATOM 5670 O O . LYS A 1 743 ? 12.669 17.605 -32.369 1.00 96.44 743 LYS A O 1
ATOM 5675 N N . VAL A 1 744 ? 14.764 16.817 -32.118 1.00 98.06 744 VAL A N 1
ATOM 5676 C CA . VAL A 1 744 ? 14.421 15.409 -31.904 1.00 98.06 744 VAL A CA 1
ATOM 5677 C C . VAL A 1 744 ? 14.513 15.105 -30.415 1.00 98.06 744 VAL A C 1
ATOM 5679 O O . VAL A 1 744 ? 15.493 15.458 -29.757 1.00 98.06 744 VAL A O 1
ATOM 5682 N N . GLU A 1 745 ? 13.514 14.420 -29.872 1.00 97.88 745 GLU A N 1
ATOM 5683 C CA . GLU A 1 745 ? 13.579 13.901 -28.512 1.00 97.88 745 GLU A CA 1
ATOM 5684 C C . GLU A 1 745 ? 14.540 12.707 -28.466 1.00 97.88 745 GLU A C 1
ATOM 5686 O O . GLU A 1 745 ? 14.212 11.610 -28.923 1.00 97.88 745 GLU A O 1
ATOM 5691 N N . VAL A 1 746 ? 15.746 12.924 -27.934 1.00 97.25 746 VAL A N 1
ATOM 5692 C CA . VAL A 1 746 ? 16.769 11.875 -27.845 1.00 97.25 746 VAL A CA 1
ATOM 5693 C C . VAL A 1 746 ? 16.813 11.264 -26.449 1.00 97.25 746 VAL A C 1
ATOM 5695 O O . VAL A 1 746 ? 17.107 11.957 -25.466 1.00 97.25 746 VAL A O 1
ATOM 5698 N N . THR A 1 747 ? 16.607 9.949 -26.378 1.00 96.75 747 THR A N 1
ATOM 5699 C CA . THR A 1 747 ? 16.755 9.152 -25.153 1.00 96.75 747 THR A CA 1
ATOM 5700 C C . THR A 1 747 ? 17.873 8.123 -25.291 1.00 96.75 747 THR A C 1
ATOM 5702 O O . THR A 1 747 ? 18.148 7.605 -26.374 1.00 96.75 747 THR A O 1
ATOM 5705 N N . PHE A 1 748 ? 18.525 7.827 -24.170 1.00 93.69 748 PHE A N 1
ATOM 5706 C CA . PHE A 1 748 ? 19.608 6.851 -24.089 1.00 93.69 748 PHE A CA 1
ATOM 5707 C C . PHE A 1 748 ? 19.242 5.788 -23.068 1.00 93.69 748 PHE A C 1
ATOM 5709 O O . PHE A 1 748 ? 18.645 6.106 -22.036 1.00 93.69 748 PHE A O 1
ATOM 5716 N N . SER A 1 749 ? 19.597 4.536 -23.339 1.00 85.94 749 SER A N 1
ATOM 5717 C CA . SER A 1 749 ? 19.442 3.475 -22.350 1.00 85.94 749 SER A CA 1
ATOM 5718 C C . SER A 1 749 ? 20.593 2.484 -22.349 1.00 85.94 749 SER A C 1
ATOM 5720 O O . SER A 1 749 ? 21.315 2.340 -23.340 1.00 85.94 749 SER A O 1
ATOM 5722 N N . ASN A 1 750 ? 20.742 1.840 -21.194 1.00 74.69 750 ASN A N 1
ATOM 5723 C CA . ASN A 1 750 ? 21.694 0.773 -20.928 1.00 74.69 750 ASN A CA 1
ATOM 5724 C C . ASN A 1 750 ? 20.923 -0.538 -20.784 1.00 74.69 750 ASN A C 1
ATOM 5726 O O . ASN A 1 750 ? 19.787 -0.486 -20.258 1.00 74.69 750 ASN A O 1
#

pLDDT: mean 93.1, std 7.53, range [35.75, 98.81]

Secondary structure (DSSP, 8-state):
--EEEEEEETTTTEEEEEEEEE-TTS-EEEEEEEEEE-SS-EEEEEE-SSSSEEEEEE--SSTT-EEEEEEEEPTTS-EEEEEEEEESS-EEEEEE-TTSSEEEEEETTT--EEEEEE-TT--EEEEEEEE--S---B---EE-TTS-EEEEEE-GGG-EEEEEEEETTTTEEEEEEEEE--PPTTT-EEEEEE-SSSSEEEEEETTTTEEEEEEE-TTS-EEEEEEEE-SPTT---TTEEEEEEEE-TTS-EEEEEEEESSSS--EEEEEEEPTTS-EEEEEEEE-SSSEEEEEE-TTSSEEEEEETTTTEEEEEEEPTTS-EEEEEEEE--TT----EEEE---TTS--GGG--SHHHHHHHHHH---HHHHHHHHHTHHHHHHHHHHHHHHHHHHHHHHHTT-EEEEEE---HHHHHHHTS--GGGEEEEEEE-SPTT--TT----GGG----HHHHHHHHT-TT--EEEEE-TT--GGGSGGGGG-TT-SEEEEE-TTT-BHHHHHHHGGGGG-TT--EEEEE--TB--HHHHHGGGG-TT-SEEEEES----SGGGGG-TT--S--EEEEES----HHHHHHHHHH-TT--EEEEET--S--GGGHHHHTT-TT--EEEEE-TT--GGGGTTGGGTT--EEEE-TTTTSSHHHHHHHHHT-TT--EEEE-SSPPPHHHHHHHHT-TT-SEEEEE-S---TTTGGGGGGGTT-SEEEEE-SSSPPPHHHHHHHHHHSTTSEEEEE-

Nearest PDB structures (foldseek):
  6nau-assembly3_C  TM=9.074E-01  e=2.213E-22  Klebsiella pneumoniae subsp. pneumoniae
  6igb-assembly2_B  TM=8.436E-01  e=4.820E-18  Pseudomonas aeruginosa PAO1
  3hfq-assembly2_B  TM=8.434E-01  e=2.339E-16  Lactiplantibacillus plantarum
  4q62-assembly1_A-2  TM=7.174E-01  e=2.859E-07  Legionella pneumophila subsp. pneumophila str. Philadelphia 1
  3cig-assembly1_A  TM=4.585E-01  e=3.155E-04  Mus musculus

Solvent-accessible surface area (backbone atoms only — not comparable to full-atom values): 37422 Å² total; per-residue (Å²): 123,47,27,33,38,42,29,33,27,32,84,77,15,22,39,38,33,28,42,35,40,68,43,95,90,60,36,44,47,70,43,83,73,47,72,44,79,70,83,47,43,26,47,29,62,32,69,47,85,84,57,64,38,36,42,34,31,15,56,61,70,55,80,57,47,10,46,27,34,43,33,37,39,40,86,51,56,47,88,66,51,71,44,81,44,58,34,54,57,44,30,53,23,48,31,52,44,85,84,49,49,32,43,38,32,23,12,30,84,64,23,30,40,36,28,18,47,32,51,96,89,61,50,71,53,71,66,67,32,76,49,72,81,88,39,43,34,22,40,29,52,54,58,41,97,86,46,40,32,38,43,36,22,14,26,73,95,56,55,38,29,36,34,27,40,42,39,84,87,78,51,44,76,44,73,38,89,73,38,55,60,66,63,65,89,66,26,17,36,34,31,70,46,68,44,75,82,58,62,32,38,37,26,29,9,26,69,42,36,30,43,36,34,24,40,47,44,96,89,58,53,62,40,84,73,46,76,43,75,67,67,61,91,91,61,78,63,77,49,47,30,33,33,30,57,49,63,36,80,87,41,45,33,38,40,33,25,24,22,29,79,77,41,102,50,28,27,34,42,26,27,38,43,45,98,88,64,51,77,43,82,75,48,76,41,87,47,57,43,34,26,34,18,52,33,50,40,83,85,46,50,31,43,38,35,25,12,24,80,49,17,29,43,36,32,22,31,50,43,99,86,62,42,76,43,86,33,36,72,37,85,52,68,52,58,27,50,31,50,48,53,43,65,34,39,45,95,47,52,71,75,54,82,75,31,86,48,70,68,50,46,52,51,50,44,69,68,43,81,53,67,63,36,29,48,31,51,62,78,39,39,68,60,50,52,59,22,33,70,37,26,65,34,44,51,52,50,52,54,52,35,66,76,54,50,28,52,72,41,78,47,73,67,50,54,67,68,40,21,64,46,43,74,43,85,50,75,41,29,41,40,48,38,35,41,32,47,50,52,66,94,50,57,102,82,57,72,66,54,55,96,75,45,80,52,42,62,67,51,39,48,35,52,27,62,44,52,63,27,27,32,43,36,45,56,26,65,70,47,49,44,85,47,54,64,32,60,67,57,29,47,50,21,34,31,44,33,42,42,24,74,48,53,20,24,32,70,34,31,60,55,54,37,57,52,55,70,18,82,60,30,28,35,44,35,45,29,19,34,54,56,41,48,50,78,19,58,39,42,47,37,71,50,42,62,24,34,31,44,27,62,19,41,26,85,40,46,40,60,35,37,69,63,27,67,77,24,66,52,26,28,37,40,39,33,37,50,26,32,38,24,42,67,17,48,35,27,46,32,70,30,31,51,44,26,31,34,44,35,36,34,54,19,60,54,28,34,41,75,36,20,72,35,57,64,58,26,67,50,28,26,35,40,36,42,18,20,67,59,16,33,33,59,32,52,64,44,50,48,81,34,64,27,33,35,45,32,34,21,46,33,25,39,52,65,52,61,59,30,48,56,42,56,56,60,26,79,61,27,28,36,42,36,42,38,83,57,62,66,50,73,69,47,53,57,59,52,47,70,39,74,62,35,37,33,44,33,38,28,37,77,74,80,56,81,88,58,51,70,63,56,38,58,51,56,76,26,51,34,39,36,46,35,16,72,91,47,71,76,49,72,66,57,52,50,54,52,44,67,55,24,75,82,37,51,70,47,76,46,96